Protein AF-0000000074080685 (afdb_homodimer)

Secondary structure (DSSP, 8-state):
--GGGGSEEEEE-TTS-EEEEETTT--EEE--TT---HHHHHHHHHH-HHHHHTS-----------------HHHH---PPPHHHHHHHHHHHHHHHHHTT--GGGGG-HHHHHHHHHH-TT-----HHHHHHHHHHHHHHHHHHHHHHHTSTT-EEEEEEEEE--SS-SSEEEEEEEEEE-TT--PPEEEEEEEEEE-S---HHHHHHHHHHHHHHHT--GGGEEEEEE-S-HHHHHHHHHTT-EEEE-HHHHHHHHHHHHHTSHHHHHHHHHHHHHHHHHHH-HHHHHHHHHHHHHTT----PPPPPPTT-HHHHHHHHHHHHHTHHHHHHHHHHTTPPPPPHHHHHHHHHHHHHHHHHHHHHHHHTSTT-BGGGHHHHHHHHHHHHHHHHTTTS-HHHHHHHHHHHHHHHS-SS----------------TT---------GGGGG------------SS--HHHHHHHHHHHHHHHSPPPTTS-HHHHHHHTTTTSHHHHHHHHHHHTSBS--HHHHHHHHHHHHHH-SGGGTT--HHHHHHHHHHHHHHHHHHT-------HHHHHHH------STTSS-S--------------------------------/--GGGGTEEEEE-TTS-EEEEETTT--EEE--TT---HHHHHHHHHH-HHHHHTS-----------------HHHH---PPPHHHHHHHHHHHHHHHHHTT--GGGGG-HHHHHHHHHH-TT-----HHHHHHHHHHHHHHHHHHHHHHHTSTT-EEEEEEEEEE-SS-SSEEEEEEEEEE-TT--PPEEEEEEEEEE-S---HHHHHHHHHHHHHHHT--GGGEEEEEE-S-HHHHHHHHHTT-EEEE-HHHHHHHHHHHHHTSHHHHHHHHHHHHHHHHHHH-HHHHHHHHHHHHHTT----PPPPPPTT-HHHHHHHHHHHHHTHHHHHHHHHHTTPPPPPHHHHHHHHHHHHHHHHHHHHHHHHTSTT-BGGGHHHHHHHHHHHHHHHHTTTS-HHHHHHHHHHHHHHHS-SS----------------TT---------GGGGG------------SS--HHHHHHHHHHHHHHHSPPPTTS-HHHHHHHTTTTSHHHHHHHHHHHTSBS--HHHHHHHHHHHHHH-SGGGTT--HHHHHHHHHHHHHHHHHHT-------HHHHHHH------SSSS--S-S------------------------------

Nearest PDB structures (foldseek):
  6dwz-assembly1_E  TM=6.378E-01  e=4.359E-15  Musca domestica
  8sjd-assembly1_A  TM=6.325E-01  e=1.817E-15  Musca domestica
  8edg-assembly1_C  TM=5.540E-01  e=3.976E-16  Musca domestica
  2bw3-assembly1_A  TM=5.460E-01  e=5.241E-16  Musca domestica
  4zxz-assembly1_B  TM=4.552E-01  e=2.181E-01  Lipomyces starkeyi

Structure (mmCIF, N/CA/C/O backbone):
data_AF-0000000074080685-model_v1
#
loop_
_entity.id
_entity.type
_entity.pdbx_description
1 polymer 'BED-type domain-containing protein'
#
loop_
_atom_site.group_PDB
_atom_site.id
_atom_site.type_symbol
_atom_site.label_atom_id
_atom_site.label_alt_id
_atom_site.label_comp_id
_atom_site.label_asym_id
_atom_site.label_entity_id
_atom_site.label_seq_id
_atom_site.pdbx_PDB_ins_code
_atom_site.Cartn_x
_atom_site.Cartn_y
_atom_site.Cartn_z
_atom_site.occupancy
_atom_site.B_iso_or_equiv
_atom_site.auth_seq_id
_atom_site.auth_comp_id
_atom_site.auth_asym_id
_atom_site.auth_atom_id
_atom_site.pdbx_PDB_model_num
ATOM 1 N N . MET A 1 1 ? -35.938 10.797 39.344 1 42.41 1 MET A N 1
ATOM 2 C CA . MET A 1 1 ? -35.469 9.609 40.062 1 42.41 1 MET A CA 1
ATOM 3 C C . MET A 1 1 ? -35.906 8.336 39.375 1 42.41 1 MET A C 1
ATOM 5 O O . MET A 1 1 ? -37.062 8.203 39 1 42.41 1 MET A O 1
ATOM 9 N N . SER A 1 2 ? -35 7.609 38.844 1 57.28 2 SER A N 1
ATOM 10 C CA . SER A 1 2 ? -35.312 6.48 37.969 1 57.28 2 SER A CA 1
ATOM 11 C C . SER A 1 2 ? -36.219 5.465 38.656 1 57.28 2 SER A C 1
ATOM 13 O O . SER A 1 2 ? -36.188 5.332 39.875 1 57.28 2 SER A O 1
ATOM 15 N N . LEU A 1 3 ? -37.375 5.129 38.094 1 62.25 3 LEU A N 1
ATOM 16 C CA . LEU A 1 3 ? -38.406 4.184 38.531 1 62.25 3 LEU A CA 1
ATOM 17 C C . LEU A 1 3 ? -37.75 2.975 39.188 1 62.25 3 LEU A C 1
ATOM 19 O O . LEU A 1 3 ? -38.25 2.484 40.219 1 62.25 3 LEU A O 1
ATOM 23 N N . VAL A 1 4 ? -36.562 2.615 38.875 1 70.06 4 VAL A N 1
ATOM 24 C CA . VAL A 1 4 ? -35.906 1.424 39.438 1 70.06 4 VAL A CA 1
ATOM 25 C C . VAL A 1 4 ? -35.438 1.702 40.844 1 70.06 4 VAL A C 1
ATOM 27 O O . VAL A 1 4 ? -35.625 0.88 41.75 1 70.06 4 VAL A O 1
ATOM 30 N N . TRP A 1 5 ? -34.906 2.873 41.125 1 73.88 5 TRP A N 1
ATOM 31 C CA . TRP A 1 5 ? -34.312 3.141 42.406 1 73.88 5 TRP A CA 1
ATOM 32 C C . TRP A 1 5 ? -35.375 3.453 43.469 1 73.88 5 TRP A C 1
ATOM 34 O O . TRP A 1 5 ? -35.094 3.477 44.656 1 73.88 5 TRP A O 1
ATOM 44 N N . SER A 1 6 ? -36.656 3.561 42.969 1 76.44 6 SER A N 1
ATOM 45 C CA . SER A 1 6 ? -37.75 3.666 43.938 1 76.44 6 SER A CA 1
ATOM 46 C C . SER A 1 6 ? -38.031 2.32 44.594 1 76.44 6 SER A C 1
ATOM 48 O O . SER A 1 6 ? -38.594 2.27 45.688 1 76.44 6 SER A O 1
ATOM 50 N N . LEU A 1 7 ? -37.562 1.179 44 1 77.75 7 LEU A N 1
ATOM 51 C CA . LEU A 1 7 ? -37.875 -0.161 44.469 1 77.75 7 LEU A CA 1
ATOM 52 C C . LEU A 1 7 ? -36.625 -0.843 45 1 77.75 7 LEU A C 1
ATOM 54 O O . LEU A 1 7 ? -36.688 -1.988 45.469 1 77.75 7 LEU A O 1
ATOM 58 N N . PHE A 1 8 ? -35.5 -0.121 44.938 1 78.19 8 PHE A N 1
ATOM 59 C CA . PHE A 1 8 ? -34.25 -0.658 45.469 1 78.19 8 PHE A CA 1
ATOM 60 C C . PHE A 1 8 ? -33.656 0.306 46.5 1 78.19 8 PHE A C 1
ATOM 62 O O . PHE A 1 8 ? -33.781 1.524 46.344 1 78.19 8 PHE A O 1
ATOM 69 N N . LYS A 1 9 ? -33.062 -0.118 47.5 1 80.88 9 LYS A N 1
ATOM 70 C CA . LYS A 1 9 ? -32.344 0.639 48.531 1 80.88 9 LYS A CA 1
ATOM 71 C C . LYS A 1 9 ? -30.844 0.374 48.438 1 80.88 9 LYS A C 1
ATOM 73 O O . LYS A 1 9 ? -30.422 -0.772 48.25 1 80.88 9 LYS A O 1
ATOM 78 N N . LYS A 1 10 ? -30.156 1.396 48.281 1 79.06 10 LYS A N 1
ATOM 79 C CA . LYS A 1 10 ? -28.703 1.27 48.219 1 79.06 10 LYS A CA 1
ATOM 80 C C . LYS A 1 10 ? -28.125 0.949 49.594 1 79.06 10 LYS A C 1
ATOM 82 O O . LYS A 1 10 ? -28.516 1.57 50.594 1 79.06 10 LYS A O 1
ATOM 87 N N . ARG A 1 11 ? -27.422 -0.196 49.656 1 79 11 ARG A N 1
ATOM 88 C CA . ARG A 1 11 ? -26.734 -0.587 50.875 1 79 11 ARG A CA 1
ATOM 89 C C . ARG A 1 11 ? -25.25 -0.837 50.656 1 79 11 ARG A C 1
ATOM 91 O O . ARG A 1 11 ? -24.875 -1.31 49.562 1 79 11 ARG A O 1
ATOM 98 N N . LYS A 1 12 ? -24.438 -0.425 51.438 1 77.19 12 LYS A N 1
ATOM 99 C CA . LYS A 1 12 ? -23 -0.728 51.406 1 77.19 12 LYS A CA 1
ATOM 100 C C . LYS A 1 12 ? -22.719 -2.107 52 1 77.19 12 LYS A C 1
ATOM 102 O O . LYS A 1 12 ? -23.234 -2.443 53.062 1 77.19 12 LYS A O 1
ATOM 107 N N . GLY A 1 13 ? -22.125 -2.959 51.156 1 67.62 13 GLY A N 1
ATOM 108 C CA . GLY A 1 13 ? -21.781 -4.285 51.656 1 67.62 13 GLY A CA 1
ATOM 109 C C . GLY A 1 13 ? -20.562 -4.293 52.562 1 67.62 13 GLY A C 1
ATOM 110 O O . GLY A 1 13 ? -19.906 -3.266 52.75 1 67.62 13 GLY A O 1
ATOM 111 N N . GLU A 1 14 ? -20.203 -5.348 53.281 1 73.5 14 GLU A N 1
ATOM 112 C CA . GLU A 1 14 ? -19.109 -5.527 54.25 1 73.5 14 GLU A CA 1
ATOM 113 C C . GLU A 1 14 ? -17.766 -5.246 53.594 1 73.5 14 GLU A C 1
ATOM 115 O O . GLU A 1 14 ? -16.844 -4.777 54.25 1 73.5 14 GLU A O 1
ATOM 120 N N . GLY A 1 15 ? -17.625 -5.32 52.312 1 70.88 15 GLY A N 1
ATOM 121 C CA . GLY A 1 15 ? -16.375 -5.133 51.594 1 70.88 15 GLY A CA 1
ATOM 122 C C . GLY A 1 15 ? -16.312 -3.828 50.812 1 70.88 15 GLY A C 1
ATOM 123 O O . GLY A 1 15 ? -15.406 -3.627 50 1 70.88 15 GLY A O 1
ATOM 124 N N . GLY A 1 16 ? -17.266 -2.82 50.969 1 72.62 16 GLY A N 1
ATOM 125 C CA . GLY A 1 16 ? -17.281 -1.496 50.375 1 72.62 16 GLY A CA 1
ATOM 126 C C . GLY A 1 16 ? -18.016 -1.454 49.062 1 72.62 16 GLY A C 1
ATOM 127 O O . GLY A 1 16 ? -18.047 -0.416 48.406 1 72.62 16 GLY A O 1
ATOM 128 N N . GLU A 1 17 ? -18.469 -2.414 48.625 1 73.31 17 GLU A N 1
ATOM 129 C CA . GLU A 1 17 ? -19.172 -2.436 47.344 1 73.31 17 GLU A CA 1
ATOM 130 C C . GLU A 1 17 ? -20.609 -1.926 47.469 1 73.31 17 GLU A C 1
ATOM 132 O O . GLU A 1 17 ? -21.203 -2.037 48.531 1 73.31 17 GLU A O 1
ATOM 137 N N . GLU A 1 18 ? -21.141 -1.188 46.531 1 79.06 18 GLU A N 1
ATOM 138 C CA . GLU A 1 18 ? -22.5 -0.688 46.531 1 79.06 18 GLU A CA 1
ATOM 139 C C . GLU A 1 18 ? -23.484 -1.776 46.094 1 79.06 18 GLU A C 1
ATOM 141 O O . GLU A 1 18 ? -23.344 -2.377 45.031 1 79.06 18 GLU A O 1
ATOM 146 N N . LEU A 1 19 ? -24.328 -2.113 47 1 80.31 19 LEU A N 1
ATOM 147 C CA . LEU A 1 19 ? -25.359 -3.117 46.781 1 80.31 19 LEU A CA 1
ATOM 148 C C . LEU A 1 19 ? -26.719 -2.461 46.594 1 80.31 19 LEU A C 1
ATOM 150 O O . LEU A 1 19 ? -27.016 -1.441 47.219 1 80.31 19 LEU A O 1
ATOM 154 N N . ALA A 1 20 ? -27.484 -2.908 45.688 1 82.19 20 ALA A N 1
ATOM 155 C CA . ALA A 1 20 ? -28.891 -2.562 45.531 1 82.19 20 ALA A CA 1
ATOM 156 C C . ALA A 1 20 ? -29.797 -3.656 46.094 1 82.19 20 ALA A C 1
ATOM 158 O O . ALA A 1 20 ? -29.703 -4.816 45.688 1 82.19 20 ALA A O 1
ATOM 159 N N . VAL A 1 21 ? -30.516 -3.365 47.125 1 83.62 21 VAL A N 1
ATOM 160 C CA . VAL A 1 21 ? -31.406 -4.312 47.781 1 83.62 21 VAL A CA 1
ATOM 161 C C . VAL A 1 21 ? -32.844 -4.059 47.344 1 83.62 21 VAL A C 1
ATOM 163 O O . VAL A 1 21 ? -33.344 -2.936 47.469 1 83.62 21 VAL A O 1
ATOM 166 N N . CYS A 1 22 ? -33.5 -5.105 46.812 1 78.69 22 CYS A N 1
ATOM 167 C CA . CYS A 1 22 ? -34.906 -5.016 46.375 1 78.69 22 CYS A CA 1
ATOM 168 C C . CYS A 1 22 ? -35.812 -4.797 47.594 1 78.69 22 CYS A C 1
ATOM 170 O O . CYS A 1 22 ? -35.781 -5.559 48.531 1 78.69 22 CYS A O 1
ATOM 172 N N . SER A 1 23 ? -36.5 -3.781 47.594 1 80.31 23 SER A N 1
ATOM 173 C CA . SER A 1 23 ? -37.375 -3.418 48.719 1 80.31 23 SER A CA 1
ATOM 174 C C . SER A 1 23 ? -38.531 -4.406 48.844 1 80.31 23 SER A C 1
ATOM 176 O O . SER A 1 23 ? -39.25 -4.406 49.844 1 80.31 23 SER A O 1
ATOM 178 N N . ILE A 1 24 ? -38.688 -5.395 47.844 1 78.75 24 ILE A N 1
ATOM 179 C CA . ILE A 1 24 ? -39.812 -6.332 47.844 1 78.75 24 ILE A CA 1
ATOM 180 C C . ILE A 1 24 ? -39.344 -7.684 48.375 1 78.75 24 ILE A C 1
ATOM 182 O O . ILE A 1 24 ? -40 -8.266 49.25 1 78.75 24 ILE A O 1
ATOM 186 N N . CYS A 1 25 ? -38.281 -8.289 47.906 1 78 25 CYS A N 1
ATOM 187 C CA . CYS A 1 25 ? -37.875 -9.633 48.281 1 78 25 CYS A CA 1
ATOM 188 C C . CYS A 1 25 ? -36.594 -9.617 49.094 1 78 25 CYS A C 1
ATOM 190 O O . CYS A 1 25 ? -36.062 -10.672 49.469 1 78 25 CYS A O 1
ATOM 192 N N . ASP A 1 26 ? -35.906 -8.398 49.344 1 79.81 26 ASP A N 1
ATOM 193 C CA . ASP A 1 26 ? -34.719 -8.18 50.188 1 79.81 26 ASP A CA 1
ATOM 194 C C . ASP A 1 26 ? -33.5 -8.883 49.562 1 79.81 26 ASP A C 1
ATOM 196 O O . ASP A 1 26 ? -32.5 -9.078 50.25 1 79.81 26 ASP A O 1
ATOM 200 N N . LYS A 1 27 ? -33.625 -9.297 48.344 1 79.94 27 LYS A N 1
ATOM 201 C CA . LYS A 1 27 ? -32.469 -9.867 47.688 1 79.94 27 LYS A CA 1
ATOM 202 C C . LYS A 1 27 ? -31.469 -8.781 47.312 1 79.94 27 LYS A C 1
ATOM 204 O O . LYS A 1 27 ? -31.859 -7.699 46.844 1 79.94 27 LYS A O 1
ATOM 209 N N . SER A 1 28 ? -30.25 -9.039 47.531 1 79.69 28 SER A N 1
ATOM 210 C CA . SER A 1 28 ? -29.172 -8.078 47.312 1 79.69 28 SER A CA 1
ATOM 211 C C . SER A 1 28 ? -28.484 -8.312 45.969 1 79.69 28 SER A C 1
ATOM 213 O O . SER A 1 28 ? -28.219 -9.453 45.594 1 79.69 28 SER A O 1
ATOM 215 N N . PHE A 1 29 ? -28.422 -7.305 45.188 1 79.06 29 PHE A N 1
ATOM 216 C CA . PHE A 1 29 ? -27.703 -7.344 43.906 1 79.06 29 PHE A CA 1
ATOM 217 C C . PHE A 1 29 ? -26.5 -6.418 43.969 1 79.06 29 PHE A C 1
ATOM 219 O O . PHE A 1 29 ? -26.547 -5.352 44.562 1 79.06 29 PHE A O 1
ATOM 226 N N . ARG A 1 30 ? -25.359 -6.82 43.469 1 75.56 30 ARG A N 1
ATOM 227 C CA . ARG A 1 30 ? -24.188 -5.965 43.344 1 75.56 30 ARG A CA 1
ATOM 228 C C . ARG A 1 30 ? -24.391 -4.898 42.25 1 75.56 30 ARG A C 1
ATOM 230 O O . ARG A 1 30 ? -24.828 -5.203 41.156 1 75.56 30 ARG A O 1
ATOM 237 N N . VAL A 1 31 ? -24.297 -3.66 42.5 1 73.31 31 VAL A N 1
ATOM 238 C CA . VAL A 1 31 ? -24.391 -2.547 41.562 1 73.31 31 VAL A CA 1
ATOM 239 C C . VAL A 1 31 ? -23.078 -2.428 40.812 1 73.31 31 VAL A C 1
ATOM 241 O O . VAL A 1 31 ? -22 -2.26 41.406 1 73.31 31 VAL A O 1
ATOM 244 N N . PRO A 1 32 ? -23.094 -2.789 39.5 1 64.06 32 PRO A N 1
ATOM 245 C CA . PRO A 1 32 ? -21.859 -2.639 38.75 1 64.06 32 PRO A CA 1
ATOM 246 C C . PRO A 1 32 ? -21.328 -1.204 38.75 1 64.06 32 PRO A C 1
ATOM 248 O O . PRO A 1 32 ? -22.094 -0.265 39 1 64.06 32 PRO A O 1
ATOM 251 N N . LYS A 1 33 ? -20.078 -0.962 38.625 1 62.5 33 LYS A N 1
ATOM 252 C CA . LYS A 1 33 ? -19.438 0.351 38.594 1 62.5 33 LYS A CA 1
ATOM 253 C C . LYS A 1 33 ? -20.047 1.224 37.5 1 62.5 33 LYS A C 1
ATOM 255 O O . LYS A 1 33 ? -20.078 2.451 37.625 1 62.5 33 LYS A O 1
ATOM 260 N N . SER A 1 34 ? -20.625 0.734 36.469 1 57.41 34 SER A N 1
ATOM 261 C CA . SER A 1 34 ? -21.25 1.442 35.344 1 57.41 34 SER A CA 1
ATOM 262 C C . SER A 1 34 ? -22.641 1.956 35.719 1 57.41 34 SER A C 1
ATOM 264 O O . SER A 1 34 ? -23.266 2.682 34.969 1 57.41 34 SER A O 1
ATOM 266 N N . ARG A 1 35 ? -23.25 1.78 36.906 1 58.91 35 ARG A N 1
ATOM 267 C CA . ARG A 1 35 ? -24.5 2.234 37.5 1 58.91 35 ARG A CA 1
ATOM 268 C C . ARG A 1 35 ? -25.688 1.855 36.625 1 58.91 35 ARG A C 1
ATOM 270 O O . ARG A 1 35 ? -26.719 2.535 36.625 1 58.91 35 ARG A O 1
ATOM 277 N N . THR A 1 36 ? -25.453 0.893 35.688 1 59.69 36 THR A N 1
ATOM 278 C CA . THR A 1 36 ? -26.547 0.416 34.812 1 59.69 36 THR A CA 1
ATOM 279 C C . THR A 1 36 ? -27.578 -0.363 35.656 1 59.69 36 THR A C 1
ATOM 281 O O . THR A 1 36 ? -27.203 -1.104 36.562 1 59.69 36 THR A O 1
ATOM 284 N N . THR A 1 37 ? -28.859 -0.103 35.469 1 69.19 37 THR A N 1
ATOM 285 C CA . THR A 1 37 ? -29.984 -0.66 36.219 1 69.19 37 THR A CA 1
ATOM 286 C C . THR A 1 37 ? -30.609 -1.834 35.5 1 69.19 37 THR A C 1
ATOM 288 O O . THR A 1 37 ? -31.703 -2.287 35.844 1 69.19 37 THR A O 1
ATOM 291 N N . THR A 1 38 ? -29.953 -2.305 34.5 1 71.5 38 THR A N 1
ATOM 292 C CA . THR A 1 38 ? -30.531 -3.346 33.656 1 71.5 38 THR A CA 1
ATOM 293 C C . THR A 1 38 ? -30.766 -4.621 34.469 1 71.5 38 THR A C 1
ATOM 295 O O . THR A 1 38 ? -31.812 -5.262 34.312 1 71.5 38 THR A O 1
ATOM 298 N N . ASN A 1 39 ? -29.844 -4.98 35.188 1 73.69 39 ASN A N 1
ATOM 299 C CA . 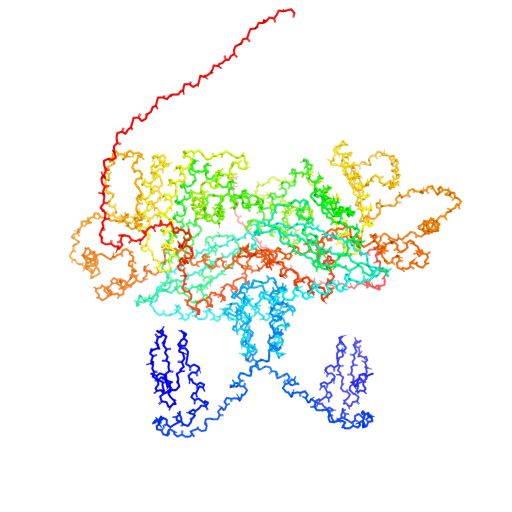ASN A 1 39 ? -29.969 -6.18 36 1 73.69 39 ASN A CA 1
ATOM 300 C C . ASN A 1 39 ? -31.047 -6.012 37.094 1 73.69 39 ASN A C 1
ATOM 302 O O . ASN A 1 39 ? -31.781 -6.953 37.375 1 73.69 39 ASN A O 1
ATOM 306 N N . LEU A 1 40 ? -31.188 -4.801 37.594 1 77.62 40 LEU A N 1
ATOM 307 C CA . LEU A 1 40 ? -32.188 -4.496 38.594 1 77.62 40 LEU A CA 1
ATOM 308 C C . LEU A 1 40 ? -33.594 -4.523 38 1 77.62 40 LEU A C 1
ATOM 310 O O . LEU A 1 40 ? -34.531 -5.074 38.594 1 77.62 40 LEU A O 1
ATOM 314 N N . LEU A 1 41 ? -33.625 -4.043 36.781 1 74.62 41 LEU A N 1
ATOM 315 C CA . LEU A 1 41 ? -34.875 -4.047 36.062 1 74.62 41 LEU A CA 1
ATOM 316 C C . LEU A 1 41 ? -35.25 -5.465 35.656 1 74.62 41 LEU A C 1
ATOM 318 O O . LEU A 1 41 ? -36.438 -5.832 35.719 1 74.62 41 LEU A O 1
ATOM 322 N N . ALA A 1 42 ? -34.375 -6.344 35.312 1 75.88 42 ALA A N 1
ATOM 323 C CA . ALA A 1 42 ? -34.625 -7.746 34.969 1 75.88 42 ALA A CA 1
ATOM 324 C C . ALA A 1 42 ? -35.125 -8.516 36.188 1 75.88 42 ALA A C 1
ATOM 326 O O . ALA A 1 42 ? -36.062 -9.312 36.062 1 75.88 42 ALA A O 1
ATOM 327 N N . HIS A 1 43 ? -34.625 -8.242 37.281 1 78.12 43 HIS A N 1
ATOM 328 C CA . HIS A 1 43 ? -35.125 -8.828 38.531 1 78.12 43 HIS A CA 1
ATOM 329 C C . HIS A 1 43 ? -36.562 -8.438 38.812 1 78.12 43 HIS A C 1
ATOM 331 O O . HIS A 1 43 ? -37.375 -9.297 39.125 1 78.12 43 HIS A O 1
ATOM 337 N N . LEU A 1 44 ? -36.812 -7.207 38.656 1 76.88 44 LEU A N 1
ATOM 338 C CA . LEU A 1 44 ? -38.156 -6.723 38.906 1 76.88 44 LEU A CA 1
ATOM 339 C C . LEU A 1 44 ? -39.156 -7.312 37.906 1 76.88 44 LEU A C 1
ATOM 341 O O . LEU A 1 44 ? -40.25 -7.719 38.281 1 76.88 44 LEU A O 1
ATOM 345 N N . ARG A 1 45 ? -38.75 -7.523 36.688 1 75.19 45 ARG A N 1
ATOM 346 C CA . ARG A 1 45 ? -39.625 -8.078 35.656 1 75.19 45 ARG A CA 1
ATOM 347 C C . ARG A 1 45 ? -39.844 -9.57 35.875 1 75.19 45 ARG A C 1
ATOM 349 O O . ARG A 1 45 ? -40.938 -10.07 35.625 1 75.19 45 ARG A O 1
ATOM 356 N N . MET A 1 46 ? -38.875 -10.188 36.438 1 76.38 46 MET A N 1
ATOM 357 C CA . MET A 1 46 ? -38.938 -11.641 36.562 1 76.38 46 MET A CA 1
ATOM 358 C C . MET A 1 46 ? -39.656 -12.023 37.844 1 76.38 46 MET A C 1
ATOM 360 O O . MET A 1 46 ? -40.469 -12.969 37.875 1 76.38 46 MET A O 1
ATOM 364 N N . PHE A 1 47 ? -39.531 -11.227 38.938 1 77.69 47 PHE A N 1
ATOM 365 C CA . PHE A 1 47 ? -40 -11.727 40.219 1 77.69 47 PHE A CA 1
ATOM 366 C C . PHE A 1 47 ? -41.062 -10.805 40.812 1 77.69 47 PHE A C 1
ATOM 368 O O . PHE A 1 47 ? -41.844 -11.227 41.656 1 77.69 47 PHE A O 1
ATOM 375 N N . HIS A 1 48 ? -41.062 -9.547 40.406 1 72.75 48 HIS A N 1
ATOM 376 C CA . HIS A 1 48 ? -41.969 -8.602 41.031 1 72.75 48 HIS A CA 1
ATOM 377 C C . HIS A 1 48 ? -42.75 -7.816 40 1 72.75 48 HIS A C 1
ATOM 379 O O . HIS A 1 48 ? -42.906 -6.598 40.125 1 72.75 48 HIS A O 1
ATOM 385 N N . LYS A 1 49 ? -43.125 -8.516 38.906 1 71 49 LYS A N 1
ATOM 386 C CA . LYS A 1 49 ? -43.844 -7.93 37.781 1 71 49 LYS A CA 1
ATOM 387 C C . LYS A 1 49 ? -45.094 -7.172 38.281 1 71 49 LYS A C 1
ATOM 389 O O . LYS A 1 49 ? -45.375 -6.082 37.781 1 71 49 LYS A O 1
ATOM 394 N N . GLU A 1 50 ? -45.781 -7.715 39.125 1 70.5 50 GLU A N 1
ATOM 395 C CA . GLU A 1 50 ? -47.062 -7.168 39.594 1 70.5 50 GLU A CA 1
ATOM 396 C C . GLU A 1 50 ? -46.844 -5.855 40.344 1 70.5 50 GLU A C 1
ATOM 398 O O . GLU A 1 50 ? -47.625 -4.91 40.188 1 70.5 50 GLU A O 1
ATOM 403 N N . GLN A 1 51 ? -45.812 -5.812 41.125 1 66.25 51 GLN A N 1
ATOM 404 C CA . GLN A 1 51 ? -45.594 -4.633 41.969 1 66.25 51 GLN A CA 1
ATOM 405 C C . GLN A 1 51 ? -45.031 -3.477 41.125 1 66.25 51 GLN A C 1
ATOM 407 O O . GLN A 1 51 ? -45.281 -2.311 41.438 1 66.25 51 GLN A O 1
ATOM 412 N N . LEU A 1 52 ? -44.312 -3.779 40.062 1 62.53 52 LEU A N 1
ATOM 413 C CA . LEU A 1 52 ? -43.844 -2.785 39.125 1 62.53 52 LEU A CA 1
ATOM 414 C C . LEU A 1 52 ? -45.031 -2.094 38.438 1 62.53 52 LEU A C 1
ATOM 416 O O . LEU A 1 52 ? -44.969 -0.888 38.188 1 62.53 52 LEU A O 1
ATOM 420 N N . GLU A 1 53 ? -46.062 -2.762 38.125 1 58.94 53 GLU A N 1
ATOM 421 C CA . GLU A 1 53 ? -47.25 -2.23 37.469 1 58.94 53 GLU A CA 1
ATOM 422 C C . GLU A 1 53 ? -48.062 -1.365 38.438 1 58.94 53 GLU A C 1
ATOM 424 O O . GLU A 1 53 ? -48.75 -0.447 38 1 58.94 53 GLU A O 1
ATOM 429 N N . LYS A 1 54 ? -48 -1.655 39.75 1 51.09 54 LYS A N 1
ATOM 430 C CA . LYS A 1 54 ? -48.906 -0.96 40.688 1 51.09 54 LYS A CA 1
ATOM 431 C C . LYS A 1 54 ? -48.344 0.414 41.031 1 51.09 54 LYS A C 1
ATOM 433 O O . LYS A 1 54 ? -48.938 1.155 41.812 1 51.09 54 LYS A O 1
ATOM 438 N N . THR A 1 55 ? -47.031 0.6 40.812 1 44.34 55 THR A N 1
ATOM 439 C CA . THR A 1 55 ? -46.625 1.946 41.188 1 44.34 55 THR A CA 1
ATOM 440 C C . THR A 1 55 ? -47.375 2.994 40.375 1 44.34 55 THR A C 1
ATOM 442 O O . THR A 1 55 ? -47.344 2.951 39.156 1 44.34 55 THR A O 1
ATOM 445 N N . PRO A 1 56 ? -48.344 3.652 40.906 1 37.62 56 PRO A N 1
ATOM 446 C CA . PRO A 1 56 ? -49.312 4.605 40.344 1 37.62 56 PRO A CA 1
ATOM 447 C C . PRO A 1 56 ? -48.656 5.719 39.531 1 37.62 56 PRO A C 1
ATOM 449 O O . PRO A 1 56 ? -47.812 6.465 40.094 1 37.62 56 PRO A O 1
ATOM 452 N N . THR A 1 57 ? -48.094 5.484 38.375 1 32.97 57 THR A N 1
ATOM 453 C CA . THR A 1 57 ? -47.844 6.688 37.594 1 32.97 57 THR A CA 1
ATOM 454 C C . THR A 1 57 ? -49.094 7.57 37.562 1 32.97 57 THR A C 1
ATOM 456 O O . THR A 1 57 ? -50.156 7.137 37.125 1 32.97 57 THR A O 1
ATOM 459 N N . SER A 1 58 ? -49.344 8.375 38.438 1 31.25 58 SER A N 1
ATOM 460 C CA . SER A 1 58 ? -50.438 9.336 38.531 1 31.25 58 SER A CA 1
ATOM 461 C C . SER A 1 58 ? -50.594 10.133 37.25 1 31.25 58 SER A C 1
ATOM 463 O O . SER A 1 58 ? -51.125 11.242 37.25 1 31.25 58 SER A O 1
ATOM 465 N N . SER A 1 59 ? -49.969 9.781 36.125 1 28.77 59 SER A N 1
ATOM 466 C CA . SER A 1 59 ? -50.25 10.781 35.094 1 28.77 59 SER A CA 1
ATOM 467 C C . SER A 1 59 ? -51.75 10.859 34.812 1 28.77 59 SER A C 1
ATOM 469 O O . SER A 1 59 ? -52.438 9.844 34.844 1 28.77 59 SER A O 1
ATOM 471 N N . LYS A 1 60 ? -52.375 12.055 34.938 1 30.06 60 LYS A N 1
ATOM 472 C CA . LYS A 1 60 ? -53.688 12.539 34.5 1 30.06 60 LYS A CA 1
ATOM 473 C C . LYS A 1 60 ? -54.062 11.961 33.156 1 30.06 60 LYS A C 1
ATOM 475 O O . LYS A 1 60 ? -53.219 11.75 32.281 1 30.06 60 LYS A O 1
ATOM 480 N N . PRO A 1 61 ? -55.281 11.383 32.938 1 27.22 61 PRO A N 1
ATOM 481 C CA . PRO A 1 61 ? -55.844 10.789 31.734 1 27.22 61 PRO A CA 1
ATOM 482 C C . PRO A 1 61 ? -55.812 11.742 30.547 1 27.22 61 PRO A C 1
ATOM 484 O O . PRO A 1 61 ? -56.469 12.773 30.547 1 27.22 61 PRO A O 1
ATOM 487 N N . VAL A 1 62 ? -54.719 12.375 30.125 1 27.11 62 VAL A N 1
ATOM 488 C CA . VAL A 1 62 ? -54.875 13.258 28.969 1 27.11 62 VAL A CA 1
ATOM 489 C C . VAL A 1 62 ? -55.719 12.578 27.906 1 27.11 62 VAL A C 1
ATOM 491 O O . VAL A 1 62 ? -55.719 11.352 27.766 1 27.11 62 VAL A O 1
ATOM 494 N N . LEU A 1 63 ? -56.75 13.234 27.375 1 27.2 63 LEU A N 1
ATOM 495 C CA . LEU A 1 63 ? -57.75 13.023 26.328 1 27.2 63 LEU A CA 1
ATOM 496 C C . LEU A 1 63 ? -57.156 12.242 25.156 1 27.2 63 LEU A C 1
ATOM 498 O O . LEU A 1 63 ? -55.938 12.336 24.891 1 27.2 63 LEU A O 1
ATOM 502 N N . GLU A 1 64 ? -57.844 11.203 24.562 1 27.06 64 GLU A N 1
ATOM 503 C CA . GLU A 1 64 ? -57.75 10.117 23.594 1 27.06 64 GLU A CA 1
ATOM 504 C C . GLU A 1 64 ? -57.312 10.633 22.234 1 27.06 64 GLU A C 1
ATOM 506 O O . GLU A 1 64 ? -58.156 10.961 21.391 1 27.06 64 GLU A O 1
ATOM 511 N N . GLU A 1 65 ? -56.719 11.812 22 1 28.7 65 GLU A N 1
ATOM 512 C CA . GLU A 1 65 ? -56.625 12.062 20.562 1 28.7 65 GLU A CA 1
ATOM 513 C C . GLU A 1 65 ? -56.031 10.867 19.828 1 28.7 65 GLU A C 1
ATOM 515 O O . GLU A 1 65 ? -55.125 10.219 20.344 1 28.7 65 GLU A O 1
ATOM 520 N N . PRO A 1 66 ? -56.812 10.156 18.828 1 28.98 66 PRO A N 1
ATOM 521 C CA . PRO A 1 66 ? -56.469 8.961 18.062 1 28.98 66 PRO A CA 1
ATOM 522 C C . PRO A 1 66 ? -55 8.945 17.609 1 28.98 66 PRO A C 1
ATOM 524 O O . PRO A 1 66 ? -54.594 9.836 16.859 1 28.98 66 PRO A O 1
ATOM 527 N N . MET A 1 67 ? -54.125 8.984 18.5 1 28.8 67 MET A N 1
ATOM 528 C CA . MET A 1 67 ? -52.75 9.039 18.047 1 28.8 67 MET A CA 1
ATOM 529 C C . MET A 1 67 ? -52.469 7.93 17.047 1 28.8 67 MET A C 1
ATOM 531 O O . MET A 1 67 ? -52.469 6.746 17.391 1 28.8 67 MET A O 1
ATOM 535 N N . ASP A 1 68 ? -52.938 7.961 15.75 1 29.66 68 ASP A N 1
ATOM 536 C CA . ASP A 1 68 ? -52.938 7.098 14.57 1 29.66 68 ASP A CA 1
ATOM 537 C C . ASP A 1 68 ? -51.594 6.422 14.375 1 29.66 68 ASP A C 1
ATOM 539 O O . ASP A 1 68 ? -51.5 5.328 13.812 1 29.66 68 ASP A O 1
ATOM 543 N N . ALA A 1 69 ? -50.5 7.23 14.164 1 31.97 69 ALA A N 1
ATOM 544 C CA . ALA A 1 69 ? -49.469 6.516 13.43 1 31.97 69 ALA A CA 1
ATOM 545 C C . ALA A 1 69 ? -48.844 5.418 14.297 1 31.97 69 ALA A C 1
ATOM 547 O O . ALA A 1 69 ? -48.094 5.707 15.25 1 31.97 69 ALA A O 1
ATOM 548 N N . GLN A 1 70 ? -49.469 4.336 14.633 1 31.36 70 GLN A N 1
ATOM 549 C CA . GLN A 1 70 ? -48.938 3.15 15.289 1 31.36 70 GLN A CA 1
ATOM 550 C C . GLN A 1 70 ? -47.562 2.805 14.758 1 31.36 70 GLN A C 1
ATOM 552 O O . GLN A 1 70 ? -47.375 2.646 13.555 1 31.36 70 GLN A O 1
ATOM 557 N N . PRO A 1 71 ? -46.469 3.133 15.469 1 35.06 71 PRO A N 1
ATOM 558 C CA . PRO A 1 71 ? -45.219 2.582 14.93 1 35.06 71 PRO A CA 1
ATOM 559 C C . PRO A 1 71 ? -45.375 1.143 14.445 1 35.06 71 PRO A C 1
ATOM 561 O O . PRO A 1 71 ? -46.156 0.369 15.023 1 35.06 71 PRO A O 1
ATOM 564 N N . LYS A 1 72 ? -45.438 0.862 13.211 1 33.91 72 LYS A N 1
ATOM 565 C CA . LYS A 1 72 ? -45.5 -0.496 12.68 1 33.91 72 LYS A CA 1
ATOM 566 C C . LYS A 1 72 ? -44.812 -1.487 13.602 1 33.91 72 LYS A C 1
ATOM 568 O O . LYS A 1 72 ? -43.719 -1.21 14.102 1 33.91 72 LYS A O 1
ATOM 573 N N . LEU A 1 73 ? -45.531 -2.357 14.352 1 35.09 73 LEU A N 1
ATOM 574 C CA . LEU A 1 73 ? -45.125 -3.488 15.172 1 35.09 73 LEU A CA 1
ATOM 575 C C . LEU A 1 73 ? -43.781 -4.059 14.695 1 35.09 73 LEU A C 1
ATOM 577 O O . LEU A 1 73 ? -43 -4.547 15.5 1 35.09 73 LEU A O 1
ATOM 581 N N . ASP A 1 74 ? -43.625 -4.055 13.383 1 36.34 74 ASP A N 1
ATOM 582 C CA . ASP A 1 74 ? -42.406 -4.648 12.805 1 36.34 74 ASP A CA 1
ATOM 583 C C . ASP A 1 74 ? -41.156 -3.932 13.289 1 36.34 74 ASP A C 1
ATOM 585 O O . ASP A 1 74 ? -40.094 -4.539 13.398 1 36.34 74 ASP A O 1
ATOM 589 N N . ASP A 1 75 ? -41.219 -2.635 13.547 1 40.31 75 ASP A N 1
ATOM 590 C CA . ASP A 1 75 ? -40.062 -1.856 14.008 1 40.31 75 ASP A CA 1
ATOM 591 C C . ASP A 1 75 ? -39.781 -2.113 15.484 1 40.31 75 ASP A C 1
ATOM 593 O O . ASP A 1 75 ? -38.688 -1.757 15.984 1 40.31 75 ASP A O 1
ATOM 597 N N . MET A 1 76 ? -40.688 -2.326 16.391 1 38.25 76 MET A N 1
ATOM 598 C CA . MET A 1 76 ? -40.562 -2.422 17.828 1 38.25 76 MET A CA 1
ATOM 599 C C . MET A 1 76 ? -39.875 -3.709 18.234 1 38.25 76 MET A C 1
ATOM 601 O O . MET A 1 76 ? -39.281 -3.793 19.328 1 38.25 76 MET A O 1
ATOM 605 N N . PHE A 1 77 ? -40.156 -4.91 17.703 1 39.28 77 PHE A N 1
ATOM 606 C CA . PHE A 1 77 ? -39.5 -6.121 18.141 1 39.28 77 PHE A CA 1
ATOM 607 C C . PHE A 1 77 ? -38.25 -6.375 17.312 1 39.28 77 PHE A C 1
ATOM 609 O O . PHE A 1 77 ? -38.312 -6.793 16.156 1 39.28 77 PHE A O 1
ATOM 616 N N . LYS A 1 78 ? -37.156 -5.738 17.578 1 50.09 78 LYS A N 1
ATOM 617 C CA . LYS A 1 78 ? -35.875 -6.266 17.109 1 50.09 78 LYS A CA 1
ATOM 618 C C . LYS A 1 78 ? -35.875 -7.793 17.172 1 50.09 78 LYS A C 1
ATOM 620 O O . LYS A 1 78 ? -35.844 -8.375 18.25 1 50.09 78 LYS A O 1
ATOM 625 N N . ARG A 1 79 ? -36.5 -8.492 16.438 1 55.12 79 ARG A N 1
ATOM 626 C CA . ARG A 1 79 ? -36.469 -9.953 16.438 1 55.12 79 ARG A CA 1
ATOM 627 C C . ARG A 1 79 ? -35.062 -10.477 16.531 1 55.12 79 ARG A C 1
ATOM 629 O O . ARG A 1 79 ? -34.188 -10.094 15.719 1 55.12 79 ARG A O 1
ATOM 636 N N . LYS A 1 80 ? -34.625 -10.938 17.703 1 69.25 80 LYS A N 1
ATOM 637 C CA . LYS A 1 80 ? -33.344 -11.555 17.938 1 69.25 80 LYS A CA 1
ATOM 638 C C . LYS A 1 80 ? -33 -12.602 16.875 1 69.25 80 LYS A C 1
ATOM 640 O O . LYS A 1 80 ? -33.875 -13.398 16.516 1 69.25 80 LYS A O 1
ATOM 645 N N . LEU A 1 81 ? -32.031 -12.445 16.125 1 81.94 81 LEU A N 1
ATOM 646 C CA . LEU A 1 81 ? -31.594 -13.391 15.109 1 81.94 81 LEU A CA 1
ATOM 647 C C . LEU A 1 81 ? -31.266 -14.742 15.734 1 81.94 81 LEU A C 1
ATOM 649 O O . LEU A 1 81 ? -30.719 -14.812 16.828 1 81.94 81 LEU A O 1
ATOM 653 N N . SER A 1 82 ? -31.781 -15.766 15.188 1 85.19 82 SER A N 1
ATOM 654 C CA . SER A 1 82 ? -31.391 -17.094 15.625 1 85.19 82 SER A CA 1
ATOM 655 C C . SER A 1 82 ? -29.875 -17.312 15.516 1 85.19 82 SER A C 1
ATOM 657 O O . SER A 1 82 ? -29.219 -16.625 14.734 1 85.19 82 SER A O 1
ATOM 659 N N . ALA A 1 83 ? -29.375 -18.094 16.344 1 86.25 83 ALA A N 1
ATOM 660 C CA . ALA A 1 83 ? -27.938 -18.344 16.422 1 86.25 83 ALA A CA 1
ATOM 661 C C . ALA A 1 83 ? -27.391 -18.844 15.078 1 86.25 83 ALA A C 1
ATOM 663 O O . ALA A 1 83 ? -26.375 -18.328 14.586 1 86.25 83 ALA A O 1
ATOM 664 N N . PRO A 1 84 ? -28.125 -19.734 14.469 1 88.31 84 PRO A N 1
ATOM 665 C CA . PRO A 1 84 ? -27.609 -20.203 13.18 1 88.31 84 PRO A CA 1
ATOM 666 C C . PRO A 1 84 ? -27.578 -19.094 12.117 1 88.31 84 PRO A C 1
ATOM 668 O O . PRO A 1 84 ? -26.672 -19.062 11.289 1 88.31 84 PRO A O 1
ATOM 671 N N . VAL A 1 85 ? -28.547 -18.297 12.133 1 89.88 85 VAL A N 1
ATOM 672 C CA . VAL A 1 85 ? -28.594 -17.203 11.172 1 89.88 85 VAL A CA 1
ATOM 673 C C . VAL A 1 85 ? -27.469 -16.203 11.445 1 89.88 85 VAL A C 1
ATOM 675 O O . VAL A 1 85 ? -26.812 -15.734 10.516 1 89.88 85 VAL A O 1
ATOM 678 N N . LYS A 1 86 ? -27.281 -15.938 12.68 1 91.75 86 LYS A N 1
ATOM 679 C CA . LYS A 1 86 ? -26.188 -15.055 13.078 1 91.75 86 LYS A CA 1
ATOM 680 C C . LYS A 1 86 ? -24.844 -15.609 12.648 1 91.75 86 LYS A C 1
ATOM 682 O O . LYS A 1 86 ? -24 -14.867 12.133 1 91.75 86 LYS A O 1
ATOM 687 N N . ASP A 1 87 ? -24.703 -16.844 12.852 1 91.56 87 ASP A N 1
ATOM 688 C CA . ASP A 1 87 ? -23.438 -17.5 12.484 1 91.56 87 ASP A CA 1
ATOM 689 C C . ASP A 1 87 ? -23.234 -17.469 10.969 1 91.56 87 ASP A C 1
ATOM 691 O O . ASP A 1 87 ? -22.094 -17.328 10.5 1 91.56 87 ASP A O 1
ATOM 695 N N . ASN A 1 88 ? -24.25 -17.656 10.305 1 93.06 88 ASN A N 1
ATOM 696 C CA . ASN A 1 88 ? -24.156 -17.578 8.852 1 93.06 88 ASN A CA 1
ATOM 697 C C . ASN A 1 88 ? -23.734 -16.188 8.383 1 93.06 88 ASN A C 1
ATOM 699 O O . ASN A 1 88 ? -22.922 -16.062 7.461 1 93.06 88 ASN A O 1
ATOM 703 N N . ILE A 1 89 ? -24.312 -15.188 9 1 94.56 89 ILE A N 1
ATOM 704 C CA . ILE A 1 89 ? -23.953 -13.82 8.648 1 94.56 89 ILE A CA 1
ATOM 705 C C . ILE A 1 89 ? -22.484 -13.578 9.008 1 94.56 89 ILE A C 1
ATOM 707 O O . ILE A 1 89 ? -21.75 -12.953 8.242 1 94.56 89 ILE A O 1
ATOM 711 N N . HIS A 1 90 ? -22.062 -14.102 10.188 1 94.94 90 HIS A N 1
ATOM 712 C CA . HIS A 1 90 ? -20.656 -13.977 10.586 1 94.94 90 HIS A CA 1
ATOM 713 C C . HIS A 1 90 ? -19.734 -14.609 9.555 1 94.94 90 HIS A C 1
ATOM 715 O O . HIS A 1 90 ? -18.672 -14.055 9.242 1 94.94 90 HIS A O 1
ATOM 721 N N . LYS A 1 91 ? -20.125 -15.695 9.016 1 93.69 91 LYS A N 1
ATOM 722 C CA . LYS A 1 91 ? -19.344 -16.375 7.988 1 93.69 91 LYS A CA 1
ATOM 723 C C . LYS A 1 91 ? -19.219 -15.516 6.734 1 93.69 91 LYS A C 1
ATOM 725 O O . LYS A 1 91 ? -18.156 -15.477 6.105 1 93.69 91 LYS A O 1
ATOM 730 N N . LYS A 1 92 ? -20.312 -14.898 6.445 1 94.56 92 LYS A N 1
ATOM 731 C CA . LYS A 1 92 ? -20.297 -14.016 5.281 1 94.56 92 LYS A CA 1
ATOM 732 C C . LYS A 1 92 ? -19.359 -12.828 5.508 1 94.56 92 LYS A C 1
ATOM 734 O O . LYS A 1 92 ? -18.703 -12.359 4.574 1 94.56 92 LYS A O 1
ATOM 739 N N . VAL A 1 93 ? -19.297 -12.32 6.711 1 95.56 93 VAL A N 1
ATOM 740 C CA . VAL A 1 93 ? -18.391 -11.242 7.059 1 95.56 93 VAL A CA 1
ATOM 741 C C . VAL A 1 93 ? -16.938 -11.719 6.906 1 95.56 93 VAL A C 1
ATOM 743 O O . VAL A 1 93 ? -16.094 -11 6.355 1 95.56 93 VAL A O 1
ATOM 746 N N . VAL A 1 94 ? -16.672 -12.891 7.328 1 94.69 94 VAL A N 1
ATOM 747 C CA . VAL A 1 94 ? -15.344 -13.477 7.223 1 94.69 94 VAL A CA 1
ATOM 748 C C . VAL A 1 94 ? -14.945 -13.594 5.754 1 94.69 94 VAL A C 1
ATOM 750 O O . VAL A 1 94 ? -13.828 -13.242 5.375 1 94.69 94 VAL A O 1
ATOM 753 N N . HIS A 1 95 ? -15.828 -14.023 4.957 1 92.62 95 HIS A N 1
ATOM 754 C CA . HIS A 1 95 ? -15.57 -14.188 3.529 1 92.62 95 HIS A CA 1
ATOM 755 C C . HIS A 1 95 ? -15.328 -12.844 2.854 1 92.62 95 HIS A C 1
ATOM 757 O O . HIS A 1 95 ? -14.5 -12.742 1.948 1 92.62 95 HIS A O 1
ATOM 763 N N . PHE A 1 96 ? -16.094 -11.875 3.301 1 94.12 96 PHE A N 1
ATOM 764 C CA . PHE A 1 96 ? -15.938 -10.531 2.764 1 94.12 96 PHE A CA 1
ATOM 765 C C . PHE A 1 96 ? -14.547 -9.992 3.057 1 94.12 96 PHE A C 1
ATOM 767 O O . PHE A 1 96 ? -13.867 -9.477 2.16 1 94.12 96 PHE A O 1
ATOM 774 N N . ILE A 1 97 ? -14.055 -10.18 4.258 1 92.56 97 ILE A N 1
ATOM 775 C CA . ILE A 1 97 ? -12.758 -9.68 4.691 1 92.56 97 ILE A CA 1
ATOM 776 C C . ILE A 1 97 ? -11.648 -10.43 3.961 1 92.56 97 ILE A C 1
ATOM 778 O O . ILE A 1 97 ? -10.703 -9.82 3.451 1 92.56 97 ILE A O 1
ATOM 782 N N . ALA A 1 98 ? -11.789 -11.688 3.816 1 90.62 98 ALA A N 1
ATOM 783 C CA . ALA A 1 98 ? -10.758 -12.508 3.182 1 90.62 98 ALA A CA 1
ATOM 784 C C . ALA A 1 98 ? -10.703 -12.258 1.678 1 90.62 98 ALA A C 1
ATOM 786 O O . ALA A 1 98 ? -9.625 -12.047 1.118 1 90.62 98 ALA A O 1
ATOM 787 N N . SER A 1 99 ? -11.867 -12.219 1.053 1 88.12 99 SER A N 1
ATOM 788 C CA . SER A 1 99 ? -11.938 -12.047 -0.396 1 88.12 99 SER A CA 1
ATOM 789 C C . SER A 1 99 ? -11.477 -10.656 -0.814 1 88.12 99 SER A C 1
ATOM 791 O O . SER A 1 99 ? -10.891 -10.484 -1.884 1 88.12 99 SER A O 1
ATOM 793 N N . GLY A 1 100 ? -11.805 -9.711 -0.022 1 86.25 100 GLY A N 1
ATOM 794 C CA . GLY A 1 100 ? -11.43 -8.344 -0.337 1 86.25 100 GLY A CA 1
ATOM 795 C C . GLY A 1 100 ? -10.062 -7.961 0.181 1 86.25 100 GLY A C 1
ATOM 796 O O . GLY A 1 100 ? -9.594 -6.84 -0.036 1 86.25 100 GLY A O 1
ATOM 797 N N . SER A 1 101 ? -9.391 -8.891 0.866 1 85.12 101 SER A N 1
ATOM 798 C CA . SER A 1 101 ? -8.102 -8.609 1.494 1 85.12 101 SER A CA 1
ATOM 799 C C . SER A 1 101 ? -8.18 -7.391 2.402 1 85.12 101 SER A C 1
ATOM 801 O O . SER A 1 101 ? -7.34 -6.492 2.32 1 85.12 101 SER A O 1
ATOM 803 N N . LEU A 1 102 ? -9.242 -7.305 3.154 1 88.31 102 LEU A N 1
ATOM 804 C CA . LEU A 1 102 ? -9.492 -6.152 4.016 1 88.31 102 LEU A CA 1
ATOM 805 C C . LEU A 1 102 ? -8.844 -6.352 5.387 1 88.31 102 LEU A C 1
ATOM 807 O O . LEU A 1 102 ? -8.641 -7.488 5.82 1 88.31 102 LEU A O 1
ATOM 811 N N . PRO A 1 103 ? -8.531 -5.234 6.043 1 85.88 103 PRO A N 1
ATOM 812 C CA . PRO A 1 103 ? -8.031 -5.359 7.41 1 85.88 103 PRO A CA 1
ATOM 813 C C . PRO A 1 103 ? -9.086 -5.891 8.383 1 85.88 103 PRO A C 1
ATOM 815 O O . PRO A 1 103 ? -10.273 -5.617 8.211 1 85.88 103 PRO A O 1
ATOM 818 N N . LEU A 1 104 ? -8.656 -6.582 9.445 1 88.38 104 LEU A N 1
ATOM 819 C CA . LEU A 1 104 ? -9.57 -7.148 10.43 1 88.38 104 LEU A CA 1
ATOM 820 C C . LEU A 1 104 ? -10.281 -6.047 11.211 1 88.38 104 LEU A C 1
ATOM 822 O O . LEU A 1 104 ? -11.344 -6.277 11.789 1 88.38 104 LEU A O 1
ATOM 826 N N . SER A 1 105 ? -9.703 -4.883 11.195 1 87.5 105 SER A N 1
ATOM 827 C CA . SER A 1 105 ? -10.242 -3.768 11.961 1 87.5 105 SER A CA 1
ATOM 828 C C . SER A 1 105 ? -11.5 -3.203 11.305 1 87.5 105 SER A C 1
ATOM 830 O O . SER A 1 105 ? -12.172 -2.342 11.875 1 87.5 105 SER A O 1
ATOM 832 N N . ILE A 1 106 ? -11.82 -3.684 10.141 1 89.62 106 ILE A N 1
ATOM 833 C CA . ILE A 1 106 ? -12.969 -3.178 9.398 1 89.62 106 ILE A CA 1
ATOM 834 C C . ILE A 1 106 ? -14.242 -3.379 10.227 1 89.62 106 ILE A C 1
ATOM 836 O O . ILE A 1 106 ? -15.172 -2.566 10.156 1 89.62 106 ILE A O 1
ATOM 840 N N . VAL A 1 107 ? -14.312 -4.422 11.031 1 91.94 107 VAL A N 1
ATOM 841 C CA . VAL A 1 107 ? -15.523 -4.758 11.781 1 91.94 107 VAL A CA 1
ATOM 842 C C . VAL A 1 107 ? -15.711 -3.76 12.922 1 91.94 107 VAL A C 1
ATOM 844 O O . VAL A 1 107 ? -16.812 -3.6 13.445 1 91.94 107 VAL A O 1
ATOM 847 N N . SER A 1 108 ? -14.625 -3.082 13.273 1 89.62 108 SER A N 1
ATOM 848 C CA . SER A 1 108 ? -14.703 -2.109 14.359 1 89.62 108 SER A CA 1
ATOM 849 C C . SER A 1 108 ? -14.953 -0.703 13.82 1 89.62 108 SER A C 1
ATOM 851 O O . SER A 1 108 ? -15.133 0.239 14.602 1 89.62 108 SER A O 1
ATOM 853 N N . LEU A 1 109 ? -14.922 -0.57 12.523 1 89.94 109 LEU A N 1
ATOM 854 C CA . LEU A 1 109 ? -15.18 0.732 11.922 1 89.94 109 LEU A CA 1
ATOM 855 C C . LEU A 1 109 ? -16.625 1.163 12.156 1 89.94 109 LEU A C 1
ATOM 857 O O . LEU A 1 109 ? -17.562 0.392 11.906 1 89.94 109 LEU A O 1
ATOM 861 N N . ASP A 1 110 ? -16.844 2.35 12.594 1 90 110 ASP A N 1
ATOM 862 C CA . ASP A 1 110 ? -18.172 2.863 12.898 1 90 110 ASP A CA 1
ATOM 863 C C . ASP A 1 110 ? -19.062 2.871 11.656 1 90 110 ASP A C 1
ATOM 865 O O . ASP A 1 110 ? -20.25 2.561 11.734 1 90 110 ASP A O 1
ATOM 869 N N . SER A 1 111 ? -18.469 3.193 10.516 1 91.44 111 SER A N 1
ATOM 870 C CA . SER A 1 111 ? -19.25 3.264 9.281 1 91.44 111 SER A CA 1
ATOM 871 C C . SER A 1 111 ? -19.734 1.884 8.852 1 91.44 111 SER A C 1
ATOM 873 O O . SER A 1 111 ? -20.812 1.748 8.289 1 91.44 111 SER A O 1
ATOM 875 N N . PHE A 1 112 ? -18.938 0.881 9.109 1 94.44 112 PHE A N 1
ATOM 876 C CA . PHE A 1 112 ? -19.344 -0.479 8.789 1 94.44 112 PHE A CA 1
ATOM 877 C C . PHE A 1 112 ? -20.484 -0.929 9.719 1 94.44 112 PHE A C 1
ATOM 879 O O . PHE A 1 112 ? -21.469 -1.506 9.258 1 94.44 112 PHE A O 1
ATOM 886 N N . ARG A 1 113 ? -20.297 -0.708 10.906 1 93.94 113 ARG A N 1
ATOM 887 C CA . ARG A 1 113 ? -21.312 -1.07 11.891 1 93.94 113 ARG A CA 1
ATOM 888 C C . ARG A 1 113 ? -22.625 -0.361 11.594 1 93.94 113 ARG A C 1
ATOM 890 O O . ARG A 1 113 ? -23.703 -0.966 11.688 1 93.94 113 ARG A O 1
ATOM 897 N N . ASP A 1 114 ? -22.484 0.909 11.258 1 93.75 114 ASP A N 1
ATOM 898 C CA . ASP A 1 114 ? -23.672 1.688 10.906 1 93.75 114 ASP A CA 1
ATOM 899 C C . ASP A 1 114 ? -24.375 1.104 9.68 1 93.75 114 ASP A C 1
ATOM 901 O O . ASP A 1 114 ? -25.594 1.017 9.641 1 93.75 114 ASP A O 1
ATOM 905 N N . LEU A 1 115 ? -23.625 0.689 8.68 1 95.19 115 LEU A N 1
ATOM 906 C CA . LEU A 1 115 ? -24.172 0.098 7.465 1 95.19 115 LEU A CA 1
ATOM 907 C C . LEU A 1 115 ? -24.891 -1.217 7.77 1 95.19 115 LEU A C 1
ATOM 909 O O . LEU A 1 115 ? -26.031 -1.421 7.348 1 95.19 115 LEU A O 1
ATOM 913 N N . VAL A 1 116 ? -24.266 -2.053 8.547 1 94.75 116 VAL A N 1
ATOM 914 C CA . VAL A 1 116 ? -24.797 -3.373 8.867 1 94.75 116 VAL A CA 1
ATOM 915 C C . VAL A 1 116 ? -26.062 -3.229 9.711 1 94.75 116 VAL A C 1
ATOM 917 O O . VAL A 1 116 ? -27.047 -3.932 9.484 1 94.75 116 VAL A O 1
ATOM 920 N N . GLN 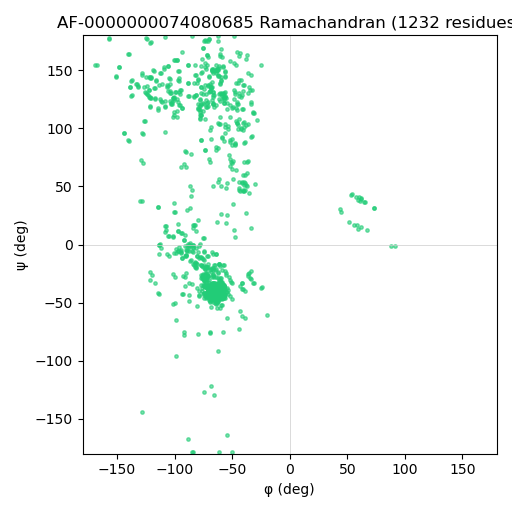A 1 117 ? -26.031 -2.277 10.594 1 92.44 117 GLN A N 1
ATOM 921 C CA . GLN A 1 117 ? -27.188 -2.047 11.461 1 92.44 117 GLN A CA 1
ATOM 922 C C . GLN A 1 117 ? -28.359 -1.475 10.672 1 92.44 117 GLN A C 1
ATOM 924 O O . GLN A 1 117 ? -29.516 -1.75 10.984 1 92.44 117 GLN A O 1
ATOM 929 N N . THR A 1 118 ? -28.047 -0.684 9.719 1 93.38 118 THR A N 1
ATOM 930 C CA . THR A 1 118 ? -29.094 -0.129 8.867 1 93.38 118 THR A CA 1
ATOM 931 C C . THR A 1 118 ? -29.719 -1.217 7.996 1 93.38 118 THR A C 1
ATOM 933 O O . THR A 1 118 ? -30.938 -1.206 7.75 1 93.38 118 THR A O 1
ATOM 936 N N . LEU A 1 119 ? -28.938 -2.146 7.551 1 93.12 119 LEU A N 1
ATOM 937 C CA . LEU A 1 119 ? -29.422 -3.248 6.73 1 93.12 119 LEU A CA 1
ATOM 938 C C . LEU A 1 119 ? -30.219 -4.246 7.57 1 93.12 119 LEU A C 1
ATOM 940 O O . LEU A 1 119 ? -31.266 -4.723 7.145 1 93.12 119 LEU A O 1
ATOM 944 N N . ASN A 1 120 ? -29.672 -4.551 8.742 1 91.94 120 ASN A N 1
ATOM 945 C CA . ASN A 1 120 ? -30.312 -5.469 9.688 1 91.94 120 ASN A CA 1
ATOM 946 C C . ASN A 1 120 ? -30.078 -5.035 11.133 1 91.94 120 ASN A C 1
ATOM 948 O O . ASN A 1 120 ? -29.078 -5.418 11.742 1 91.94 120 ASN A O 1
ATOM 952 N N . PRO A 1 121 ? -30.969 -4.355 11.664 1 89.62 121 PRO A N 1
ATOM 953 C CA . PRO A 1 121 ? -30.812 -3.779 13 1 89.62 121 PRO A CA 1
ATOM 954 C C . PRO A 1 121 ? -30.594 -4.84 14.078 1 89.62 121 PRO A C 1
ATOM 956 O O . PRO A 1 121 ? -30.094 -4.535 15.156 1 89.62 121 PRO A O 1
ATOM 959 N N . SER A 1 122 ? -30.938 -6.062 13.766 1 90 122 SER A N 1
ATOM 960 C CA . SER A 1 122 ? -30.828 -7.121 14.766 1 90 122 SER A CA 1
ATOM 961 C C . SER A 1 122 ? -29.438 -7.75 14.758 1 90 122 SER A C 1
ATOM 963 O O . SER A 1 122 ? -29.125 -8.57 15.617 1 90 122 SER A O 1
ATOM 965 N N . TYR A 1 123 ? -28.719 -7.324 13.836 1 92.38 123 TYR A N 1
ATOM 966 C CA . TYR A 1 123 ? -27.406 -7.957 13.695 1 92.38 123 TYR A CA 1
ATOM 967 C C . TYR A 1 123 ? -26.297 -7.039 14.188 1 92.38 123 TYR A C 1
ATOM 969 O O . TYR A 1 123 ? -26.312 -5.836 13.906 1 92.38 123 TYR A O 1
ATOM 977 N N . THR A 1 124 ? -25.344 -7.594 14.945 1 91 124 THR A N 1
ATOM 978 C CA . THR A 1 124 ? -24.125 -6.914 15.367 1 91 124 THR A CA 1
ATOM 979 C C . THR A 1 124 ? -22.891 -7.676 14.891 1 91 124 THR A C 1
ATOM 981 O O . THR A 1 124 ? -22.766 -8.875 15.125 1 91 124 THR A O 1
ATOM 984 N N . PRO A 1 125 ? -22.016 -7 14.227 1 92.31 125 PRO A N 1
ATOM 985 C CA . PRO A 1 125 ? -20.812 -7.668 13.742 1 92.31 125 PRO A CA 1
ATOM 986 C C . PRO A 1 125 ? -19.953 -8.227 14.875 1 92.31 125 PRO A C 1
ATOM 988 O O . PRO A 1 125 ? -20 -7.73 16 1 92.31 125 PRO A O 1
ATOM 991 N N . PRO A 1 126 ? -19.219 -9.227 14.578 1 92.12 126 PRO A N 1
ATOM 992 C CA . PRO A 1 126 ? -18.375 -9.836 15.609 1 92.12 126 PRO A CA 1
ATOM 993 C C . PRO A 1 126 ? -17.156 -8.977 15.953 1 92.12 126 PRO A C 1
ATOM 995 O O . PRO A 1 126 ? -16.719 -8.156 15.141 1 92.12 126 PRO A O 1
ATOM 998 N N . GLY A 1 127 ? -16.641 -9.164 17.141 1 91 127 GLY A N 1
ATOM 999 C CA . GLY A 1 127 ? -15.375 -8.555 17.5 1 91 127 GLY A CA 1
ATOM 1000 C C . GLY A 1 127 ? -14.18 -9.227 16.859 1 91 127 GLY A C 1
ATOM 1001 O O . GLY A 1 127 ? -14.336 -10.227 16.156 1 91 127 GLY A O 1
ATOM 1002 N N . ARG A 1 128 ? -13.117 -8.719 17.047 1 89.88 128 ARG A N 1
ATOM 1003 C CA . ARG A 1 128 ? -11.891 -9.203 16.406 1 89.88 128 ARG A CA 1
ATOM 1004 C C . ARG A 1 128 ? -11.562 -10.617 16.875 1 89.88 128 ARG A C 1
ATOM 1006 O O . ARG A 1 128 ? -11.18 -11.469 16.062 1 89.88 128 ARG A O 1
ATOM 1013 N N . LYS A 1 129 ? -11.719 -10.875 18.094 1 90.88 129 LYS A N 1
ATOM 1014 C CA . LYS A 1 129 ? -11.398 -12.195 18.641 1 90.88 129 LYS A CA 1
ATOM 1015 C C . LYS A 1 129 ? -12.32 -13.266 18.062 1 90.88 129 LYS A C 1
ATOM 1017 O O . LYS A 1 129 ? -11.852 -14.328 17.656 1 90.88 129 LYS A O 1
ATOM 1022 N N . LYS A 1 130 ? -13.547 -12.938 18.094 1 92.75 130 LYS A N 1
ATOM 1023 C CA . LYS A 1 130 ? -14.516 -13.875 17.531 1 92.75 130 LYS A CA 1
ATOM 1024 C C . LYS A 1 130 ? -14.281 -14.07 16.031 1 92.75 130 LYS A C 1
ATOM 1026 O O . LYS A 1 130 ? -14.414 -15.18 15.523 1 92.75 130 LYS A O 1
ATOM 1031 N N . LEU A 1 131 ? -13.992 -13.008 15.375 1 94.25 131 LEU A N 1
ATOM 1032 C CA . LEU A 1 131 ? -13.695 -13.07 13.945 1 94.25 131 LEU A CA 1
ATOM 1033 C C . LEU A 1 131 ? -12.531 -14.008 13.672 1 94.25 131 LEU A C 1
ATOM 1035 O O . LEU A 1 131 ? -12.602 -14.852 12.766 1 94.25 131 LEU A O 1
ATOM 1039 N N . LEU A 1 132 ? -11.492 -13.922 14.453 1 93.94 132 LEU A N 1
ATOM 1040 C CA . LEU A 1 132 ? -10.312 -14.766 14.289 1 93.94 132 LEU A CA 1
ATOM 1041 C C . LEU A 1 132 ? -10.648 -16.234 14.562 1 93.94 132 LEU A C 1
ATOM 1043 O O . LEU A 1 132 ? -10.172 -17.125 13.852 1 93.94 132 LEU A O 1
ATOM 1047 N N . SER A 1 133 ? -11.438 -16.406 15.539 1 94.88 133 SER A N 1
ATOM 1048 C CA . SER A 1 133 ? -11.859 -17.766 15.852 1 94.88 133 SER A CA 1
ATOM 1049 C C . SER A 1 133 ? -12.664 -18.359 14.703 1 94.88 133 SER A C 1
ATOM 1051 O O . SER A 1 133 ? -12.477 -19.531 14.367 1 94.88 133 SER A O 1
ATOM 1053 N N . MET A 1 134 ? -13.469 -17.625 14.141 1 94.88 134 MET A N 1
ATOM 1054 C CA . MET A 1 134 ? -14.273 -18.078 13.016 1 94.88 134 MET A CA 1
ATOM 1055 C C . MET A 1 134 ? -13.398 -18.359 11.797 1 94.88 134 MET A C 1
ATOM 1057 O O . MET A 1 134 ? -13.641 -19.328 11.062 1 94.88 134 MET A O 1
ATOM 1061 N N . MET A 1 135 ? -12.438 -17.531 11.562 1 95.06 135 MET A N 1
ATOM 1062 C CA . MET A 1 135 ? -11.5 -17.75 10.461 1 95.06 135 MET A CA 1
ATOM 1063 C C . MET A 1 135 ? -10.758 -19.062 10.641 1 95.06 135 MET A C 1
ATOM 1065 O O . MET A 1 135 ? -10.594 -19.828 9.688 1 95.06 135 MET A O 1
ATOM 1069 N N . ARG A 1 136 ? -10.328 -19.328 11.836 1 95.44 136 ARG A N 1
ATOM 1070 C CA . ARG A 1 136 ? -9.633 -20.578 12.125 1 95.44 136 ARG A CA 1
ATOM 1071 C C . ARG A 1 136 ? -10.539 -21.781 11.867 1 95.44 136 ARG A C 1
ATOM 1073 O O . ARG A 1 136 ? -10.102 -22.766 11.281 1 95.44 136 ARG A O 1
ATOM 1080 N N . SER A 1 137 ? -11.727 -21.609 12.297 1 94.56 137 SER A N 1
ATOM 1081 C CA . SER A 1 137 ? -12.688 -22.688 12.094 1 94.56 137 SER A CA 1
ATOM 1082 C C . SER A 1 137 ? -12.914 -22.953 10.609 1 94.56 137 SER A C 1
ATOM 1084 O O . SER A 1 137 ? -12.977 -24.109 10.18 1 94.56 137 SER A O 1
ATOM 1086 N N . GLU A 1 138 ? -13.031 -21.906 9.867 1 93.75 138 GLU A N 1
ATOM 1087 C CA . GLU A 1 138 ? -13.234 -22.047 8.43 1 93.75 138 GLU A CA 1
ATOM 1088 C C . GLU A 1 138 ? -12.023 -22.672 7.75 1 93.75 138 GLU A C 1
ATOM 1090 O O . GLU A 1 138 ? -12.164 -23.469 6.82 1 93.75 138 GLU A O 1
ATOM 1095 N N . VAL A 1 139 ? -10.867 -22.312 8.164 1 94.38 139 VAL A N 1
ATOM 1096 C CA . VAL A 1 139 ? -9.656 -22.891 7.602 1 94.38 139 VAL A CA 1
ATOM 1097 C C . VAL A 1 139 ? -9.578 -24.375 7.961 1 94.38 139 VAL A C 1
ATOM 1099 O O . VAL A 1 139 ? -9.148 -25.203 7.145 1 94.38 139 VAL A O 1
ATOM 1102 N N . ASN A 1 140 ? -9.992 -24.703 9.18 1 94.19 140 ASN A N 1
ATOM 1103 C CA . ASN A 1 140 ? -10.047 -26.109 9.57 1 94.19 140 ASN A CA 1
ATOM 1104 C C . ASN A 1 140 ? -11.023 -26.906 8.703 1 94.19 140 ASN A C 1
ATOM 1106 O O . ASN A 1 140 ? -10.773 -28.062 8.367 1 94.19 140 ASN A O 1
ATOM 1110 N N . ASP A 1 141 ? -12.086 -26.234 8.414 1 92.06 141 ASP A N 1
ATOM 1111 C CA . ASP A 1 141 ? -13.039 -26.859 7.504 1 92.06 141 ASP A CA 1
ATOM 1112 C C . ASP A 1 141 ? -12.406 -27.109 6.133 1 92.06 141 ASP A C 1
ATOM 1114 O O . ASP A 1 141 ? -12.664 -28.141 5.504 1 92.06 141 ASP A O 1
ATOM 1118 N N . TYR A 1 142 ? -11.711 -26.156 5.684 1 91.56 142 TYR A N 1
ATOM 1119 C CA . TYR A 1 142 ? -11.008 -26.312 4.414 1 91.56 142 TYR A CA 1
ATOM 1120 C C . TYR A 1 142 ? -10.016 -27.469 4.48 1 91.56 142 TYR A C 1
ATOM 1122 O O . TYR A 1 142 ? -9.914 -28.266 3.541 1 91.56 142 TYR A O 1
ATOM 1130 N N . ASP A 1 143 ? -9.305 -27.578 5.586 1 93.44 143 ASP A N 1
ATOM 1131 C CA . ASP A 1 143 ? -8.375 -28.688 5.797 1 93.44 143 ASP A CA 1
ATOM 1132 C C . ASP A 1 143 ? -9.086 -30.031 5.695 1 93.44 143 ASP A C 1
ATOM 1134 O O . ASP A 1 143 ? -8.57 -30.969 5.086 1 93.44 143 ASP A O 1
ATOM 1138 N N . ASP A 1 144 ? -10.203 -30.062 6.262 1 93.25 144 ASP A N 1
ATOM 1139 C CA . ASP A 1 144 ? -10.969 -31.312 6.23 1 93.25 144 ASP A CA 1
ATOM 1140 C C . ASP A 1 144 ? -11.398 -31.656 4.809 1 93.25 144 ASP A C 1
ATOM 1142 O O . ASP A 1 144 ? -11.367 -32.812 4.414 1 93.25 144 ASP A O 1
ATOM 1146 N N . SER A 1 145 ? -11.789 -30.641 4.113 1 90.81 145 SER A N 1
ATOM 1147 C CA . SER A 1 145 ? -12.148 -30.859 2.715 1 90.81 145 SER A CA 1
ATOM 1148 C C . SER A 1 145 ? -10.945 -31.344 1.91 1 90.81 145 SER A C 1
ATOM 1150 O O . SER A 1 145 ? -11.094 -32.188 1.029 1 90.81 145 SER A O 1
ATOM 1152 N N . LEU A 1 146 ? -9.805 -30.812 2.17 1 92 146 LEU A N 1
ATOM 1153 C CA . LEU A 1 146 ? -8.578 -31.25 1.497 1 92 146 LEU A CA 1
ATOM 1154 C C . LEU A 1 146 ? -8.242 -32.688 1.848 1 92 146 LEU A C 1
ATOM 1156 O O . LEU A 1 146 ? -7.848 -33.469 0.976 1 92 146 LEU A O 1
ATOM 1160 N N . LYS A 1 147 ? -8.438 -33.031 3.105 1 93.06 147 LYS A N 1
ATOM 1161 C CA . LYS A 1 147 ? -8.18 -34.406 3.537 1 93.06 147 LYS A CA 1
ATOM 1162 C C . LYS A 1 147 ? -9.039 -35.406 2.754 1 93.06 147 LYS A C 1
ATOM 1164 O O . LYS A 1 147 ? -8.562 -36.469 2.367 1 93.06 147 LYS A O 1
ATOM 1169 N N . ASP A 1 148 ? -10.188 -34.969 2.525 1 89.75 148 ASP A N 1
ATOM 1170 C CA . ASP A 1 148 ? -11.109 -35.844 1.79 1 89.75 148 ASP A CA 1
ATOM 1171 C C . ASP A 1 148 ? -10.625 -36.062 0.356 1 89.75 148 ASP A C 1
ATOM 1173 O O . ASP A 1 148 ? -10.68 -37.188 -0.157 1 89.75 148 ASP A O 1
ATOM 1177 N N . ILE A 1 149 ? -10.164 -35.062 -0.219 1 86.75 149 ILE A N 1
ATOM 1178 C CA . ILE A 1 149 ? -9.703 -35.125 -1.602 1 86.75 149 ILE A CA 1
ATOM 1179 C C . ILE A 1 149 ? -8.398 -35.906 -1.671 1 86.75 149 ILE A C 1
ATOM 1181 O O . ILE A 1 149 ? -8.211 -36.75 -2.562 1 86.75 149 ILE A O 1
ATOM 1185 N N . LEU A 1 150 ? -7.559 -35.75 -0.704 1 90.12 150 LEU A N 1
ATOM 1186 C CA . LEU A 1 150 ? -6.203 -36.281 -0.741 1 90.12 150 LEU A CA 1
ATOM 1187 C C . LEU A 1 150 ? -6.184 -37.719 -0.24 1 90.12 150 LEU A C 1
ATOM 1189 O O . LEU A 1 150 ? -5.203 -38.438 -0.445 1 90.12 150 LEU A O 1
ATOM 1193 N N . SER A 1 151 ? -7.273 -38.094 0.378 1 87 151 SER A N 1
ATOM 1194 C CA . SER A 1 151 ? -7.359 -39.469 0.885 1 87 151 SER A CA 1
ATOM 1195 C C . SER A 1 151 ? -7.945 -40.406 -0.16 1 87 151 SER A C 1
ATOM 1197 O O . SER A 1 151 ? -7.988 -41.625 0.046 1 87 151 SER A O 1
ATOM 1199 N N . ARG A 1 152 ? -8.32 -39.844 -1.2 1 82.75 152 ARG A N 1
ATOM 1200 C CA . ARG A 1 152 ? -8.867 -40.719 -2.25 1 82.75 152 ARG A CA 1
ATOM 1201 C C . ARG A 1 152 ? -7.82 -41.688 -2.762 1 82.75 152 ARG A C 1
ATOM 1203 O O . ARG A 1 152 ? -6.621 -41.406 -2.707 1 82.75 152 ARG A O 1
ATOM 1210 N N . SER A 1 153 ? -8.266 -42.812 -3.189 1 76.75 153 SER A N 1
ATOM 1211 C CA . SER A 1 153 ? -7.348 -43.875 -3.633 1 76.75 153 SER A CA 1
ATOM 1212 C C . SER A 1 153 ? -6.797 -43.562 -5.023 1 76.75 153 SER A C 1
ATOM 1214 O O . SER A 1 153 ? -7.473 -42.938 -5.844 1 76.75 153 SER A O 1
ATOM 1216 N N . GLU A 1 154 ? -5.582 -43.969 -5.293 1 80 154 GLU A N 1
ATOM 1217 C CA . GLU A 1 154 ? -4.895 -43.969 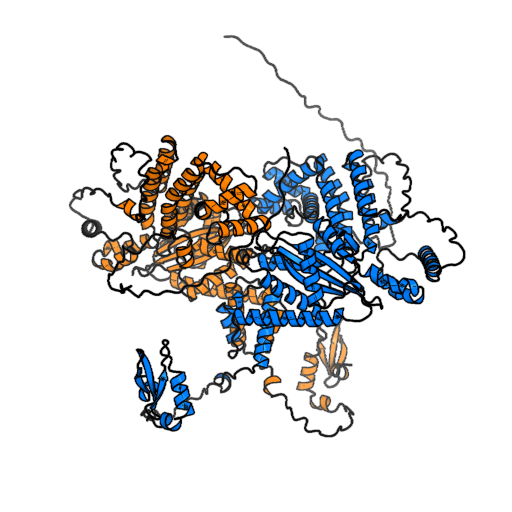-6.582 1 80 154 GLU A CA 1
ATOM 1218 C C . GLU A 1 154 ? -4.676 -42.562 -7.094 1 80 154 GLU A C 1
ATOM 1220 O O . GLU A 1 154 ? -4.945 -42.25 -8.258 1 80 154 GLU A O 1
ATOM 1225 N N . ILE A 1 155 ? -4.402 -41.656 -6.176 1 86.81 155 ILE A N 1
ATOM 1226 C CA . ILE A 1 155 ? -4.09 -40.312 -6.621 1 86.81 155 ILE A CA 1
ATOM 1227 C C . ILE A 1 155 ? -2.578 -40.125 -6.695 1 86.81 155 ILE A C 1
ATOM 1229 O O . ILE A 1 155 ? -1.829 -40.781 -5.969 1 86.81 155 ILE A O 1
ATOM 1233 N N . SER A 1 156 ? -2.168 -39.438 -7.66 1 87.25 156 SER A N 1
ATOM 1234 C CA . SER A 1 156 ? -0.786 -39 -7.785 1 87.25 156 SER A CA 1
ATOM 1235 C C . SER A 1 156 ? -0.655 -37.5 -7.438 1 87.25 156 SER A C 1
ATOM 1237 O O . SER A 1 156 ? -1.474 -36.688 -7.867 1 87.25 156 SER A O 1
ATOM 1239 N N . ILE A 1 157 ? 0.38 -37.219 -6.57 1 92.62 157 ILE A N 1
ATOM 1240 C CA . ILE A 1 157 ? 0.497 -35.844 -6.09 1 92.62 157 ILE A CA 1
ATOM 1241 C C . ILE A 1 157 ? 1.883 -35.312 -6.422 1 92.62 157 ILE A C 1
ATOM 1243 O O . ILE A 1 157 ? 2.887 -36 -6.277 1 92.62 157 ILE A O 1
ATOM 1247 N N . ALA A 1 158 ? 1.919 -34.188 -7.016 1 93.06 158 ALA A N 1
ATOM 1248 C CA . ALA A 1 158 ? 3.123 -33.375 -7.105 1 93.06 158 ALA A CA 1
ATOM 1249 C C . ALA A 1 158 ? 2.969 -32.094 -6.297 1 93.06 158 ALA A C 1
ATOM 1251 O O . ALA A 1 158 ? 1.864 -31.547 -6.168 1 93.06 158 ALA A O 1
ATOM 1252 N N . ILE A 1 159 ? 4.09 -31.594 -5.73 1 95.56 159 ILE A N 1
ATOM 1253 C CA . ILE A 1 159 ? 3.963 -30.391 -4.914 1 95.56 159 ILE A CA 1
ATOM 1254 C C . ILE A 1 159 ? 4.832 -29.281 -5.488 1 95.56 159 ILE A C 1
ATOM 1256 O O . ILE A 1 159 ? 5.891 -29.547 -6.066 1 95.56 159 ILE A O 1
ATOM 1260 N N . THR A 1 160 ? 4.336 -28.156 -5.379 1 95.06 160 THR A N 1
ATOM 1261 C CA . THR A 1 160 ? 5.113 -26.969 -5.68 1 95.06 160 THR A CA 1
ATOM 1262 C C . THR A 1 160 ? 5.293 -26.109 -4.426 1 95.06 160 THR A C 1
ATOM 1264 O O . THR A 1 160 ? 4.383 -26.016 -3.6 1 95.06 160 THR A O 1
ATOM 1267 N N . CYS A 1 161 ? 6.434 -25.547 -4.285 1 94.56 161 CYS A N 1
ATOM 1268 C CA . CYS A 1 161 ? 6.738 -24.719 -3.115 1 94.56 161 CYS A CA 1
ATOM 1269 C C . CYS A 1 161 ? 7.496 -23.469 -3.512 1 94.56 161 CYS A C 1
ATOM 1271 O O . CYS A 1 161 ? 8.297 -23.484 -4.449 1 94.56 161 CYS A O 1
ATOM 1273 N N . ASP A 1 162 ? 7.145 -22.469 -2.881 1 92 162 ASP A N 1
ATOM 1274 C CA . ASP A 1 162 ? 7.844 -21.203 -3.057 1 92 162 ASP A CA 1
ATOM 1275 C C . ASP A 1 162 ? 7.785 -20.359 -1.784 1 92 162 ASP A C 1
ATOM 1277 O O . ASP A 1 162 ? 6.812 -20.438 -1.029 1 92 162 ASP A O 1
ATOM 1281 N N . ALA A 1 163 ? 8.859 -19.672 -1.594 1 88.81 163 ALA A N 1
ATOM 1282 C CA . ALA A 1 163 ? 8.914 -18.797 -0.432 1 88.81 163 ALA A CA 1
ATOM 1283 C C . ALA A 1 163 ? 8.75 -17.328 -0.843 1 88.81 163 ALA A C 1
ATOM 1285 O O . ALA A 1 163 ? 9.219 -16.922 -1.908 1 88.81 163 ALA A O 1
ATOM 1286 N N . TRP A 1 164 ? 8.086 -16.594 -0.023 1 85.31 164 TRP A N 1
ATOM 1287 C CA . TRP A 1 164 ? 7.812 -15.188 -0.275 1 85.31 164 TRP A CA 1
ATOM 1288 C C . TRP A 1 164 ? 8.281 -14.32 0.895 1 85.31 164 TRP A C 1
ATOM 1290 O O . TRP A 1 164 ? 8.055 -14.672 2.057 1 85.31 164 TRP A O 1
ATOM 1300 N N . SER A 1 165 ? 8.992 -13.305 0.569 1 77.25 165 SER A N 1
ATOM 1301 C CA . SER A 1 165 ? 9.398 -12.312 1.558 1 77.25 165 SER A CA 1
ATOM 1302 C C . SER A 1 165 ? 9.133 -10.898 1.056 1 77.25 165 SER A C 1
ATOM 1304 O O . SER A 1 165 ? 9.18 -10.641 -0.15 1 77.25 165 SER A O 1
ATOM 1306 N N . SER A 1 166 ? 8.617 -10.086 1.851 1 71.25 166 SER A N 1
ATOM 1307 C CA . SER A 1 166 ? 8.398 -8.688 1.508 1 71.25 166 SER A CA 1
ATOM 1308 C C . SER A 1 166 ? 8.984 -7.754 2.562 1 71.25 166 SER A C 1
ATOM 1310 O O . SER A 1 166 ? 9.016 -8.094 3.748 1 71.25 166 SER A O 1
ATOM 1312 N N . TYR A 1 167 ? 9.422 -6.641 2.059 1 64.62 167 TYR A N 1
ATOM 1313 C CA . TYR A 1 167 ? 10.031 -5.645 2.932 1 64.62 167 TYR A CA 1
ATOM 1314 C C . TYR A 1 167 ? 9.031 -5.129 3.955 1 64.62 167 TYR A C 1
ATOM 1316 O O . TYR A 1 167 ? 9.383 -4.855 5.102 1 64.62 167 TYR A O 1
ATOM 1324 N N . ASN A 1 168 ? 7.797 -5.043 3.465 1 62.47 168 ASN A N 1
ATOM 1325 C CA . ASN A 1 168 ? 6.758 -4.473 4.316 1 62.47 168 ASN A CA 1
ATOM 1326 C C . ASN A 1 168 ? 6.203 -5.508 5.293 1 62.47 168 ASN A C 1
ATOM 1328 O O . ASN A 1 168 ? 5.57 -5.148 6.285 1 62.47 168 ASN A O 1
ATOM 1332 N N . ALA A 1 169 ? 6.535 -6.75 4.918 1 64.31 169 ALA A N 1
ATOM 1333 C CA . ALA A 1 169 ? 5.98 -7.805 5.758 1 64.31 169 ALA A CA 1
ATOM 1334 C C . ALA A 1 169 ? 6.973 -8.234 6.832 1 64.31 169 ALA A C 1
ATOM 1336 O O . ALA A 1 169 ? 8.164 -8.383 6.562 1 64.31 169 ALA A O 1
ATOM 1337 N N . ASN A 1 170 ? 6.57 -8.281 8 1 66.12 170 ASN A N 1
ATOM 1338 C CA . ASN A 1 170 ? 7.418 -8.688 9.117 1 66.12 170 ASN A CA 1
ATOM 1339 C C . ASN A 1 170 ? 7.645 -10.195 9.125 1 66.12 170 ASN A C 1
ATOM 1341 O O . ASN A 1 170 ? 8.211 -10.742 10.078 1 66.12 170 ASN A O 1
ATOM 1345 N N . CYS A 1 171 ? 7.145 -10.828 8.078 1 73.75 171 CYS A N 1
ATOM 1346 C CA . CYS A 1 171 ? 7.305 -12.281 8.062 1 73.75 171 CYS A CA 1
ATOM 1347 C C . CYS A 1 171 ? 7.445 -12.797 6.637 1 73.75 171 CYS A C 1
ATOM 1349 O O . CYS A 1 171 ? 7.086 -12.102 5.684 1 73.75 171 CYS A O 1
ATOM 1351 N N . SER A 1 172 ? 8.148 -13.938 6.562 1 83.38 172 SER A N 1
ATOM 1352 C CA . SER A 1 172 ? 8.195 -14.664 5.297 1 83.38 172 SER A CA 1
ATOM 1353 C C . SER A 1 172 ? 7.16 -15.781 5.262 1 83.38 172 SER A C 1
ATOM 1355 O O . SER A 1 172 ? 6.711 -16.25 6.305 1 83.38 172 SER A O 1
ATOM 1357 N N . LEU A 1 173 ? 6.684 -16.062 4.102 1 90 173 LEU A N 1
ATOM 1358 C CA . LEU A 1 173 ? 5.672 -17.109 3.934 1 90 173 LEU A CA 1
ATOM 1359 C C . LEU A 1 173 ? 6.164 -18.203 2.986 1 90 173 LEU A C 1
ATOM 1361 O O . LEU A 1 173 ? 6.918 -17.922 2.051 1 90 173 LEU A O 1
ATOM 1365 N N . LEU A 1 174 ? 5.793 -19.406 3.279 1 93.88 174 LEU A N 1
ATOM 1366 C CA . LEU A 1 174 ? 6.02 -20.547 2.4 1 93.88 174 LEU A CA 1
ATOM 1367 C C . LEU A 1 174 ? 4.699 -21.109 1.891 1 93.88 174 LEU A C 1
ATOM 1369 O O . LEU A 1 174 ? 3.859 -21.547 2.682 1 93.88 174 LEU A O 1
ATOM 1373 N N . ALA A 1 175 ? 4.539 -21.047 0.61 1 94.69 175 ALA A N 1
ATOM 1374 C CA . ALA A 1 175 ? 3.334 -21.609 0.004 1 94.69 175 ALA A CA 1
ATOM 1375 C C . ALA A 1 175 ? 3.572 -23.031 -0.492 1 94.69 175 ALA A C 1
ATOM 1377 O O . ALA A 1 175 ? 4.633 -23.328 -1.047 1 94.69 175 ALA A O 1
ATOM 1378 N N . ILE A 1 176 ? 2.684 -23.906 -0.183 1 95.81 176 ILE A N 1
ATOM 1379 C CA . ILE A 1 176 ? 2.717 -25.297 -0.625 1 95.81 176 ILE A CA 1
ATOM 1380 C C . ILE A 1 176 ? 1.45 -25.609 -1.415 1 95.81 176 ILE A C 1
ATOM 1382 O O . ILE A 1 176 ? 0.339 -25.484 -0.897 1 95.81 176 ILE A O 1
ATOM 1386 N N . THR A 1 177 ? 1.585 -25.984 -2.65 1 94 177 THR A N 1
ATOM 1387 C CA . THR A 1 177 ? 0.459 -26.359 -3.504 1 94 177 THR A CA 1
ATOM 1388 C C . THR A 1 177 ? 0.57 -27.812 -3.955 1 94 177 THR A C 1
ATOM 1390 O O . THR A 1 177 ? 1.651 -28.266 -4.332 1 94 177 THR A O 1
ATOM 1393 N N . ALA A 1 178 ? -0.479 -28.5 -3.871 1 93.25 178 ALA A N 1
ATOM 1394 C CA . ALA A 1 178 ? -0.529 -29.875 -4.359 1 93.25 178 ALA A CA 1
ATOM 1395 C C . ALA A 1 178 ? -1.267 -29.953 -5.695 1 93.25 178 ALA A C 1
ATOM 1397 O O . ALA A 1 178 ? -2.326 -29.344 -5.863 1 93.25 178 ALA A O 1
ATOM 1398 N N . HIS A 1 179 ? -0.644 -30.578 -6.555 1 90.88 179 HIS A N 1
ATOM 1399 C CA . HIS A 1 179 ? -1.261 -30.922 -7.828 1 90.88 179 HIS A CA 1
ATOM 1400 C C . HIS A 1 179 ? -1.681 -32.375 -7.855 1 90.88 179 HIS A C 1
ATOM 1402 O O . HIS A 1 179 ? -0.847 -33.281 -7.684 1 90.88 179 HIS A O 1
ATOM 1408 N N . VAL A 1 180 ? -2.959 -32.594 -8.055 1 90.12 180 VAL A N 1
ATOM 1409 C CA . VAL A 1 180 ? -3.496 -33.938 -7.867 1 90.12 180 VAL A CA 1
ATOM 1410 C C . VAL A 1 180 ? -4.152 -34.406 -9.164 1 90.12 180 VAL A C 1
ATOM 1412 O O . VAL A 1 180 ? -4.836 -33.625 -9.836 1 90.12 180 VAL A O 1
ATOM 1415 N N . SER A 1 181 ? -3.834 -35.531 -9.5 1 84.12 181 SER A N 1
ATOM 1416 C CA . SER A 1 181 ? -4.496 -36.219 -10.609 1 84.12 181 SER A CA 1
ATOM 1417 C C . SER A 1 181 ? -4.875 -37.656 -10.242 1 84.12 181 SER A C 1
ATOM 1419 O O . SER A 1 181 ? -4.145 -38.312 -9.516 1 84.12 181 SER A O 1
ATOM 1421 N N . GLY A 1 182 ? -6.039 -38.062 -10.625 1 78.38 182 GLY A N 1
ATOM 1422 C CA . GLY A 1 182 ? -6.457 -39.438 -10.414 1 78.38 182 GLY A CA 1
ATOM 1423 C C . GLY A 1 182 ? -5.977 -40.375 -11.5 1 78.38 182 GLY A C 1
ATOM 1424 O O . GLY A 1 182 ? -5.285 -39.938 -12.43 1 78.38 182 GLY A O 1
ATOM 1425 N N . ARG A 1 183 ? -6.359 -41.656 -11.383 1 70.94 183 ARG A N 1
ATOM 1426 C CA . ARG A 1 183 ? -5.996 -42.688 -12.344 1 70.94 183 ARG A CA 1
ATOM 1427 C C . ARG A 1 183 ? -6.664 -42.438 -13.688 1 70.94 183 ARG A C 1
ATOM 1429 O O . ARG A 1 183 ? -6.137 -42.844 -14.734 1 70.94 183 ARG A O 1
ATOM 1436 N N . THR A 1 184 ? -7.77 -41.75 -13.547 1 70.94 184 THR A N 1
ATOM 1437 C CA . THR A 1 184 ? -8.531 -41.531 -14.773 1 70.94 184 THR A CA 1
ATOM 1438 C C . THR A 1 184 ? -7.992 -40.312 -15.531 1 70.94 184 THR A C 1
ATOM 1440 O O . THR A 1 184 ? -8.531 -39.938 -16.578 1 70.94 184 THR A O 1
ATOM 1443 N N . LEU A 1 185 ? -6.867 -39.938 -15.188 1 70.69 185 LEU A N 1
ATOM 1444 C CA . LEU A 1 185 ? -6.16 -38.844 -15.844 1 70.69 185 LEU A CA 1
ATOM 1445 C C . LEU A 1 185 ? -7.098 -37.688 -16.094 1 70.69 185 LEU A C 1
ATOM 1447 O O . LEU A 1 185 ? -7.023 -37.031 -17.141 1 70.69 185 LEU A O 1
ATOM 1451 N N . GLN A 1 186 ? -8.086 -37.562 -15.203 1 70.94 186 GLN A N 1
ATOM 1452 C CA . GLN A 1 186 ? -8.93 -36.375 -15.305 1 70.94 186 GLN A CA 1
ATOM 1453 C C . GLN A 1 186 ? -8.117 -35.094 -15.086 1 70.94 186 GLN A C 1
ATOM 1455 O O . GLN A 1 186 ? -6.895 -35.156 -14.906 1 70.94 186 GLN A O 1
ATOM 1460 N N . GLU A 1 187 ? -8.742 -34.031 -15.164 1 71.94 187 GLU A N 1
ATOM 1461 C CA . GLU A 1 187 ? -8.078 -32.75 -15.055 1 71.94 187 GLU A CA 1
ATOM 1462 C C . GLU A 1 187 ? -7.32 -32.625 -13.742 1 71.94 187 GLU A C 1
ATOM 1464 O O . GLU A 1 187 ? -7.754 -33.156 -12.711 1 71.94 187 GLU A O 1
ATOM 1469 N N . ARG A 1 188 ? -6.066 -32.219 -13.883 1 80.81 188 ARG A N 1
ATOM 1470 C CA . ARG A 1 188 ? -5.234 -31.906 -12.727 1 80.81 188 ARG A CA 1
ATOM 1471 C C . ARG A 1 188 ? -5.875 -30.828 -11.859 1 80.81 188 ARG A C 1
ATOM 1473 O O . ARG A 1 188 ? -6.305 -29.781 -12.367 1 80.81 188 ARG A O 1
ATOM 1480 N N . THR A 1 189 ? -6.023 -31.109 -10.625 1 82.75 189 THR A N 1
ATOM 1481 C CA . THR A 1 189 ? -6.555 -30.125 -9.688 1 82.75 189 THR A CA 1
ATOM 1482 C C . THR A 1 189 ? -5.434 -29.547 -8.836 1 82.75 189 THR A C 1
ATOM 1484 O O . THR A 1 189 ? -4.633 -30.281 -8.258 1 82.75 189 THR A O 1
ATOM 1487 N N . ASN A 1 190 ? -5.352 -28.297 -8.914 1 87.75 190 ASN A N 1
ATOM 1488 C CA . ASN A 1 190 ? -4.363 -27.594 -8.094 1 87.75 190 ASN A CA 1
ATOM 1489 C C . ASN A 1 190 ? -4.953 -27.125 -6.77 1 87.75 190 ASN A C 1
ATOM 1491 O O . ASN A 1 190 ? -5.898 -26.344 -6.75 1 87.75 190 ASN A O 1
ATOM 1495 N N . LEU A 1 191 ? -4.41 -27.656 -5.672 1 89.62 191 LEU A N 1
ATOM 1496 C CA . LEU A 1 191 ? -4.922 -27.344 -4.34 1 89.62 191 LEU A CA 1
ATOM 1497 C C . LEU A 1 191 ? -3.867 -26.641 -3.498 1 89.62 191 LEU A C 1
ATOM 1499 O O . LEU A 1 191 ? -2.758 -27.141 -3.324 1 89.62 191 LEU A O 1
ATOM 1503 N N . ILE A 1 192 ? -4.242 -25.531 -2.994 1 91.31 192 ILE A N 1
ATOM 1504 C CA . ILE A 1 192 ? -3.348 -24.875 -2.053 1 91.31 192 ILE A CA 1
ATOM 1505 C C . ILE A 1 192 ? -3.426 -25.562 -0.693 1 91.31 192 ILE A C 1
ATOM 1507 O O . ILE A 1 192 ? -4.445 -25.469 -0.003 1 91.31 192 ILE A O 1
ATOM 1511 N N . LEU A 1 193 ? -2.357 -26.203 -0.338 1 93.38 193 LEU A N 1
ATOM 1512 C CA . LEU A 1 193 ? -2.34 -26.984 0.898 1 93.38 193 LEU A CA 1
ATOM 1513 C C . LEU A 1 193 ? -2.152 -26.062 2.107 1 93.38 193 LEU A C 1
ATOM 1515 O O . LEU A 1 193 ? -2.754 -26.297 3.16 1 93.38 193 LEU A O 1
ATOM 1519 N N . ASP A 1 194 ? -1.197 -25.141 1.881 1 93.44 194 ASP A N 1
ATOM 1520 C CA . ASP A 1 194 ? -0.872 -24.312 3.047 1 93.44 194 ASP A CA 1
ATOM 1521 C C . ASP A 1 194 ? -0.017 -23.109 2.656 1 93.44 194 ASP A C 1
ATOM 1523 O O . ASP A 1 194 ? 0.575 -23.094 1.575 1 93.44 194 ASP A O 1
ATOM 1527 N N . CYS A 1 195 ? -0.103 -22.156 3.398 1 93.31 195 CYS A N 1
ATOM 1528 C CA . CYS A 1 195 ? 0.78 -21 3.379 1 93.31 195 CYS A CA 1
ATOM 1529 C C . CYS A 1 195 ? 1.347 -20.719 4.766 1 93.31 195 CYS A C 1
ATOM 1531 O O . CYS A 1 195 ? 0.771 -19.953 5.531 1 93.31 195 CYS A O 1
ATOM 1533 N N . VAL A 1 196 ? 2.477 -21.188 5.012 1 92.69 196 VAL A N 1
ATOM 1534 C CA . VAL A 1 196 ? 3.008 -21.25 6.371 1 92.69 196 VAL A CA 1
ATOM 1535 C C . VAL A 1 196 ? 3.977 -20.078 6.594 1 92.69 196 VAL A C 1
ATOM 1537 O O . VAL A 1 196 ? 4.832 -19.812 5.75 1 92.69 196 VAL A O 1
ATOM 1540 N N . PRO A 1 197 ? 3.777 -19.375 7.711 1 89.88 197 PRO A N 1
ATOM 1541 C CA . PRO A 1 197 ? 4.762 -18.344 8.047 1 89.88 197 PRO A CA 1
ATOM 1542 C C . PRO A 1 197 ? 6.121 -18.922 8.422 1 89.88 197 PRO A C 1
ATOM 1544 O O . PRO A 1 197 ? 6.188 -19.953 9.086 1 89.88 197 PRO A O 1
ATOM 1547 N N . LEU A 1 198 ? 7.145 -18.359 7.918 1 86.38 198 LEU A N 1
ATOM 1548 C CA . LEU A 1 198 ? 8.516 -18.734 8.242 1 86.38 198 LEU A CA 1
ATOM 1549 C C . LEU A 1 198 ? 9.133 -17.766 9.234 1 86.38 198 LEU A C 1
ATOM 1551 O O . LEU A 1 198 ? 9.391 -16.609 8.898 1 86.38 198 LEU A O 1
ATOM 1555 N N . ASN A 1 199 ? 9.359 -18.141 10.406 1 74.88 199 ASN A N 1
ATOM 1556 C CA . ASN A 1 199 ? 9.844 -17.281 11.477 1 74.88 199 ASN A CA 1
ATOM 1557 C C . ASN A 1 199 ? 11.352 -17.422 11.68 1 74.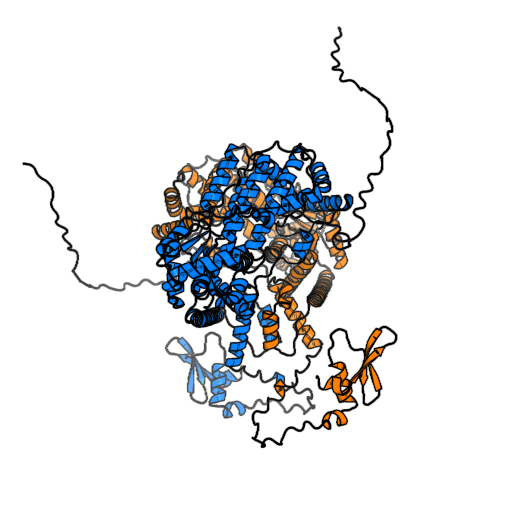88 199 ASN A C 1
ATOM 1559 O O . ASN A 1 199 ? 11.938 -16.719 12.5 1 74.88 199 ASN A O 1
ATOM 1563 N N . GLU A 1 200 ? 11.938 -18.375 10.992 1 71.62 200 GLU A N 1
ATOM 1564 C CA . GLU A 1 200 ? 13.367 -18.641 11.125 1 71.62 200 GLU A CA 1
ATOM 1565 C C . GLU A 1 200 ? 14.078 -18.562 9.773 1 71.62 200 GLU A C 1
ATOM 1567 O O . GLU A 1 200 ? 13.453 -18.266 8.758 1 71.62 200 GLU A O 1
ATOM 1572 N N . SER A 1 201 ? 15.422 -18.75 9.906 1 73.62 201 SER A N 1
ATOM 1573 C CA . SER A 1 201 ? 16.203 -18.781 8.68 1 73.62 201 SER A CA 1
ATOM 1574 C C . SER A 1 201 ? 15.742 -19.922 7.77 1 73.62 201 SER A C 1
ATOM 1576 O O . SER A 1 201 ? 15.438 -21.016 8.242 1 73.62 201 SER A O 1
ATOM 1578 N N . HIS A 1 202 ? 15.711 -19.531 6.535 1 78.75 202 HIS A N 1
ATOM 1579 C CA . HIS A 1 202 ? 15.227 -20.484 5.551 1 78.75 202 HIS A CA 1
ATOM 1580 C C . HIS A 1 202 ? 16.25 -21.578 5.281 1 78.75 202 HIS A C 1
ATOM 1582 O O . HIS A 1 202 ? 17.016 -21.5 4.309 1 78.75 202 HIS A O 1
ATOM 1588 N N . THR A 1 203 ? 16.297 -22.547 6.121 1 85.25 203 THR A N 1
ATOM 1589 C CA . THR A 1 203 ? 17.156 -23.719 5.883 1 85.25 203 THR A CA 1
ATOM 1590 C C . THR A 1 203 ? 16.344 -24.859 5.285 1 85.25 203 THR A C 1
ATOM 1592 O O . THR A 1 203 ? 15.117 -24.875 5.355 1 85.25 203 THR A O 1
ATOM 1595 N N . ALA A 1 204 ? 17.125 -25.766 4.637 1 92.38 204 ALA A N 1
ATOM 1596 C CA . ALA A 1 204 ? 16.453 -26.922 4.031 1 92.38 204 ALA A CA 1
ATOM 1597 C C . ALA A 1 204 ? 15.695 -27.734 5.078 1 92.38 204 ALA A C 1
ATOM 1599 O O . ALA A 1 204 ? 14.57 -28.172 4.832 1 92.38 204 ALA A O 1
ATOM 1600 N N . ALA A 1 205 ? 16.328 -27.875 6.203 1 92.44 205 ALA A N 1
ATOM 1601 C CA . ALA A 1 205 ? 15.711 -28.641 7.285 1 92.44 205 ALA A CA 1
ATOM 1602 C C . ALA A 1 205 ? 14.438 -27.969 7.777 1 92.44 205 ALA A C 1
ATOM 1604 O O . ALA A 1 205 ? 13.453 -28.625 8.086 1 92.44 205 ALA A O 1
ATOM 1605 N N . TYR A 1 206 ? 14.523 -26.688 7.879 1 91 206 TYR A N 1
ATOM 1606 C CA . TYR A 1 206 ? 13.375 -25.938 8.352 1 91 206 TYR A CA 1
ATOM 1607 C C . TYR A 1 206 ? 12.227 -26.016 7.355 1 91 206 TYR A C 1
ATOM 1609 O O . TYR A 1 206 ? 11.07 -26.203 7.746 1 91 206 TYR A O 1
ATOM 1617 N N . VAL A 1 207 ? 12.508 -25.844 6.105 1 93.25 207 VAL A N 1
ATOM 1618 C CA . VAL A 1 207 ? 11.508 -25.938 5.051 1 93.25 207 VAL A CA 1
ATOM 1619 C C . VAL A 1 207 ? 10.883 -27.328 5.051 1 93.25 207 VAL A C 1
ATOM 1621 O O . VAL A 1 207 ? 9.664 -27.469 4.938 1 93.25 207 VAL A O 1
ATOM 1624 N N . GLU A 1 208 ? 11.758 -28.328 5.199 1 95.19 208 GLU A N 1
ATOM 1625 C CA . GLU A 1 208 ? 11.289 -29.719 5.281 1 95.19 208 GLU A CA 1
ATOM 1626 C C . GLU A 1 208 ? 10.32 -29.906 6.441 1 95.19 208 GLU A C 1
ATOM 1628 O O . GLU A 1 208 ? 9.273 -30.547 6.289 1 95.19 208 GLU A O 1
ATOM 1633 N N . GLU A 1 209 ? 10.695 -29.344 7.527 1 94.94 209 GLU A N 1
ATOM 1634 C CA . GLU A 1 209 ? 9.859 -29.453 8.719 1 94.94 209 GLU A CA 1
ATOM 1635 C C . GLU A 1 209 ? 8.469 -28.859 8.477 1 94.94 209 GLU A C 1
ATOM 1637 O O . GLU A 1 209 ? 7.465 -29.438 8.891 1 94.94 209 GLU A O 1
ATOM 1642 N N . LYS A 1 210 ? 8.453 -27.734 7.883 1 94.62 210 LYS A N 1
ATOM 1643 C CA . LYS A 1 210 ? 7.191 -27.062 7.621 1 94.62 210 LYS A CA 1
ATOM 1644 C C . LYS A 1 210 ? 6.34 -27.844 6.633 1 94.62 210 LYS A C 1
ATOM 1646 O O . LYS A 1 210 ? 5.121 -27.953 6.797 1 94.62 210 LYS A O 1
ATOM 1651 N N . ILE A 1 211 ? 6.938 -28.422 5.609 1 96 211 ILE A N 1
ATOM 1652 C CA . ILE A 1 211 ? 6.223 -29.219 4.621 1 96 211 ILE A CA 1
ATOM 1653 C C . ILE A 1 211 ? 5.668 -30.484 5.285 1 96 211 ILE A C 1
ATOM 1655 O O . ILE A 1 211 ? 4.496 -30.812 5.117 1 96 211 ILE A O 1
ATOM 1659 N N . ARG A 1 212 ? 6.477 -31.156 6.094 1 95.88 212 ARG A N 1
ATOM 1660 C CA . ARG A 1 212 ? 6.043 -32.375 6.793 1 95.88 212 ARG A CA 1
ATOM 1661 C C . ARG A 1 212 ? 4.898 -32.062 7.754 1 95.88 212 ARG A C 1
ATOM 1663 O O . ARG A 1 212 ? 3.975 -32.875 7.902 1 95.88 212 ARG A O 1
ATOM 1670 N N . GLY A 1 213 ? 5.086 -30.922 8.414 1 95.31 213 GLY A N 1
ATOM 1671 C CA . GLY A 1 213 ? 4.008 -30.5 9.305 1 95.31 213 GLY A CA 1
ATOM 1672 C C . GLY A 1 213 ? 2.676 -30.359 8.602 1 95.31 213 GLY A C 1
ATOM 1673 O O . GLY A 1 213 ? 1.642 -30.781 9.117 1 95.31 213 GLY A O 1
ATOM 1674 N N . SER A 1 214 ? 2.689 -29.75 7.453 1 95.19 214 SER A N 1
ATOM 1675 C CA . SER A 1 214 ? 1.475 -29.562 6.664 1 95.19 214 SER A CA 1
ATOM 1676 C C . SER A 1 214 ? 0.934 -30.906 6.164 1 95.19 214 SER A C 1
ATOM 1678 O O . SER A 1 214 ? -0.279 -31.125 6.156 1 95.19 214 SER A O 1
ATOM 1680 N N . PHE A 1 215 ? 1.812 -31.844 5.711 1 95.38 215 PHE A N 1
ATOM 1681 C CA . PHE A 1 215 ? 1.42 -33.188 5.246 1 95.38 215 PHE A CA 1
ATOM 1682 C C . PHE A 1 215 ? 0.748 -33.969 6.363 1 95.38 215 PHE A C 1
ATOM 1684 O O . PHE A 1 215 ? -0.299 -34.594 6.152 1 95.38 215 PHE A O 1
ATOM 1691 N N . ASP A 1 216 ? 1.359 -33.875 7.523 1 95 216 ASP A N 1
ATOM 1692 C CA . ASP A 1 216 ? 0.815 -34.594 8.672 1 95 216 ASP A CA 1
ATOM 1693 C C . ASP A 1 216 ? -0.57 -34.062 9.047 1 95 216 ASP A C 1
ATOM 1695 O O . ASP A 1 216 ? -1.482 -34.844 9.32 1 95 216 ASP A O 1
ATOM 1699 N N . ARG A 1 217 ? -0.656 -32.812 9.062 1 94.12 217 ARG A N 1
ATOM 1700 C CA . ARG A 1 217 ? -1.929 -32.188 9.398 1 94.12 217 ARG A CA 1
ATOM 1701 C C . ARG A 1 217 ? -3.023 -32.594 8.43 1 94.12 217 ARG A C 1
ATOM 1703 O O . ARG A 1 217 ? -4.172 -32.812 8.828 1 94.12 217 ARG A O 1
ATOM 1710 N N . LEU A 1 218 ? -2.684 -32.781 7.148 1 95 218 LEU A N 1
ATOM 1711 C CA . LEU A 1 218 ? -3.66 -33.062 6.105 1 95 218 LEU A CA 1
ATOM 1712 C C . LEU A 1 218 ? -3.746 -34.562 5.84 1 95 218 LEU A C 1
ATOM 1714 O O . LEU A 1 218 ? -4.543 -35 5.012 1 95 218 LEU A O 1
ATOM 1718 N N . GLY A 1 219 ? -2.889 -35.375 6.465 1 91.62 219 GLY A N 1
ATOM 1719 C CA . GLY A 1 219 ? -2.902 -36.812 6.312 1 91.62 219 GLY A CA 1
ATOM 1720 C C . GLY A 1 219 ? -2.379 -37.281 4.969 1 91.62 219 GLY A C 1
ATOM 1721 O O . GLY A 1 219 ? -2.881 -38.25 4.398 1 91.62 219 GLY A O 1
ATOM 1722 N N . ILE A 1 220 ? -1.46 -36.562 4.41 1 93.56 220 ILE A N 1
ATOM 1723 C CA . ILE A 1 220 ? -0.888 -36.938 3.117 1 93.56 220 ILE A CA 1
ATOM 1724 C C . ILE A 1 220 ? 0.206 -37.969 3.307 1 93.56 220 ILE A C 1
ATOM 1726 O O . ILE A 1 220 ? 1.135 -37.781 4.094 1 93.56 220 ILE A O 1
ATOM 1730 N N . ASP A 1 221 ? 0.07 -39 2.594 1 90.25 221 ASP A N 1
ATOM 1731 C CA . ASP A 1 221 ? 1.09 -40.062 2.594 1 90.25 221 ASP A CA 1
ATOM 1732 C C . ASP A 1 221 ? 2.244 -39.688 1.66 1 90.25 221 ASP A C 1
ATOM 1734 O O . ASP A 1 221 ? 2.031 -39.438 0.473 1 90.25 221 ASP A O 1
ATOM 1738 N N . MET A 1 222 ? 3.395 -39.75 2.139 1 90.19 222 MET A N 1
ATOM 1739 C CA . MET A 1 222 ? 4.59 -39.375 1.388 1 90.19 222 MET A CA 1
ATOM 1740 C C . MET A 1 222 ? 4.77 -40.281 0.167 1 90.19 222 MET A C 1
ATOM 1742 O O . MET A 1 222 ? 5.355 -39.875 -0.833 1 90.19 222 MET A O 1
ATOM 1746 N N . SER A 1 223 ? 4.242 -41.406 0.198 1 87.62 223 SER A N 1
ATOM 1747 C CA . SER A 1 223 ? 4.395 -42.375 -0.903 1 87.62 223 SER A CA 1
ATOM 1748 C C . SER A 1 223 ? 3.59 -41.938 -2.123 1 87.62 223 SER A C 1
ATOM 1750 O O . SER A 1 223 ? 3.881 -42.344 -3.246 1 87.62 223 SER A O 1
ATOM 1752 N N . THR A 1 224 ? 2.615 -41.062 -1.868 1 89.44 224 THR A N 1
ATOM 1753 C CA . THR A 1 224 ? 1.766 -40.625 -2.963 1 89.44 224 THR A CA 1
ATOM 1754 C C . THR A 1 224 ? 2.354 -39.375 -3.629 1 89.44 224 THR A C 1
ATOM 1756 O O . THR A 1 224 ? 1.886 -38.938 -4.688 1 89.44 224 THR A O 1
ATOM 1759 N N . VAL A 1 225 ? 3.363 -38.812 -3.041 1 93.19 225 VAL A N 1
ATOM 1760 C CA . VAL A 1 225 ? 3.998 -37.594 -3.559 1 93.19 225 VAL A CA 1
ATOM 1761 C C . VAL A 1 225 ? 5.277 -37.969 -4.305 1 93.19 225 VAL A C 1
ATOM 1763 O O . VAL A 1 225 ? 6.148 -38.656 -3.76 1 93.19 225 VAL A O 1
ATOM 1766 N N . THR A 1 226 ? 5.375 -37.5 -5.547 1 88.19 226 THR A N 1
ATOM 1767 C CA . THR A 1 226 ? 6.508 -37.938 -6.359 1 88.19 226 THR A CA 1
ATOM 1768 C C . THR A 1 226 ? 7.43 -36.781 -6.664 1 88.19 226 THR A C 1
ATOM 1770 O O . THR A 1 226 ? 8.656 -36.906 -6.609 1 88.19 226 THR A O 1
ATOM 1773 N N . TYR A 1 227 ? 6.836 -35.656 -6.98 1 91.81 227 TYR A N 1
ATOM 1774 C CA . TYR A 1 227 ? 7.656 -34.562 -7.492 1 91.81 227 TYR A CA 1
ATOM 1775 C C . TYR A 1 227 ? 7.578 -33.344 -6.578 1 91.81 227 TYR A C 1
ATOM 1777 O O . TYR A 1 227 ? 6.566 -33.125 -5.91 1 91.81 227 TYR A O 1
ATOM 1785 N N . PHE A 1 228 ? 8.672 -32.562 -6.555 1 94.38 228 PHE A N 1
ATOM 1786 C CA . PHE A 1 228 ? 8.836 -31.297 -5.863 1 94.38 228 PHE A CA 1
ATOM 1787 C C . PHE A 1 228 ? 9.32 -30.219 -6.82 1 94.38 228 PHE A C 1
ATOM 1789 O O . PHE A 1 228 ? 10.469 -30.25 -7.273 1 94.38 228 PHE A O 1
ATOM 1796 N N . VAL A 1 229 ? 8.414 -29.359 -7.148 1 92.88 229 VAL A N 1
ATOM 1797 C CA . VAL A 1 229 ? 8.758 -28.297 -8.094 1 92.88 229 VAL A CA 1
ATOM 1798 C C . VAL A 1 229 ? 9 -27 -7.34 1 92.88 229 VAL A C 1
ATOM 1800 O O . VAL A 1 229 ? 8.148 -26.547 -6.566 1 92.88 229 VAL A O 1
ATOM 1803 N N . ALA A 1 230 ? 10.086 -26.328 -7.469 1 93.69 230 ALA A N 1
ATOM 1804 C CA . ALA A 1 230 ? 10.438 -25.078 -6.82 1 93.69 230 ALA A CA 1
ATOM 1805 C C . ALA A 1 230 ? 11.508 -24.328 -7.613 1 93.69 230 ALA A C 1
ATOM 1807 O O . ALA A 1 230 ? 11.867 -24.734 -8.719 1 93.69 230 ALA A O 1
ATOM 1808 N N . ASP A 1 231 ? 11.805 -23.219 -7.125 1 87.88 231 ASP A N 1
ATOM 1809 C CA . ASP A 1 231 ? 12.844 -22.453 -7.809 1 87.88 231 ASP A CA 1
ATOM 1810 C C . ASP A 1 231 ? 14.211 -23.109 -7.637 1 87.88 231 ASP A C 1
ATOM 1812 O O . ASP A 1 231 ? 14.32 -24.156 -7.008 1 87.88 231 ASP A O 1
ATOM 1816 N N . GLY A 1 232 ? 15.258 -22.594 -8.234 1 82.5 232 GLY A N 1
ATOM 1817 C CA . GLY A 1 232 ? 16.562 -23.219 -8.273 1 82.5 232 GLY A CA 1
ATOM 1818 C C . GLY A 1 232 ? 17.391 -22.953 -7.027 1 82.5 232 GLY A C 1
ATOM 1819 O O . GLY A 1 232 ? 18.609 -23.188 -7.016 1 82.5 232 GLY A O 1
ATOM 1820 N N . ALA A 1 233 ? 16.812 -22.516 -5.938 1 85.5 233 ALA A N 1
ATOM 1821 C CA . ALA A 1 233 ? 17.547 -22.266 -4.695 1 85.5 233 ALA A CA 1
ATOM 1822 C C . ALA A 1 233 ? 18.062 -23.562 -4.086 1 85.5 233 ALA A C 1
ATOM 1824 O O . ALA A 1 233 ? 17.391 -24.594 -4.117 1 85.5 233 ALA A O 1
ATOM 1825 N N . SER A 1 234 ? 19.266 -23.531 -3.574 1 87.5 234 SER A N 1
ATOM 1826 C CA . SER A 1 234 ? 19.906 -24.703 -2.984 1 87.5 234 SER A CA 1
ATOM 1827 C C . SER A 1 234 ? 19.094 -25.25 -1.82 1 87.5 234 SER A C 1
ATOM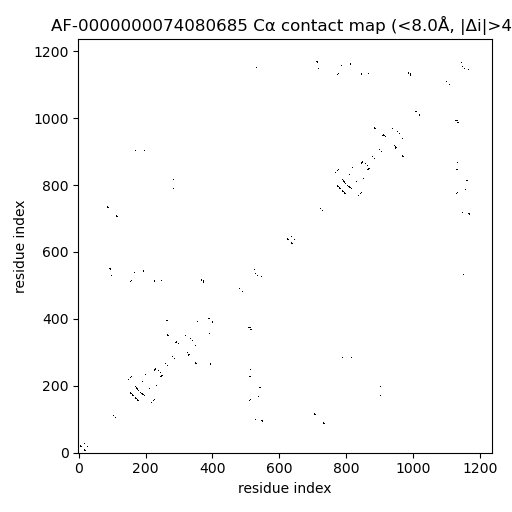 1829 O O . SER A 1 234 ? 19 -26.469 -1.626 1 87.5 234 SER A O 1
ATOM 1831 N N . VAL A 1 235 ? 18.453 -24.391 -1.144 1 89.88 235 VAL A N 1
ATOM 1832 C CA . VAL A 1 235 ? 17.641 -24.781 0.013 1 89.88 235 VAL A CA 1
ATOM 1833 C C . VAL A 1 235 ? 16.469 -25.656 -0.436 1 89.88 235 VAL A C 1
ATOM 1835 O O . VAL A 1 235 ? 16.172 -26.672 0.198 1 89.88 235 VAL A O 1
ATOM 1838 N N . MET A 1 236 ? 15.852 -25.312 -1.515 1 92.44 236 MET A N 1
ATOM 1839 C CA . MET A 1 236 ? 14.695 -26.047 -2.016 1 92.44 236 MET A CA 1
ATOM 1840 C C . MET A 1 236 ? 15.109 -27.406 -2.555 1 92.44 236 MET A C 1
ATOM 1842 O O . MET A 1 236 ? 14.414 -28.406 -2.332 1 92.44 236 MET A O 1
ATOM 1846 N N . ARG A 1 237 ? 16.219 -27.438 -3.24 1 89.25 237 ARG A N 1
ATOM 1847 C CA . ARG A 1 237 ? 16.75 -28.703 -3.746 1 89.25 237 ARG A CA 1
ATOM 1848 C C . ARG A 1 237 ? 17.078 -29.656 -2.602 1 89.25 237 ARG A C 1
ATOM 1850 O O . ARG A 1 237 ? 16.75 -30.844 -2.664 1 89.25 237 ARG A O 1
ATOM 1857 N N . ALA A 1 238 ? 17.75 -29.062 -1.607 1 93.75 238 ALA A N 1
ATOM 1858 C CA . ALA A 1 238 ? 18.109 -29.859 -0.44 1 93.75 238 ALA A CA 1
ATOM 1859 C C . ALA A 1 238 ? 16.859 -30.328 0.308 1 93.75 238 ALA A C 1
ATOM 1861 O O . ALA A 1 238 ? 16.812 -31.453 0.82 1 93.75 238 ALA A O 1
ATOM 1862 N N . ALA A 1 239 ? 15.883 -29.5 0.393 1 94.75 239 ALA A N 1
ATOM 1863 C CA . ALA A 1 239 ? 14.633 -29.875 1.047 1 94.75 239 ALA A CA 1
ATOM 1864 C C . ALA A 1 239 ? 13.945 -31.016 0.312 1 94.75 239 ALA A C 1
ATOM 1866 O O . ALA A 1 239 ? 13.422 -31.938 0.94 1 94.75 239 ALA A O 1
ATOM 1867 N N . ALA A 1 240 ? 13.883 -30.984 -0.996 1 93.56 240 ALA A N 1
ATOM 1868 C CA . ALA A 1 240 ? 13.32 -32.062 -1.803 1 93.56 240 ALA A CA 1
ATOM 1869 C C . ALA A 1 240 ? 14.055 -33.375 -1.563 1 93.56 240 ALA A C 1
ATOM 1871 O O . ALA A 1 240 ? 13.43 -34.438 -1.442 1 93.56 240 ALA A O 1
ATOM 1872 N N . ALA A 1 241 ? 15.352 -33.281 -1.497 1 92.25 241 ALA A N 1
ATOM 1873 C CA . ALA A 1 241 ? 16.172 -34.438 -1.244 1 92.25 241 ALA A CA 1
ATOM 1874 C C . ALA A 1 241 ? 15.883 -35.031 0.13 1 92.25 241 ALA A C 1
ATOM 1876 O O . ALA A 1 241 ? 15.781 -36.25 0.279 1 92.25 241 ALA A O 1
ATOM 1877 N N . ASN A 1 242 ? 15.773 -34.156 1.087 1 94.38 242 ASN A N 1
ATOM 1878 C CA . ASN A 1 242 ? 15.453 -34.625 2.438 1 94.38 242 ASN A CA 1
ATOM 1879 C C . ASN A 1 242 ? 14.109 -35.344 2.477 1 94.38 242 ASN A C 1
ATOM 1881 O O . ASN A 1 242 ? 13.93 -36.281 3.268 1 94.38 242 ASN A O 1
ATOM 1885 N N . LEU A 1 243 ? 13.203 -34.906 1.687 1 94.69 243 LEU A N 1
ATOM 1886 C CA . LEU A 1 243 ? 11.867 -35.5 1.637 1 94.69 243 LEU A CA 1
ATOM 1887 C C . LEU A 1 243 ? 11.844 -36.719 0.722 1 94.69 243 LEU A C 1
ATOM 1889 O O . LEU A 1 243 ? 10.805 -37.375 0.59 1 94.69 243 LEU A O 1
ATOM 1893 N N . ASN A 1 244 ? 12.984 -36.969 0.104 1 91.75 244 ASN A N 1
ATOM 1894 C CA . ASN A 1 244 ? 13.109 -38.094 -0.849 1 91.75 244 ASN A CA 1
ATOM 1895 C C . ASN A 1 244 ? 12.141 -37.938 -2.016 1 91.75 244 ASN A C 1
ATOM 1897 O O . ASN A 1 244 ? 11.445 -38.875 -2.375 1 91.75 244 ASN A O 1
ATOM 1901 N N . LEU A 1 245 ? 12.016 -36.719 -2.486 1 91.69 245 LEU A N 1
ATOM 1902 C CA . LEU A 1 245 ? 11.188 -36.406 -3.646 1 91.69 245 LEU A CA 1
ATOM 1903 C C . LEU A 1 245 ? 12.047 -36.031 -4.848 1 91.69 245 LEU A C 1
ATOM 1905 O O . LEU A 1 245 ? 13.172 -35.562 -4.68 1 91.69 245 LEU A O 1
ATOM 1909 N N . LYS A 1 246 ? 11.5 -36.281 -6.012 1 88.62 246 LYS A N 1
ATOM 1910 C CA . LYS A 1 246 ? 12.195 -35.875 -7.227 1 88.62 246 LYS A CA 1
ATOM 1911 C C . LYS A 1 246 ? 12.07 -34.375 -7.441 1 88.62 246 LYS A C 1
ATOM 1913 O O . LYS A 1 246 ? 10.961 -33.844 -7.551 1 88.62 246 LYS A O 1
ATOM 1918 N N . TYR A 1 247 ? 13.156 -33.688 -7.516 1 90.5 247 TYR A N 1
ATOM 1919 C CA . TYR A 1 247 ? 13.188 -32.25 -7.625 1 90.5 247 TYR A CA 1
ATOM 1920 C C . TYR A 1 247 ? 13.125 -31.797 -9.078 1 90.5 247 TYR A C 1
ATOM 1922 O O . TYR A 1 247 ? 13.844 -32.344 -9.93 1 90.5 247 TYR A O 1
ATOM 1930 N N . VAL A 1 248 ? 12.234 -30.938 -9.398 1 87.56 248 VAL A N 1
ATOM 1931 C CA . VAL A 1 248 ? 12.133 -30.312 -10.711 1 87.56 248 VAL A CA 1
ATOM 1932 C C . VAL A 1 248 ? 12.258 -28.797 -10.562 1 87.56 248 VAL A C 1
ATOM 1934 O O . VAL A 1 248 ? 11.531 -28.172 -9.781 1 87.56 248 VAL A O 1
ATOM 1937 N N . GLN A 1 249 ? 13.109 -28.219 -11.242 1 87.12 249 GLN A N 1
ATOM 1938 C CA . GLN A 1 249 ? 13.266 -26.766 -11.188 1 87.12 249 GLN A CA 1
ATOM 1939 C C . GLN A 1 249 ? 12.172 -26.062 -11.992 1 87.12 249 GLN A C 1
ATOM 1941 O O . GLN A 1 249 ? 11.828 -26.5 -13.094 1 87.12 249 GLN A O 1
ATOM 1946 N N . CYS A 1 250 ? 11.648 -25.062 -11.422 1 89.19 250 CYS A N 1
ATOM 1947 C CA . CYS A 1 250 ? 10.617 -24.281 -12.094 1 89.19 250 CYS A CA 1
ATOM 1948 C C . CYS A 1 250 ? 11.117 -23.75 -13.43 1 89.19 250 CYS A C 1
ATOM 1950 O O . CYS A 1 250 ? 12.102 -23.016 -13.477 1 89.19 250 CYS A O 1
ATOM 1952 N N . SER A 1 251 ? 10.43 -24.094 -14.484 1 85.31 251 SER A N 1
ATOM 1953 C CA . SER A 1 251 ? 10.852 -23.734 -15.836 1 85.31 251 SER A CA 1
ATOM 1954 C C . SER A 1 251 ? 10.828 -22.219 -16.031 1 85.31 251 SER A C 1
ATOM 1956 O O . SER A 1 251 ? 11.664 -21.656 -16.75 1 85.31 251 SER A O 1
ATOM 1958 N N . ALA A 1 252 ? 9.852 -21.578 -15.469 1 86.69 252 ALA A N 1
ATOM 1959 C CA . ALA A 1 252 ? 9.766 -20.125 -15.586 1 86.69 252 ALA A CA 1
ATOM 1960 C C . ALA A 1 252 ? 11 -19.453 -14.984 1 86.69 252 ALA A C 1
ATOM 1962 O O . ALA A 1 252 ? 11.5 -18.453 -15.523 1 86.69 252 ALA A O 1
ATOM 1963 N N . HIS A 1 253 ? 11.484 -19.953 -13.914 1 84.88 253 HIS A N 1
ATOM 1964 C CA . HIS A 1 253 ? 12.68 -19.406 -13.281 1 84.88 253 HIS A CA 1
ATOM 1965 C C . HIS A 1 253 ? 13.914 -19.641 -14.148 1 84.88 253 HIS A C 1
ATOM 1967 O O . HIS A 1 253 ? 14.836 -18.812 -14.164 1 84.88 253 HIS A O 1
ATOM 1973 N N . VAL A 1 254 ? 13.945 -20.734 -14.758 1 81.81 254 VAL A N 1
ATOM 1974 C CA . VAL A 1 254 ? 15.062 -21.031 -15.648 1 81.81 254 VAL A CA 1
ATOM 1975 C C . VAL A 1 254 ? 15.086 -20.031 -16.797 1 81.81 254 VAL A C 1
ATOM 1977 O O . VAL A 1 254 ? 16.141 -19.516 -17.156 1 81.81 254 VAL A O 1
ATOM 1980 N N . ILE A 1 255 ? 13.922 -19.859 -17.375 1 83.31 255 ILE A N 1
ATOM 1981 C CA . ILE A 1 255 ? 13.812 -18.875 -18.453 1 83.31 255 ILE A CA 1
ATOM 1982 C C . ILE A 1 255 ? 14.266 -17.5 -17.953 1 83.31 255 ILE A C 1
ATOM 1984 O O . ILE A 1 255 ? 14.969 -16.781 -18.656 1 83.31 255 ILE A O 1
ATOM 1988 N N . ASN A 1 256 ? 13.867 -17.141 -16.766 1 85.19 256 ASN A N 1
ATOM 1989 C CA . ASN A 1 256 ? 14.25 -15.859 -16.172 1 85.19 256 ASN A CA 1
ATOM 1990 C C . ASN A 1 256 ? 15.758 -15.734 -16.031 1 85.19 256 ASN A C 1
ATOM 1992 O O . ASN A 1 256 ? 16.328 -14.672 -16.297 1 85.19 256 ASN A O 1
ATOM 1996 N N . LEU A 1 257 ? 16.359 -16.781 -15.555 1 77.5 257 LEU A N 1
ATOM 1997 C CA . LEU A 1 257 ? 17.812 -16.766 -15.398 1 77.5 257 LEU A CA 1
ATOM 1998 C C . LEU A 1 257 ? 18.5 -16.547 -16.75 1 77.5 257 LEU A C 1
ATOM 2000 O O . LEU A 1 257 ? 19.469 -15.781 -16.828 1 77.5 257 LEU A O 1
ATOM 2004 N N . ALA A 1 258 ? 18 -17.219 -17.75 1 76.94 258 ALA A N 1
ATOM 2005 C CA . ALA A 1 258 ? 18.562 -17.062 -19.094 1 76.94 258 ALA A CA 1
ATOM 2006 C C . ALA A 1 258 ? 18.375 -15.648 -19.609 1 76.94 258 ALA A C 1
ATOM 2008 O O . ALA A 1 258 ? 19.312 -15.047 -20.141 1 76.94 258 ALA A O 1
ATOM 2009 N N . ALA A 1 259 ? 17.156 -15.156 -19.453 1 84.38 259 ALA A N 1
ATOM 2010 C CA . ALA A 1 259 ? 16.859 -13.797 -19.922 1 84.38 259 ALA A CA 1
ATOM 2011 C C . ALA A 1 259 ? 17.719 -12.766 -19.188 1 84.38 259 ALA A C 1
ATOM 2013 O O . ALA A 1 259 ? 18.266 -11.859 -19.812 1 84.38 259 ALA A O 1
ATOM 2014 N N . ARG A 1 260 ? 17.875 -12.93 -17.938 1 83.56 260 ARG A N 1
ATOM 2015 C CA . ARG A 1 260 ? 18.641 -11.984 -17.125 1 83.56 260 ARG A CA 1
ATOM 2016 C C . ARG A 1 260 ? 20.125 -12.016 -17.5 1 83.56 260 ARG A C 1
ATOM 2018 O O . ARG A 1 260 ? 20.781 -10.977 -17.5 1 83.56 260 ARG A O 1
ATOM 2025 N N . ALA A 1 261 ? 20.625 -13.188 -17.719 1 76.44 261 ALA A N 1
ATOM 2026 C CA . ALA A 1 261 ? 22.016 -13.312 -18.141 1 76.44 261 ALA A CA 1
ATOM 2027 C C . ALA A 1 261 ? 22.281 -12.531 -19.422 1 76.44 261 ALA A C 1
ATOM 2029 O O . ALA A 1 261 ? 23.328 -11.906 -19.594 1 76.44 261 ALA A O 1
ATOM 2030 N N . ALA A 1 262 ? 21.297 -12.609 -20.281 1 76.81 262 ALA A N 1
ATOM 2031 C CA . ALA A 1 262 ? 21.406 -11.883 -21.547 1 76.81 262 ALA A CA 1
ATOM 2032 C C . ALA A 1 262 ? 21.344 -10.375 -21.328 1 76.81 262 ALA A C 1
ATOM 2034 O O . ALA A 1 262 ? 22.047 -9.609 -21.984 1 76.81 262 ALA A O 1
ATOM 2035 N N . LEU A 1 263 ? 20.531 -9.992 -20.406 1 86.06 263 LEU A N 1
ATOM 2036 C CA . LEU A 1 263 ? 20.312 -8.578 -20.156 1 86.06 263 LEU A CA 1
ATOM 2037 C C . LEU A 1 263 ? 21.5 -7.977 -19.391 1 86.06 263 LEU A C 1
ATOM 2039 O O . LEU A 1 263 ? 21.672 -6.758 -19.375 1 86.06 263 LEU A O 1
ATOM 2043 N N . GLU A 1 264 ? 22.297 -8.844 -18.766 1 83.81 264 GLU A N 1
ATOM 2044 C CA . GLU A 1 264 ? 23.422 -8.383 -17.969 1 83.81 264 GLU A CA 1
ATOM 2045 C C . GLU A 1 264 ? 24.688 -8.211 -18.812 1 83.81 264 GLU A C 1
ATOM 2047 O O . GLU A 1 264 ? 25.703 -7.734 -18.312 1 83.81 264 GLU A O 1
ATOM 2052 N N . LEU A 1 265 ? 24.562 -8.508 -20.047 1 79.62 265 LEU A N 1
ATOM 2053 C CA . LEU A 1 265 ? 25.688 -8.258 -20.953 1 79.62 265 LEU A CA 1
ATOM 2054 C C . LEU A 1 265 ? 26.047 -6.77 -20.969 1 79.62 265 LEU A C 1
ATOM 2056 O O . LEU A 1 265 ? 25.156 -5.918 -20.938 1 79.62 265 LEU A O 1
ATOM 2060 N N . ASP A 1 266 ? 27.234 -6.457 -21.078 1 82.81 266 ASP A N 1
ATOM 2061 C CA . ASP A 1 266 ? 27.75 -5.109 -20.859 1 82.81 266 ASP A CA 1
ATOM 2062 C C . ASP A 1 266 ? 27.078 -4.102 -21.797 1 82.81 266 ASP A C 1
ATOM 2064 O O . ASP A 1 266 ? 26.578 -3.068 -21.344 1 82.81 266 ASP A O 1
ATOM 2068 N N . ASP A 1 267 ? 27.078 -4.398 -23.078 1 81.81 267 ASP A N 1
ATOM 2069 C CA . ASP A 1 267 ? 26.516 -3.465 -24.047 1 81.81 267 ASP A CA 1
ATOM 2070 C C . ASP A 1 267 ? 25.016 -3.285 -23.812 1 81.81 267 ASP A C 1
ATOM 2072 O O . ASP A 1 267 ? 24.484 -2.174 -23.922 1 81.81 267 ASP A O 1
ATOM 2076 N N . VAL A 1 268 ? 24.422 -4.383 -23.531 1 87.81 268 VAL A N 1
ATOM 2077 C CA . VAL A 1 268 ? 22.984 -4.344 -23.312 1 87.81 268 VAL A CA 1
ATOM 2078 C C . VAL A 1 268 ? 22.688 -3.615 -22 1 87.81 268 VAL A C 1
ATOM 2080 O O . VAL A 1 268 ? 21.75 -2.803 -21.938 1 87.81 268 VAL A O 1
ATOM 2083 N N . LYS A 1 269 ? 23.453 -3.891 -21.047 1 89.56 269 LYS A N 1
ATOM 2084 C CA . LYS A 1 269 ? 23.281 -3.293 -19.719 1 89.56 269 LYS A CA 1
ATOM 2085 C C . LYS A 1 269 ? 23.391 -1.771 -19.797 1 89.56 269 LYS A C 1
ATOM 2087 O O . LYS A 1 269 ? 22.641 -1.059 -19.125 1 89.56 269 LYS A O 1
ATOM 2092 N N . LEU A 1 270 ? 24.281 -1.297 -20.562 1 90.75 270 LEU A N 1
ATOM 2093 C CA . LEU A 1 270 ? 24.5 0.141 -20.672 1 90.75 270 LEU A CA 1
ATOM 2094 C C . LEU A 1 270 ? 23.297 0.823 -21.328 1 90.75 270 LEU A C 1
ATOM 2096 O O . LEU A 1 270 ? 22.844 1.876 -20.859 1 90.75 270 LEU A O 1
ATOM 2100 N N . VAL A 1 271 ? 22.891 0.244 -22.391 1 91.44 271 VAL A N 1
ATOM 2101 C CA . VAL A 1 271 ? 21.75 0.831 -23.094 1 91.44 271 VAL A CA 1
ATOM 2102 C C . VAL A 1 271 ? 20.516 0.762 -22.203 1 91.44 271 VAL A C 1
ATOM 2104 O O . VAL A 1 271 ? 19.703 1.698 -22.172 1 91.44 271 VAL A O 1
ATOM 2107 N N . LEU A 1 272 ? 20.344 -0.358 -21.484 1 93.12 272 LEU A N 1
ATOM 2108 C CA . LEU A 1 272 ? 19.188 -0.525 -20.609 1 93.12 272 LEU A CA 1
ATOM 2109 C C . LEU A 1 272 ? 19.219 0.48 -19.469 1 93.12 272 LEU A C 1
ATOM 2111 O O . LEU A 1 272 ? 18.172 0.958 -19.016 1 93.12 272 LEU A O 1
ATOM 2115 N N . GLN A 1 273 ? 20.344 0.765 -19.016 1 92.69 273 GLN A N 1
ATOM 2116 C CA . GLN A 1 273 ? 20.484 1.77 -17.969 1 92.69 273 GLN A CA 1
ATOM 2117 C C . GLN A 1 273 ? 20.016 3.139 -18.453 1 92.69 273 GLN A C 1
ATOM 2119 O O . GLN A 1 273 ? 19.391 3.889 -17.703 1 92.69 273 GLN A O 1
ATOM 2124 N N . LYS A 1 274 ? 20.438 3.412 -19.672 1 91.81 274 LYS A N 1
ATOM 2125 C CA . LYS A 1 274 ? 19.984 4.66 -20.266 1 91.81 274 LYS A CA 1
ATOM 2126 C C . LYS A 1 274 ? 18.453 4.707 -20.359 1 91.81 274 LYS A C 1
ATOM 2128 O O . LYS A 1 274 ? 17.844 5.719 -20.016 1 91.81 274 LYS A O 1
ATOM 2133 N N . VAL A 1 275 ? 17.875 3.613 -20.781 1 93.81 275 VAL A N 1
ATOM 2134 C CA . VAL A 1 275 ? 16.422 3.518 -20.906 1 93.81 275 VAL A CA 1
ATOM 2135 C C . VAL A 1 275 ? 15.766 3.639 -19.531 1 93.81 275 VAL A C 1
ATOM 2137 O O . VAL A 1 275 ? 14.773 4.355 -19.375 1 93.81 275 VAL A O 1
ATOM 2140 N N . LYS A 1 276 ? 16.297 2.92 -18.609 1 92.69 276 LYS A N 1
ATOM 2141 C CA . LYS A 1 276 ? 15.758 2.938 -17.25 1 92.69 276 LYS A CA 1
ATOM 2142 C C . LYS A 1 276 ? 15.789 4.348 -16.672 1 92.69 276 LYS A C 1
ATOM 2144 O O . LYS A 1 276 ? 14.852 4.762 -15.984 1 92.69 276 LYS A O 1
ATOM 2149 N N . LYS A 1 277 ? 16.828 5.043 -16.922 1 91.38 277 LYS A N 1
ATOM 2150 C CA . LYS A 1 277 ? 16.969 6.41 -16.422 1 91.38 277 LYS A CA 1
ATOM 2151 C C . LYS A 1 277 ? 15.883 7.312 -16.984 1 91.38 277 LYS A C 1
ATOM 2153 O O . LYS A 1 277 ? 15.297 8.117 -16.266 1 91.38 277 LYS A O 1
ATOM 2158 N N . ILE A 1 278 ? 15.648 7.16 -18.203 1 91.19 278 ILE A N 1
ATOM 2159 C CA . ILE A 1 278 ? 14.648 7.977 -18.891 1 91.19 278 ILE A CA 1
ATOM 2160 C C . ILE A 1 278 ? 13.266 7.656 -18.344 1 91.19 278 ILE A C 1
ATOM 2162 O O . ILE A 1 278 ? 12.492 8.562 -18.016 1 91.19 278 ILE A O 1
ATOM 2166 N N . VAL A 1 279 ? 12.992 6.355 -18.203 1 90.5 279 VAL A N 1
ATOM 2167 C CA . VAL A 1 279 ? 11.664 5.914 -17.797 1 90.5 279 VAL A CA 1
ATOM 2168 C C . VAL A 1 279 ? 11.43 6.277 -16.328 1 90.5 279 VAL A C 1
ATOM 2170 O O . VAL A 1 279 ? 10.328 6.668 -15.953 1 90.5 279 VAL A O 1
ATOM 2173 N N . THR A 1 280 ? 12.438 6.145 -15.562 1 87.25 280 THR A N 1
ATOM 2174 C CA . THR A 1 280 ? 12.328 6.516 -14.156 1 87.25 280 THR A CA 1
ATOM 2175 C C . THR A 1 280 ? 12.047 8.008 -14.008 1 87.25 280 THR A C 1
ATOM 2177 O O . THR A 1 280 ? 11.195 8.414 -13.211 1 87.25 280 THR A O 1
ATOM 2180 N N . ARG A 1 281 ? 12.766 8.875 -14.75 1 85.88 281 ARG A N 1
ATOM 2181 C CA . ARG A 1 281 ? 12.555 10.32 -14.727 1 85.88 281 ARG A CA 1
ATOM 2182 C C . ARG A 1 281 ? 11.141 10.664 -15.18 1 85.88 281 ARG A C 1
ATOM 2184 O O . ARG A 1 281 ? 10.5 11.555 -14.609 1 85.88 281 ARG A O 1
ATOM 2191 N N . LEU A 1 282 ? 10.711 10.016 -16.172 1 86.81 282 LEU A N 1
ATOM 2192 C CA . LEU A 1 282 ? 9.375 10.219 -16.734 1 86.81 282 LEU A CA 1
ATOM 2193 C C . LEU A 1 282 ? 8.305 9.867 -15.703 1 86.81 282 LEU A C 1
ATOM 2195 O O . LEU A 1 282 ? 7.332 10.602 -15.539 1 86.81 282 LEU A O 1
ATOM 2199 N N . ASN A 1 283 ? 8.508 8.766 -14.984 1 78.69 283 ASN A N 1
ATOM 2200 C CA . ASN A 1 283 ? 7.461 8.258 -14.102 1 78.69 283 ASN A CA 1
ATOM 2201 C C . ASN A 1 283 ? 7.48 8.969 -12.75 1 78.69 283 ASN A C 1
ATOM 2203 O O . ASN A 1 283 ? 6.48 8.969 -12.031 1 78.69 283 ASN A O 1
ATOM 2207 N N . ARG A 1 284 ? 8.539 9.625 -12.438 1 73.5 284 ARG A N 1
ATOM 2208 C CA . ARG A 1 284 ? 8.68 10.273 -11.133 1 73.5 284 ARG A CA 1
ATOM 2209 C C . ARG A 1 284 ? 8.211 11.727 -11.188 1 73.5 284 ARG A C 1
ATOM 2211 O O . ARG A 1 284 ? 7.82 12.297 -10.164 1 73.5 284 ARG A O 1
ATOM 2218 N N . SER A 1 285 ? 8.273 12.375 -12.359 1 73.19 285 SER A N 1
ATOM 2219 C CA . SER A 1 285 ? 7.965 13.797 -12.492 1 73.19 285 SER A CA 1
ATOM 2220 C C . SER A 1 285 ? 6.645 14.016 -13.219 1 73.19 285 SER A C 1
ATOM 2222 O O . SER A 1 285 ? 6.492 13.617 -14.375 1 73.19 285 SER A O 1
ATOM 2224 N N . GLY A 1 286 ? 5.719 14.641 -12.516 1 71.31 286 GLY A N 1
ATOM 2225 C CA . GLY A 1 286 ? 4.457 14.984 -13.156 1 71.31 286 GLY A CA 1
ATOM 2226 C C . GLY A 1 286 ? 4.625 15.883 -14.367 1 71.31 286 GLY A C 1
ATOM 2227 O O . GLY A 1 286 ? 3.963 15.688 -15.391 1 71.31 286 GLY A O 1
ATOM 2228 N N . LYS A 1 287 ? 5.516 16.828 -14.258 1 72.69 287 LYS A N 1
ATOM 2229 C CA . LYS A 1 287 ? 5.801 17.75 -15.359 1 72.69 287 LYS A CA 1
ATOM 2230 C C . LYS A 1 287 ? 6.285 16.984 -16.594 1 72.69 287 LYS A C 1
ATOM 2232 O O . LYS A 1 287 ? 5.875 17.297 -17.719 1 72.69 287 LYS A O 1
ATOM 2237 N N . VAL A 1 288 ? 7.188 16.078 -16.391 1 84.5 288 VAL A N 1
ATOM 2238 C CA . VAL A 1 288 ? 7.754 15.297 -17.5 1 84.5 288 VAL A CA 1
ATOM 2239 C C . VAL A 1 288 ? 6.672 14.414 -18.109 1 84.5 288 VAL A C 1
ATOM 2241 O O . VAL A 1 288 ? 6.641 14.227 -19.328 1 84.5 288 VAL A O 1
ATOM 2244 N N . LYS A 1 289 ? 5.754 13.898 -17.297 1 82.5 289 LYS A N 1
ATOM 2245 C CA . LYS A 1 289 ? 4.656 13.07 -17.797 1 82.5 289 LYS A CA 1
ATOM 2246 C C . LYS A 1 289 ? 3.746 13.867 -18.734 1 82.5 289 LYS A C 1
ATOM 2248 O O . LYS A 1 289 ? 3.324 13.367 -19.766 1 82.5 289 LYS A O 1
ATOM 2253 N N . ILE A 1 290 ? 3.453 15.055 -18.312 1 75.44 290 ILE A N 1
ATOM 2254 C CA . ILE A 1 290 ? 2.59 15.914 -19.109 1 75.44 290 ILE A CA 1
ATOM 2255 C C . ILE A 1 290 ? 3.26 16.219 -20.453 1 75.44 290 ILE A C 1
ATOM 2257 O O . ILE A 1 290 ? 2.617 16.141 -21.5 1 75.44 290 ILE A O 1
ATOM 2261 N N . ALA A 1 291 ? 4.512 16.594 -20.375 1 86.25 291 ALA A N 1
ATOM 2262 C CA . ALA A 1 291 ? 5.262 16.859 -21.594 1 86.25 291 ALA A CA 1
ATOM 2263 C C . ALA A 1 291 ? 5.293 15.633 -22.5 1 86.25 291 ALA A C 1
ATOM 2265 O O . ALA A 1 291 ? 5.129 15.75 -23.719 1 86.25 291 ALA A O 1
ATOM 2266 N N . TYR A 1 292 ? 5.508 14.508 -21.938 1 91 292 TYR A N 1
ATOM 2267 C CA . TYR A 1 292 ? 5.582 13.266 -22.719 1 91 292 TYR A CA 1
ATOM 2268 C C . TYR A 1 292 ? 4.254 12.977 -23.391 1 91 292 TYR A C 1
ATOM 2270 O O . TYR A 1 292 ? 4.227 12.555 -24.562 1 91 292 TYR A O 1
ATOM 2278 N N . LYS A 1 293 ? 3.197 13.18 -22.688 1 85.38 293 LYS A N 1
ATOM 2279 C CA . LYS A 1 293 ? 1.878 12.977 -23.281 1 85.38 293 LYS A CA 1
ATOM 2280 C C . LYS A 1 293 ? 1.669 13.898 -24.484 1 85.38 293 LYS A C 1
ATOM 2282 O O . LYS A 1 293 ? 1.071 13.5 -25.484 1 85.38 293 LYS A O 1
ATOM 2287 N N . ARG A 1 294 ? 2.09 15.078 -24.312 1 86.75 294 ARG A N 1
ATOM 2288 C CA . ARG A 1 294 ? 2.025 16.031 -25.422 1 86.75 294 ARG A CA 1
ATOM 2289 C C . ARG A 1 294 ? 2.83 15.523 -26.609 1 86.75 294 ARG A C 1
ATOM 2291 O O . ARG A 1 294 ? 2.367 15.594 -27.75 1 86.75 294 ARG A O 1
ATOM 2298 N N . PHE A 1 295 ? 4.031 15 -26.391 1 92.56 295 PHE A N 1
ATOM 2299 C CA . PHE A 1 295 ? 4.879 14.492 -27.453 1 92.56 295 PHE A CA 1
ATOM 2300 C C . PHE A 1 295 ? 4.234 13.289 -28.141 1 92.56 295 PHE A C 1
ATOM 2302 O O . PHE A 1 295 ? 4.363 13.102 -29.344 1 92.56 295 PHE A O 1
ATOM 2309 N N . LEU A 1 296 ? 3.592 12.453 -27.312 1 90.25 296 LEU A N 1
ATOM 2310 C CA . LEU A 1 296 ? 2.881 11.305 -27.875 1 90.25 296 LEU A CA 1
ATOM 2311 C C . LEU A 1 296 ? 1.763 11.758 -28.812 1 90.25 296 LEU A C 1
ATOM 2313 O O . LEU A 1 296 ? 1.59 11.203 -29.891 1 90.25 296 LEU A O 1
ATOM 2317 N N . GLN A 1 297 ? 1.097 12.766 -28.375 1 87.88 297 GLN A N 1
ATOM 2318 C CA . GLN A 1 297 ? 0.015 13.305 -29.188 1 87.88 297 GLN A CA 1
ATOM 2319 C C . GLN A 1 297 ? 0.552 13.914 -30.484 1 87.88 297 GLN A C 1
ATOM 2321 O O . GLN A 1 297 ? -0.034 13.727 -31.547 1 87.88 297 GLN A O 1
ATOM 2326 N N . GLU A 1 298 ? 1.577 14.656 -30.328 1 90.25 298 GLU A N 1
ATOM 2327 C CA . GLU A 1 298 ? 2.199 15.281 -31.5 1 90.25 298 GLU A CA 1
ATOM 2328 C C . GLU A 1 298 ? 2.678 14.234 -32.5 1 90.25 298 GLU A C 1
ATOM 2330 O O . GLU A 1 298 ? 2.633 14.461 -33.719 1 90.25 298 GLU A O 1
ATOM 2335 N N . ALA A 1 299 ? 3.18 13.125 -32.031 1 90.44 299 ALA A N 1
ATOM 2336 C CA . ALA A 1 299 ? 3.682 12.055 -32.906 1 90.44 299 ALA A CA 1
ATOM 2337 C C . ALA A 1 299 ? 2.557 11.109 -33.312 1 90.44 299 ALA A C 1
ATOM 2339 O O . ALA A 1 299 ? 2.795 10.109 -34 1 90.44 299 ALA A O 1
ATOM 2340 N N . ASN A 1 300 ? 1.296 11.352 -32.875 1 87.94 300 ASN A N 1
ATOM 2341 C CA . ASN A 1 300 ? 0.119 10.547 -33.188 1 87.94 300 ASN A CA 1
ATOM 2342 C C . ASN A 1 300 ? 0.258 9.117 -32.656 1 87.94 300 ASN A C 1
ATOM 2344 O O . ASN A 1 300 ? 0.002 8.156 -33.406 1 87.94 300 ASN A O 1
ATOM 2348 N N . LEU A 1 301 ? 0.798 9.055 -31.531 1 85.88 301 LEU A N 1
ATOM 2349 C CA . LEU A 1 301 ? 0.954 7.773 -30.859 1 85.88 301 LEU A CA 1
ATOM 2350 C C . LEU A 1 301 ? -0.048 7.633 -29.719 1 85.88 301 LEU A C 1
ATOM 2352 O O . LEU A 1 301 ? -0.556 8.633 -29.203 1 85.88 301 LEU A O 1
ATOM 2356 N N . PRO A 1 302 ? -0.401 6.363 -29.391 1 81.62 302 PRO A N 1
ATOM 2357 C CA . PRO A 1 302 ? -1.301 6.168 -28.266 1 81.62 302 PRO A CA 1
ATOM 2358 C C . PRO A 1 302 ? -0.73 6.715 -26.953 1 81.62 302 PRO A C 1
ATOM 2360 O O . PRO A 1 302 ? 0.477 6.621 -26.719 1 81.62 302 PRO A O 1
ATOM 2363 N N . ILE A 1 303 ? -1.635 7.293 -26.203 1 79.88 303 ILE A N 1
ATOM 2364 C CA . ILE A 1 303 ? -1.223 7.898 -24.938 1 79.88 303 ILE A CA 1
ATOM 2365 C C . ILE A 1 303 ? -1.012 6.812 -23.891 1 79.88 303 ILE A C 1
ATOM 2367 O O . ILE A 1 303 ? -1.97 6.348 -23.266 1 79.88 303 ILE A O 1
ATOM 2371 N N . SER A 1 304 ? 0.138 6.289 -23.781 1 80.31 304 SER A N 1
ATOM 2372 C CA . SER A 1 304 ? 0.52 5.281 -22.797 1 80.31 304 SER A CA 1
ATOM 2373 C C . SER A 1 304 ? 1.905 5.566 -22.234 1 80.31 304 SER A C 1
ATOM 2375 O O . SER A 1 304 ? 2.811 5.977 -22.953 1 80.31 304 SER A O 1
ATOM 2377 N N . LEU A 1 305 ? 1.979 5.438 -21 1 83.56 305 LEU A N 1
ATOM 2378 C CA . LEU A 1 305 ? 3.271 5.633 -20.344 1 83.56 305 LEU A CA 1
ATOM 2379 C C . LEU A 1 305 ? 4.055 4.328 -20.297 1 83.56 305 LEU A C 1
ATOM 2381 O O . LEU A 1 305 ? 3.477 3.256 -20.094 1 83.56 305 LEU A O 1
ATOM 2385 N N . PRO A 1 306 ? 5.316 4.422 -20.547 1 86.62 306 PRO A N 1
ATOM 2386 C CA . PRO A 1 306 ? 6.125 3.203 -20.484 1 86.62 306 PRO A CA 1
ATOM 2387 C C . PRO A 1 306 ? 6.141 2.57 -19.094 1 86.62 306 PRO A C 1
ATOM 2389 O O . PRO A 1 306 ? 6.137 3.283 -18.094 1 86.62 306 PRO A O 1
ATOM 2392 N N . SER A 1 307 ? 6.188 1.278 -19.078 1 82.81 307 SER A N 1
ATOM 2393 C CA . SER A 1 307 ? 6.219 0.522 -17.828 1 82.81 307 SER A CA 1
ATOM 2394 C C . SER A 1 307 ? 7.555 0.689 -17.109 1 82.81 307 SER A C 1
ATOM 2396 O O . SER A 1 307 ? 8.602 0.788 -17.766 1 82.81 307 SER A O 1
ATOM 2398 N N . THR A 1 308 ? 7.484 0.721 -15.82 1 81.75 308 THR A N 1
ATOM 2399 C CA . THR A 1 308 ? 8.703 0.8 -15.031 1 81.75 308 THR A CA 1
ATOM 2400 C C . THR A 1 308 ? 9.336 -0.579 -14.875 1 81.75 308 THR A C 1
ATOM 2402 O O . THR A 1 308 ? 8.633 -1.587 -14.789 1 81.75 308 THR A O 1
ATOM 2405 N N . ASP A 1 309 ? 10.617 -0.571 -14.836 1 84.25 309 ASP A N 1
ATOM 2406 C CA . ASP A 1 309 ? 11.375 -1.812 -14.734 1 84.25 309 ASP A CA 1
ATOM 2407 C C . ASP A 1 309 ? 11.359 -2.346 -13.305 1 84.25 309 ASP A C 1
ATOM 2409 O O . ASP A 1 309 ? 11.578 -1.591 -12.352 1 84.25 309 ASP A O 1
ATOM 2413 N N . CYS A 1 310 ? 10.945 -3.568 -13.141 1 76.75 310 CYS A N 1
ATOM 2414 C CA . CYS A 1 310 ? 11.109 -4.293 -11.883 1 76.75 310 CYS A CA 1
ATOM 2415 C C . CYS A 1 310 ? 12.352 -5.172 -11.922 1 76.75 310 CYS A C 1
ATOM 2417 O O . CYS A 1 310 ? 12.469 -6.055 -12.773 1 76.75 310 CYS A O 1
ATOM 2419 N N . PRO A 1 311 ? 13.25 -4.949 -11.062 1 73.31 311 PRO A N 1
ATOM 2420 C CA . PRO A 1 311 ? 14.539 -5.645 -11.133 1 73.31 311 PRO A CA 1
ATOM 2421 C C . PRO A 1 311 ? 14.406 -7.152 -10.938 1 73.31 311 PRO A C 1
ATOM 2423 O O . PRO A 1 311 ? 15.266 -7.914 -11.398 1 73.31 311 PRO A O 1
ATOM 2426 N N . THR A 1 312 ? 13.359 -7.629 -10.352 1 69.19 312 THR A N 1
ATOM 2427 C CA . THR A 1 312 ? 13.273 -9.047 -10.016 1 69.19 312 THR A CA 1
ATOM 2428 C C . THR A 1 312 ? 12.633 -9.828 -11.156 1 69.19 312 THR A C 1
ATOM 2430 O O . THR A 1 312 ? 12.68 -11.062 -11.172 1 69.19 312 THR A O 1
ATOM 2433 N N . ARG A 1 313 ? 12.102 -9.086 -12.125 1 74.56 313 ARG A N 1
ATOM 2434 C CA . ARG A 1 313 ? 11.43 -9.781 -13.211 1 74.56 313 ARG A CA 1
ATOM 2435 C C . ARG A 1 313 ? 11.781 -9.156 -14.562 1 74.56 313 ARG A C 1
ATOM 2437 O O . ARG A 1 313 ? 11.609 -7.953 -14.75 1 74.56 313 ARG A O 1
ATOM 2444 N N . TRP A 1 314 ? 12.203 -9.969 -15.453 1 88.38 314 TRP A N 1
ATOM 2445 C CA . TRP A 1 314 ? 12.648 -9.5 -16.766 1 88.38 314 TRP A CA 1
ATOM 2446 C C . TRP A 1 314 ? 11.461 -9.086 -17.625 1 88.38 314 TRP A C 1
ATOM 2448 O O . TRP A 1 314 ? 11.625 -8.359 -18.609 1 88.38 314 TRP A O 1
ATOM 2458 N N . GLY A 1 315 ? 10.258 -9.594 -17.297 1 87.25 315 GLY A N 1
ATOM 2459 C CA . GLY A 1 315 ? 9.07 -9.266 -18.062 1 87.25 315 GLY A CA 1
ATOM 2460 C C . GLY A 1 315 ? 8.812 -7.773 -18.141 1 87.25 315 GLY A C 1
ATOM 2461 O O . GLY A 1 315 ? 8.422 -7.258 -19.203 1 87.25 315 GLY A O 1
ATOM 2462 N N . SER A 1 316 ? 9.086 -7.105 -17.078 1 87.31 316 SER A N 1
ATOM 2463 C CA . SER A 1 316 ? 8.898 -5.66 -17.047 1 87.31 316 SER A CA 1
ATOM 2464 C C . SER A 1 316 ? 9.93 -4.957 -17.922 1 87.31 316 SER A C 1
ATOM 2466 O O . SER A 1 316 ? 9.641 -3.934 -18.547 1 87.31 316 SER A O 1
ATOM 2468 N N . THR A 1 317 ? 11.133 -5.512 -17.906 1 92.06 317 THR A N 1
ATOM 2469 C CA . THR A 1 317 ? 12.164 -4.961 -18.766 1 92.06 317 THR A CA 1
ATOM 2470 C C . THR A 1 317 ? 11.773 -5.098 -20.234 1 92.06 317 THR A C 1
ATOM 2472 O O . THR A 1 317 ? 11.953 -4.168 -21.016 1 92.06 317 THR A O 1
ATOM 2475 N N . PHE A 1 318 ? 11.242 -6.246 -20.562 1 91.62 318 PHE A N 1
ATOM 2476 C CA . PHE A 1 318 ? 10.766 -6.488 -21.922 1 91.62 318 PHE A CA 1
ATOM 2477 C C . PHE A 1 318 ? 9.664 -5.508 -22.297 1 91.62 318 PHE A C 1
ATOM 2479 O O . PHE A 1 318 ? 9.703 -4.898 -23.375 1 91.62 318 PHE A O 1
ATOM 2486 N N . ALA A 1 319 ? 8.719 -5.336 -21.391 1 89.12 319 ALA A N 1
ATOM 2487 C CA . ALA A 1 319 ? 7.625 -4.402 -21.641 1 89.12 319 ALA A CA 1
ATOM 2488 C C . ALA A 1 319 ? 8.141 -2.975 -21.797 1 89.12 319 ALA A C 1
ATOM 2490 O O . ALA A 1 319 ? 7.68 -2.23 -22.656 1 89.12 319 ALA A O 1
ATOM 2491 N N . MET A 1 320 ? 9.023 -2.625 -20.953 1 92.44 320 MET A N 1
ATOM 2492 C CA . MET A 1 320 ? 9.617 -1.294 -21.016 1 92.44 320 MET A CA 1
ATOM 2493 C C . MET A 1 320 ? 10.297 -1.056 -22.359 1 92.44 320 MET A C 1
ATOM 2495 O O . MET A 1 320 ? 10.109 -0.003 -22.969 1 92.44 320 MET A O 1
ATOM 2499 N N . ILE A 1 321 ? 11.055 -2.016 -22.844 1 92.38 321 ILE A N 1
ATOM 2500 C CA . ILE A 1 321 ? 11.75 -1.912 -24.125 1 92.38 321 ILE A CA 1
ATOM 2501 C C . ILE A 1 321 ? 10.734 -1.766 -25.25 1 92.38 321 ILE A C 1
ATOM 2503 O O . ILE A 1 321 ? 10.898 -0.912 -26.125 1 92.38 321 ILE A O 1
ATOM 2507 N N . CYS A 1 322 ? 9.727 -2.58 -25.188 1 89.44 322 CYS A N 1
ATOM 2508 C CA . CYS A 1 322 ? 8.68 -2.518 -26.203 1 89.44 322 CYS A CA 1
ATOM 2509 C C . CYS A 1 322 ? 8.016 -1.147 -26.203 1 89.44 322 CYS A C 1
ATOM 2511 O O . CYS A 1 322 ? 7.816 -0.557 -27.266 1 89.44 322 CYS A O 1
ATOM 2513 N N . ASP A 1 323 ? 7.75 -0.642 -25.031 1 89.38 323 ASP A N 1
ATOM 2514 C CA . ASP A 1 323 ? 7.086 0.654 -24.906 1 89.38 323 ASP A CA 1
ATOM 2515 C C . ASP A 1 323 ? 7.965 1.771 -25.469 1 89.38 323 ASP A C 1
ATOM 2517 O O . ASP A 1 323 ? 7.477 2.656 -26.172 1 89.38 323 ASP A O 1
ATOM 2521 N N . VAL A 1 324 ? 9.195 1.704 -25.172 1 92.12 324 VAL A N 1
ATOM 2522 C CA . VAL A 1 324 ? 10.133 2.738 -25.594 1 92.12 324 VAL A CA 1
ATOM 2523 C C . VAL A 1 324 ? 10.312 2.68 -27.109 1 92.12 324 VAL A C 1
ATOM 2525 O O . VAL A 1 324 ? 10.305 3.715 -27.781 1 92.12 324 VAL A O 1
ATOM 2528 N N . LEU A 1 325 ? 10.461 1.521 -27.672 1 91 325 LEU A N 1
ATOM 2529 C CA . LEU A 1 325 ? 10.656 1.357 -29.109 1 91 325 LEU A CA 1
ATOM 2530 C C . LEU A 1 325 ? 9.406 1.77 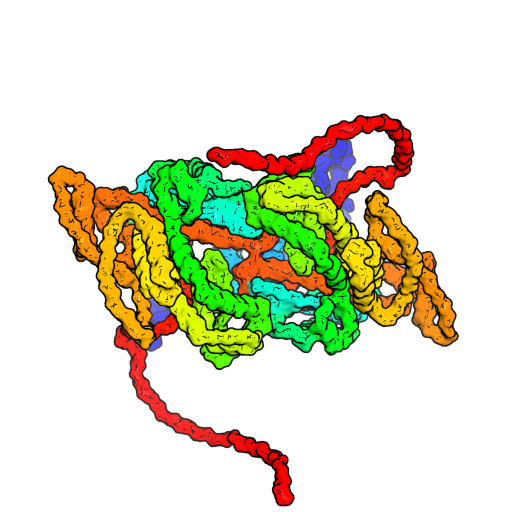-29.891 1 91 325 LEU A C 1
ATOM 2532 O O . LEU A 1 325 ? 9.508 2.389 -30.938 1 91 325 LEU A O 1
ATOM 2536 N N . ASN A 1 326 ? 8.266 1.451 -29.297 1 89.12 326 ASN A N 1
ATOM 2537 C CA . ASN A 1 326 ? 7.012 1.798 -29.953 1 89.12 326 ASN A CA 1
ATOM 2538 C C . ASN A 1 326 ? 6.762 3.303 -29.922 1 89.12 326 ASN A C 1
ATOM 2540 O O . ASN A 1 326 ? 6.066 3.838 -30.781 1 89.12 326 ASN A O 1
ATOM 2544 N N . SER A 1 327 ? 7.316 3.943 -28.938 1 91.06 327 SER A N 1
ATOM 2545 C CA . SER A 1 327 ? 7.121 5.383 -28.797 1 91.06 327 SER A CA 1
ATOM 2546 C C . SER A 1 327 ? 8.43 6.141 -29 1 91.06 327 SER A C 1
ATOM 2548 O O . SER A 1 327 ? 8.648 7.184 -28.391 1 91.06 327 SER A O 1
ATOM 2550 N N . LEU A 1 328 ? 9.266 5.598 -29.844 1 91 328 LEU A N 1
ATOM 2551 C CA . LEU A 1 328 ? 10.633 6.098 -29.984 1 91 328 LEU A CA 1
ATOM 2552 C C . LEU A 1 328 ? 10.633 7.57 -30.375 1 91 328 LEU A C 1
ATOM 2554 O O . LEU A 1 328 ? 11.383 8.367 -29.812 1 91 328 LEU A O 1
ATOM 2558 N N . PRO A 1 329 ? 9.742 8.055 -31.281 1 91.12 329 PRO A N 1
ATOM 2559 C CA . PRO A 1 329 ? 9.742 9.469 -31.641 1 91.12 329 PRO A CA 1
ATOM 2560 C C . PRO A 1 329 ? 9.422 10.383 -30.453 1 91.12 329 PRO A C 1
ATOM 2562 O O . PRO A 1 329 ? 10.031 11.445 -30.312 1 91.12 329 PRO A O 1
ATOM 2565 N N . ALA A 1 330 ? 8.469 9.938 -29.703 1 92.56 330 ALA A N 1
ATOM 2566 C CA . ALA A 1 330 ? 8.102 10.719 -28.531 1 92.56 330 ALA A CA 1
ATOM 2567 C C . ALA A 1 330 ? 9.211 10.695 -27.484 1 92.56 330 ALA A C 1
ATOM 2569 O O . ALA A 1 330 ? 9.461 11.703 -26.812 1 92.56 330 ALA A O 1
ATOM 2570 N N . VAL A 1 331 ? 9.875 9.555 -27.375 1 93.81 331 VAL A N 1
ATOM 2571 C CA . VAL A 1 331 ? 10.977 9.422 -26.422 1 93.81 331 VAL A CA 1
ATOM 2572 C C . VAL A 1 331 ? 12.133 10.32 -26.844 1 93.81 331 VAL A C 1
ATOM 2574 O O . VAL A 1 331 ? 12.789 10.938 -25.984 1 93.81 331 VAL A O 1
ATOM 2577 N N . GLU A 1 332 ? 12.398 10.383 -28.078 1 92.5 332 GLU A N 1
ATOM 2578 C CA . GLU A 1 332 ? 13.469 11.242 -28.594 1 92.5 332 GLU A CA 1
ATOM 2579 C C . GLU A 1 332 ? 13.172 12.711 -28.312 1 92.5 332 GLU A C 1
ATOM 2581 O O . GLU A 1 332 ? 14.062 13.477 -27.938 1 92.5 332 GLU A O 1
ATOM 2586 N N . SER A 1 333 ? 11.922 13.086 -28.547 1 93.25 333 SER A N 1
ATOM 2587 C CA . SER A 1 333 ? 11.516 14.453 -28.219 1 93.25 333 SER A CA 1
ATOM 2588 C C . SER A 1 333 ? 11.672 14.727 -26.719 1 93.25 333 SER A C 1
ATOM 2590 O O . SER A 1 333 ? 12.062 15.836 -26.328 1 93.25 333 SER A O 1
ATOM 2592 N N . LEU A 1 334 ? 11.328 13.742 -25.938 1 93.38 334 LEU A N 1
ATOM 2593 C CA . LEU A 1 334 ? 11.484 13.875 -24.484 1 93.38 334 LEU A CA 1
ATOM 2594 C C . LEU A 1 334 ? 12.945 14.062 -24.109 1 93.38 334 LEU A C 1
ATOM 2596 O O . LEU A 1 334 ? 13.266 14.867 -23.234 1 93.38 334 LEU A O 1
ATOM 2600 N N . LEU A 1 335 ? 13.789 13.297 -24.781 1 93.31 335 LEU A N 1
ATOM 2601 C CA . LEU A 1 335 ? 15.219 13.406 -24.5 1 93.31 335 LEU A CA 1
ATOM 2602 C C . LEU A 1 335 ? 15.727 14.805 -24.812 1 93.31 335 LEU A C 1
ATOM 2604 O O . LEU A 1 335 ? 16.547 15.359 -24.078 1 93.31 335 LEU A O 1
ATOM 2608 N N . CYS A 1 336 ? 15.227 15.32 -25.828 1 90.94 336 CYS A N 1
ATOM 2609 C CA . CYS A 1 336 ? 15.578 16.688 -26.203 1 90.94 336 CYS A CA 1
ATOM 2610 C C . CYS A 1 336 ? 15.055 17.672 -25.156 1 90.94 336 CYS A C 1
ATOM 2612 O O . CYS A 1 336 ? 15.766 18.609 -24.781 1 90.94 336 CYS A O 1
ATOM 2614 N N . PHE A 1 337 ? 13.859 17.406 -24.797 1 90.62 337 PHE A N 1
ATOM 2615 C CA . PHE A 1 337 ? 13.211 18.25 -23.797 1 90.62 337 PHE A CA 1
ATOM 2616 C C . PHE A 1 337 ? 13.984 18.219 -22.484 1 90.62 337 PHE A C 1
ATOM 2618 O O . PHE A 1 337 ? 14.133 19.25 -21.812 1 90.62 337 PHE A O 1
ATOM 2625 N N . LEU A 1 338 ? 14.539 17.109 -22.109 1 90.69 338 LEU A N 1
ATOM 2626 C CA . LEU A 1 338 ? 15.258 16.922 -20.859 1 90.69 338 LEU A CA 1
ATOM 2627 C C . LEU A 1 338 ? 16.75 17.219 -21.031 1 90.69 338 LEU A C 1
ATOM 2629 O O . LEU A 1 338 ? 17.531 17.062 -20.094 1 90.69 338 LEU A O 1
ATOM 2633 N N . LYS A 1 339 ? 17.156 17.547 -22.156 1 90.12 339 LYS A N 1
ATOM 2634 C CA . LYS A 1 339 ? 18.547 17.844 -22.469 1 90.12 339 LYS A CA 1
ATOM 2635 C C . LYS A 1 339 ? 19.438 16.625 -22.203 1 90.12 339 LYS A C 1
ATOM 2637 O O . LYS A 1 339 ? 20.516 16.75 -21.609 1 90.12 339 LYS A O 1
ATOM 2642 N N . MET A 1 340 ? 18.906 15.523 -22.5 1 90.38 340 MET A N 1
ATOM 2643 C CA . MET A 1 340 ? 19.656 14.281 -22.391 1 90.38 340 MET A CA 1
ATOM 2644 C C . MET A 1 340 ? 20.172 13.82 -23.75 1 90.38 340 MET A C 1
ATOM 2646 O O . MET A 1 340 ? 19.641 14.227 -24.781 1 90.38 340 MET A O 1
ATOM 2650 N N . THR A 1 341 ? 21.172 12.992 -23.781 1 90.12 341 THR A N 1
ATOM 2651 C CA . THR A 1 341 ? 21.766 12.484 -25.016 1 90.12 341 THR A CA 1
ATOM 2652 C C . THR A 1 341 ? 20.781 11.586 -25.766 1 90.12 341 THR A C 1
ATOM 2654 O O . THR A 1 341 ? 20.234 10.648 -25.172 1 90.12 341 THR A O 1
ATOM 2657 N N . PRO A 1 342 ? 20.469 11.961 -26.984 1 90.31 342 PRO A N 1
ATOM 2658 C CA . PRO A 1 342 ? 19.578 11.102 -27.766 1 90.31 342 PRO A CA 1
ATOM 2659 C C . PRO A 1 342 ? 20.156 9.703 -27.984 1 90.31 342 PRO A C 1
ATOM 2661 O O . PRO A 1 342 ? 21.344 9.477 -27.75 1 90.31 342 PRO A O 1
ATOM 2664 N N . PHE A 1 343 ? 19.297 8.82 -28.375 1 92 343 PHE A N 1
ATOM 2665 C CA . PHE A 1 343 ? 19.734 7.461 -28.672 1 92 343 PHE A CA 1
ATOM 2666 C C . PHE A 1 343 ? 20.578 7.434 -29.938 1 92 343 PHE A C 1
ATOM 2668 O O . PHE A 1 343 ? 20.203 8.047 -30.938 1 92 343 PHE A O 1
ATOM 2675 N N . GLU A 1 344 ? 21.688 6.773 -29.781 1 92.12 344 GLU A N 1
ATOM 2676 C CA . GLU A 1 344 ? 22.469 6.492 -30.984 1 92.12 344 GLU A CA 1
ATOM 2677 C C . GLU A 1 344 ? 21.797 5.406 -31.828 1 92.12 344 GLU A C 1
ATOM 2679 O O . GLU A 1 344 ? 21.047 4.582 -31.312 1 92.12 344 GLU A O 1
ATOM 2684 N N . ARG A 1 345 ? 22.016 5.469 -33.125 1 90 345 ARG A N 1
ATOM 2685 C CA . ARG A 1 345 ? 21.438 4.48 -34.031 1 90 345 ARG A CA 1
ATOM 2686 C C . ARG A 1 345 ? 21.812 3.066 -33.594 1 90 345 ARG A C 1
ATOM 2688 O O . ARG A 1 345 ? 20.984 2.15 -33.688 1 90 345 ARG A O 1
ATOM 2695 N N . GLU A 1 346 ? 23.016 2.939 -33.125 1 88.88 346 GLU A N 1
ATOM 2696 C CA . GLU A 1 346 ? 23.484 1.632 -32.656 1 88.88 346 GLU A CA 1
ATOM 2697 C C . GLU A 1 346 ? 22.75 1.173 -31.422 1 88.88 346 GLU A C 1
ATOM 2699 O O . GLU A 1 346 ? 22.484 -0.021 -31.25 1 88.88 346 GLU A O 1
ATOM 2704 N N . GLU A 1 347 ? 22.406 2.111 -30.656 1 90.19 347 GLU A N 1
ATOM 2705 C CA . GLU A 1 347 ? 21.672 1.779 -29.438 1 90.19 347 GLU A CA 1
ATOM 2706 C C . GLU A 1 347 ? 20.25 1.32 -29.75 1 90.19 347 GLU A C 1
ATOM 2708 O O . GLU A 1 347 ? 19.75 0.379 -29.125 1 90.19 347 GLU A O 1
ATOM 2713 N N . VAL A 1 348 ? 19.672 1.981 -30.672 1 90.88 348 VAL A N 1
ATOM 2714 C CA . VAL A 1 348 ? 18.312 1.627 -31.078 1 90.88 348 VAL A CA 1
ATOM 2715 C C . VAL A 1 348 ? 18.312 0.244 -31.719 1 90.88 348 VAL A C 1
ATOM 2717 O O . VAL A 1 348 ? 17.422 -0.567 -31.453 1 90.88 348 VAL A O 1
ATOM 2720 N N . LYS A 1 349 ? 19.266 -0.035 -32.469 1 86.62 349 LYS A N 1
ATOM 2721 C CA . LYS A 1 349 ? 19.391 -1.347 -33.094 1 86.62 349 LYS A CA 1
ATOM 2722 C C . LYS A 1 349 ? 19.594 -2.441 -32.062 1 86.62 349 LYS A C 1
ATOM 2724 O O . LYS A 1 349 ? 19.047 -3.539 -32.188 1 86.62 349 LYS A O 1
ATOM 2729 N N . LEU A 1 350 ? 20.344 -2.057 -31.156 1 86.94 350 LEU A N 1
ATOM 2730 C CA . LEU A 1 350 ? 20.578 -3.018 -30.078 1 86.94 350 LEU A CA 1
ATOM 2731 C C . LEU A 1 350 ? 19.297 -3.301 -29.297 1 86.94 350 LEU A C 1
ATOM 2733 O O . LEU A 1 350 ? 19.016 -4.449 -28.953 1 86.94 350 LEU A O 1
ATOM 2737 N N . LEU A 1 351 ? 18.562 -2.293 -29.047 1 89.94 351 LEU A N 1
ATOM 2738 C CA . LEU A 1 351 ? 17.297 -2.465 -28.344 1 89.94 351 LEU A CA 1
ATOM 2739 C C . LEU A 1 351 ? 16.328 -3.322 -29.156 1 89.94 351 LEU A C 1
ATOM 2741 O O . LEU A 1 351 ? 15.602 -4.152 -28.594 1 89.94 351 LEU A O 1
ATOM 2745 N N . GLU A 1 352 ? 16.344 -3.133 -30.359 1 85.5 352 GLU A N 1
ATOM 2746 C CA . GLU A 1 352 ? 15.508 -3.939 -31.234 1 85.5 352 GLU A CA 1
ATOM 2747 C C . GLU A 1 352 ? 15.945 -5.402 -31.234 1 85.5 352 GLU A C 1
ATOM 2749 O O . GLU A 1 352 ? 15.102 -6.305 -31.219 1 85.5 352 GLU A O 1
ATOM 2754 N N . ALA A 1 353 ? 17.203 -5.566 -31.234 1 81.62 353 ALA A N 1
ATOM 2755 C CA . ALA A 1 353 ? 17.75 -6.926 -31.188 1 81.62 353 ALA A CA 1
ATOM 2756 C C . ALA A 1 353 ? 17.359 -7.625 -29.891 1 81.62 353 ALA A C 1
ATOM 2758 O O . ALA A 1 353 ? 17.016 -8.812 -29.891 1 81.62 353 ALA A O 1
ATOM 2759 N N . VAL A 1 354 ? 17.453 -6.891 -28.859 1 86.25 354 VAL A N 1
ATOM 2760 C CA . VAL A 1 354 ? 17.109 -7.449 -27.562 1 86.25 354 VAL A CA 1
ATOM 2761 C C . VAL A 1 354 ? 15.625 -7.789 -27.531 1 86.25 354 VAL A C 1
ATOM 2763 O O . VAL A 1 354 ? 15.227 -8.82 -26.969 1 86.25 354 VAL A O 1
ATOM 2766 N N . ARG A 1 355 ? 14.859 -6.949 -28.062 1 86.38 355 ARG A N 1
ATOM 2767 C CA . ARG A 1 355 ? 13.422 -7.195 -28.125 1 86.38 355 ARG A CA 1
ATOM 2768 C C . ARG A 1 355 ? 13.117 -8.484 -28.875 1 86.38 355 ARG A C 1
ATOM 2770 O O . ARG A 1 355 ? 12.312 -9.305 -28.422 1 86.38 355 ARG A O 1
ATOM 2777 N N . ILE A 1 356 ? 13.734 -8.656 -29.938 1 77 356 ILE A N 1
ATOM 2778 C CA . ILE A 1 356 ? 13.523 -9.828 -30.781 1 77 356 ILE A CA 1
ATOM 2779 C C . ILE A 1 356 ? 13.977 -11.086 -30.031 1 77 356 ILE A C 1
ATOM 2781 O O . ILE A 1 356 ? 13.336 -12.133 -30.125 1 77 356 ILE A O 1
ATOM 2785 N N . PHE A 1 357 ? 15.008 -10.906 -29.375 1 79.12 357 PHE A N 1
ATOM 2786 C CA . PHE A 1 357 ? 15.555 -12.023 -28.609 1 79.12 357 PHE A CA 1
ATOM 2787 C C . PHE A 1 357 ? 14.617 -12.406 -27.469 1 79.12 357 PHE A C 1
ATOM 2789 O O . PHE A 1 357 ? 14.422 -13.594 -27.203 1 79.12 357 PHE A O 1
ATOM 2796 N N . LEU A 1 358 ? 14.07 -11.445 -26.781 1 86 358 LEU A N 1
ATOM 2797 C CA . LEU A 1 358 ? 13.281 -11.688 -25.578 1 86 358 LEU A CA 1
ATOM 2798 C C . LEU A 1 358 ? 11.859 -12.102 -25.938 1 86 358 LEU A C 1
ATOM 2800 O O . LEU A 1 358 ? 11.164 -12.703 -25.109 1 86 358 LEU A O 1
ATOM 2804 N N . GLU A 1 359 ? 11.414 -11.898 -27.078 1 82.69 359 GLU A N 1
ATOM 2805 C CA . GLU A 1 359 ? 10.031 -12.125 -27.469 1 82.69 359 GLU A CA 1
ATOM 2806 C C . GLU A 1 359 ? 9.656 -13.602 -27.359 1 82.69 359 GLU A C 1
ATOM 2808 O O . GLU A 1 359 ? 8.633 -13.945 -26.75 1 82.69 359 GLU A O 1
ATOM 2813 N N . PRO A 1 360 ? 10.469 -14.5 -27.938 1 76.88 360 PRO A N 1
ATOM 2814 C CA . PRO A 1 360 ? 10.141 -15.914 -27.781 1 76.88 360 PRO A CA 1
ATOM 2815 C C . PRO A 1 360 ? 10.164 -16.375 -26.312 1 76.88 360 PRO A C 1
ATOM 2817 O O . PRO A 1 360 ? 9.375 -17.234 -25.922 1 76.88 360 PRO A O 1
ATOM 2820 N N . LEU A 1 361 ? 11.078 -15.773 -25.594 1 83.38 361 LEU A N 1
ATOM 2821 C CA . LEU A 1 361 ? 11.148 -16.125 -24.188 1 83.38 361 LEU A CA 1
ATOM 2822 C C . LEU A 1 361 ? 9.891 -15.672 -23.453 1 83.38 361 LEU A C 1
ATOM 2824 O O . LEU A 1 361 ? 9.414 -16.359 -22.547 1 83.38 361 LEU A O 1
ATOM 2828 N N . ASN A 1 362 ? 9.445 -14.531 -23.828 1 85.38 362 ASN A N 1
ATOM 2829 C CA . ASN A 1 362 ? 8.219 -14.016 -23.234 1 85.38 362 ASN A CA 1
ATOM 2830 C C . ASN A 1 362 ? 7.023 -14.906 -23.547 1 85.38 362 ASN A C 1
ATOM 2832 O O . ASN A 1 362 ? 6.207 -15.195 -22.672 1 85.38 362 ASN A O 1
ATOM 2836 N N . THR A 1 363 ? 6.93 -15.336 -24.703 1 78.5 363 THR A N 1
ATOM 2837 C CA . THR A 1 363 ? 5.859 -16.234 -25.125 1 78.5 363 THR A CA 1
ATOM 2838 C C . THR A 1 363 ? 5.961 -17.578 -24.406 1 78.5 363 THR A C 1
ATOM 2840 O O . THR A 1 363 ? 4.949 -18.125 -23.953 1 78.5 363 THR A O 1
ATOM 2843 N N . MET A 1 364 ? 7.145 -18.062 -24.344 1 80.31 364 MET A N 1
ATOM 2844 C CA . MET A 1 364 ? 7.367 -19.344 -23.672 1 80.31 364 MET A CA 1
ATOM 2845 C C . MET A 1 364 ? 6.992 -19.25 -22.203 1 80.31 364 MET A C 1
ATOM 2847 O O . MET A 1 364 ? 6.449 -20.203 -21.641 1 80.31 364 MET A O 1
ATOM 2851 N N . THR A 1 365 ? 7.371 -18.188 -21.609 1 85.81 365 THR A N 1
ATOM 2852 C CA . THR A 1 365 ? 7.035 -18 -20.203 1 85.81 365 THR A CA 1
ATOM 2853 C C . THR A 1 365 ? 5.523 -18.031 -20 1 85.81 365 THR A C 1
ATOM 2855 O O . THR A 1 365 ? 5.039 -18.656 -19.047 1 85.81 365 THR A O 1
ATOM 2858 N N . LYS A 1 366 ? 4.805 -17.438 -20.859 1 82.56 366 LYS A N 1
ATOM 2859 C CA . LYS A 1 366 ? 3.35 -17.453 -20.781 1 82.56 366 LYS A CA 1
ATOM 2860 C C . LYS A 1 366 ? 2.799 -18.875 -20.938 1 82.56 366 LYS A C 1
ATOM 2862 O O . LYS A 1 366 ? 1.862 -19.266 -20.234 1 82.56 366 LYS A O 1
ATOM 2867 N N . GLN A 1 367 ? 3.396 -19.641 -21.766 1 76.81 367 GLN A N 1
ATOM 2868 C CA . GLN A 1 367 ? 2.934 -21 -22.047 1 76.81 367 GLN A CA 1
ATOM 2869 C C . GLN A 1 367 ? 3.207 -21.922 -20.859 1 76.81 367 GLN A C 1
ATOM 2871 O O . GLN A 1 367 ? 2.35 -22.719 -20.484 1 76.81 367 GLN A O 1
ATOM 2876 N N . VAL A 1 368 ? 4.367 -21.797 -20.359 1 83.75 368 VAL A N 1
ATOM 2877 C CA . VAL A 1 368 ? 4.73 -22.719 -19.281 1 83.75 368 VAL A CA 1
ATOM 2878 C C . VAL A 1 368 ? 3.961 -22.344 -18.016 1 83.75 368 VAL A C 1
ATOM 2880 O O . VAL A 1 368 ? 3.75 -23.203 -17.156 1 83.75 368 VAL A O 1
ATOM 2883 N N . CYS A 1 369 ? 3.553 -21.141 -17.875 1 85.19 369 CYS A N 1
ATOM 2884 C CA . CYS A 1 369 ? 2.855 -20.688 -16.688 1 85.19 369 CYS A CA 1
ATOM 2885 C C . CYS A 1 369 ? 1.367 -21 -16.766 1 85.19 369 CYS A C 1
ATOM 2887 O O . CYS A 1 369 ? 0.625 -20.781 -15.805 1 85.19 369 CYS A O 1
ATOM 2889 N N . PHE A 1 370 ? 1.002 -21.578 -17.828 1 77.69 370 PHE A N 1
ATOM 2890 C CA . PHE A 1 370 ? -0.398 -21.969 -17.938 1 77.69 370 PHE A CA 1
ATOM 2891 C C . PHE A 1 370 ? -0.734 -23.062 -16.922 1 77.69 370 PHE A C 1
ATOM 2893 O O . PHE A 1 370 ? 0.114 -23.891 -16.594 1 77.69 370 PHE A O 1
ATOM 2900 N N . GLN A 1 371 ? -1.906 -23.109 -16.453 1 73.94 371 GLN A N 1
ATOM 2901 C CA . GLN A 1 371 ? -2.33 -23.984 -15.375 1 73.94 371 GLN A CA 1
ATOM 2902 C C . GLN A 1 371 ? -2.172 -25.453 -15.758 1 73.94 371 GLN A C 1
ATOM 2904 O O . GLN A 1 371 ? -1.865 -26.297 -14.914 1 73.94 371 GLN A O 1
ATOM 2909 N N . SER A 1 372 ? -2.375 -25.75 -17.031 1 73.56 372 SER A N 1
ATOM 2910 C CA . SER A 1 372 ? -2.352 -27.156 -17.453 1 73.56 372 SER A CA 1
ATOM 2911 C C . SER A 1 372 ? -0.952 -27.562 -17.906 1 73.56 372 SER A C 1
ATOM 2913 O O . SER A 1 372 ? -0.73 -28.719 -18.281 1 73.56 372 SER A O 1
ATOM 2915 N N . SER A 1 373 ? -0.058 -26.625 -17.75 1 79.38 373 SER A N 1
ATOM 2916 C CA . SER A 1 373 ? 1.293 -26.953 -18.188 1 79.38 373 SER A CA 1
ATOM 2917 C C . SER A 1 373 ? 1.912 -28.031 -17.281 1 79.38 373 SER A C 1
ATOM 2919 O O . SER A 1 373 ? 1.729 -28 -16.062 1 79.38 373 SER A O 1
ATOM 2921 N N . CYS A 1 374 ? 2.541 -28.984 -17.938 1 81.06 374 CYS A N 1
ATOM 2922 C CA . CYS A 1 374 ? 3.143 -30.094 -17.203 1 81.06 374 CYS A CA 1
ATOM 2923 C C . CYS A 1 374 ? 4.641 -30.172 -17.469 1 81.06 374 CYS A C 1
ATOM 2925 O O . CYS A 1 374 ? 5.168 -29.438 -18.297 1 81.06 374 CYS A O 1
ATOM 2927 N N . VAL A 1 375 ? 5.281 -30.984 -16.844 1 80.31 375 VAL A N 1
ATOM 2928 C CA . VAL A 1 375 ? 6.734 -31.141 -16.859 1 80.31 375 VAL A CA 1
ATOM 2929 C C . VAL A 1 375 ? 7.207 -31.5 -18.266 1 80.31 375 VAL A C 1
ATOM 2931 O O . VAL A 1 375 ? 8.359 -31.266 -18.625 1 80.31 375 VAL A O 1
ATOM 2934 N N . SER A 1 376 ? 6.309 -31.938 -19.094 1 71.75 376 SER A N 1
ATOM 2935 C CA . SER A 1 376 ? 6.664 -32.312 -20.453 1 71.75 376 SER A CA 1
ATOM 2936 C C . SER A 1 376 ? 7.152 -31.109 -21.25 1 71.75 376 SER A C 1
ATOM 2938 O O . SER A 1 376 ? 7.859 -31.266 -22.25 1 71.75 376 SER A O 1
ATOM 2940 N N . MET A 1 377 ? 6.824 -29.953 -20.734 1 73.38 377 MET A N 1
ATOM 2941 C CA . MET A 1 377 ? 7.188 -28.719 -21.453 1 73.38 377 MET A CA 1
ATOM 2942 C C . MET A 1 377 ? 8.641 -28.359 -21.188 1 73.38 377 MET A C 1
ATOM 2944 O O . MET A 1 377 ? 9.219 -27.531 -21.906 1 73.38 377 MET A O 1
ATOM 2948 N N . TYR A 1 378 ? 9.18 -29.016 -20.312 1 72.5 378 TYR A N 1
ATOM 2949 C CA . TYR A 1 378 ? 10.523 -28.656 -19.875 1 72.5 378 TYR A CA 1
ATOM 2950 C C . TYR A 1 378 ? 11.523 -28.797 -21.031 1 72.5 378 TYR A C 1
ATOM 2952 O O . TYR A 1 378 ? 12.359 -27.922 -21.234 1 72.5 378 TYR A O 1
ATOM 2960 N N . ILE A 1 379 ? 11.375 -29.875 -21.766 1 66.38 379 ILE A N 1
ATOM 2961 C CA . ILE A 1 379 ? 12.32 -30.156 -22.844 1 66.38 379 ILE A CA 1
ATOM 2962 C C . ILE A 1 379 ? 12.141 -29.156 -23.969 1 66.38 379 ILE A C 1
ATOM 2964 O O . ILE A 1 379 ? 13.102 -28.516 -24.422 1 66.38 379 ILE A O 1
ATOM 2968 N N . PRO A 1 380 ? 10.867 -28.953 -24.406 1 66.88 380 PRO A N 1
ATOM 2969 C CA . PRO A 1 380 ? 10.664 -27.922 -25.422 1 66.88 380 PRO A CA 1
ATOM 2970 C C . PRO A 1 380 ? 11.219 -26.562 -24.984 1 66.88 380 PRO A C 1
ATOM 2972 O O . PRO A 1 380 ? 11.797 -25.828 -25.812 1 66.88 380 PRO A O 1
ATOM 2975 N N . VAL A 1 381 ? 11.047 -26.219 -23.797 1 72.75 381 VAL A N 1
ATOM 2976 C CA . VAL A 1 381 ? 11.539 -24.953 -23.281 1 72.75 381 VAL A CA 1
ATOM 2977 C C . VAL A 1 381 ? 13.062 -24.906 -23.391 1 72.75 381 VAL A C 1
ATOM 2979 O O . VAL A 1 381 ? 13.625 -23.906 -23.844 1 72.75 381 VAL A O 1
ATOM 2982 N N . GLY A 1 382 ? 13.695 -25.953 -23.031 1 69.06 382 GLY A N 1
ATOM 2983 C CA . GLY A 1 382 ? 15.141 -26.031 -23.141 1 69.06 382 GLY A CA 1
ATOM 2984 C C . GLY A 1 382 ? 15.641 -25.906 -24.578 1 69.06 382 GLY A C 1
ATOM 2985 O O . GLY A 1 382 ? 16.594 -25.172 -24.844 1 69.06 382 GLY A O 1
ATOM 2986 N N . LYS A 1 383 ? 14.969 -26.531 -25.422 1 65.56 383 LYS A N 1
ATOM 2987 C CA . LYS A 1 383 ? 15.359 -26.5 -26.828 1 65.56 383 LYS A CA 1
ATOM 2988 C C . LYS A 1 383 ? 15.195 -25.094 -27.406 1 65.56 383 LYS A C 1
ATOM 2990 O O . LYS A 1 383 ? 16.062 -24.609 -28.125 1 65.56 383 LYS A O 1
ATOM 2995 N N . ILE A 1 384 ? 14.133 -24.547 -27.031 1 67.25 384 ILE A N 1
ATOM 2996 C CA . ILE A 1 384 ? 13.852 -23.203 -27.531 1 67.25 384 ILE A CA 1
ATOM 2997 C C . ILE A 1 384 ? 14.859 -22.203 -26.953 1 67.25 384 ILE A C 1
ATOM 2999 O O . ILE A 1 384 ? 15.352 -21.328 -27.656 1 67.25 384 ILE A O 1
ATOM 3003 N N . LEU A 1 385 ? 15.133 -22.391 -25.719 1 71.44 385 LEU A N 1
ATOM 3004 C CA . LEU A 1 385 ? 16.094 -21.5 -25.062 1 71.44 385 LEU A CA 1
ATOM 3005 C C . LEU A 1 385 ? 17.469 -21.625 -25.719 1 71.44 385 LEU A C 1
ATOM 3007 O O . LEU A 1 385 ? 18.109 -20.625 -26.016 1 71.44 385 LEU A O 1
ATOM 3011 N N . ILE A 1 386 ? 17.828 -22.859 -25.984 1 64.12 386 ILE A N 1
ATOM 3012 C CA . ILE A 1 386 ? 19.125 -23.125 -26.594 1 64.12 386 ILE A CA 1
ATOM 3013 C C . ILE A 1 386 ? 19.125 -22.562 -28.016 1 64.12 386 ILE A C 1
ATOM 3015 O O . ILE A 1 386 ? 20.078 -21.891 -28.422 1 64.12 386 ILE A O 1
ATOM 3019 N N . ALA A 1 387 ? 18.062 -22.781 -28.688 1 64.31 387 ALA A N 1
ATOM 3020 C CA . ALA A 1 387 ? 17.953 -22.297 -30.062 1 64.31 387 ALA A CA 1
ATOM 3021 C C . ALA A 1 387 ? 17.969 -20.781 -30.109 1 64.31 387 ALA A C 1
ATOM 3023 O O . ALA A 1 387 ? 18.609 -20.188 -30.984 1 64.31 387 ALA A O 1
ATOM 3024 N N . SER A 1 388 ? 17.25 -20.234 -29.25 1 63.06 388 SER A N 1
ATOM 3025 C CA . SER A 1 388 ? 17.156 -18.766 -29.219 1 63.06 388 SER A CA 1
ATOM 3026 C C . SER A 1 388 ? 18.516 -18.156 -28.875 1 63.06 388 SER A C 1
ATOM 3028 O O . SER A 1 388 ? 18.906 -17.156 -29.484 1 63.06 388 SER A O 1
ATOM 3030 N N . VAL A 1 389 ? 19.156 -18.688 -27.953 1 62.88 389 VAL A N 1
ATOM 3031 C CA . VAL A 1 389 ? 20.469 -18.172 -27.531 1 62.88 389 VAL A CA 1
ATOM 3032 C C . VAL A 1 389 ? 21.484 -18.359 -28.656 1 62.88 389 VAL A C 1
ATOM 3034 O O . VAL A 1 389 ? 22.297 -17.484 -28.922 1 62.88 389 VAL A O 1
ATOM 3037 N N . ARG A 1 390 ? 21.328 -19.453 -29.234 1 60.75 390 ARG A N 1
ATOM 3038 C CA . ARG A 1 390 ? 22.234 -19.734 -30.344 1 60.75 390 ARG A CA 1
ATOM 3039 C C . ARG A 1 390 ? 21.984 -18.766 -31.5 1 60.75 390 ARG A C 1
ATOM 3041 O O . ARG A 1 390 ? 22.938 -18.297 -32.125 1 60.75 390 ARG A O 1
ATOM 3048 N N . GLN A 1 391 ? 20.75 -18.625 -31.781 1 57 391 GLN A N 1
ATOM 3049 C CA . GLN A 1 391 ? 20.375 -17.812 -32.938 1 57 391 GLN A CA 1
ATOM 3050 C C . GLN A 1 391 ? 20.672 -16.344 -32.688 1 57 391 GLN A C 1
ATOM 3052 O O . GLN A 1 391 ? 21.156 -15.648 -33.594 1 57 391 GLN A O 1
ATOM 3057 N N . TYR A 1 392 ? 20.297 -15.914 -31.578 1 53.56 392 TYR A N 1
ATOM 3058 C CA . TYR A 1 392 ? 20.266 -14.469 -31.438 1 53.56 392 TYR A CA 1
ATOM 3059 C C . TYR A 1 392 ? 21.484 -13.969 -30.656 1 53.56 392 TYR A C 1
ATOM 3061 O O . TYR A 1 392 ? 21.844 -12.797 -30.766 1 53.56 392 TYR A O 1
ATOM 3069 N N . VAL A 1 393 ? 22.031 -14.859 -29.828 1 52.53 393 VAL A N 1
ATOM 3070 C CA . VAL A 1 393 ? 23.109 -14.383 -28.969 1 52.53 393 VAL A CA 1
ATOM 3071 C C . VAL A 1 393 ? 24.344 -14.086 -29.797 1 52.53 393 VAL A C 1
ATOM 3073 O O . VAL A 1 393 ? 25.203 -13.305 -29.375 1 52.53 393 VAL A O 1
ATOM 3076 N N . HIS A 1 394 ? 24.359 -14.695 -30.922 1 49.75 394 HIS A N 1
ATOM 3077 C CA . HIS A 1 394 ? 25.484 -14.336 -31.781 1 49.75 394 HIS A CA 1
ATOM 3078 C C . HIS A 1 394 ? 25.562 -12.82 -31.953 1 49.75 394 HIS A C 1
ATOM 3080 O O . HIS A 1 394 ? 26.656 -12.281 -32.219 1 49.75 394 HIS A O 1
ATOM 3086 N N . PHE A 1 395 ? 24.453 -12.328 -31.844 1 44.34 395 PHE A N 1
ATOM 3087 C CA . PHE A 1 395 ? 24.438 -10.891 -32.062 1 44.34 395 PHE A CA 1
ATOM 3088 C C . PHE A 1 395 ? 25 -10.141 -30.875 1 44.34 395 PHE A C 1
ATOM 3090 O O . PHE A 1 395 ? 25.438 -8.992 -31 1 44.34 395 PHE A O 1
ATOM 3097 N N . PHE A 1 396 ? 24.922 -10.711 -29.734 1 44.5 396 PHE A N 1
ATOM 3098 C CA . PHE A 1 396 ? 25.156 -9.883 -28.547 1 44.5 396 PHE A CA 1
ATOM 3099 C C . PHE A 1 396 ? 26.328 -10.438 -27.734 1 44.5 396 PHE A C 1
ATOM 3101 O O . PHE A 1 396 ? 26.906 -9.719 -26.922 1 44.5 396 PHE A O 1
ATOM 3108 N N . ILE A 1 397 ? 26.531 -11.758 -27.781 1 47.03 397 ILE A N 1
ATOM 3109 C CA . ILE A 1 397 ? 27.453 -12.375 -26.828 1 47.03 397 ILE A CA 1
ATOM 3110 C C . ILE A 1 397 ? 28.672 -12.914 -27.547 1 47.03 397 ILE A C 1
ATOM 3112 O O . ILE A 1 397 ? 28.562 -13.477 -28.641 1 47.03 397 ILE A O 1
ATOM 3116 N N . SER A 1 398 ? 29.766 -12.477 -27.094 1 49.09 398 SER A N 1
ATOM 3117 C CA . SER A 1 398 ? 31 -13.062 -27.609 1 49.09 398 SER A CA 1
ATOM 3118 C C . SER A 1 398 ? 30.891 -14.578 -27.688 1 49.09 398 SER A C 1
ATOM 3120 O O . SER A 1 398 ? 30.078 -15.195 -26.984 1 49.09 398 SER A O 1
ATOM 3122 N N . ARG A 1 399 ? 31.438 -15.25 -28.719 1 48.09 399 ARG A N 1
ATOM 3123 C CA . ARG A 1 399 ? 31.422 -16.688 -28.984 1 48.09 399 ARG A CA 1
ATOM 3124 C C . ARG A 1 399 ? 31.641 -17.484 -27.703 1 48.09 399 ARG A C 1
ATOM 3126 O O . ARG A 1 399 ? 30.984 -18.516 -27.484 1 48.09 399 ARG A O 1
ATOM 3133 N N . LYS A 1 400 ? 32.469 -16.969 -26.922 1 49.16 400 LYS A N 1
ATOM 3134 C CA . LYS A 1 400 ? 32.812 -17.656 -25.688 1 49.16 400 LYS A CA 1
ATOM 3135 C C . LYS A 1 400 ? 31.656 -17.656 -24.703 1 49.16 400 LYS A C 1
ATOM 3137 O O . LYS A 1 400 ? 31.344 -18.688 -24.094 1 49.16 400 LYS A O 1
ATOM 3142 N N . ASP A 1 401 ? 31.062 -16.656 -24.609 1 51.03 401 ASP A N 1
ATOM 3143 C CA . ASP A 1 401 ? 30 -16.516 -23.641 1 51.03 401 ASP A CA 1
ATOM 3144 C C . ASP A 1 401 ? 28.75 -17.266 -24.078 1 51.03 401 ASP A C 1
ATOM 3146 O O . ASP A 1 401 ? 28.031 -17.844 -23.25 1 51.03 401 ASP A O 1
ATOM 3150 N N . ARG A 1 402 ? 28.625 -17.359 -25.297 1 50.62 402 ARG A N 1
ATOM 3151 C CA . ARG A 1 402 ? 27.516 -18.125 -25.875 1 50.62 402 ARG A CA 1
ATOM 3152 C C . ARG A 1 402 ? 27.594 -19.594 -25.484 1 50.62 402 ARG A C 1
ATOM 3154 O O . ARG A 1 402 ? 26.594 -20.203 -25.094 1 50.62 402 ARG A O 1
ATOM 3161 N N . ARG A 1 403 ? 28.734 -20.078 -25.656 1 49.22 403 ARG A N 1
ATOM 3162 C CA . ARG A 1 403 ? 28.938 -21.5 -25.328 1 49.22 403 ARG A CA 1
ATOM 3163 C C . ARG A 1 403 ? 28.641 -21.766 -23.859 1 49.22 403 ARG A C 1
ATOM 3165 O O . ARG A 1 403 ? 28.031 -22.781 -23.531 1 49.22 403 ARG A O 1
ATOM 3172 N N . ASN A 1 404 ? 28.969 -20.859 -23.125 1 48.12 404 ASN A N 1
ATOM 3173 C CA . ASN A 1 404 ? 28.766 -21.047 -21.688 1 48.12 404 ASN A CA 1
ATOM 3174 C C . ASN A 1 404 ? 27.281 -21.016 -21.328 1 48.12 404 ASN A C 1
ATOM 3176 O O . ASN A 1 404 ? 26.828 -21.828 -20.531 1 48.12 404 ASN A O 1
ATOM 3180 N N . ILE A 1 405 ? 26.656 -20.203 -21.984 1 49.09 405 ILE A N 1
ATOM 3181 C CA . ILE A 1 405 ? 25.234 -20.094 -21.656 1 49.09 405 ILE A CA 1
ATOM 3182 C C . ILE A 1 405 ? 24.484 -21.312 -22.172 1 49.09 405 ILE A C 1
ATOM 3184 O O . ILE A 1 405 ? 23.641 -21.875 -21.484 1 49.09 405 ILE A O 1
ATOM 3188 N N . VAL A 1 406 ? 24.844 -21.703 -23.359 1 49.31 406 VAL A N 1
ATOM 3189 C CA . VAL A 1 406 ? 24.219 -22.859 -23.953 1 49.31 406 VAL A CA 1
ATOM 3190 C C . VAL A 1 406 ? 24.516 -24.109 -23.125 1 49.31 406 VAL A C 1
ATOM 3192 O O . VAL A 1 406 ? 23.641 -24.906 -22.844 1 49.31 406 VAL A O 1
ATOM 3195 N N . MET A 1 407 ? 25.672 -24.156 -22.688 1 47.28 407 MET A N 1
ATOM 3196 C CA . MET A 1 407 ? 26.078 -25.297 -21.859 1 47.28 407 MET A CA 1
ATOM 3197 C C . MET A 1 407 ? 25.312 -25.297 -20.531 1 47.28 407 MET A C 1
ATOM 3199 O O . MET A 1 407 ? 24.859 -26.344 -20.078 1 47.28 407 MET A O 1
ATOM 3203 N N . HIS A 1 408 ? 25.203 -24.188 -20.031 1 45.59 408 HIS A N 1
ATOM 3204 C CA . HIS A 1 408 ? 24.484 -24.062 -18.766 1 45.59 408 HIS A CA 1
ATOM 3205 C C . HIS A 1 408 ? 23.016 -24.422 -18.922 1 45.59 408 HIS A C 1
ATOM 3207 O O . HIS A 1 408 ? 22.453 -25.156 -18.094 1 45.59 408 HIS A O 1
ATOM 3213 N N . LEU A 1 409 ? 22.547 -23.938 -19.938 1 48.28 409 LEU A N 1
ATOM 3214 C CA . LEU A 1 409 ? 21.141 -24.25 -20.203 1 48.28 409 LEU A CA 1
ATOM 3215 C C . LEU A 1 409 ? 20.969 -25.75 -20.469 1 48.28 409 LEU A C 1
ATOM 3217 O O . LEU A 1 409 ? 20 -26.344 -19.984 1 48.28 409 LEU A O 1
ATOM 3221 N N . GLU A 1 410 ? 21.844 -26.297 -21.172 1 47.31 410 GLU A N 1
ATOM 3222 C CA . GLU A 1 410 ? 21.812 -27.734 -21.484 1 47.31 410 GLU A CA 1
ATOM 3223 C C . GLU A 1 410 ? 21.953 -28.562 -20.219 1 47.31 410 GLU A C 1
ATOM 3225 O O . GLU A 1 410 ? 21.281 -29.594 -20.062 1 47.31 410 GLU A O 1
ATOM 3230 N N . THR A 1 411 ? 22.766 -28.141 -19.391 1 45.41 411 THR A N 1
ATOM 3231 C CA . THR A 1 411 ? 22.984 -28.875 -18.141 1 45.41 411 THR A CA 1
ATOM 3232 C C . THR A 1 411 ? 21.734 -28.812 -17.266 1 45.41 411 THR A C 1
ATOM 3234 O O . THR A 1 411 ? 21.406 -29.797 -16.578 1 45.41 411 THR A O 1
ATOM 3237 N N . VAL A 1 412 ? 21.297 -27.688 -17.203 1 45.66 412 VAL A N 1
ATOM 3238 C CA . VAL A 1 412 ? 20.156 -27.5 -16.312 1 45.66 412 VAL A CA 1
ATOM 3239 C C . VAL A 1 412 ? 18.938 -28.25 -16.859 1 45.66 412 VAL A C 1
ATOM 3241 O O . VAL A 1 412 ? 18.188 -28.859 -16.094 1 45.66 412 VAL A O 1
ATOM 3244 N N . TRP A 1 413 ? 18.766 -28.125 -18.062 1 46.22 413 TRP A N 1
ATOM 3245 C CA . TRP A 1 413 ? 17.531 -28.688 -18.609 1 46.22 413 TRP A CA 1
ATOM 3246 C C . TRP A 1 413 ? 17.719 -30.156 -18.984 1 46.22 413 TRP A C 1
ATOM 3248 O O . TRP A 1 413 ? 16.781 -30.938 -18.938 1 46.22 413 TRP A O 1
ATOM 3258 N N . LEU A 1 414 ? 18.859 -30.562 -19.641 1 39.47 414 LEU A N 1
ATOM 3259 C CA . LEU A 1 414 ? 19.031 -31.953 -20.094 1 39.47 414 LEU A CA 1
ATOM 3260 C C . LEU A 1 414 ? 19.797 -32.75 -19.047 1 39.47 414 LEU A C 1
ATOM 3262 O O . LEU A 1 414 ? 21.031 -32.75 -19.031 1 39.47 414 LEU A O 1
ATOM 3266 N N . PRO A 1 415 ? 19.25 -32.969 -17.938 1 38.66 415 PRO A N 1
ATOM 3267 C CA . PRO A 1 415 ? 20.016 -33.906 -17.109 1 38.66 415 PRO A CA 1
ATOM 3268 C C . PRO A 1 415 ? 20.656 -35.031 -17.938 1 38.66 415 PRO A C 1
ATOM 3270 O O . PRO A 1 415 ? 20.25 -35.281 -19.078 1 38.66 415 PRO A O 1
ATOM 3273 N N . LYS A 1 416 ? 21.703 -35.75 -17.5 1 34.38 416 LYS A N 1
ATOM 3274 C CA . LYS A 1 416 ? 22.438 -36.844 -18.141 1 34.38 416 LYS A CA 1
ATOM 3275 C C . LYS A 1 416 ? 21.469 -37.812 -18.812 1 34.38 416 LYS A C 1
ATOM 3277 O O . LYS A 1 416 ? 21.891 -38.719 -19.547 1 34.38 416 LYS A O 1
ATOM 3282 N N . GLU A 1 417 ? 20.312 -38.094 -18.312 1 34.12 417 GLU A N 1
ATOM 3283 C CA . GLU A 1 417 ? 19.562 -39.062 -19.094 1 34.12 417 GLU A CA 1
ATOM 3284 C C . GLU A 1 417 ? 19.297 -38.531 -20.5 1 34.12 417 GLU A C 1
ATOM 3286 O O . GLU A 1 417 ? 18.844 -37.406 -20.672 1 34.12 417 GLU A O 1
ATOM 3291 N N . ARG A 1 418 ? 19.906 -39.031 -21.609 1 32.06 418 ARG A N 1
ATOM 3292 C CA . ARG A 1 418 ? 20.203 -38.844 -23.016 1 32.06 418 ARG A CA 1
ATOM 3293 C C . ARG A 1 418 ? 18.969 -38.375 -23.781 1 32.06 418 ARG A C 1
ATOM 3295 O O . ARG A 1 418 ? 18.094 -39.188 -24.109 1 32.06 418 ARG A O 1
ATOM 3302 N N . LEU A 1 419 ? 18.25 -37.531 -23.469 1 31.48 419 LEU A N 1
ATOM 3303 C CA . LEU A 1 419 ? 17.516 -37.094 -24.656 1 31.48 419 LEU A CA 1
ATOM 3304 C C . LEU A 1 419 ? 18.469 -36.875 -25.828 1 31.48 419 LEU A C 1
ATOM 3306 O O . LEU A 1 419 ? 19.391 -36.062 -25.75 1 31.48 419 LEU A O 1
ATOM 3310 N N . VAL A 1 420 ? 18.766 -37.906 -26.594 1 28.91 420 VAL A N 1
ATOM 3311 C CA . VAL A 1 420 ? 19.5 -37.906 -27.859 1 28.91 420 VAL A CA 1
ATOM 3312 C C . VAL A 1 420 ? 19.078 -36.719 -28.703 1 28.91 420 VAL A C 1
ATOM 3314 O O . VAL A 1 420 ? 18 -36.75 -29.328 1 28.91 420 VAL A O 1
ATOM 3317 N N . VAL A 1 421 ? 18.984 -35.594 -28.219 1 29.39 421 VAL A N 1
ATOM 3318 C CA . VAL A 1 421 ? 18.859 -34.531 -29.219 1 29.39 421 VAL A CA 1
ATOM 3319 C C . VAL A 1 421 ? 20.125 -34.5 -30.078 1 29.39 421 VAL A C 1
ATOM 3321 O O . VAL A 1 421 ? 21.219 -34.25 -29.578 1 29.39 421 VAL A O 1
ATOM 3324 N N . SER A 1 422 ? 20.25 -35.312 -31.094 1 28.27 422 SER A N 1
ATOM 3325 C CA . SER A 1 422 ? 21.266 -35.125 -32.125 1 28.27 422 SER A CA 1
ATOM 3326 C C . SER A 1 422 ? 21.344 -33.656 -32.562 1 28.27 422 SER A C 1
ATOM 3328 O O . SER A 1 422 ? 20.312 -33.062 -32.906 1 28.27 422 SER A O 1
ATOM 3330 N N . SER A 1 423 ? 22.219 -32.906 -32.125 1 30.06 423 SER A N 1
ATOM 3331 C CA . SER A 1 423 ? 22.547 -31.609 -32.656 1 30.06 423 SER A CA 1
ATOM 3332 C C . SER A 1 423 ? 22.75 -31.656 -34.156 1 30.06 423 SER A C 1
ATOM 3334 O O . SER A 1 423 ? 23.594 -32.406 -34.656 1 30.06 423 SER A O 1
ATOM 3336 N N . PRO A 1 424 ? 21.828 -31.469 -35.125 1 27.83 424 PRO A N 1
ATOM 3337 C CA . PRO A 1 424 ? 22.359 -31.281 -36.469 1 27.83 424 PRO A CA 1
ATOM 3338 C C . PRO A 1 424 ? 23.609 -30.391 -36.5 1 27.83 424 PRO A C 1
ATOM 3340 O O . PRO A 1 424 ? 23.75 -29.5 -35.656 1 27.83 424 PRO A O 1
ATOM 3343 N N . GLU A 1 425 ? 24.672 -30.859 -36.875 1 29.5 425 GLU A N 1
ATOM 3344 C CA . GLU A 1 425 ? 25.766 -30.031 -37.375 1 29.5 425 GLU A CA 1
ATOM 3345 C C . GLU A 1 425 ? 25.25 -28.906 -38.25 1 29.5 425 GLU A C 1
ATOM 3347 O O . GLU A 1 425 ? 24.906 -29.109 -39.406 1 29.5 425 GLU A O 1
ATOM 3352 N N . LEU A 1 426 ? 24.328 -28.062 -37.844 1 30.28 426 LEU A N 1
ATOM 3353 C CA . LEU A 1 426 ? 24.078 -26.906 -38.688 1 30.28 426 LEU A CA 1
ATOM 3354 C C . LEU A 1 426 ? 25.391 -26.344 -39.25 1 30.28 426 LEU A C 1
ATOM 3356 O O . LEU A 1 426 ? 26.297 -26 -38.5 1 30.28 426 LEU A O 1
ATOM 3360 N N . ASP A 1 427 ? 25.859 -26.797 -40.312 1 28.64 427 ASP A N 1
ATOM 3361 C CA . ASP A 1 427 ? 26.828 -26.094 -41.156 1 28.64 427 ASP A CA 1
ATOM 3362 C C . ASP A 1 427 ? 26.594 -24.594 -41.094 1 28.64 427 ASP A C 1
ATOM 3364 O O . ASP A 1 427 ? 25.516 -24.109 -41.469 1 28.64 427 ASP A O 1
ATOM 3368 N N . PHE A 1 428 ? 27.25 -23.922 -40.25 1 30.42 428 PHE A N 1
ATOM 3369 C CA . PHE A 1 428 ? 27.422 -22.484 -40.062 1 30.42 428 PHE A CA 1
ATOM 3370 C C . PHE A 1 428 ? 27.656 -21.781 -41.406 1 30.42 428 PHE A C 1
ATOM 3372 O O . PHE A 1 428 ? 28.797 -21.688 -41.844 1 30.42 428 PHE A O 1
ATOM 3379 N N . GLU A 1 429 ? 26.875 -22.062 -42.469 1 31.02 429 GLU A N 1
ATOM 3380 C CA . GLU A 1 429 ? 27.094 -21.156 -43.594 1 31.02 429 GLU A CA 1
ATOM 3381 C C . GLU A 1 429 ? 27.078 -19.703 -43.156 1 31.02 429 GLU A C 1
ATOM 3383 O O . GLU A 1 429 ? 26.531 -19.359 -42.094 1 31.02 429 GLU A O 1
ATOM 3388 N N . ARG A 1 430 ? 27.766 -18.766 -43.969 1 32.03 430 ARG A N 1
ATOM 3389 C CA . ARG A 1 430 ? 28.047 -17.328 -43.875 1 32.03 430 ARG A CA 1
ATOM 3390 C C . ARG A 1 430 ? 26.797 -16.562 -43.469 1 32.03 430 ARG A C 1
ATOM 3392 O O . ARG A 1 430 ? 25.703 -16.828 -44 1 32.03 430 ARG A O 1
ATOM 3399 N N . PRO A 1 431 ? 26.875 -15.852 -42.344 1 33.44 431 PRO A N 1
ATOM 3400 C CA . PRO A 1 431 ? 25.766 -15.031 -41.844 1 33.44 431 PRO A CA 1
ATOM 3401 C C . PRO A 1 431 ? 25.109 -14.188 -42.906 1 33.44 431 PRO A C 1
ATOM 3403 O O . PRO A 1 431 ? 25.812 -13.633 -43.781 1 33.44 431 PRO A O 1
ATOM 3406 N N . PRO A 1 432 ? 23.906 -14.484 -43.438 1 31.36 432 PRO A N 1
ATOM 3407 C CA . PRO A 1 432 ? 23.484 -13.523 -44.469 1 31.36 432 PRO A CA 1
ATOM 3408 C C . PRO A 1 432 ? 23.719 -12.07 -44.031 1 31.36 432 PRO A C 1
ATOM 3410 O O . PRO A 1 432 ? 23.812 -11.773 -42.844 1 31.36 432 PRO A O 1
ATOM 3413 N N . SER A 1 433 ? 24.219 -11.141 -44.938 1 31.81 433 SER A N 1
ATOM 3414 C CA . SER A 1 433 ? 24.469 -9.711 -44.812 1 31.81 433 SER A CA 1
ATOM 3415 C C . SER A 1 433 ? 23.344 -9.016 -44.031 1 31.81 433 SER A C 1
ATOM 3417 O O . SER A 1 433 ? 22.203 -9.477 -44.062 1 31.81 433 SER A O 1
ATOM 3419 N N . PRO A 1 434 ? 23.688 -8.039 -43.062 1 34.16 434 PRO A N 1
ATOM 3420 C CA . PRO A 1 434 ? 22.844 -7.176 -42.219 1 34.16 434 PRO A CA 1
ATOM 3421 C C . PRO A 1 434 ? 21.547 -6.762 -42.938 1 34.16 434 PRO A C 1
ATOM 3423 O O . PRO A 1 434 ? 20.641 -6.246 -42.281 1 34.16 434 PRO A O 1
ATOM 3426 N N . ASP A 1 435 ? 21.5 -6.633 -44.25 1 32.47 435 ASP A N 1
ATOM 3427 C CA . ASP A 1 435 ? 20.422 -5.977 -44.969 1 32.47 435 ASP A CA 1
ATOM 3428 C C . ASP A 1 435 ? 19.109 -6.734 -44.812 1 32.47 435 ASP A C 1
ATOM 3430 O O . ASP A 1 435 ? 18.031 -6.199 -45.094 1 32.47 435 ASP A O 1
ATOM 3434 N N . THR A 1 436 ? 19.172 -8.094 -44.812 1 31.72 436 THR A N 1
ATOM 3435 C CA . THR A 1 436 ? 17.875 -8.773 -44.938 1 31.72 436 THR A CA 1
ATOM 3436 C C . THR A 1 436 ? 17.266 -9.016 -43.562 1 31.72 436 THR A C 1
ATOM 3438 O O . THR A 1 436 ? 17.453 -10.078 -42.969 1 31.72 436 THR A O 1
ATOM 3441 N N . PHE A 1 437 ? 17.5 -8.211 -42.531 1 32.31 437 PHE A N 1
ATOM 3442 C CA . PHE A 1 437 ? 16.656 -8.312 -41.344 1 32.31 437 PHE A CA 1
ATOM 3443 C C . PHE A 1 437 ? 15.195 -8.539 -41.75 1 32.31 437 PHE A C 1
ATOM 3445 O O . PHE A 1 437 ? 14.469 -7.586 -42.031 1 32.31 437 PHE A O 1
ATOM 3452 N N . THR A 1 438 ? 14.906 -9.445 -42.688 1 30.33 438 THR A N 1
ATOM 3453 C CA . THR A 1 438 ? 13.523 -9.758 -43.031 1 30.33 438 THR A CA 1
ATOM 3454 C C . THR A 1 438 ? 12.703 -10 -41.781 1 30.33 438 THR A C 1
ATOM 3456 O O . THR A 1 438 ? 13.227 -10.461 -40.75 1 30.33 438 THR A O 1
ATOM 3459 N N . SER A 1 439 ? 11.547 -9.328 -41.656 1 31.92 439 SER A N 1
ATOM 3460 C CA . SER A 1 439 ? 10.43 -9.391 -40.719 1 31.92 439 SER A CA 1
ATOM 3461 C C . SER A 1 439 ? 10.109 -10.836 -40.344 1 31.92 439 SER A C 1
ATOM 3463 O O . SER A 1 439 ? 9.578 -11.594 -41.156 1 31.92 439 SER A O 1
ATOM 3465 N N . ARG A 1 440 ? 11.023 -11.594 -39.906 1 31.52 440 ARG A N 1
ATOM 3466 C CA . ARG A 1 440 ? 10.664 -12.961 -39.531 1 31.52 440 ARG A CA 1
ATOM 3467 C C . ARG A 1 440 ? 9.312 -12.992 -38.812 1 31.52 440 ARG A C 1
ATOM 3469 O O . ARG A 1 440 ? 9.086 -12.25 -37.875 1 31.52 440 ARG A O 1
ATOM 3476 N N . LYS A 1 441 ? 8.234 -13.422 -39.375 1 31.3 441 LYS A N 1
ATOM 3477 C CA . LYS A 1 441 ? 6.895 -13.844 -39 1 31.3 441 LYS A CA 1
ATOM 3478 C C . LYS A 1 441 ? 6.906 -14.547 -37.625 1 31.3 441 LYS A C 1
ATOM 3480 O O . LYS A 1 441 ? 7.934 -15.094 -37.219 1 31.3 441 LYS A O 1
ATOM 3485 N N . ASP A 1 442 ? 5.824 -14.375 -36.844 1 34.81 442 ASP A N 1
ATOM 3486 C CA . ASP A 1 442 ? 5.43 -15.031 -35.625 1 34.81 442 ASP A CA 1
ATOM 3487 C C . ASP A 1 442 ? 5.793 -16.516 -35.656 1 34.81 442 ASP A C 1
ATOM 3489 O O . ASP A 1 442 ? 5.059 -17.328 -36.219 1 34.81 442 ASP A O 1
ATOM 3493 N N . THR A 1 443 ? 6.883 -16.922 -35.938 1 35.41 443 THR A N 1
ATOM 3494 C CA . THR A 1 443 ? 7.16 -18.344 -35.875 1 35.41 443 THR A CA 1
ATOM 3495 C C . THR A 1 443 ? 6.812 -18.922 -34.531 1 35.41 443 THR A C 1
ATOM 3497 O O . THR A 1 443 ? 7.293 -18.422 -33.5 1 35.41 443 THR A O 1
ATOM 3500 N N . PRO A 1 444 ? 5.562 -19.609 -34.438 1 44.16 444 PRO A N 1
ATOM 3501 C CA . PRO A 1 444 ? 5.32 -20.297 -33.188 1 44.16 444 PRO A CA 1
ATOM 3502 C C . PRO A 1 444 ? 6.598 -20.875 -32.562 1 44.16 444 PRO A C 1
ATOM 3504 O O . PRO A 1 444 ? 7.496 -21.297 -33.281 1 44.16 444 PRO A O 1
ATOM 3507 N N . VAL A 1 445 ? 6.84 -20.406 -31.375 1 49.88 445 VAL A N 1
ATOM 3508 C CA . VAL A 1 445 ? 7.996 -20.844 -30.594 1 49.88 445 VAL A CA 1
ATOM 3509 C C . VAL A 1 445 ? 8.297 -22.312 -30.891 1 49.88 445 VAL A C 1
ATOM 3511 O O . VAL A 1 445 ? 9.461 -22.734 -30.891 1 49.88 445 VAL A O 1
ATOM 3514 N N . TRP A 1 446 ? 7.168 -22.984 -31.375 1 50.31 446 TRP A N 1
ATOM 3515 C CA . TRP A 1 446 ? 7.277 -24.438 -31.578 1 50.31 446 TRP A CA 1
ATOM 3516 C C . TRP A 1 446 ? 8.086 -24.734 -32.844 1 50.31 446 TRP A C 1
ATOM 3518 O O . TRP A 1 446 ? 8.625 -25.844 -32.969 1 50.31 446 TRP A O 1
ATOM 3528 N N . ASN A 1 447 ? 8.07 -23.812 -33.719 1 46.91 447 ASN A N 1
ATOM 3529 C CA . ASN A 1 447 ? 8.812 -24.031 -34.969 1 46.91 447 ASN A CA 1
ATOM 3530 C C . ASN A 1 447 ? 10.289 -24.312 -34.688 1 46.91 447 ASN A C 1
ATOM 3532 O O . ASN A 1 447 ? 10.977 -24.906 -35.531 1 46.91 447 ASN A O 1
ATOM 3536 N N . PHE A 1 448 ? 10.625 -23.969 -33.562 1 43.84 448 PHE A N 1
ATOM 3537 C CA . PHE A 1 448 ? 12.016 -24.188 -33.219 1 43.84 448 PHE A CA 1
ATOM 3538 C C . PHE A 1 448 ? 12.266 -25.672 -32.938 1 43.84 448 PHE A C 1
ATOM 3540 O O . PHE A 1 448 ? 13.414 -26.109 -32.875 1 43.84 448 PHE A O 1
ATOM 3547 N N . LEU A 1 449 ? 11.164 -26.484 -32.781 1 45.31 449 LEU A N 1
ATOM 3548 C CA . LEU A 1 449 ? 11.289 -27.875 -32.344 1 45.31 449 LEU A CA 1
ATOM 3549 C C . LEU A 1 449 ? 11.367 -28.812 -33.531 1 45.31 449 LEU A C 1
ATOM 3551 O O . LEU A 1 449 ? 11.617 -30.016 -33.375 1 45.31 449 LEU A O 1
ATOM 3555 N N . THR A 1 450 ? 11.133 -28.547 -34.781 1 40.59 450 THR A N 1
ATOM 3556 C CA . THR A 1 450 ? 10.898 -29.484 -35.875 1 40.59 450 THR A CA 1
ATOM 3557 C C . THR A 1 450 ? 12.07 -30.438 -36.031 1 40.59 450 THR A C 1
ATOM 3559 O O . THR A 1 450 ? 11.914 -31.531 -36.594 1 40.59 450 THR A O 1
ATOM 3562 N N . GLU A 1 451 ? 13.258 -30.109 -35.969 1 38.06 451 GLU A N 1
ATOM 3563 C CA . GLU A 1 451 ? 14.141 -30.984 -36.719 1 38.06 451 GLU A CA 1
ATOM 3564 C C . GLU A 1 451 ? 14.547 -32.188 -35.906 1 38.06 451 GLU A C 1
ATOM 3566 O O . GLU A 1 451 ? 15.547 -32.156 -35.156 1 38.06 451 GLU A O 1
ATOM 3571 N N . THR A 1 452 ? 13.734 -32.875 -35.25 1 36.06 452 THR A N 1
ATOM 3572 C CA . THR A 1 452 ? 14.305 -34 -34.562 1 36.06 452 THR A CA 1
ATOM 3573 C C . THR A 1 452 ? 14.617 -35.125 -35.531 1 36.06 452 THR A C 1
ATOM 3575 O O . THR A 1 452 ? 13.773 -35.5 -36.344 1 36.06 452 THR A O 1
ATOM 3578 N N . LYS A 1 453 ? 15.938 -35.5 -35.75 1 37.84 453 LYS A N 1
ATOM 3579 C CA . LYS A 1 453 ? 16.391 -36.656 -36.5 1 37.84 453 LYS A CA 1
ATOM 3580 C C . LYS A 1 453 ? 15.773 -37.938 -35.906 1 37.84 453 LYS A C 1
ATOM 3582 O O . LYS A 1 453 ? 15.477 -38 -34.719 1 37.84 453 LYS A O 1
ATOM 3587 N N . ASP A 1 454 ? 15.438 -38.938 -36.781 1 35.5 454 ASP A N 1
ATOM 3588 C CA . ASP A 1 454 ? 14.93 -40.312 -36.656 1 35.5 454 ASP A CA 1
ATOM 3589 C C . ASP A 1 454 ? 15.773 -41.125 -35.656 1 35.5 454 ASP A C 1
ATOM 3591 O O . ASP A 1 454 ? 16.984 -41.281 -35.844 1 35.5 454 ASP A O 1
ATOM 3595 N N . ALA A 1 455 ? 15.539 -41.094 -34.406 1 35.81 455 ALA A N 1
ATOM 3596 C CA . ALA A 1 455 ? 16.219 -42.031 -33.531 1 35.81 455 ALA A CA 1
ATOM 3597 C C . ALA A 1 455 ? 16.188 -43.438 -34.094 1 35.81 455 ALA A C 1
ATOM 3599 O O . ALA A 1 455 ? 15.18 -43.875 -34.688 1 35.81 455 ALA A O 1
ATOM 3600 N N . ASP A 1 456 ? 17.297 -44.062 -34.312 1 32.44 456 ASP A N 1
ATOM 3601 C CA . ASP A 1 456 ? 17.516 -45.438 -34.719 1 32.44 456 ASP A CA 1
ATOM 3602 C C . ASP A 1 456 ? 16.797 -46.438 -33.781 1 32.44 456 ASP A C 1
ATOM 3604 O O . ASP A 1 456 ? 16.875 -46.312 -32.562 1 32.44 456 ASP A O 1
ATOM 3608 N N . THR A 1 457 ? 15.664 -47 -34.156 1 35.75 457 THR A N 1
ATOM 3609 C CA . THR A 1 457 ? 14.938 -48.125 -33.562 1 35.75 457 THR A CA 1
ATOM 3610 C C . THR A 1 457 ? 15.883 -49.281 -33.25 1 35.75 457 THR A C 1
ATOM 3612 O O . THR A 1 457 ? 16.281 -50.031 -34.125 1 35.75 457 THR A O 1
ATOM 3615 N N . THR A 1 458 ? 16.859 -49.219 -32.375 1 32.59 458 THR A N 1
ATOM 3616 C CA . THR A 1 458 ? 17.625 -50.406 -32.031 1 32.59 458 THR A CA 1
ATOM 3617 C C . THR A 1 458 ? 16.703 -51.5 -31.531 1 32.59 458 THR A C 1
ATOM 3619 O O . THR A 1 458 ? 15.773 -51.25 -30.766 1 32.59 458 THR A O 1
ATOM 3622 N N . GLU A 1 459 ? 16.734 -52.75 -32.062 1 33.16 459 GLU A N 1
ATOM 3623 C CA . GLU A 1 459 ? 16.172 -54.094 -31.859 1 33.16 459 GLU A CA 1
ATOM 3624 C C . GLU A 1 459 ? 16.359 -54.562 -30.422 1 33.16 459 GLU A C 1
ATOM 3626 O O . GLU A 1 459 ? 17.484 -54.75 -29.969 1 33.16 459 GLU A O 1
ATOM 3631 N N . LEU A 1 460 ? 15.703 -54.062 -29.453 1 35.81 460 LEU A N 1
ATOM 3632 C CA . LEU A 1 460 ? 15.828 -54.656 -28.125 1 35.81 460 LEU A CA 1
ATOM 3633 C C . LEU A 1 460 ? 15.477 -56.156 -28.172 1 35.81 460 LEU A C 1
ATOM 3635 O O . LEU A 1 460 ? 14.57 -56.562 -28.906 1 35.81 460 LEU A O 1
ATOM 3639 N N . GLY A 1 461 ? 16.234 -57.125 -27.641 1 34.25 461 GLY A N 1
ATOM 3640 C CA . GLY A 1 461 ? 16.203 -58.562 -27.5 1 34.25 461 GLY A CA 1
ATOM 3641 C C . GLY A 1 461 ? 14.883 -59.062 -26.953 1 34.25 461 GLY A C 1
ATOM 3642 O O . GLY A 1 461 ? 14.039 -58.281 -26.516 1 34.25 461 GLY A O 1
ATOM 3643 N N . THR A 1 462 ? 14.633 -60.469 -26.688 1 37.75 462 THR A N 1
ATOM 3644 C CA . THR A 1 462 ? 13.625 -61.531 -26.641 1 37.75 462 THR A CA 1
ATOM 3645 C C . THR A 1 462 ? 12.656 -61.312 -25.484 1 37.75 462 THR A C 1
ATOM 3647 O O . THR A 1 462 ? 11.5 -61.719 -25.547 1 37.75 462 THR A O 1
ATOM 3650 N N . LYS A 1 463 ? 13.148 -61.625 -24.219 1 43.81 463 LYS A N 1
ATOM 3651 C CA . LYS A 1 463 ? 12.125 -61.75 -23.188 1 43.81 463 LYS A CA 1
ATOM 3652 C C . LYS A 1 463 ? 11.375 -60.469 -22.953 1 43.81 463 LYS A C 1
ATOM 3654 O O . LYS A 1 463 ? 11.797 -59.625 -22.156 1 43.81 463 LYS A O 1
ATOM 3659 N N . GLU A 1 464 ? 10.781 -59.781 -23.828 1 46.69 464 GLU A N 1
ATOM 3660 C CA . GLU A 1 464 ? 10.328 -58.375 -23.922 1 46.69 464 GLU A CA 1
ATOM 3661 C C . GLU A 1 464 ? 9.188 -58.094 -22.953 1 46.69 464 GLU A C 1
ATOM 3663 O O . GLU A 1 464 ? 8.141 -58.781 -23.016 1 46.69 464 GLU A O 1
ATOM 3668 N N . ASP A 1 465 ? 9.531 -57.625 -21.641 1 61.81 465 ASP A N 1
ATOM 3669 C CA . ASP A 1 465 ? 8.633 -57.062 -20.625 1 61.81 465 ASP A CA 1
ATOM 3670 C C . ASP A 1 465 ? 7.477 -56.312 -21.281 1 61.81 465 ASP A C 1
ATOM 3672 O O . ASP A 1 465 ? 7.648 -55.688 -22.328 1 61.81 465 ASP A O 1
ATOM 3676 N N . GLU A 1 466 ? 6.211 -56.938 -21.078 1 72.75 466 GLU A N 1
ATOM 3677 C CA . GLU A 1 466 ? 4.961 -56.406 -21.609 1 72.75 466 GLU A CA 1
ATOM 3678 C C . GLU A 1 466 ? 5 -54.875 -21.672 1 72.75 466 GLU A C 1
ATOM 3680 O O . GLU A 1 466 ? 4.5 -54.281 -22.625 1 72.75 466 GLU A O 1
ATOM 3685 N N . ILE A 1 467 ? 5.668 -54.312 -20.766 1 77.25 467 ILE A N 1
ATOM 3686 C CA . ILE A 1 467 ? 5.766 -52.844 -20.75 1 77.25 467 ILE A CA 1
ATOM 3687 C C . ILE A 1 467 ? 6.703 -52.375 -21.859 1 77.25 467 ILE A C 1
ATOM 3689 O O . ILE A 1 467 ? 6.461 -51.344 -22.484 1 77.25 467 ILE A O 1
ATOM 3693 N N . GLU A 1 468 ? 7.703 -53.125 -22.094 1 73.5 468 GLU A N 1
ATOM 3694 C CA . GLU A 1 468 ? 8.648 -52.75 -23.141 1 73.5 468 GLU A CA 1
ATOM 3695 C C . GLU A 1 468 ? 8 -52.812 -24.516 1 73.5 468 GLU A C 1
ATOM 3697 O O . GLU A 1 468 ? 8.273 -51.969 -25.375 1 73.5 468 GLU A O 1
ATOM 3702 N N . VAL A 1 469 ? 7.219 -53.906 -24.609 1 77.75 469 VAL A N 1
ATOM 3703 C CA . VAL A 1 469 ? 6.496 -54.031 -25.859 1 77.75 469 VAL A CA 1
ATOM 3704 C C . VAL A 1 469 ? 5.566 -52.844 -26.047 1 77.75 469 VAL A C 1
ATOM 3706 O O . VAL A 1 469 ? 5.492 -52.25 -27.141 1 77.75 469 VAL A O 1
ATOM 3709 N N . GLU A 1 470 ? 4.875 -52.531 -25.016 1 83.69 470 GLU A N 1
ATOM 3710 C CA . GLU A 1 470 ? 3.957 -51.406 -25.094 1 83.69 470 GLU A CA 1
ATOM 3711 C C . GLU A 1 470 ? 4.707 -50.094 -25.391 1 83.69 470 GLU A C 1
ATOM 3713 O O . GLU A 1 470 ? 4.219 -49.25 -26.141 1 83.69 470 GLU A O 1
ATOM 3718 N N . ILE A 1 471 ? 5.84 -49.906 -24.859 1 80.25 471 ILE A N 1
ATOM 3719 C CA . ILE A 1 471 ? 6.66 -48.75 -25.094 1 80.25 471 ILE A CA 1
ATOM 3720 C C . ILE A 1 471 ? 7.074 -48.688 -26.562 1 80.25 471 ILE A C 1
ATOM 3722 O O . ILE A 1 471 ? 7.047 -47.594 -27.188 1 80.25 471 ILE A O 1
ATOM 3726 N N . LYS A 1 472 ? 7.422 -49.781 -27.078 1 72.62 472 LYS A N 1
ATOM 3727 C CA . LYS A 1 472 ? 7.785 -49.812 -28.5 1 72.62 472 LYS A CA 1
ATOM 3728 C C . LYS A 1 472 ? 6.598 -49.469 -29.391 1 72.62 472 LYS A C 1
ATOM 3730 O O . LYS A 1 472 ? 6.746 -48.719 -30.359 1 72.62 472 LYS A O 1
ATOM 3735 N N . GLN A 1 473 ? 5.5 -50.031 -29 1 79.31 473 GLN A N 1
ATOM 3736 C CA . GLN A 1 473 ? 4.281 -49.719 -29.719 1 79.31 473 GLN A CA 1
ATOM 3737 C C . GLN A 1 473 ? 3.963 -48.219 -29.641 1 79.31 473 GLN A C 1
ATOM 3739 O O . GLN A 1 473 ? 3.541 -47.625 -30.625 1 79.31 473 GLN A O 1
ATOM 3744 N N . TYR A 1 474 ? 4.113 -47.719 -28.469 1 82.94 474 TYR A N 1
ATOM 3745 C CA . TYR A 1 474 ? 3.906 -46.312 -28.234 1 82.94 474 TYR A CA 1
ATOM 3746 C C . TYR A 1 474 ? 4.828 -45.469 -29.109 1 82.94 474 TYR A C 1
ATOM 3748 O O . TYR A 1 474 ? 4.387 -44.5 -29.75 1 82.94 474 TYR A O 1
ATOM 3756 N N . MET A 1 475 ? 5.992 -45.812 -29.203 1 76.25 475 MET A N 1
ATOM 3757 C CA . MET A 1 475 ? 6.973 -45.094 -30.016 1 76.25 475 MET A CA 1
ATOM 3758 C C . MET A 1 475 ? 6.605 -45.156 -31.484 1 76.25 475 MET A C 1
ATOM 3760 O O . MET A 1 475 ? 6.754 -44.156 -32.188 1 76.25 475 MET A O 1
ATOM 3764 N N . ILE A 1 476 ? 6.191 -46.219 -31.844 1 72.69 476 ILE A N 1
ATOM 3765 C CA . ILE A 1 476 ? 5.77 -46.406 -33.219 1 72.69 476 ILE A CA 1
ATOM 3766 C C . ILE A 1 476 ? 4.551 -45.531 -33.5 1 72.69 476 ILE A C 1
ATOM 3768 O O . ILE A 1 476 ? 4.473 -44.875 -34.562 1 72.69 476 ILE A O 1
ATOM 3772 N N . ALA A 1 477 ? 3.66 -45.5 -32.594 1 76.62 477 ALA A N 1
ATOM 3773 C CA . ALA A 1 477 ? 2.457 -44.688 -32.75 1 76.62 477 ALA A CA 1
ATOM 3774 C C . ALA A 1 477 ? 2.809 -43.219 -32.812 1 76.62 477 ALA A C 1
ATOM 3776 O O . ALA A 1 477 ? 2.201 -42.469 -33.594 1 76.62 477 ALA A O 1
ATOM 3777 N N . LEU A 1 478 ? 3.777 -42.75 -32.031 1 75.62 478 LEU A N 1
ATOM 3778 C CA . LEU A 1 478 ? 4.199 -41.375 -32.031 1 75.62 478 LEU A CA 1
ATOM 3779 C C . LEU A 1 478 ? 4.879 -41 -33.344 1 75.62 478 LEU A C 1
ATOM 3781 O O . LEU A 1 478 ? 4.746 -39.875 -33.844 1 75.62 478 LEU A O 1
ATOM 3785 N N . LYS A 1 479 ? 5.551 -41.938 -33.844 1 68.69 479 LYS A N 1
ATOM 3786 C CA . LYS A 1 479 ? 6.219 -41.688 -35.125 1 68.69 479 LYS A CA 1
ATOM 3787 C C . LYS A 1 479 ? 5.203 -41.562 -36.25 1 68.69 479 LYS A C 1
ATOM 3789 O O . LYS A 1 479 ? 5.402 -40.812 -37.188 1 68.69 479 LYS A O 1
ATOM 3794 N N . ARG A 1 480 ? 4.207 -42.312 -36.125 1 71.12 480 ARG A N 1
ATOM 3795 C CA . ARG A 1 480 ? 3.174 -42.312 -37.156 1 71.12 480 ARG A CA 1
ATOM 3796 C C . ARG A 1 480 ? 2.346 -41.031 -37.094 1 71.12 480 ARG A C 1
ATOM 3798 O O . ARG A 1 480 ? 2.023 -40.438 -38.125 1 71.12 480 ARG A O 1
ATOM 3805 N N . ALA A 1 481 ? 1.946 -40.688 -35.844 1 77.44 481 ALA A N 1
ATOM 3806 C CA . ALA A 1 481 ? 1.117 -39.5 -35.656 1 77.44 481 ALA A CA 1
ATOM 3807 C C . ALA A 1 481 ? 1.533 -38.719 -34.406 1 77.44 481 ALA A C 1
ATOM 3809 O O . ALA A 1 481 ? 1.01 -38.969 -33.312 1 77.44 481 ALA A O 1
ATOM 3810 N N . ARG A 1 482 ? 2.406 -37.875 -34.594 1 72.44 482 ARG A N 1
ATOM 3811 C CA . ARG A 1 482 ? 2.832 -37.062 -33.469 1 72.44 482 ARG A CA 1
ATOM 3812 C C . ARG A 1 482 ? 1.791 -35.969 -33.125 1 72.44 482 ARG A C 1
ATOM 3814 O O . ARG A 1 482 ? 1.287 -35.312 -34.031 1 72.44 482 ARG A O 1
ATOM 3821 N N . PRO A 1 483 ? 1.452 -35.938 -31.844 1 73.69 483 PRO A N 1
ATOM 3822 C CA . PRO A 1 483 ? 0.511 -34.875 -31.453 1 73.69 483 PRO A CA 1
ATOM 3823 C C . PRO A 1 483 ? 1.074 -33.469 -31.672 1 73.69 483 PRO A C 1
ATOM 3825 O O . PRO A 1 483 ? 2.293 -33.281 -31.641 1 73.69 483 PRO A O 1
ATOM 3828 N N . GLN A 1 484 ? 0.147 -32.562 -31.938 1 66.12 484 GLN A N 1
ATOM 3829 C CA . GLN A 1 484 ? 0.534 -31.172 -32.094 1 66.12 484 GLN A CA 1
ATOM 3830 C C . GLN A 1 484 ? 1.114 -30.625 -30.781 1 66.12 484 GLN A C 1
ATOM 3832 O O . GLN A 1 484 ? 0.794 -31.109 -29.703 1 66.12 484 GLN A O 1
ATOM 3837 N N . PHE A 1 485 ? 1.931 -29.75 -30.938 1 61.69 485 PHE A N 1
ATOM 3838 C CA . PHE A 1 485 ? 2.635 -29.172 -29.797 1 61.69 485 PHE A CA 1
ATOM 3839 C C . PHE A 1 485 ? 1.653 -28.547 -28.812 1 61.69 485 PHE A C 1
ATOM 3841 O O . PHE A 1 485 ? 1.909 -28.5 -27.609 1 61.69 485 PHE A O 1
ATOM 3848 N N . GLU A 1 486 ? 0.618 -28.125 -29.297 1 63.09 486 GLU A N 1
ATOM 3849 C CA . GLU A 1 486 ? -0.369 -27.438 -28.484 1 63.09 486 GLU A CA 1
ATOM 3850 C C . GLU A 1 486 ? -1.308 -28.422 -27.797 1 63.09 486 GLU A C 1
ATOM 3852 O O . GLU A 1 486 ? -2.092 -28.031 -26.922 1 63.09 486 GLU A O 1
ATOM 3857 N N . THR A 1 487 ? -1.096 -29.672 -28.172 1 68.19 487 THR A N 1
ATOM 3858 C CA . THR A 1 487 ? -2.008 -30.672 -27.609 1 68.19 487 THR A CA 1
ATOM 3859 C C . THR A 1 487 ? -1.732 -30.875 -26.125 1 68.19 487 THR A C 1
ATOM 3861 O O . THR A 1 487 ? -0.575 -30.969 -25.703 1 68.19 487 THR A O 1
ATOM 3864 N N . ASP A 1 488 ? -2.756 -30.953 -25.391 1 72.19 488 ASP A N 1
ATOM 3865 C CA . ASP A 1 488 ? -2.641 -31.25 -23.969 1 72.19 488 ASP A CA 1
ATOM 3866 C C . ASP A 1 488 ? -2.275 -32.719 -23.734 1 72.19 488 ASP A C 1
ATOM 3868 O O . ASP A 1 488 ? -3.006 -33.594 -24.156 1 72.19 488 ASP A O 1
ATOM 3872 N N . PRO A 1 489 ? -1.125 -32.906 -23.125 1 76.81 489 PRO A N 1
ATOM 3873 C CA . PRO A 1 489 ? -0.688 -34.281 -22.922 1 76.81 489 PRO A CA 1
ATOM 3874 C C . PRO A 1 489 ? -1.695 -35.094 -22.125 1 76.81 489 PRO A C 1
ATOM 3876 O O . PRO A 1 489 ? -1.863 -36.312 -22.375 1 76.81 489 PRO A O 1
ATOM 3879 N N . LEU A 1 490 ? -2.375 -34.531 -21.203 1 74.94 490 LEU A N 1
ATOM 3880 C CA . LEU A 1 490 ? -3.359 -35.25 -20.406 1 74.94 490 LEU A CA 1
ATOM 3881 C C . LEU A 1 490 ? -4.531 -35.688 -21.266 1 74.94 490 LEU A C 1
ATOM 3883 O O . LEU A 1 490 ? -5.031 -36.812 -21.125 1 74.94 490 LEU A O 1
ATOM 3887 N N . GLU A 1 491 ? -4.887 -34.812 -22.094 1 76.25 491 GLU A N 1
ATOM 3888 C CA . GLU A 1 491 ? -5.977 -35.156 -23 1 76.25 491 GLU A CA 1
ATOM 3889 C C . GLU A 1 491 ? -5.57 -36.281 -23.953 1 76.25 491 GLU A C 1
ATOM 3891 O O . GLU A 1 491 ? -6.379 -37.156 -24.266 1 76.25 491 GLU A O 1
ATOM 3896 N N . TRP A 1 492 ? -4.445 -36.188 -24.438 1 79.75 492 TRP A N 1
ATOM 3897 C CA . TRP A 1 492 ? -3.949 -37.188 -25.359 1 79.75 492 TRP A CA 1
ATOM 3898 C C . TRP A 1 492 ? -3.922 -38.562 -24.688 1 79.75 492 TRP A C 1
ATOM 3900 O O . TRP A 1 492 ? -4.355 -39.562 -25.281 1 79.75 492 TRP A O 1
ATOM 3910 N N . TRP A 1 493 ? -3.455 -38.656 -23.516 1 82.06 493 TRP A N 1
ATOM 3911 C CA . TRP A 1 493 ? -3.318 -39.938 -22.812 1 82.06 493 TRP A CA 1
ATOM 3912 C C . TRP A 1 493 ? -4.684 -40.469 -22.406 1 82.06 493 TRP A C 1
ATOM 3914 O O . TRP A 1 493 ? -4.887 -41.688 -22.359 1 82.06 493 TRP A O 1
ATOM 3924 N N . ARG A 1 494 ? -5.59 -39.562 -22.156 1 81.06 494 ARG A N 1
ATOM 3925 C CA . ARG A 1 494 ? -6.949 -40 -21.859 1 81.06 494 ARG A CA 1
ATOM 3926 C C . ARG A 1 494 ? -7.555 -40.75 -23.031 1 81.06 494 ARG A C 1
ATOM 3928 O O . ARG A 1 494 ? -8.234 -41.75 -22.844 1 81.06 494 ARG A O 1
ATOM 3935 N N . VAL A 1 495 ? -7.27 -40.25 -24.141 1 81.38 495 VAL A N 1
ATOM 3936 C CA . VAL A 1 495 ? -7.82 -40.812 -25.375 1 81.38 495 VAL A CA 1
ATOM 3937 C C . VAL A 1 495 ? -7.113 -42.125 -25.703 1 81.38 495 VAL A C 1
ATOM 3939 O O . VAL A 1 495 ? -7.734 -43.094 -26.188 1 81.38 495 VAL A O 1
ATOM 3942 N N . HIS A 1 496 ? -5.859 -42.25 -25.344 1 83.19 496 HIS A N 1
ATOM 3943 C CA . HIS A 1 496 ? -5.055 -43.406 -25.766 1 83.19 496 HIS A CA 1
ATOM 3944 C C . HIS A 1 496 ? -4.801 -44.344 -24.609 1 83.19 496 HIS A C 1
ATOM 3946 O O . HIS A 1 496 ? -3.934 -45.219 -24.703 1 83.19 496 HIS A O 1
ATOM 3952 N N . GLN A 1 497 ? -5.547 -44.188 -23.562 1 82.88 497 GLN A N 1
ATOM 3953 C CA . GLN A 1 497 ? -5.371 -45.031 -22.375 1 82.88 497 GLN A CA 1
ATOM 3954 C C . GLN A 1 497 ? -5.605 -46.5 -22.688 1 82.88 497 GLN A C 1
ATOM 3956 O O . GLN A 1 497 ? -4.926 -47.375 -22.141 1 82.88 497 GLN A O 1
ATOM 3961 N N . THR A 1 498 ? -6.531 -46.75 -23.547 1 84.94 498 THR A N 1
ATOM 3962 C CA . THR A 1 498 ? -6.887 -48.125 -23.891 1 84.94 498 THR A CA 1
ATOM 3963 C C . THR A 1 498 ? -5.832 -48.719 -24.812 1 84.94 498 THR A C 1
ATOM 3965 O O . THR A 1 498 ? -5.613 -49.938 -24.797 1 84.94 498 THR A O 1
ATOM 3968 N N . GLN A 1 499 ? -5.23 -47.906 -25.547 1 86 499 GLN A N 1
ATOM 3969 C CA . GLN A 1 499 ? -4.207 -48.344 -26.484 1 86 499 GLN A CA 1
ATOM 3970 C C . GLN A 1 499 ? -2.922 -48.719 -25.75 1 86 499 GLN A C 1
ATOM 3972 O O . GLN A 1 499 ? -2.232 -49.656 -26.125 1 86 499 GLN A O 1
ATOM 3977 N N . PHE A 1 500 ? -2.668 -47.938 -24.719 1 85.06 500 PHE A N 1
ATOM 3978 C CA . PHE A 1 500 ? -1.452 -48.156 -23.953 1 85.06 500 PHE A CA 1
ATOM 3979 C C . PHE A 1 500 ? -1.767 -48.25 -22.453 1 85.06 500 PHE A C 1
ATOM 3981 O O . PHE A 1 500 ? -1.351 -47.406 -21.672 1 85.06 500 PHE A O 1
ATOM 3988 N N . PRO A 1 501 ? -2.334 -49.281 -22.031 1 82 501 PRO A N 1
ATOM 3989 C CA . PRO A 1 501 ? -2.852 -49.375 -20.672 1 82 501 PRO A CA 1
ATOM 3990 C C . PRO A 1 501 ? -1.742 -49.438 -19.625 1 82 501 PRO A C 1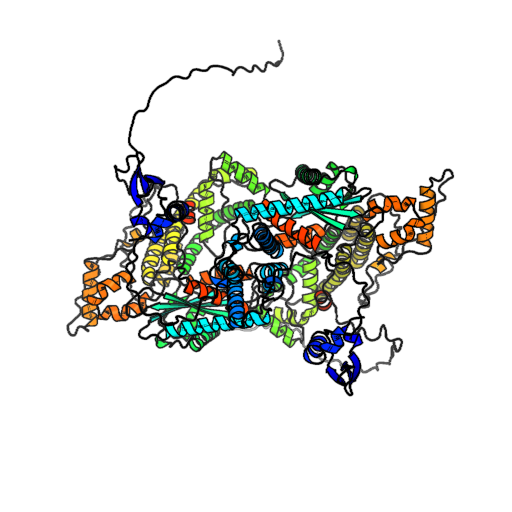
ATOM 3992 O O . PRO A 1 501 ? -1.894 -48.906 -18.531 1 82 501 PRO A O 1
ATOM 3995 N N . ARG A 1 502 ? -0.656 -50.094 -19.922 1 78 502 ARG A N 1
ATOM 3996 C CA . ARG A 1 502 ? 0.405 -50.25 -18.922 1 78 502 ARG A CA 1
ATOM 3997 C C . ARG A 1 502 ? 1.172 -48.969 -18.719 1 78 502 ARG A C 1
ATOM 3999 O O . ARG A 1 502 ? 1.475 -48.594 -17.594 1 78 502 ARG A O 1
ATOM 4006 N N . ILE A 1 503 ? 1.451 -48.312 -19.828 1 76.81 503 ILE A N 1
ATOM 4007 C CA . ILE A 1 503 ? 2.141 -47.031 -19.734 1 76.81 503 ILE A CA 1
ATOM 4008 C C . ILE A 1 503 ? 1.229 -46 -19.078 1 76.81 503 ILE A C 1
ATOM 4010 O O . ILE A 1 503 ? 1.679 -45.188 -18.266 1 76.81 503 ILE A O 1
ATOM 4014 N N . SER A 1 504 ? -0.03 -46.062 -19.422 1 76.94 504 SER A N 1
ATOM 4015 C CA . SER A 1 504 ? -1.005 -45.094 -18.953 1 76.94 504 SER A CA 1
ATOM 4016 C C . SER A 1 504 ? -1.142 -45.125 -17.438 1 76.94 504 SER A C 1
ATOM 4018 O O . SER A 1 504 ? -1.423 -44.125 -16.797 1 76.94 504 SER A O 1
ATOM 4020 N N . ASN A 1 505 ? -0.892 -46.281 -16.859 1 73.94 505 ASN A N 1
ATOM 4021 C CA . ASN A 1 505 ? -1.016 -46.406 -15.422 1 73.94 505 ASN A CA 1
ATOM 4022 C C . ASN A 1 505 ? 0.059 -45.625 -14.68 1 73.94 505 ASN A C 1
ATOM 4024 O O . ASN A 1 505 ? -0.142 -45.219 -13.531 1 73.94 505 ASN A O 1
ATOM 4028 N N . SER A 1 506 ? 1.141 -45.344 -15.375 1 74.75 506 SER A N 1
ATOM 4029 C CA . SER A 1 506 ? 2.252 -44.688 -14.711 1 74.75 506 SER A CA 1
ATOM 4030 C C . SER A 1 506 ? 2.35 -43.219 -15.156 1 74.75 506 SER A C 1
ATOM 4032 O O . SER A 1 506 ? 3.076 -42.438 -14.547 1 74.75 506 SER A O 1
ATOM 4034 N N . VAL A 1 507 ? 1.547 -42.875 -16.156 1 76.31 507 VAL A N 1
ATOM 4035 C CA . VAL A 1 507 ? 1.691 -41.562 -16.781 1 76.31 507 VAL A CA 1
ATOM 4036 C C . VAL A 1 507 ? 1.18 -40.5 -15.844 1 76.31 507 VAL A C 1
ATOM 4038 O O . VAL A 1 507 ? 1.721 -39.375 -15.805 1 76.31 507 VAL A O 1
ATOM 4041 N N . SER A 1 508 ? 0.19 -40.812 -15.055 1 77.38 508 SER A N 1
ATOM 4042 C CA . SER A 1 508 ? -0.412 -39.844 -14.156 1 77.38 508 SER A CA 1
ATOM 4043 C C . SER A 1 508 ? 0.605 -39.312 -13.148 1 77.38 508 SER A C 1
ATOM 4045 O O . SER A 1 508 ? 0.568 -38.125 -12.773 1 77.38 508 SER A O 1
ATOM 4047 N N . GLN A 1 509 ? 1.539 -40.125 -12.805 1 76.62 509 GLN A N 1
ATOM 4048 C CA . GLN A 1 509 ? 2.543 -39.75 -11.812 1 76.62 509 GLN A CA 1
ATOM 4049 C C . GLN A 1 509 ? 3.506 -38.719 -12.383 1 76.62 509 GLN A C 1
ATOM 4051 O O . GLN A 1 509 ? 4.062 -37.906 -11.633 1 76.62 509 GLN A O 1
ATOM 4056 N N . TYR A 1 510 ? 3.605 -38.781 -13.656 1 79 510 TYR A N 1
ATOM 4057 C CA . TYR A 1 510 ? 4.535 -37.844 -14.305 1 79 510 TYR A CA 1
ATOM 4058 C C . TYR A 1 510 ? 3.818 -36.594 -14.75 1 79 510 TYR A C 1
ATOM 4060 O O . TYR A 1 510 ? 4.305 -35.469 -14.523 1 79 510 TYR A O 1
ATOM 4068 N N . LEU A 1 511 ? 2.662 -36.75 -15.305 1 80.31 511 LEU A N 1
ATOM 4069 C CA . LEU A 1 511 ? 1.972 -35.625 -15.93 1 80.31 511 LEU A CA 1
ATOM 4070 C C . LEU A 1 511 ? 1.311 -34.75 -14.875 1 80.31 511 LEU A C 1
ATOM 4072 O O . LEU A 1 511 ? 0.923 -33.594 -15.156 1 80.31 511 LEU A O 1
ATOM 4076 N N . VAL A 1 512 ? 1.246 -35.219 -13.648 1 85.44 512 VAL A N 1
ATOM 4077 C CA . VAL A 1 512 ? 0.658 -34.438 -12.562 1 85.44 512 VAL A CA 1
ATOM 4078 C C . VAL A 1 512 ? 1.6 -33.312 -12.18 1 85.44 512 VAL A C 1
ATOM 4080 O O . VAL A 1 512 ? 1.16 -32.281 -11.656 1 85.44 512 VAL A O 1
ATOM 4083 N N . CYS A 1 513 ? 2.865 -33.406 -12.531 1 88.31 513 CYS A N 1
ATOM 4084 C CA . CYS A 1 513 ? 3.885 -32.438 -12.172 1 88.31 513 CYS A CA 1
ATOM 4085 C C . CYS A 1 513 ? 3.799 -31.203 -13.062 1 88.31 513 CYS A C 1
ATOM 4087 O O . CYS A 1 513 ? 3.91 -31.312 -14.289 1 88.31 513 CYS A O 1
ATOM 4089 N N . PRO A 1 514 ? 3.57 -30.062 -12.477 1 89.19 514 PRO A N 1
ATOM 4090 C CA . PRO A 1 514 ? 3.561 -28.844 -13.289 1 89.19 514 PRO A CA 1
ATOM 4091 C C . PRO A 1 514 ? 4.957 -28.438 -13.758 1 89.19 514 PRO A C 1
ATOM 4093 O O . PRO A 1 514 ? 5.957 -28.906 -13.211 1 89.19 514 PRO A O 1
ATOM 4096 N N . ALA A 1 515 ? 4.926 -27.594 -14.734 1 86 515 ALA A N 1
ATOM 4097 C CA . ALA A 1 515 ? 6.199 -27.125 -15.273 1 86 515 ALA A CA 1
ATOM 4098 C C . ALA A 1 515 ? 6.766 -26 -14.422 1 86 515 ALA A C 1
ATOM 4100 O O . ALA A 1 515 ? 7.957 -25.672 -14.516 1 86 515 ALA A O 1
ATOM 4101 N N . THR A 1 516 ? 5.879 -25.422 -13.672 1 89.81 516 THR A N 1
ATOM 4102 C CA . THR A 1 516 ? 6.297 -24.234 -12.93 1 89.81 516 THR A CA 1
ATOM 4103 C C . THR A 1 516 ? 5.703 -24.234 -11.523 1 89.81 516 THR A C 1
ATOM 4105 O O . THR A 1 516 ? 4.82 -25.031 -11.219 1 89.81 516 THR A O 1
ATOM 4108 N N . SER A 1 517 ? 6.254 -23.406 -10.68 1 89.06 517 SER A N 1
ATOM 4109 C CA . SER A 1 517 ? 5.711 -23.203 -9.344 1 89.06 517 SER A CA 1
ATOM 4110 C C . SER A 1 517 ? 4.879 -21.922 -9.273 1 89.06 517 SER A C 1
ATOM 4112 O O . SER A 1 517 ? 4.773 -21.297 -8.219 1 89.06 517 SER A O 1
ATOM 4114 N N . VAL A 1 518 ? 4.27 -21.453 -10.328 1 86.75 518 VAL A N 1
ATOM 4115 C CA . VAL A 1 518 ? 3.592 -20.172 -10.484 1 86.75 518 VAL A CA 1
ATOM 4116 C C . VAL A 1 518 ? 2.361 -20.125 -9.578 1 86.75 518 VAL A C 1
ATOM 4118 O O . VAL A 1 518 ? 1.928 -19.047 -9.164 1 86.75 518 VAL A O 1
ATOM 4121 N N . ASP A 1 519 ? 1.767 -21.281 -9.273 1 84.12 519 ASP A N 1
ATOM 4122 C CA . ASP A 1 519 ? 0.588 -21.312 -8.406 1 84.12 519 ASP A CA 1
ATOM 4123 C C . ASP A 1 519 ? 0.882 -20.672 -7.051 1 84.12 519 ASP A C 1
ATOM 4125 O O . ASP A 1 519 ? 0.02 -20.016 -6.469 1 84.12 519 ASP A O 1
ATOM 4129 N N . CYS A 1 520 ? 2.016 -20.859 -6.602 1 87.25 520 CYS A N 1
ATOM 4130 C CA . CYS A 1 520 ? 2.42 -20.234 -5.348 1 87.25 520 CYS A CA 1
ATOM 4131 C C . CYS A 1 520 ? 2.527 -18.719 -5.5 1 87.25 520 CYS A C 1
ATOM 4133 O O . CYS A 1 520 ? 2.168 -17.969 -4.59 1 87.25 520 CYS A O 1
ATOM 4135 N N . GLU A 1 521 ? 3.004 -18.281 -6.629 1 81 521 GLU A N 1
ATOM 4136 C CA . GLU A 1 521 ? 3.166 -16.844 -6.895 1 81 521 GLU A CA 1
ATOM 4137 C C . GLU A 1 521 ? 1.818 -16.125 -6.91 1 81 521 GLU A C 1
ATOM 4139 O O . GLU A 1 521 ? 1.72 -14.969 -6.504 1 81 521 GLU A O 1
ATOM 4144 N N . ARG A 1 522 ? 0.849 -16.844 -7.406 1 77 522 ARG A N 1
ATOM 4145 C CA . ARG A 1 522 ? -0.49 -16.266 -7.422 1 77 522 ARG A CA 1
ATOM 4146 C C . ARG A 1 522 ? -0.983 -15.992 -6.004 1 77 522 ARG A C 1
ATOM 4148 O O . ARG A 1 522 ? -1.635 -14.977 -5.758 1 77 522 ARG A O 1
ATOM 4155 N N . LEU A 1 523 ? -0.679 -16.891 -5.172 1 84.25 523 LEU A N 1
ATOM 4156 C CA . LEU A 1 523 ? -1.02 -16.703 -3.766 1 84.25 523 LEU A CA 1
ATOM 4157 C C . LEU A 1 523 ? -0.268 -15.516 -3.18 1 84.25 523 LEU A C 1
ATOM 4159 O O . LEU A 1 523 ? -0.817 -14.766 -2.365 1 84.25 523 LEU A O 1
ATOM 4163 N N . PHE A 1 524 ? 0.909 -15.352 -3.613 1 83.81 524 PHE A N 1
ATOM 4164 C CA . PHE A 1 524 ? 1.73 -14.289 -3.051 1 83.81 524 PHE A CA 1
ATOM 4165 C C . PHE A 1 524 ? 1.291 -12.922 -3.582 1 83.81 524 PHE A C 1
ATOM 4167 O O . PHE A 1 524 ? 1.525 -11.898 -2.941 1 83.81 524 PHE A O 1
ATOM 4174 N N . SER A 1 525 ? 0.73 -12.922 -4.777 1 77.38 525 SER A N 1
ATOM 4175 C CA . SER A 1 525 ? 0.114 -11.68 -5.23 1 77.38 525 SER A CA 1
ATOM 4176 C C . SER A 1 525 ? -0.962 -11.211 -4.254 1 77.38 525 SER A C 1
ATOM 4178 O O . SER A 1 525 ? -1.093 -10.008 -3.996 1 77.38 525 SER A O 1
ATOM 4180 N N . LEU A 1 526 ? -1.595 -12.164 -3.727 1 79.5 526 LEU A N 1
ATOM 4181 C CA . LEU A 1 526 ? -2.605 -11.859 -2.721 1 79.5 526 LEU A CA 1
ATOM 4182 C C . LEU A 1 526 ? -1.956 -11.398 -1.419 1 79.5 526 LEU A C 1
ATOM 4184 O O . LEU A 1 526 ? -2.465 -10.492 -0.752 1 79.5 526 LEU A O 1
ATOM 4188 N N . ALA A 1 527 ? -0.908 -12.062 -1.106 1 82 527 ALA A N 1
ATOM 4189 C CA . ALA A 1 527 ? -0.162 -11.656 0.081 1 82 527 ALA A CA 1
ATOM 4190 C C . ALA A 1 527 ? 0.329 -10.219 -0.048 1 82 527 ALA A C 1
ATOM 4192 O O . ALA A 1 527 ? 0.305 -9.453 0.922 1 82 527 ALA A O 1
ATOM 4193 N N . GLY A 1 528 ? 0.729 -9.93 -1.245 1 79.38 528 GLY A N 1
ATOM 4194 C CA . GLY A 1 528 ? 1.142 -8.555 -1.517 1 79.38 528 GLY A CA 1
ATOM 4195 C C . GLY A 1 528 ? 0.035 -7.547 -1.29 1 79.38 528 GLY A C 1
ATOM 4196 O O . GLY A 1 528 ? 0.286 -6.441 -0.8 1 79.38 528 GLY A O 1
ATOM 4197 N N . ALA A 1 529 ? -1.123 -7.934 -1.63 1 76 529 ALA A N 1
ATOM 4198 C CA . ALA A 1 529 ? -2.275 -7.059 -1.428 1 76 529 ALA A CA 1
ATOM 4199 C C . ALA A 1 529 ? -2.586 -6.895 0.057 1 76 529 ALA A C 1
ATOM 4201 O O . ALA A 1 529 ? -2.98 -5.812 0.5 1 76 529 ALA A O 1
ATOM 4202 N N . ILE A 1 530 ? -2.436 -7.922 0.767 1 79.44 530 ILE A N 1
ATOM 4203 C CA . ILE A 1 530 ? -2.721 -7.922 2.197 1 79.44 530 ILE A CA 1
ATOM 4204 C C . ILE A 1 530 ? -1.71 -7.035 2.924 1 79.44 530 ILE A C 1
ATOM 4206 O O . ILE A 1 530 ? -2.084 -6.219 3.768 1 79.44 530 ILE A O 1
ATOM 4210 N N . TYR A 1 531 ? -0.436 -7.152 2.488 1 74.56 531 TYR A N 1
ATOM 4211 C CA . TYR A 1 531 ? 0.627 -6.441 3.189 1 74.56 531 TYR A CA 1
ATOM 4212 C C . TYR A 1 531 ? 0.918 -5.102 2.521 1 74.56 531 TYR A C 1
ATOM 4214 O O . TYR A 1 531 ? 1.808 -4.367 2.955 1 74.56 531 TYR A O 1
ATOM 4222 N N . GLY A 1 532 ? 0.317 -4.801 1.416 1 67.94 532 GLY A N 1
ATOM 4223 C CA . GLY A 1 532 ? 0.61 -3.619 0.623 1 67.94 532 GLY A CA 1
ATOM 4224 C C . GLY A 1 532 ? 0.339 -2.322 1.363 1 67.94 532 GLY A C 1
ATOM 4225 O O . GLY A 1 532 ? 0.954 -1.294 1.071 1 67.94 532 GLY A O 1
ATOM 4226 N N . ASN A 1 533 ? -0.597 -2.289 2.166 1 62.41 533 ASN A N 1
ATOM 4227 C CA . ASN A 1 533 ? -0.851 -1.064 2.918 1 62.41 533 ASN A CA 1
ATOM 4228 C C . ASN A 1 533 ? 0.112 -0.918 4.094 1 62.41 533 ASN A C 1
ATOM 4230 O O . ASN A 1 533 ? 0.305 -1.86 4.863 1 62.41 533 ASN A O 1
ATOM 4234 N N . LYS A 1 534 ? 0.881 0.121 3.973 1 58.56 534 LYS A N 1
ATOM 4235 C CA . LYS A 1 534 ? 1.899 0.395 4.98 1 58.56 534 LYS A CA 1
ATOM 4236 C C . LYS A 1 534 ? 1.364 0.136 6.387 1 58.56 534 LYS A C 1
ATOM 4238 O O . LYS A 1 534 ? 2.1 -0.323 7.262 1 58.56 534 LYS A O 1
ATOM 4243 N N . ARG A 1 535 ? 0.128 0.387 6.543 1 55.22 535 ARG A N 1
ATOM 4244 C CA . ARG A 1 535 ? -0.424 0.211 7.883 1 55.22 535 ARG A CA 1
ATOM 4245 C C . ARG A 1 535 ? -0.634 -1.266 8.195 1 55.22 535 ARG A C 1
ATOM 4247 O O . ARG A 1 535 ? -0.823 -1.637 9.359 1 55.22 535 ARG A O 1
ATOM 4254 N N . ARG A 1 536 ? -0.521 -2.039 7.199 1 55.09 536 ARG A N 1
ATOM 4255 C CA . ARG A 1 536 ? -0.805 -3.451 7.43 1 55.09 536 ARG A CA 1
ATOM 4256 C C . ARG A 1 536 ? 0.482 -4.27 7.48 1 55.09 536 ARG A C 1
ATOM 4258 O O . ARG A 1 536 ? 0.445 -5.5 7.438 1 55.09 536 ARG A O 1
ATOM 4265 N N . GLY A 1 537 ? 1.492 -3.596 7.465 1 57.88 537 GLY A N 1
ATOM 4266 C CA . GLY A 1 537 ? 2.777 -4.273 7.543 1 57.88 537 GLY A CA 1
ATOM 4267 C C . GLY A 1 537 ? 2.982 -5.008 8.852 1 57.88 537 GLY A C 1
ATOM 4268 O O . GLY A 1 537 ? 3.814 -5.914 8.938 1 57.88 537 GLY A O 1
ATOM 4269 N N . SER A 1 538 ? 2.062 -4.789 9.773 1 65.69 538 SER A N 1
ATOM 4270 C CA . SER A 1 538 ? 2.273 -5.383 11.086 1 65.69 538 SER A CA 1
ATOM 4271 C C . SER A 1 538 ? 1.434 -6.645 11.266 1 65.69 538 SER A C 1
ATOM 4273 O O . SER A 1 538 ? 1.426 -7.242 12.344 1 65.69 538 SER A O 1
ATOM 4275 N N . LEU A 1 539 ? 0.812 -7.051 10.25 1 77.81 539 LEU A N 1
ATOM 4276 C CA . LEU A 1 539 ? -0.015 -8.25 10.312 1 77.81 539 LEU A CA 1
ATOM 4277 C C . LEU A 1 539 ? 0.841 -9.492 10.562 1 77.81 539 LEU A C 1
ATOM 4279 O O . LEU A 1 539 ? 1.837 -9.711 9.867 1 77.81 539 LEU A O 1
ATOM 4283 N N . LYS A 1 540 ? 0.448 -10.227 11.539 1 82.62 540 LYS A N 1
ATOM 4284 C CA . LYS A 1 540 ? 1.186 -11.445 11.875 1 82.62 540 LYS A CA 1
ATOM 4285 C C . LYS A 1 540 ? 1.053 -12.492 10.773 1 82.62 540 LYS A C 1
ATOM 4287 O O . LYS A 1 540 ? 0.012 -12.586 10.117 1 82.62 540 LYS A O 1
ATOM 4292 N N . GLY A 1 541 ? 2.104 -13.305 10.672 1 86.5 541 GLY A N 1
ATOM 4293 C CA . GLY A 1 541 ? 2.121 -14.352 9.664 1 86.5 541 GLY A CA 1
ATOM 4294 C C . GLY A 1 541 ? 0.974 -15.336 9.797 1 86.5 541 GLY A C 1
ATOM 4295 O O . GLY A 1 541 ? 0.393 -15.758 8.797 1 86.5 541 GLY A O 1
ATOM 4296 N N . GLU A 1 542 ? 0.583 -15.594 11.008 1 88.81 542 GLU A N 1
ATOM 4297 C CA . GLU A 1 542 ? -0.493 -16.547 11.258 1 88.81 542 GLU A CA 1
ATOM 4298 C C . GLU A 1 542 ? -1.83 -16.016 10.75 1 88.81 542 GLU A C 1
ATOM 4300 O O . GLU A 1 542 ? -2.645 -16.781 10.219 1 88.81 542 GLU A O 1
ATOM 4305 N N . THR A 1 543 ? -2.041 -14.781 10.969 1 89.19 543 THR A N 1
ATOM 4306 C CA . THR A 1 543 ? -3.275 -14.172 10.492 1 89.19 543 THR A CA 1
ATOM 4307 C C . THR A 1 543 ? -3.283 -14.078 8.969 1 89.19 543 THR A C 1
ATOM 4309 O O . THR A 1 543 ? -4.328 -14.258 8.336 1 89.19 543 THR A O 1
ATOM 4312 N N . ALA A 1 544 ? -2.119 -13.773 8.453 1 89.25 544 ALA A N 1
ATOM 4313 C CA . ALA A 1 544 ? -2.002 -13.75 6.996 1 89.25 544 ALA A CA 1
ATOM 4314 C C . ALA A 1 544 ? -2.33 -15.117 6.398 1 89.25 544 ALA A C 1
ATOM 4316 O O . ALA A 1 544 ? -3.002 -15.203 5.367 1 89.25 544 ALA A O 1
ATOM 4317 N N . ARG A 1 545 ? -1.837 -16.156 7.047 1 92.38 545 ARG A N 1
ATOM 4318 C CA . ARG A 1 545 ? -2.148 -17.516 6.605 1 92.38 545 ARG A CA 1
ATOM 4319 C C . ARG A 1 545 ? -3.654 -17.734 6.559 1 92.38 545 ARG A C 1
ATOM 4321 O O . ARG A 1 545 ? -4.176 -18.297 5.59 1 92.38 545 ARG A O 1
ATOM 4328 N N . LEU A 1 546 ? -4.324 -17.312 7.617 1 93.44 546 LEU A N 1
ATOM 4329 C CA . LEU A 1 546 ? -5.77 -17.5 7.68 1 93.44 546 LEU A CA 1
ATOM 4330 C C . LEU A 1 546 ? -6.457 -16.812 6.508 1 93.44 546 LEU A C 1
ATOM 4332 O O . LEU A 1 546 ? -7.316 -17.406 5.848 1 93.44 546 LEU A O 1
ATOM 4336 N N . LEU A 1 547 ? -6.086 -15.609 6.246 1 91.5 547 LEU A N 1
ATOM 4337 C CA . LEU A 1 547 ? -6.688 -14.836 5.164 1 91.5 547 LEU A CA 1
ATOM 4338 C C . LEU A 1 547 ? -6.414 -15.484 3.812 1 91.5 547 LEU A C 1
ATOM 4340 O O . LEU A 1 547 ? -7.32 -15.609 2.982 1 91.5 547 LEU A O 1
ATOM 4344 N N . LEU A 1 548 ? -5.215 -15.922 3.602 1 91.44 548 LEU A N 1
ATOM 4345 C CA . LEU A 1 548 ? -4.809 -16.5 2.326 1 91.44 548 LEU A CA 1
ATOM 4346 C C . LEU A 1 548 ? -5.484 -17.844 2.1 1 91.44 548 LEU A C 1
ATOM 4348 O O . LEU A 1 548 ? -5.957 -18.141 0.997 1 91.44 548 LEU A O 1
ATOM 4352 N N . MET A 1 549 ? -5.539 -18.641 3.127 1 92.62 549 MET A N 1
ATOM 4353 C CA . MET A 1 549 ? -6.16 -19.953 3.006 1 92.62 549 MET A CA 1
ATOM 4354 C C . MET A 1 549 ? -7.66 -19.828 2.768 1 92.62 549 MET A C 1
ATOM 4356 O O . MET A 1 549 ? -8.25 -20.656 2.057 1 92.62 549 MET A O 1
ATOM 4360 N N . LEU A 1 550 ? -8.242 -18.875 3.391 1 92.38 550 LEU A N 1
ATOM 4361 C CA . LEU A 1 550 ? -9.664 -18.641 3.162 1 92.38 550 LEU A CA 1
ATOM 4362 C C . LEU A 1 550 ? -9.922 -18.219 1.718 1 92.38 550 LEU A C 1
ATOM 4364 O O . LEU A 1 550 ? -10.922 -18.625 1.12 1 92.38 550 LEU A O 1
ATOM 4368 N N . LYS A 1 551 ? -9.078 -17.422 1.248 1 87.06 551 LYS A N 1
ATOM 4369 C CA . LYS A 1 551 ? -9.195 -17.016 -0.153 1 87.06 551 LYS A CA 1
ATOM 4370 C C . LYS A 1 551 ? -9 -18.219 -1.079 1 87.06 551 LYS A C 1
ATOM 4372 O O . LYS A 1 551 ? -9.711 -18.359 -2.08 1 87.06 551 LYS A O 1
ATOM 4377 N N . ALA A 1 552 ? -8.031 -18.984 -0.764 1 83.44 552 ALA A N 1
ATOM 4378 C CA . ALA A 1 552 ? -7.793 -20.188 -1.536 1 83.44 552 ALA A CA 1
ATOM 4379 C C . ALA A 1 552 ? -9.023 -21.094 -1.526 1 83.44 552 ALA A C 1
ATOM 4381 O O . ALA A 1 552 ? -9.398 -21.656 -2.559 1 83.44 552 ALA A O 1
ATOM 4382 N N . LYS A 1 553 ? -9.602 -21.203 -0.374 1 82.81 553 LYS A N 1
ATOM 4383 C CA . LYS A 1 553 ? -10.812 -22.016 -0.24 1 82.81 553 LYS A CA 1
ATOM 4384 C C . LYS A 1 553 ? -11.922 -21.484 -1.148 1 82.81 553 LYS A C 1
ATOM 4386 O O . LYS A 1 553 ? -12.586 -22.266 -1.836 1 82.81 553 LYS A O 1
ATOM 4391 N N . ARG A 1 554 ? -12.086 -20.25 -1.131 1 78.81 554 ARG A N 1
ATOM 4392 C CA . ARG A 1 554 ? -13.141 -19.641 -1.937 1 78.81 554 ARG A CA 1
ATOM 4393 C C . ARG A 1 554 ? -12.883 -19.859 -3.424 1 78.81 554 ARG A C 1
ATOM 4395 O O . ARG A 1 554 ? -13.812 -20.125 -4.184 1 78.81 554 ARG A O 1
ATOM 4402 N N . ASN A 1 555 ? -11.711 -19.656 -3.801 1 70.38 555 ASN A N 1
ATOM 4403 C CA . ASN A 1 555 ? -11.359 -19.891 -5.199 1 70.38 555 ASN A CA 1
ATOM 4404 C C . ASN A 1 555 ? -11.602 -21.344 -5.609 1 70.38 555 ASN A C 1
ATOM 4406 O O . ASN A 1 555 ? -12.055 -21.609 -6.719 1 70.38 555 ASN A O 1
ATOM 4410 N N . ALA A 1 556 ? -11.242 -22.156 -4.707 1 64.38 556 ALA A N 1
ATOM 4411 C CA . ALA A 1 556 ? -11.5 -23.578 -4.953 1 64.38 556 ALA A CA 1
ATOM 4412 C C . ALA A 1 556 ? -12.992 -23.844 -5.102 1 64.38 556 ALA A C 1
ATOM 4414 O O . ALA A 1 556 ? -13.406 -24.625 -5.965 1 64.38 556 ALA A O 1
ATOM 4415 N N . ASP A 1 557 ? -13.617 -23.047 -4.297 1 56.34 557 ASP A N 1
ATOM 4416 C CA . ASP A 1 557 ? -15.062 -23.234 -4.32 1 56.34 557 ASP A CA 1
ATOM 4417 C C . ASP A 1 557 ? -15.664 -22.719 -5.621 1 56.34 557 ASP A C 1
ATOM 4419 O O . ASP A 1 557 ? -16.609 -23.297 -6.148 1 56.34 557 ASP A O 1
ATOM 4423 N N . VAL A 1 558 ? -14.922 -21.562 -6.047 1 48.22 558 VAL A N 1
ATOM 4424 C CA . VAL A 1 558 ? -15.516 -20.922 -7.219 1 48.22 558 VAL A CA 1
ATOM 4425 C C . VAL A 1 558 ? -14.844 -21.453 -8.484 1 48.22 558 VAL A C 1
ATOM 4427 O O . VAL A 1 558 ? -15.273 -21.141 -9.602 1 48.22 558 VAL A O 1
ATOM 4430 N N . GLY A 1 559 ? -14.062 -22.422 -8.469 1 46.5 559 GLY A N 1
ATOM 4431 C CA . GLY A 1 559 ? -13.43 -23.047 -9.625 1 46.5 559 GLY A CA 1
ATOM 4432 C C . GLY A 1 559 ? -12.586 -22.078 -10.43 1 46.5 559 GLY A C 1
ATOM 4433 O O . GLY A 1 559 ? -12.492 -22.203 -11.656 1 46.5 559 GLY A O 1
ATOM 4434 N N . ARG A 1 560 ? -12.18 -20.922 -9.969 1 46.78 560 ARG A N 1
ATOM 4435 C CA . ARG A 1 560 ? -11.469 -19.906 -10.742 1 46.78 560 ARG A CA 1
ATOM 4436 C C . ARG A 1 560 ? -10.164 -20.469 -11.297 1 46.78 560 ARG A C 1
ATOM 4438 O O . ARG A 1 560 ? -9.297 -20.906 -10.531 1 46.78 560 ARG A O 1
ATOM 4445 N N . VAL A 1 561 ? -10.305 -20.953 -12.445 1 42.47 561 VAL A N 1
ATOM 4446 C CA . VAL A 1 561 ? -9.188 -21.391 -13.273 1 42.47 561 VAL A CA 1
ATOM 4447 C C . VAL A 1 561 ? -8.234 -20.219 -13.523 1 42.47 561 VAL A C 1
ATOM 4449 O O . VAL A 1 561 ? -8.648 -19.062 -13.516 1 42.47 561 VAL A O 1
ATOM 4452 N N . SER A 1 562 ? -7.105 -20.344 -13.305 1 36.97 562 SER A N 1
ATOM 4453 C CA . SER A 1 562 ? -6.043 -19.375 -13.555 1 36.97 562 SER A CA 1
ATOM 4454 C C . SER A 1 562 ? -6.238 -18.672 -14.891 1 36.97 562 SER A C 1
ATOM 4456 O O . SER A 1 562 ? -6.438 -19.328 -15.922 1 36.97 562 SER A O 1
ATOM 4458 N N . LYS A 1 563 ? -6.75 -17.562 -14.938 1 39.47 563 LYS A N 1
ATOM 4459 C CA . LYS A 1 563 ? -7.094 -16.797 -16.141 1 39.47 563 LYS A CA 1
ATOM 4460 C C . LYS A 1 563 ? -5.883 -16.641 -17.047 1 39.47 563 LYS A C 1
ATOM 4462 O O . LYS A 1 563 ? -4.766 -16.422 -16.578 1 39.47 563 LYS A O 1
ATOM 4467 N N . GLY A 1 564 ? -5.902 -17.172 -18.25 1 38.94 564 GLY A N 1
ATOM 4468 C CA . GLY A 1 564 ? -5.078 -16.797 -19.391 1 38.94 564 GLY A CA 1
ATOM 4469 C C . GLY A 1 564 ? -4.949 -15.289 -19.547 1 38.94 564 GLY A C 1
ATOM 4470 O O . GLY A 1 564 ? -5.613 -14.523 -18.859 1 38.94 564 GLY A O 1
ATOM 4471 N N . TRP A 1 565 ? -4.059 -14.734 -20.297 1 37.16 565 TRP A N 1
ATOM 4472 C CA . TRP A 1 565 ? -3.848 -13.32 -20.594 1 37.16 565 TRP A CA 1
ATOM 4473 C C . TRP A 1 565 ? -5.172 -12.625 -20.891 1 37.16 565 TRP A C 1
ATOM 4475 O O . TRP A 1 565 ? -6.023 -13.172 -21.594 1 37.16 565 TRP A O 1
ATOM 4485 N N . SER A 1 566 ? -5.422 -11.625 -20.281 1 41.84 566 SER A N 1
ATOM 4486 C CA . SER A 1 566 ? -6.617 -10.836 -20.562 1 41.84 566 SER A CA 1
ATOM 4487 C C . SER A 1 566 ? -6.574 -10.25 -21.969 1 41.84 566 SER A C 1
ATOM 4489 O O . SER A 1 566 ? -5.5 -10.094 -22.547 1 41.84 566 SER A O 1
ATOM 4491 N N . PRO A 1 567 ? -7.691 -10.094 -22.594 1 39.09 567 PRO A N 1
ATOM 4492 C CA . PRO A 1 567 ? -7.723 -9.445 -23.906 1 39.09 567 PRO A CA 1
ATOM 4493 C C . PRO A 1 567 ? -6.973 -8.117 -23.938 1 39.09 567 PRO A C 1
ATOM 4495 O O . PRO A 1 567 ? -6.324 -7.781 -24.922 1 39.09 567 PRO A O 1
ATOM 4498 N N . ALA A 1 568 ? -6.98 -7.449 -22.906 1 44.88 568 ALA A N 1
ATOM 4499 C CA . ALA A 1 568 ? -6.312 -6.148 -22.875 1 44.88 568 ALA A CA 1
ATOM 4500 C C . ALA A 1 568 ? -4.797 -6.312 -22.953 1 44.88 568 ALA A C 1
ATOM 4502 O O . ALA A 1 568 ? -4.121 -5.531 -23.625 1 44.88 568 ALA A O 1
ATOM 4503 N N . GLU A 1 569 ? -4.367 -7.277 -22.328 1 45.03 569 GLU A N 1
ATOM 4504 C CA . GLU A 1 569 ? -2.939 -7.57 -22.438 1 45.03 569 GLU A CA 1
ATOM 4505 C C . GLU A 1 569 ? -2.578 -8.008 -23.844 1 45.03 569 GLU A C 1
ATOM 4507 O O . GLU A 1 569 ? -1.527 -7.633 -24.375 1 45.03 569 GLU A O 1
ATOM 4512 N N . VAL A 1 570 ? -3.527 -8.703 -24.484 1 36.59 570 VAL A N 1
ATOM 4513 C CA . VAL A 1 570 ? -3.336 -9.109 -25.875 1 36.59 570 VAL A CA 1
ATOM 4514 C C . VAL A 1 570 ? -3.258 -7.871 -26.766 1 36.59 570 VAL A C 1
ATOM 4516 O O . VAL A 1 570 ? -2.381 -7.773 -27.625 1 36.59 570 VAL A O 1
ATOM 4519 N N . LYS A 1 571 ? -4.223 -6.996 -26.609 1 42.34 571 LYS A N 1
ATOM 4520 C CA . LYS A 1 571 ? -4.273 -5.801 -27.438 1 42.34 571 LYS A CA 1
ATOM 4521 C C . LYS A 1 571 ? -3.033 -4.934 -27.25 1 42.34 571 LYS A C 1
ATOM 4523 O O . LYS A 1 571 ? -2.502 -4.371 -28.203 1 42.34 571 LYS A O 1
ATOM 4528 N N . ARG A 1 572 ? -2.812 -4.613 -26.047 1 38.62 572 ARG A N 1
ATOM 4529 C CA . ARG A 1 572 ? -1.709 -3.715 -25.719 1 38.62 572 ARG A CA 1
ATOM 4530 C C . ARG A 1 572 ? -0.396 -4.227 -26.297 1 38.62 572 ARG A C 1
ATOM 4532 O O . ARG A 1 572 ? 0.442 -3.436 -26.734 1 38.62 572 ARG A O 1
ATOM 4539 N N . TYR A 1 573 ? -0.215 -5.461 -26.25 1 36.94 573 TYR A N 1
ATOM 4540 C CA . TYR A 1 573 ? 1.061 -6.027 -26.672 1 36.94 573 TYR A CA 1
ATOM 4541 C C . TYR A 1 573 ? 0.977 -6.555 -28.109 1 36.94 573 TYR A C 1
ATOM 4543 O O . TYR A 1 573 ? 1.975 -7.016 -28.672 1 36.94 573 TYR A O 1
ATOM 4551 N N . ALA A 1 574 ? -0.377 -6.473 -28.75 1 31.5 574 ALA A N 1
ATOM 4552 C CA . ALA A 1 574 ? -0.467 -6.906 -30.141 1 31.5 574 ALA A CA 1
ATOM 4553 C C . ALA A 1 574 ? 0.071 -5.832 -31.078 1 31.5 574 ALA A C 1
ATOM 4555 O O . ALA A 1 574 ? -0.305 -4.664 -30.984 1 31.5 574 ALA A O 1
ATOM 4556 N N . LEU A 1 575 ? 0.954 -5.863 -31.719 1 30.45 575 LEU A N 1
ATOM 4557 C CA . LEU A 1 575 ? 1.373 -5.066 -32.875 1 30.45 575 LEU A CA 1
ATOM 4558 C C . LEU A 1 575 ? 0.235 -4.918 -33.875 1 30.45 575 LEU A C 1
ATOM 4560 O O . LEU A 1 575 ? -0.59 -5.824 -34 1 30.45 575 LEU A O 1
ATOM 4564 N N . PRO A 1 576 ? -0.236 -3.842 -34.469 1 28.36 576 PRO A N 1
ATOM 4565 C CA . PRO A 1 576 ? -1.157 -3.729 -35.625 1 28.36 576 PRO A CA 1
ATOM 4566 C C . PRO A 1 576 ? -0.865 -4.742 -36.719 1 28.36 576 PRO A C 1
ATOM 4568 O O . PRO A 1 576 ? 0.133 -4.617 -37.438 1 28.36 576 PRO A O 1
ATOM 4571 N N . MET A 1 577 ? -0.833 -5.941 -36.812 1 28.52 577 MET A N 1
ATOM 4572 C CA . MET A 1 577 ? -0.807 -6.68 -38.062 1 28.52 577 MET A CA 1
ATOM 4573 C C . MET A 1 577 ? -2.121 -6.512 -38.812 1 28.52 577 MET A C 1
ATOM 4575 O O . MET A 1 577 ? -3.184 -6.398 -38.219 1 28.52 577 MET A O 1
ATOM 4579 N N . GLU A 1 578 ? -2.188 -5.996 -40.219 1 27.22 578 GLU A N 1
ATOM 4580 C CA . GLU A 1 578 ? -3.201 -6.211 -41.25 1 27.22 578 GLU A CA 1
ATOM 4581 C C . GLU A 1 578 ? -3.754 -7.633 -41.188 1 27.22 578 GLU A C 1
ATOM 4583 O O . GLU A 1 578 ? -3.092 -8.578 -41.625 1 27.22 578 GLU A O 1
ATOM 4588 N N . MET A 1 579 ? -4.277 -8.219 -40.469 1 25.73 579 MET A N 1
ATOM 4589 C CA . MET A 1 579 ? -4.891 -9.539 -40.531 1 25.73 579 MET A CA 1
ATOM 4590 C C . MET A 1 579 ? -6.047 -9.57 -41.531 1 25.73 579 MET A C 1
ATOM 4592 O O . MET A 1 579 ? -7.09 -10.172 -41.25 1 25.73 579 MET A O 1
ATOM 4596 N N . GLU A 1 580 ? -6.289 -8.695 -42.562 1 26.06 580 GLU A N 1
ATOM 4597 C CA . GLU A 1 580 ? -7.137 -9.086 -43.688 1 26.06 580 GLU A CA 1
ATOM 4598 C C . GLU A 1 580 ? -6.527 -10.258 -44.438 1 26.06 580 GLU A C 1
ATOM 4600 O O . GLU A 1 580 ? -7.227 -11.219 -44.781 1 26.06 580 GLU A O 1
ATOM 4605 N N . ASP A 1 581 ? -5.605 -10.211 -45.594 1 24.98 581 ASP A N 1
ATOM 4606 C CA . ASP A 1 581 ? -5.301 -11.203 -46.594 1 24.98 581 ASP A CA 1
ATOM 4607 C C . ASP A 1 581 ? -4.73 -12.477 -45.969 1 24.98 581 ASP A C 1
ATOM 4609 O O . ASP A 1 581 ? -4.434 -13.445 -46.688 1 24.98 581 ASP A O 1
ATOM 4613 N N . VAL A 1 582 ? -4.031 -12.742 -45.031 1 23.41 582 VAL A N 1
ATOM 4614 C CA . VAL A 1 582 ? -3.814 -14.18 -44.938 1 23.41 582 VAL A CA 1
ATOM 4615 C C . VAL A 1 582 ? -5.156 -14.898 -44.812 1 23.41 582 VAL A C 1
ATOM 4617 O O . VAL A 1 582 ? -5.281 -16.062 -45.156 1 23.41 582 VAL A O 1
ATOM 4620 N N . TYR A 1 583 ? -6.363 -14.781 -44.25 1 24.89 583 TYR A N 1
ATOM 4621 C CA . TYR A 1 583 ? -7.395 -15.688 -44.75 1 24.89 583 TYR A CA 1
ATOM 4622 C C . TYR A 1 583 ? -8.156 -15.062 -45.906 1 24.89 583 TYR A C 1
ATOM 4624 O O . TYR A 1 583 ? -9.258 -15.5 -46.25 1 24.89 583 TYR A O 1
ATOM 4632 N N . SER A 1 584 ? -7.867 -13.945 -46.531 1 21.38 584 SER A N 1
ATOM 4633 C CA . SER A 1 584 ? -8.359 -14.047 -47.906 1 21.38 584 SER A CA 1
ATOM 4634 C C . SER A 1 584 ? -7.375 -14.789 -48.781 1 21.38 584 SER A C 1
ATOM 4636 O O . SER A 1 584 ? -6.172 -14.805 -48.531 1 21.38 584 SER A O 1
ATOM 4638 N N . ASP A 1 585 ? -7.566 -15.828 -49.875 1 21.67 585 ASP A N 1
ATOM 4639 C CA . ASP A 1 585 ? -6.945 -16.516 -51 1 21.67 585 ASP A CA 1
ATOM 4640 C C . ASP A 1 585 ? -6.082 -15.562 -51.812 1 21.67 585 ASP A C 1
ATOM 4642 O O . ASP A 1 585 ? -5.043 -15.961 -52.344 1 21.67 585 ASP A O 1
ATOM 4646 N N . ASP A 1 586 ? -6.715 -14.516 -52.438 1 20.16 586 ASP A N 1
ATOM 4647 C CA . ASP A 1 586 ? -6.16 -14.102 -53.719 1 20.16 586 ASP A CA 1
ATOM 4648 C C . ASP A 1 586 ? -4.781 -13.469 -53.531 1 20.16 586 ASP A C 1
ATOM 4650 O O . ASP A 1 586 ? -4.367 -13.18 -52.406 1 20.16 586 ASP A O 1
ATOM 4654 N N . GLU A 1 587 ? -4.543 -12.086 -54 1 19.66 587 GLU A N 1
ATOM 4655 C CA . GLU A 1 587 ? -3.527 -11.586 -54.906 1 19.66 587 GLU A CA 1
ATOM 4656 C C . GLU A 1 587 ? -2.281 -11.117 -54.156 1 19.66 587 GLU A C 1
ATOM 4658 O O . GLU A 1 587 ? -2.348 -10.188 -53.375 1 19.66 587 GLU A O 1
ATOM 4663 N N . LEU A 1 588 ? -1.358 -12.039 -53.469 1 19.48 588 LEU A N 1
ATOM 4664 C CA . LEU A 1 588 ? 0.066 -11.719 -53.469 1 19.48 588 LEU A CA 1
ATOM 4665 C C . LEU A 1 588 ? 0.502 -11.125 -54.781 1 19.48 588 LEU A C 1
ATOM 4667 O O . LEU A 1 588 ? 1.221 -11.766 -55.562 1 19.48 588 LEU A O 1
ATOM 4671 N N . GLU A 1 589 ? -0.401 -10.414 -55.594 1 17.88 589 GLU A N 1
ATOM 4672 C CA . GLU A 1 589 ? 0.348 -9.969 -56.781 1 17.88 589 GLU A CA 1
ATOM 4673 C C . GLU A 1 589 ? 1.454 -8.992 -56.406 1 17.88 589 GLU A C 1
ATOM 4675 O O . GLU A 1 589 ? 1.182 -7.93 -55.844 1 17.88 589 GLU A O 1
ATOM 4680 N N . CYS A 1 590 ? 2.611 -9.57 -55.938 1 19.28 590 CYS A N 1
ATOM 4681 C CA . CYS A 1 590 ? 3.965 -9.055 -56.125 1 19.28 590 CYS A CA 1
ATOM 4682 C C . CYS A 1 590 ? 4.09 -8.289 -57.438 1 19.28 590 CYS A C 1
ATOM 4684 O O . CYS A 1 590 ? 4.152 -8.891 -58.5 1 19.28 590 CYS A O 1
ATOM 4686 N N . GLY A 1 591 ? 3.121 -7.254 -57.688 1 16.89 591 GLY A N 1
ATOM 4687 C CA . GLY A 1 591 ? 3.541 -6.441 -58.844 1 16.89 591 GLY A CA 1
ATOM 4688 C C . GLY A 1 591 ? 4.922 -5.844 -58.656 1 16.89 591 GLY A C 1
ATOM 4689 O O . GLY A 1 591 ? 5.223 -5.25 -57.625 1 16.89 591 GLY A O 1
ATOM 4690 N N . PHE A 1 592 ? 6.098 -6.465 -59.188 1 19.25 592 PHE A N 1
ATOM 4691 C CA . PHE A 1 592 ? 7.445 -6.188 -59.656 1 19.25 592 PHE A CA 1
ATOM 4692 C C . PHE A 1 592 ? 7.508 -4.824 -60.344 1 19.25 592 PHE A C 1
ATOM 4694 O O . PHE A 1 592 ? 8.484 -4.504 -61.031 1 19.25 592 PHE A O 1
ATOM 4701 N N . SER A 1 593 ? 6.496 -3.92 -60.219 1 17.75 593 SER A N 1
ATOM 4702 C CA . SER A 1 593 ? 6.789 -3.004 -61.344 1 17.75 593 SER A CA 1
ATOM 4703 C C . SER A 1 593 ? 8.125 -2.295 -61.125 1 17.75 593 SER A C 1
ATOM 4705 O O . SER A 1 593 ? 8.602 -2.184 -59.969 1 17.75 593 SER A O 1
ATOM 4707 N N . SER A 1 594 ? 8.898 -1.803 -62.281 1 17.12 594 SER A N 1
ATOM 4708 C CA . SER A 1 594 ? 10.078 -1.215 -62.906 1 17.12 594 SER A CA 1
ATOM 4709 C C . SER A 1 594 ? 10.383 0.167 -62.344 1 17.12 594 SER A C 1
ATOM 4711 O O . SER A 1 594 ? 9.664 1.131 -62.625 1 17.12 594 SER A O 1
ATOM 4713 N N . ALA A 1 595 ? 10.422 0.252 -61.031 1 17.08 595 ALA A N 1
ATOM 4714 C CA . ALA A 1 595 ? 10.727 1.658 -60.781 1 17.08 595 ALA A CA 1
ATOM 4715 C C . ALA A 1 595 ? 11.875 2.133 -61.656 1 17.08 595 ALA A C 1
ATOM 4717 O O . ALA A 1 595 ? 12.875 1.427 -61.812 1 17.08 595 ALA A O 1
ATOM 4718 N N . GLY A 1 596 ? 11.695 3.084 -62.531 1 17.17 596 GLY A N 1
ATOM 4719 C CA . GLY A 1 596 ? 12.391 3.967 -63.469 1 17.17 596 GLY A CA 1
ATOM 4720 C C . GLY A 1 596 ? 13.539 4.719 -62.812 1 17.17 596 GLY A C 1
ATOM 4721 O O . GLY A 1 596 ? 13.594 4.84 -61.594 1 17.17 596 GLY A O 1
ATOM 4722 N N . ASP A 1 597 ? 14.672 5.285 -63.5 1 16.77 597 ASP A N 1
ATOM 4723 C CA . ASP A 1 597 ? 16.047 5.766 -63.656 1 16.77 597 ASP A CA 1
ATOM 4724 C C . ASP A 1 597 ? 16.266 7.074 -62.906 1 16.77 597 ASP A C 1
ATOM 4726 O O . ASP A 1 597 ? 17.406 7.484 -62.688 1 16.77 597 ASP A O 1
ATOM 4730 N N . GLU A 1 598 ? 15.312 7.965 -62.406 1 17.39 598 GLU A N 1
ATOM 4731 C CA . GLU A 1 598 ? 15.875 9.281 -62.688 1 17.39 598 GLU A CA 1
ATOM 4732 C C . GLU A 1 598 ? 17 9.625 -61.719 1 17.39 598 GLU A C 1
ATOM 4734 O O . GLU A 1 598 ? 17.016 9.141 -60.594 1 17.39 598 GLU A O 1
ATOM 4739 N N . THR A 1 599 ? 18.031 10.641 -62 1 17.11 599 THR A N 1
ATOM 4740 C CA . THR A 1 599 ? 19.391 11.172 -62 1 17.11 599 THR A CA 1
ATOM 4741 C C . THR A 1 599 ? 19.609 12.086 -60.812 1 17.11 599 THR A C 1
ATOM 4743 O O . THR A 1 599 ? 20.719 12.531 -60.562 1 17.11 599 THR A O 1
ATOM 4746 N N . PRO A 1 600 ? 18.828 12.164 -59.656 1 17.53 600 PRO A N 1
ATOM 4747 C CA . PRO A 1 600 ? 19.125 13.555 -59.281 1 17.53 600 PRO A CA 1
ATOM 4748 C C . PRO A 1 600 ? 20.609 13.766 -58.969 1 17.53 600 PRO A C 1
ATOM 4750 O O . PRO A 1 600 ? 21.312 12.812 -58.656 1 17.53 600 PRO A O 1
ATOM 4753 N N . SER A 1 601 ? 20.984 15.211 -58.688 1 16.8 601 SER A N 1
ATOM 4754 C CA . SER A 1 601 ? 22.047 16.203 -58.875 1 16.8 601 SER A CA 1
ATOM 4755 C C . SER A 1 601 ? 22.969 16.219 -57.656 1 16.8 601 SER A C 1
ATOM 4757 O O . SER A 1 601 ? 22.578 15.836 -56.562 1 16.8 601 SER A O 1
ATOM 4759 N N . SER A 1 602 ? 24.281 16.875 -57.688 1 15.96 602 SER A N 1
ATOM 4760 C CA . SER A 1 602 ? 25.688 16.906 -57.281 1 15.96 602 SER A CA 1
ATOM 4761 C C . SER A 1 602 ? 25.859 17.688 -55.969 1 15.96 602 SER A C 1
ATOM 4763 O O . SER A 1 602 ? 26.844 17.516 -55.25 1 15.96 602 SER A O 1
ATOM 4765 N N . ASP A 1 603 ? 25 18.734 -55.406 1 15.98 603 ASP A N 1
ATOM 4766 C CA . ASP A 1 603 ? 25.828 19.906 -55.188 1 15.98 603 ASP A CA 1
ATOM 4767 C C . ASP A 1 603 ? 26.734 19.703 -53.969 1 15.98 603 ASP A C 1
ATOM 4769 O O . ASP A 1 603 ? 26.844 18.594 -53.469 1 15.98 603 ASP A O 1
ATOM 4773 N N . ASP A 1 604 ? 26.688 20.875 -52.812 1 16.58 604 ASP A N 1
ATOM 4774 C CA . ASP A 1 604 ? 27.703 21.828 -52.375 1 16.58 604 ASP A CA 1
ATOM 4775 C C . ASP A 1 604 ? 28.453 21.328 -51.156 1 16.58 604 ASP A C 1
ATOM 4777 O O . ASP A 1 604 ? 27.859 20.719 -50.25 1 16.58 604 ASP A O 1
ATOM 4781 N N . GLU A 1 605 ? 29.828 21.531 -51.031 1 15.86 605 GLU A N 1
ATOM 4782 C CA . GLU A 1 605 ? 31.109 21.266 -50.406 1 15.86 605 GLU A CA 1
ATOM 4783 C C . GLU A 1 605 ? 31.266 22.062 -49.094 1 15.86 605 GLU A C 1
ATOM 4785 O O . GLU A 1 605 ? 32.344 22.062 -48.469 1 15.86 605 GLU A O 1
ATOM 4790 N N . LYS A 1 606 ? 30.281 22.797 -48.344 1 18.23 606 LYS A N 1
ATOM 4791 C CA . LYS A 1 606 ? 30.906 23.891 -47.625 1 18.23 606 LYS A CA 1
ATOM 4792 C C . LYS A 1 606 ? 31.938 23.375 -46.625 1 18.23 606 LYS A C 1
ATOM 4794 O O . LYS A 1 606 ? 31.672 22.422 -45.875 1 18.23 606 LYS A O 1
ATOM 4799 N N . GLU A 1 607 ? 33.188 24.016 -46.719 1 15.32 607 GLU A N 1
ATOM 4800 C CA . GLU A 1 607 ? 34.562 23.922 -46.281 1 15.32 607 GLU A CA 1
ATOM 4801 C C . GLU A 1 607 ? 34.719 24.141 -44.781 1 15.32 607 GLU A C 1
ATOM 4803 O O . GLU A 1 607 ? 33.906 24.844 -44.188 1 15.32 607 GLU A O 1
ATOM 4808 N N . MET A 1 608 ? 35.688 23.547 -44.062 1 17.41 608 MET A N 1
ATOM 4809 C CA . MET A 1 608 ? 36.406 23.172 -42.844 1 17.41 608 MET A CA 1
ATOM 4810 C C . MET A 1 608 ? 37.125 24.359 -42.25 1 17.41 608 MET A C 1
ATOM 4812 O O . MET A 1 608 ? 37.656 24.281 -41.156 1 17.41 608 MET A O 1
ATOM 4816 N N . GLU A 1 609 ? 37.375 25.734 -42.781 1 15.98 609 GLU A N 1
ATOM 4817 C CA . GLU A 1 609 ? 38.75 26.172 -42.562 1 15.98 609 GLU A CA 1
ATOM 4818 C C . GLU A 1 609 ? 38.938 26.672 -41.125 1 15.98 609 GLU A C 1
ATOM 4820 O O . GLU A 1 609 ? 38.031 27.281 -40.562 1 15.98 609 GLU A O 1
ATOM 4825 N N . PRO A 1 610 ? 40.125 26.344 -40.406 1 18.27 610 PRO A N 1
ATOM 4826 C CA . PRO A 1 610 ? 40.938 26.594 -39.219 1 18.27 610 PRO A CA 1
ATOM 4827 C C . PRO A 1 610 ? 41.438 28.031 -39.125 1 18.27 610 PRO A C 1
ATOM 4829 O O . PRO A 1 610 ? 42.25 28.438 -39.969 1 18.27 610 PRO A O 1
ATOM 4832 N N . SER A 1 611 ? 40.719 29.234 -39.125 1 16.66 611 SER A N 1
ATOM 4833 C CA . SER A 1 611 ? 41.438 30.484 -39.344 1 16.66 611 SER A CA 1
ATOM 4834 C C . SER A 1 611 ? 42.406 30.797 -38.219 1 16.66 611 SER A C 1
ATOM 4836 O O . SER A 1 611 ? 42 30.781 -37.031 1 16.66 611 SER A O 1
ATOM 4838 N N . THR A 1 612 ? 43.875 30.938 -38.344 1 16.95 612 THR A N 1
ATOM 4839 C CA . THR A 1 612 ? 45.219 31.219 -37.875 1 16.95 612 THR A CA 1
ATOM 4840 C C . THR A 1 612 ? 45.375 32.688 -37.531 1 16.95 612 THR A C 1
ATOM 4842 O O . THR A 1 612 ? 46.375 33.094 -36.906 1 16.95 612 THR A O 1
ATOM 4845 N N . SER A 1 613 ? 44.75 33.812 -38 1 16.62 613 SER A N 1
ATOM 4846 C CA . SER A 1 613 ? 45.688 34.875 -38.312 1 16.62 613 SER A CA 1
ATOM 4847 C C . SER A 1 613 ? 46.281 35.469 -37.031 1 16.62 613 SER A C 1
ATOM 4849 O O . SER A 1 613 ? 45.688 35.375 -35.938 1 16.62 613 SER A O 1
ATOM 4851 N N . ALA A 1 614 ? 47.625 36.312 -37.125 1 17.14 614 ALA A N 1
ATOM 4852 C CA . ALA A 1 614 ? 48.938 36.938 -36.938 1 17.14 614 ALA A CA 1
ATOM 4853 C C . ALA A 1 614 ? 48.812 38.25 -36.156 1 17.14 614 ALA A C 1
ATOM 4855 O O . ALA A 1 614 ? 49.625 38.562 -35.281 1 17.14 614 ALA A O 1
ATOM 4856 N N . ASP A 1 615 ? 48.375 39.375 -36.781 1 17.11 615 ASP A N 1
ATOM 4857 C CA . ASP A 1 615 ? 49.406 40.375 -36.812 1 17.11 615 ASP A CA 1
ATOM 4858 C C . ASP A 1 615 ? 49.75 40.875 -35.406 1 17.11 615 ASP A C 1
ATOM 4860 O O . ASP A 1 615 ? 50.938 40.875 -35.031 1 17.11 615 ASP A O 1
ATOM 4864 N N . GLN A 1 616 ? 49.75 42.125 -35.312 1 16.8 616 GLN A N 1
ATOM 4865 C CA . GLN A 1 616 ? 50.406 43.438 -35.312 1 16.8 616 GLN A CA 1
ATOM 4866 C C . GLN A 1 616 ? 50.469 44.031 -33.906 1 16.8 616 GLN A C 1
ATOM 4868 O O . GLN A 1 616 ? 49.656 43.719 -33.062 1 16.8 616 GLN A O 1
ATOM 4873 N N . THR A 1 617 ? 51.125 45.281 -33.875 1 18.62 617 THR A N 1
ATOM 4874 C CA . THR A 1 617 ? 52.375 45.969 -33.688 1 18.62 617 THR A CA 1
ATOM 4875 C C . THR A 1 617 ? 52.5 46.531 -32.25 1 18.62 617 THR A C 1
ATOM 4877 O O . THR A 1 617 ? 53.5 46.344 -31.594 1 18.62 617 THR A O 1
ATOM 4880 N N . HIS A 1 618 ? 52.125 47.844 -32.156 1 19.89 618 HIS A N 1
ATOM 4881 C CA . HIS A 1 618 ? 52.125 49.156 -31.531 1 19.89 618 HIS A CA 1
ATOM 4882 C C . HIS A 1 618 ? 51.25 49.188 -30.281 1 19.89 618 HIS A C 1
ATOM 4884 O O . HIS A 1 618 ? 50.156 48.594 -30.266 1 19.89 618 HIS A O 1
ATOM 4890 N N . MET B 1 1 ? -39.344 -26.656 -22.859 1 42.62 1 MET B N 1
ATOM 4891 C CA . MET B 1 1 ? -39.906 -25.469 -23.516 1 42.62 1 MET B CA 1
ATOM 4892 C C . MET B 1 1 ? -40.625 -24.578 -22.531 1 42.62 1 MET B C 1
ATOM 4894 O O . MET B 1 1 ? -41.438 -25.062 -21.734 1 42.62 1 MET B O 1
ATOM 4898 N N . SER B 1 2 ? -40.094 -23.406 -22.266 1 57.62 2 SER B N 1
ATOM 4899 C CA . SER B 1 2 ? -40.594 -22.531 -21.203 1 57.62 2 SER B CA 1
ATOM 4900 C C . SER B 1 2 ? -42.062 -22.25 -21.359 1 57.62 2 SER B C 1
ATOM 4902 O O . SER B 1 2 ? -42.594 -22.219 -22.484 1 57.62 2 SER B O 1
ATOM 4904 N N . LEU B 1 3 ? -42.938 -22.562 -20.359 1 61.88 3 LEU B N 1
ATOM 4905 C CA . LEU B 1 3 ? -44.375 -22.359 -20.281 1 61.88 3 LEU B CA 1
ATOM 4906 C C . LEU B 1 3 ? -44.812 -21.062 -20.953 1 61.88 3 LEU B C 1
ATOM 4908 O O . LEU B 1 3 ? -45.812 -21.016 -21.641 1 61.88 3 LEU B O 1
ATOM 4912 N N . VAL B 1 4 ? -43.938 -20.094 -21.062 1 70.31 4 VAL B N 1
ATOM 4913 C CA . VAL B 1 4 ? -44.281 -18.797 -21.625 1 70.31 4 VAL B CA 1
ATOM 4914 C C . VAL B 1 4 ? -44.312 -18.891 -23.156 1 70.31 4 VAL B C 1
ATOM 4916 O O . VAL B 1 4 ? -45.219 -18.391 -23.797 1 70.31 4 VAL B O 1
ATOM 4919 N N . TRP B 1 5 ? -43.375 -19.625 -23.766 1 73.56 5 TRP B N 1
ATOM 4920 C CA . TRP B 1 5 ? -43.281 -19.625 -25.234 1 73.56 5 TRP B CA 1
ATOM 4921 C C . TRP B 1 5 ? -44.281 -20.562 -25.859 1 73.56 5 TRP B C 1
ATOM 4923 O O . TRP B 1 5 ? -44.5 -20.531 -27.062 1 73.56 5 TRP B O 1
ATOM 4933 N N . SER B 1 6 ? -45.062 -21.297 -24.953 1 76.12 6 SER B N 1
ATOM 4934 C CA . SER B 1 6 ? -46.188 -22.062 -25.453 1 76.12 6 SER B CA 1
ATOM 4935 C C . SER B 1 6 ? -47.375 -21.156 -25.766 1 76.12 6 SER B C 1
ATOM 4937 O O . SER B 1 6 ? -48.25 -21.5 -26.578 1 76.12 6 SER B O 1
ATOM 4939 N N . LEU B 1 7 ? -47.406 -19.875 -25.219 1 77.69 7 LEU B N 1
ATOM 4940 C CA . LEU B 1 7 ? -48.531 -18.969 -25.375 1 77.69 7 LEU B CA 1
ATOM 4941 C C . LEU B 1 7 ? -48.156 -17.75 -26.203 1 77.69 7 LEU B C 1
ATOM 4943 O O . LEU B 1 7 ? -48.969 -16.875 -26.453 1 77.69 7 LEU B O 1
ATOM 4947 N N . PHE B 1 8 ? -46.844 -17.734 -26.625 1 78.31 8 PHE B N 1
ATOM 4948 C CA . PHE B 1 8 ? -46.406 -16.656 -27.5 1 78.31 8 PHE B CA 1
ATOM 4949 C C . PHE B 1 8 ? -45.844 -17.219 -28.781 1 78.31 8 PHE B C 1
ATOM 4951 O O . PHE B 1 8 ? -45.219 -18.297 -28.781 1 78.31 8 PHE B O 1
ATOM 4958 N N . LYS B 1 9 ? -46 -16.656 -29.891 1 80.88 9 LYS B N 1
ATOM 4959 C CA . LYS B 1 9 ? -45.406 -16.953 -31.203 1 80.88 9 LYS B CA 1
ATOM 4960 C C . LYS B 1 9 ? -44.375 -15.906 -31.609 1 80.88 9 LYS B C 1
ATOM 4962 O O . LYS B 1 9 ? -44.625 -14.703 -31.453 1 80.88 9 LYS B O 1
ATOM 4967 N N . LYS B 1 10 ? -43.25 -16.359 -31.859 1 79.38 10 LYS B N 1
ATOM 4968 C CA . LYS B 1 10 ? -42.219 -15.453 -32.312 1 79.38 10 LYS B CA 1
ATOM 4969 C C . LYS B 1 10 ? -42.469 -14.992 -33.75 1 79.38 10 LYS B C 1
ATOM 4971 O O . LYS B 1 10 ? -42.812 -15.797 -34.625 1 79.38 10 LYS B O 1
ATOM 4976 N N . ARG B 1 11 ? -42.531 -13.648 -33.906 1 79.31 11 ARG B N 1
ATOM 4977 C CA . ARG B 1 11 ? -42.688 -13.055 -35.219 1 79.31 11 ARG B CA 1
ATOM 4978 C C . ARG B 1 11 ? -41.594 -12.008 -35.5 1 79.31 11 ARG B C 1
ATOM 4980 O O . ARG B 1 11 ? -41.156 -11.32 -34.562 1 79.31 11 ARG B O 1
ATOM 4987 N N . LYS B 1 12 ? -41.031 -11.992 -36.562 1 77.19 12 LYS B N 1
ATOM 4988 C CA . LYS B 1 12 ? -40.094 -10.961 -37 1 77.19 12 LYS B CA 1
ATOM 4989 C C . LYS B 1 12 ? -40.844 -9.703 -37.438 1 77.19 12 LYS B C 1
ATOM 4991 O O . LYS B 1 12 ? -41.812 -9.789 -38.188 1 77.19 12 LYS B O 1
ATOM 4996 N N . GLY B 1 13 ? -40.531 -8.594 -36.75 1 69.31 13 GLY B N 1
ATOM 4997 C CA . GLY B 1 13 ? -41.156 -7.34 -37.156 1 69.31 13 GLY B CA 1
ATOM 4998 C C . GLY B 1 13 ? -40.594 -6.75 -38.406 1 69.31 13 GLY B C 1
ATOM 4999 O O . GLY B 1 13 ? -39.625 -7.27 -38.969 1 69.31 13 GLY B O 1
ATOM 5000 N N . GLU B 1 14 ? -41.156 -5.711 -39.094 1 74.06 14 GLU B N 1
ATOM 5001 C CA . GLU B 1 14 ? -40.781 -5.039 -40.312 1 74.06 14 GLU B CA 1
ATOM 5002 C C . GLU B 1 14 ? -39.375 -4.484 -40.25 1 74.06 14 GLU B C 1
ATOM 5004 O O . GLU B 1 14 ? -38.656 -4.418 -41.25 1 74.06 14 GLU B O 1
ATOM 5009 N N . GLY B 1 15 ? -38.812 -4.234 -39.062 1 71.94 15 GLY B N 1
ATOM 5010 C CA . GLY B 1 15 ? -37.5 -3.658 -38.875 1 71.94 15 GLY B CA 1
ATOM 5011 C C . GLY B 1 15 ? -36.469 -4.66 -38.375 1 71.94 15 GLY B C 1
ATOM 5012 O O . GLY B 1 15 ? -35.375 -4.277 -37.969 1 71.94 15 GLY B O 1
ATOM 5013 N N . GLY B 1 16 ? -36.719 -6.047 -38.375 1 72.81 16 GLY B N 1
ATOM 5014 C CA . GLY B 1 16 ? -35.812 -7.117 -38 1 72.81 16 GLY B CA 1
ATOM 5015 C C . GLY B 1 16 ? -35.844 -7.453 -36.531 1 72.81 16 GLY B C 1
ATOM 5016 O O . GLY B 1 16 ? -35.062 -8.281 -36.062 1 72.81 16 GLY B O 1
ATOM 5017 N N . GLU B 1 17 ? -36.531 -6.863 -35.781 1 73.5 17 GLU B N 1
ATOM 5018 C CA . GLU B 1 17 ? -36.594 -7.129 -34.344 1 73.5 17 GLU B CA 1
ATOM 5019 C C . GLU B 1 17 ? -37.469 -8.344 -34.062 1 73.5 17 GLU B C 1
ATOM 5021 O O . GLU B 1 17 ? -38.406 -8.664 -34.812 1 73.5 17 GLU B O 1
ATOM 5026 N N . GLU B 1 18 ? -37.125 -9.195 -33.094 1 78.62 18 GLU B N 1
ATOM 5027 C CA . GLU B 1 18 ? -37.906 -10.352 -32.656 1 78.62 18 GLU B CA 1
ATOM 5028 C C . GLU B 1 18 ? -39.062 -9.945 -31.766 1 78.62 18 GLU B C 1
ATOM 5030 O O . GLU B 1 18 ? -38.844 -9.289 -30.734 1 78.62 18 GLU B O 1
ATOM 5035 N N . LEU B 1 19 ? -40.219 -10.195 -32.25 1 80.44 19 LEU B N 1
ATOM 5036 C CA . LEU B 1 19 ? -41.438 -9.891 -31.516 1 80.44 19 LEU B CA 1
ATOM 5037 C C . LEU B 1 19 ? -42.094 -11.164 -30.969 1 80.44 19 LEU B C 1
ATOM 5039 O O . LEU B 1 19 ? -42 -12.227 -31.594 1 80.44 19 LEU B O 1
ATOM 5043 N N . ALA B 1 20 ? -42.531 -11.125 -29.797 1 82.25 20 ALA B N 1
ATOM 5044 C CA . ALA B 1 20 ? -43.375 -12.164 -29.188 1 82.25 20 ALA B CA 1
ATOM 5045 C C . ALA B 1 20 ? -44.844 -11.789 -29.25 1 82.25 20 ALA B C 1
ATOM 5047 O O . ALA B 1 20 ? -45.25 -10.734 -28.734 1 82.25 20 ALA B O 1
ATOM 5048 N N . VAL B 1 21 ? -45.656 -12.523 -29.969 1 84 21 VAL B N 1
ATOM 5049 C CA . VAL B 1 21 ? -47.094 -12.266 -30.141 1 84 21 VAL B CA 1
ATOM 5050 C C . VAL B 1 21 ? -47.875 -13.227 -29.266 1 84 21 VAL B C 1
ATOM 5052 O O . VAL B 1 21 ? -47.719 -14.445 -29.359 1 84 21 VAL B O 1
ATOM 5055 N N . CYS B 1 22 ? -48.688 -12.656 -28.375 1 78.94 22 CYS B N 1
ATOM 5056 C CA . CYS B 1 22 ? -49.562 -13.461 -27.5 1 78.94 22 CYS B CA 1
ATOM 5057 C C . CYS B 1 22 ? -50.594 -14.234 -28.312 1 78.94 22 CYS B C 1
ATOM 5059 O O . CYS B 1 22 ? -51.312 -13.648 -29.109 1 78.94 22 CYS B O 1
ATOM 5061 N N . SER B 1 23 ? -50.594 -15.484 -28.234 1 80.19 23 SER B N 1
ATOM 5062 C CA . SER B 1 23 ? -51.469 -16.359 -29 1 80.19 23 SER B CA 1
ATOM 5063 C C . SER B 1 23 ? -52.938 -16.172 -28.562 1 80.19 23 SER B C 1
ATOM 5065 O O . SER B 1 23 ? -53.844 -16.641 -29.234 1 80.19 23 SER B O 1
ATOM 5067 N N . ILE B 1 24 ? -53.188 -15.344 -27.406 1 78.75 24 ILE B N 1
ATOM 5068 C CA . ILE B 1 24 ? -54.531 -15.172 -26.875 1 78.75 24 ILE B CA 1
ATOM 5069 C C . ILE B 1 24 ? -55.125 -13.844 -27.344 1 78.75 24 ILE B C 1
ATOM 5071 O O . ILE B 1 24 ? -56.25 -13.781 -27.828 1 78.75 24 ILE B O 1
ATOM 5075 N N . CYS B 1 25 ? -54.438 -12.688 -27.203 1 78.12 25 CYS B N 1
ATOM 5076 C CA . CYS B 1 25 ? -55 -11.383 -27.516 1 78.12 25 CYS B CA 1
ATOM 5077 C C . CYS B 1 25 ? -54.312 -10.758 -28.719 1 78.12 25 CYS B C 1
ATOM 5079 O O . CYS B 1 25 ? -54.625 -9.625 -29.094 1 78.12 25 CYS B O 1
ATOM 5081 N N . ASP B 1 26 ? -53.25 -11.43 -29.422 1 79.94 26 ASP B N 1
ATOM 5082 C CA . ASP B 1 26 ? -52.531 -11.031 -30.625 1 79.94 26 ASP B CA 1
ATOM 5083 C C . ASP B 1 26 ? -51.781 -9.734 -30.406 1 79.94 26 ASP B C 1
ATOM 5085 O O . ASP B 1 26 ? -51.375 -9.07 -31.359 1 79.94 26 ASP B O 1
ATOM 5089 N N . LYS B 1 27 ? -51.625 -9.344 -29.125 1 80.06 27 LYS B N 1
ATOM 5090 C CA . LYS B 1 27 ? -50.812 -8.18 -28.828 1 80.06 27 LYS B CA 1
ATOM 5091 C C . LYS B 1 27 ? -49.312 -8.516 -28.984 1 80.06 27 LYS B C 1
ATOM 5093 O O . LYS B 1 27 ? -48.875 -9.594 -28.578 1 80.06 27 LYS B O 1
ATOM 5098 N N . SER B 1 28 ? -48.594 -7.672 -29.625 1 79.81 28 SER B N 1
ATOM 5099 C CA . SER B 1 28 ? -47.188 -7.871 -29.953 1 79.81 28 SER B CA 1
ATOM 5100 C C . SER B 1 28 ? -46.281 -7.188 -28.938 1 79.81 28 SER B C 1
ATOM 5102 O O . SER B 1 28 ? -46.562 -6.059 -28.516 1 79.81 28 SER B O 1
ATOM 5104 N N . PHE B 1 29 ? -45.438 -7.945 -28.344 1 79.06 29 PHE B N 1
ATOM 5105 C CA . PHE B 1 29 ? -44.438 -7.418 -27.422 1 79.06 29 PHE B CA 1
ATOM 5106 C C . PHE B 1 29 ? -43.031 -7.527 -28 1 79.06 29 PHE B C 1
ATOM 5108 O O . PHE B 1 29 ? -42.719 -8.484 -28.719 1 79.06 29 PHE B O 1
ATOM 5115 N N . ARG B 1 30 ? -42.156 -6.531 -27.875 1 75.06 30 ARG B N 1
ATOM 5116 C CA . ARG B 1 30 ? -40.75 -6.59 -28.297 1 75.06 30 ARG B CA 1
ATOM 5117 C C . ARG B 1 30 ? -39.938 -7.512 -27.391 1 75.06 30 ARG B C 1
ATOM 5119 O O . ARG B 1 30 ? -40.031 -7.418 -26.172 1 75.06 30 ARG B O 1
ATOM 5126 N N . VAL B 1 31 ? -39.344 -8.539 -27.844 1 73.06 31 VAL B N 1
ATOM 5127 C CA . VAL B 1 31 ? -38.469 -9.43 -27.109 1 73.06 31 VAL B CA 1
ATOM 5128 C C . VAL B 1 31 ? -37.125 -8.742 -26.859 1 73.06 31 VAL B C 1
ATOM 5130 O O . VAL B 1 31 ? -36.438 -8.359 -27.812 1 73.06 31 VAL B O 1
ATOM 5133 N N . PRO B 1 32 ? -36.844 -8.336 -25.609 1 64.56 32 PRO B N 1
ATOM 5134 C CA . PRO B 1 32 ? -35.562 -7.711 -25.359 1 64.56 32 PRO B CA 1
ATOM 5135 C C . PRO B 1 32 ? -34.375 -8.617 -25.75 1 64.56 32 PRO B C 1
ATOM 5137 O O . PRO B 1 32 ? -34.562 -9.836 -25.828 1 64.56 32 PRO B O 1
ATOM 5140 N N . LYS B 1 33 ? -33.219 -8.102 -26.094 1 61.72 33 LYS B N 1
ATOM 5141 C CA . LYS B 1 33 ? -32 -8.844 -26.453 1 61.72 33 LYS B CA 1
ATOM 5142 C C . LYS B 1 33 ? -31.625 -9.812 -25.344 1 61.72 33 LYS B C 1
ATOM 5144 O O . LYS B 1 33 ? -31.016 -10.852 -25.594 1 61.72 33 LYS B O 1
ATOM 5149 N N . SER B 1 34 ? -31.953 -9.625 -24.094 1 57.06 34 SER B N 1
ATOM 5150 C CA . SER B 1 34 ? -31.641 -10.445 -22.938 1 57.06 34 SER B CA 1
ATOM 5151 C C . SER B 1 34 ? -32.531 -11.672 -22.859 1 57.06 34 SER B C 1
ATOM 5153 O O . SER B 1 34 ? -32.344 -12.555 -22.031 1 57.06 34 SER B O 1
ATOM 5155 N N . ARG B 1 35 ? -33.5 -12 -23.75 1 59.34 35 ARG B N 1
ATOM 5156 C CA . ARG B 1 35 ? -34.438 -13.109 -23.922 1 59.34 35 ARG B CA 1
ATOM 5157 C C . ARG B 1 35 ? -35.219 -13.375 -22.641 1 59.34 35 ARG B C 1
ATOM 5159 O O . ARG B 1 35 ? -35.625 -14.5 -22.391 1 59.34 35 ARG B O 1
ATOM 5166 N N . THR B 1 36 ? -35.25 -12.352 -21.719 1 59.5 36 THR B N 1
ATOM 5167 C CA . THR B 1 36 ? -36.031 -12.477 -20.484 1 59.5 36 THR B CA 1
ATOM 5168 C C . THR B 1 36 ? -37.5 -12.453 -20.766 1 59.5 36 THR B C 1
ATOM 5170 O O . THR B 1 36 ? -37.969 -11.711 -21.641 1 59.5 36 THR B O 1
ATOM 5173 N N . THR B 1 37 ? -38.281 -13.359 -20.219 1 69 37 THR B N 1
ATOM 5174 C CA . THR B 1 37 ? -39.719 -13.57 -20.453 1 69 37 THR B CA 1
ATOM 5175 C C . THR B 1 37 ? -40.562 -12.875 -19.375 1 69 37 THR B C 1
ATOM 5177 O O . THR B 1 37 ? -41.75 -13.117 -19.266 1 69 37 THR B O 1
ATOM 5180 N N . THR B 1 38 ? -39.938 -12.031 -18.578 1 71.56 38 THR B N 1
ATOM 5181 C CA . THR B 1 38 ? -40.625 -11.406 -17.438 1 71.56 38 THR B CA 1
ATOM 5182 C C . THR B 1 38 ? -41.781 -10.539 -17.922 1 71.56 38 THR B C 1
ATOM 5184 O O . THR B 1 38 ? -42.875 -10.57 -17.328 1 71.56 38 THR B O 1
ATOM 5187 N N . ASN B 1 39 ? -41.531 -9.797 -18.922 1 73.62 39 ASN B N 1
ATOM 5188 C CA . ASN B 1 39 ? -42.562 -8.93 -19.469 1 73.62 39 ASN B CA 1
ATOM 5189 C C . ASN B 1 39 ? -43.719 -9.734 -20.094 1 73.62 39 ASN B C 1
ATOM 5191 O O . ASN B 1 39 ? -44.875 -9.367 -19.984 1 73.62 39 ASN B O 1
ATOM 5195 N N . LEU B 1 40 ? -43.406 -10.898 -20.688 1 77.44 40 LEU B N 1
ATOM 5196 C CA . LEU B 1 40 ? -44.375 -11.781 -21.312 1 77.44 40 LEU B CA 1
ATOM 5197 C C . LEU B 1 40 ? -45.25 -12.461 -20.25 1 77.44 40 LEU B C 1
ATOM 5199 O O . LEU B 1 40 ? -46.469 -12.547 -20.391 1 77.44 40 LEU B O 1
ATOM 5203 N N . LEU B 1 41 ? -44.594 -12.766 -19.156 1 74.44 41 LEU B N 1
ATOM 5204 C CA . LEU B 1 41 ? -45.281 -13.383 -18.031 1 74.44 41 LEU B CA 1
ATOM 5205 C C . LEU B 1 41 ? -46.156 -12.383 -17.312 1 74.44 41 LEU B C 1
ATOM 5207 O O . LEU B 1 41 ? -47.281 -12.719 -16.922 1 74.44 41 LEU B O 1
ATOM 5211 N N . ALA B 1 42 ? -45.812 -11.148 -17.203 1 76.06 42 ALA B N 1
ATOM 5212 C CA . ALA B 1 42 ? -46.625 -10.086 -16.609 1 76.06 42 ALA B CA 1
ATOM 5213 C C . ALA B 1 42 ? -47.875 -9.828 -17.422 1 76.06 42 ALA B C 1
ATOM 5215 O O . ALA B 1 42 ? -48.969 -9.672 -16.875 1 76.06 42 ALA B O 1
ATOM 5216 N N . HIS B 1 43 ? -47.75 -9.898 -18.672 1 78.19 43 HIS B N 1
ATOM 5217 C CA . HIS B 1 43 ? -48.875 -9.758 -19.578 1 78.19 43 HIS B CA 1
ATOM 5218 C C . HIS B 1 43 ? -49.875 -10.891 -19.375 1 78.19 43 HIS B C 1
ATOM 5220 O O . HIS B 1 43 ? -51.094 -10.648 -19.266 1 78.19 43 HIS B O 1
ATOM 5226 N N . LEU B 1 44 ? -49.375 -12.062 -19.281 1 76.5 44 LEU B N 1
ATOM 5227 C CA . LEU B 1 44 ? -50.25 -13.219 -19.125 1 76.5 44 LEU B CA 1
ATOM 5228 C C . LEU B 1 44 ? -50.938 -13.188 -17.766 1 76.5 44 LEU B C 1
ATOM 5230 O O . LEU B 1 44 ? -52.156 -13.469 -17.672 1 76.5 44 LEU B O 1
ATOM 5234 N N . ARG B 1 45 ? -50.312 -12.688 -16.734 1 75.56 45 ARG B N 1
ATOM 5235 C CA . ARG B 1 45 ? -50.875 -12.602 -15.391 1 75.56 45 ARG B CA 1
ATOM 5236 C C . ARG B 1 45 ? -51.938 -11.508 -15.305 1 75.56 45 ARG B C 1
ATOM 5238 O O . ARG B 1 45 ? -52.969 -11.672 -14.641 1 75.56 45 ARG B O 1
ATOM 5245 N N . MET B 1 46 ? -51.688 -10.5 -16.094 1 76.81 46 MET B N 1
ATOM 5246 C CA . MET B 1 46 ? -52.562 -9.344 -16 1 76.81 46 MET B CA 1
ATOM 5247 C C . MET B 1 46 ? -53.812 -9.523 -16.875 1 76.81 46 MET B C 1
ATOM 5249 O O . MET B 1 46 ? -54.938 -9.18 -16.469 1 76.81 46 MET B O 1
ATOM 5253 N N . PHE B 1 47 ? -53.656 -10.219 -18.047 1 77.81 47 PHE B N 1
ATOM 5254 C CA . PHE B 1 47 ? -54.75 -10.156 -19.016 1 77.81 47 PHE B CA 1
ATOM 5255 C C . PHE B 1 47 ? -55.312 -11.555 -19.297 1 77.81 47 PHE B C 1
ATOM 5257 O O . PHE B 1 47 ? -56.438 -11.703 -19.75 1 77.81 47 PHE B O 1
ATOM 5264 N N . HIS B 1 48 ? -54.5 -12.602 -19.125 1 72.69 48 HIS B N 1
ATOM 5265 C CA . HIS B 1 48 ? -54.938 -13.938 -19.516 1 72.69 48 HIS B CA 1
ATOM 5266 C C . HIS B 1 48 ? -54.75 -14.938 -18.375 1 72.69 48 HIS B C 1
ATOM 5268 O O . HIS B 1 48 ? -54.25 -16.047 -18.594 1 72.69 48 HIS B O 1
ATOM 5274 N N . LYS B 1 49 ? -55 -14.461 -17.109 1 71.38 49 LYS B N 1
ATOM 5275 C CA . LYS B 1 49 ? -54.844 -15.266 -15.898 1 71.38 49 LYS B CA 1
ATOM 5276 C C . LYS B 1 49 ? -55.562 -16.594 -16.031 1 71.38 49 LYS B C 1
ATOM 5278 O O . LYS B 1 49 ? -55.031 -17.641 -15.617 1 71.38 49 LYS B O 1
ATOM 5283 N N . GLU B 1 50 ? -56.719 -16.594 -16.469 1 70.81 50 GLU B N 1
ATOM 5284 C CA . GLU B 1 50 ? -57.562 -17.781 -16.547 1 70.81 50 GLU B CA 1
ATOM 5285 C C . GLU B 1 50 ? -57 -18.812 -17.5 1 70.81 50 GLU B C 1
ATOM 5287 O O . GLU B 1 50 ? -57.062 -20.016 -17.219 1 70.81 50 GLU B O 1
ATOM 5292 N N . GLN B 1 51 ? -56.5 -18.391 -18.625 1 65.88 51 GLN B N 1
ATOM 5293 C CA . GLN B 1 51 ? -56 -19.312 -19.641 1 65.88 51 GLN B CA 1
ATOM 5294 C C . GLN B 1 51 ? -54.688 -19.938 -19.219 1 65.88 51 GLN B C 1
ATOM 5296 O O . GLN B 1 51 ? -54.375 -21.078 -19.594 1 65.88 51 GLN B O 1
ATOM 5301 N N . LEU B 1 52 ? -53.906 -19.25 -18.453 1 62.62 52 LEU B N 1
ATOM 5302 C CA . LEU B 1 52 ? -52.688 -19.781 -17.844 1 62.62 52 LEU B CA 1
ATOM 5303 C C . LEU B 1 52 ? -53 -20.938 -16.906 1 62.62 52 LEU B C 1
ATOM 5305 O O . LEU B 1 52 ? -52.25 -21.906 -16.844 1 62.62 52 LEU B O 1
ATOM 5309 N N . GLU B 1 53 ? -54.031 -20.938 -16.203 1 58.56 53 GLU B N 1
ATOM 5310 C CA . GLU B 1 53 ? -54.438 -21.969 -15.242 1 58.56 53 GLU B CA 1
ATOM 5311 C C . GLU B 1 53 ? -54.969 -23.203 -15.961 1 58.56 53 GLU B C 1
ATOM 5313 O O . GLU B 1 53 ? -54.875 -24.312 -15.438 1 58.56 53 GLU B O 1
ATOM 5318 N N . LYS B 1 54 ? -55.656 -23.109 -17.109 1 52.06 54 LYS B N 1
ATOM 5319 C CA . LYS B 1 54 ? -56.312 -24.234 -17.766 1 52.06 54 LYS B CA 1
ATOM 5320 C C . LYS B 1 54 ? -55.312 -25.141 -18.453 1 52.06 54 LYS B C 1
ATOM 5322 O O . LYS B 1 54 ? -55.688 -26.156 -19.047 1 52.06 54 LYS B O 1
ATOM 5327 N N . THR B 1 55 ? -54.094 -24.672 -18.734 1 44.81 55 THR B N 1
ATOM 5328 C CA . THR B 1 55 ? -53.25 -25.672 -19.375 1 44.81 55 THR B CA 1
ATOM 5329 C C . THR B 1 55 ? -53.031 -26.875 -18.469 1 44.81 55 THR B C 1
ATOM 5331 O O . THR B 1 55 ? -52.625 -26.719 -17.312 1 44.81 55 THR B O 1
ATOM 5334 N N . PRO B 1 56 ? -53.688 -28.016 -18.703 1 37.66 56 PRO B N 1
ATOM 5335 C CA . PRO B 1 56 ? -53.812 -29.266 -17.938 1 37.66 56 PRO B CA 1
ATOM 5336 C C . PRO B 1 56 ? -52.438 -29.812 -17.484 1 37.66 56 PRO B C 1
ATOM 5338 O O . PRO B 1 56 ? -51.594 -30.109 -18.312 1 37.66 56 PRO B O 1
ATOM 5341 N N . THR B 1 57 ? -51.75 -29.281 -16.578 1 32.69 57 THR B N 1
ATOM 5342 C CA . THR B 1 57 ? -50.719 -30.125 -16.016 1 32.69 57 THR B CA 1
ATOM 5343 C C . THR B 1 57 ? -51.281 -31.469 -15.57 1 32.69 57 THR B C 1
ATOM 5345 O O . THR B 1 57 ? -52.219 -31.5 -14.773 1 32.69 57 THR B O 1
ATOM 5348 N N . SER B 1 58 ? -51.375 -32.469 -16.328 1 31.19 58 SER B N 1
ATOM 5349 C CA . SER B 1 58 ? -51.844 -33.812 -16.047 1 31.19 58 SER B CA 1
ATOM 5350 C C . SER B 1 58 ? -51.219 -34.375 -14.773 1 31.19 58 SER B C 1
ATOM 5352 O O . SER B 1 58 ? -51.219 -35.562 -14.523 1 31.19 58 SER B O 1
ATOM 5354 N N . SER B 1 59 ? -50.469 -33.656 -13.992 1 28.25 59 SER B N 1
ATOM 5355 C CA . SER B 1 59 ? -49.906 -34.531 -12.953 1 28.25 59 SER B CA 1
ATOM 5356 C C . SER B 1 59 ? -51 -35.156 -12.109 1 28.25 59 SER B C 1
ATOM 5358 O O . SER B 1 59 ? -52.062 -34.562 -11.906 1 28.25 59 SER B O 1
ATOM 5360 N N . LYS B 1 60 ? -51.031 -36.562 -11.992 1 30.64 60 LYS B N 1
ATOM 5361 C CA . LYS B 1 60 ? -51.719 -37.469 -11.086 1 30.64 60 LYS B CA 1
ATOM 5362 C C . LYS B 1 60 ? -51.875 -36.875 -9.703 1 30.64 60 LYS B C 1
ATOM 5364 O O . LYS B 1 60 ? -51.031 -36.094 -9.258 1 30.64 60 LYS B O 1
ATOM 5369 N N . PRO B 1 61 ? -53.031 -36.906 -9.055 1 27.3 61 PRO B N 1
ATOM 5370 C CA . PRO B 1 61 ? -53.406 -36.344 -7.738 1 27.3 61 PRO B CA 1
ATOM 5371 C C . PRO B 1 61 ? -52.469 -36.844 -6.625 1 27.3 61 PRO B C 1
ATOM 5373 O O . PRO B 1 61 ? -52.469 -38.031 -6.312 1 27.3 61 PRO B O 1
ATOM 5376 N N . VAL B 1 62 ? -51.188 -36.844 -6.668 1 26.69 62 VAL B N 1
ATOM 5377 C CA . VAL B 1 62 ? -50.5 -37.375 -5.504 1 26.69 62 VAL B CA 1
ATOM 5378 C C . VAL B 1 62 ? -51.188 -36.906 -4.227 1 26.69 62 VAL B C 1
ATOM 5380 O O . VAL B 1 62 ? -51.719 -35.812 -4.172 1 26.69 62 VAL B O 1
ATOM 5383 N N . LEU B 1 63 ? -51.531 -37.812 -3.299 1 27.06 63 LEU B N 1
ATOM 5384 C CA . LEU B 1 63 ? -52.094 -37.781 -1.955 1 27.06 63 LEU B CA 1
ATOM 5385 C C . LEU B 1 63 ? -51.594 -36.562 -1.173 1 27.06 63 LEU B C 1
ATOM 5387 O O . LEU B 1 63 ? -50.469 -36.094 -1.4 1 27.06 63 LEU B O 1
ATOM 5391 N N . GLU B 1 64 ? -52.406 -35.75 -0.466 1 27.03 64 GLU B N 1
ATOM 5392 C CA . GLU B 1 64 ? -52.5 -34.531 0.332 1 27.03 64 GLU B CA 1
ATOM 5393 C C . GLU B 1 64 ? -51.5 -34.562 1.47 1 27.03 64 GLU B C 1
ATOM 5395 O O . GLU B 1 64 ? -51.781 -35 2.574 1 27.03 64 GLU B O 1
ATOM 5400 N N . GLU B 1 65 ? -50.344 -35.281 1.469 1 28.53 65 GLU B N 1
ATOM 5401 C CA . GLU B 1 65 ? -49.688 -35.188 2.77 1 28.53 65 GLU B CA 1
ATOM 5402 C C . GLU B 1 65 ? -49.531 -33.719 3.195 1 28.53 65 GLU B C 1
ATOM 5404 O O . GLU B 1 65 ? -49.281 -32.844 2.361 1 28.53 65 GLU B O 1
ATOM 5409 N N . PRO B 1 66 ? -50.156 -33.281 4.402 1 29.05 66 PRO B N 1
ATOM 5410 C CA . PRO B 1 66 ? -50.188 -31.922 4.957 1 29.05 66 PRO B CA 1
ATOM 5411 C C . PRO B 1 66 ? -48.844 -31.203 4.793 1 29.05 66 PRO B C 1
ATOM 5413 O O . PRO B 1 66 ? -47.812 -31.688 5.254 1 29.05 66 PRO B O 1
ATOM 5416 N N . MET B 1 67 ? -48.531 -30.859 3.648 1 28.97 67 MET B N 1
ATOM 5417 C CA . MET B 1 67 ? -47.25 -30.141 3.459 1 28.97 67 MET B CA 1
ATOM 5418 C C . MET B 1 67 ? -47.188 -28.953 4.41 1 28.97 67 MET B C 1
ATOM 5420 O O . MET B 1 67 ? -47.906 -27.969 4.25 1 28.97 67 MET B O 1
ATOM 5424 N N . ASP B 1 68 ? -47.094 -29.141 5.781 1 30.34 68 ASP B N 1
ATOM 5425 C CA . ASP B 1 68 ? -47.062 -28.234 6.926 1 30.34 68 ASP B CA 1
ATOM 5426 C C . ASP B 1 68 ? -46.156 -27.047 6.645 1 30.34 68 ASP B C 1
ATOM 5428 O O . ASP B 1 68 ? -46.375 -25.953 7.191 1 30.34 68 ASP B O 1
ATOM 5432 N N . ALA B 1 69 ? -44.875 -27.312 6.324 1 33.09 69 ALA B N 1
ATOM 5433 C CA . ALA B 1 69 ? -44.031 -26.156 6.633 1 33.09 69 ALA B CA 1
ATOM 5434 C C . ALA B 1 69 ? -44.312 -25 5.676 1 33.09 69 ALA B C 1
ATOM 5436 O O . ALA B 1 69 ? -43.969 -25.078 4.492 1 33.09 69 ALA B O 1
ATOM 5437 N N . GLN B 1 70 ? -45.375 -24.312 5.766 1 31.11 70 GLN B N 1
ATOM 5438 C CA . GLN B 1 70 ? -45.688 -23.062 5.086 1 31.11 70 GLN B CA 1
ATOM 5439 C C . GLN B 1 70 ? -44.469 -22.125 5.09 1 31.11 70 GLN B C 1
ATOM 5441 O O . GLN B 1 70 ? -43.938 -21.828 6.152 1 31.11 70 GLN B O 1
ATOM 5446 N N . PRO B 1 71 ? -43.719 -22.031 4.035 1 33.44 71 PRO B N 1
ATOM 5447 C CA . PRO B 1 71 ? -42.688 -20.969 4.109 1 33.44 71 PRO B CA 1
ATOM 5448 C C . PRO B 1 71 ? -43.25 -19.656 4.668 1 33.44 71 PRO B C 1
ATOM 5450 O O . PRO B 1 71 ? -44.406 -19.328 4.441 1 33.44 71 PRO B O 1
ATOM 5453 N N . LYS B 1 72 ? -42.938 -19.234 5.879 1 34.69 72 LYS B N 1
ATOM 5454 C CA . LYS B 1 72 ? -43.375 -17.969 6.445 1 34.69 72 LYS B CA 1
ATOM 5455 C C . LYS B 1 72 ? -43.531 -16.906 5.363 1 34.69 72 LYS B C 1
ATOM 5457 O O . LYS B 1 72 ? -42.688 -16.797 4.453 1 34.69 72 LYS B O 1
ATOM 5462 N N . LEU B 1 73 ? -44.781 -16.422 5.07 1 34.47 73 LEU B N 1
ATOM 5463 C CA . LEU B 1 73 ? -45.156 -15.297 4.234 1 34.47 73 LEU B CA 1
ATOM 5464 C C . LEU B 1 73 ? -44.031 -14.281 4.125 1 34.47 73 LEU B C 1
ATOM 5466 O O . LEU B 1 73 ? -43.906 -13.578 3.121 1 34.47 73 LEU B O 1
ATOM 5470 N N . ASP B 1 74 ? -43.312 -14.102 5.234 1 36.12 74 ASP B N 1
ATOM 5471 C CA . ASP B 1 74 ? -42.281 -13.094 5.34 1 36.12 74 ASP B CA 1
ATOM 5472 C C . ASP B 1 74 ? -41.156 -13.359 4.34 1 36.12 74 ASP B C 1
ATOM 5474 O O . ASP B 1 74 ? -40.469 -12.422 3.891 1 36.12 74 ASP B O 1
ATOM 5478 N N . ASP B 1 75 ? -40.812 -14.586 3.992 1 40.19 75 ASP B N 1
ATOM 5479 C CA . ASP B 1 75 ? -39.781 -14.953 3.041 1 40.19 75 ASP B CA 1
ATOM 5480 C C . ASP B 1 75 ? -40.25 -14.734 1.603 1 40.19 75 ASP B C 1
ATOM 5482 O O . ASP B 1 75 ? -39.406 -14.727 0.676 1 40.19 75 ASP B O 1
ATOM 5486 N N . MET B 1 76 ? -41.438 -14.945 1.178 1 38.44 76 MET B N 1
ATOM 5487 C CA . MET B 1 76 ? -41.969 -14.945 -0.175 1 38.44 76 MET B CA 1
ATOM 5488 C C . MET B 1 76 ? -42.062 -13.523 -0.724 1 38.44 76 MET B C 1
ATOM 5490 O O . MET B 1 76 ? -42.125 -13.328 -1.939 1 38.44 76 MET B O 1
ATOM 5494 N N . PHE B 1 77 ? -42.531 -12.469 0.024 1 39.88 77 PHE B N 1
ATOM 5495 C CA . PHE B 1 77 ? -42.594 -11.117 -0.532 1 39.88 77 PHE B CA 1
ATOM 5496 C C . PHE B 1 77 ? -41.312 -10.344 -0.244 1 39.88 77 PHE B C 1
ATOM 5498 O O . PHE B 1 77 ? -41.094 -9.898 0.884 1 39.88 77 PHE B O 1
ATOM 5505 N N . LYS B 1 78 ? -40.281 -10.531 -0.98 1 50.12 78 LYS B N 1
ATOM 5506 C CA . LYS B 1 78 ? -39.219 -9.531 -1.003 1 50.12 78 LYS B CA 1
ATOM 5507 C C . LYS B 1 78 ? -39.781 -8.117 -0.923 1 50.12 78 LYS B C 1
ATOM 5509 O O . LYS B 1 78 ? -40.406 -7.637 -1.875 1 50.12 78 LYS B O 1
ATOM 5514 N N . ARG B 1 79 ? -40.281 -7.664 0.076 1 54.81 79 ARG B N 1
ATOM 5515 C CA . ARG B 1 79 ? -40.812 -6.305 0.184 1 54.81 79 ARG B CA 1
ATOM 5516 C C . ARG B 1 79 ? -39.812 -5.297 -0.416 1 54.81 79 ARG B C 1
ATOM 5518 O O . ARG B 1 79 ? -38.656 -5.277 -0.055 1 54.81 79 ARG B O 1
ATOM 5525 N N . LYS B 1 80 ? -40.125 -4.809 -1.62 1 69.56 80 LYS B N 1
ATOM 5526 C CA . LYS B 1 80 ? -39.344 -3.775 -2.311 1 69.56 80 LYS B CA 1
ATOM 5527 C C . LYS B 1 80 ? -39.062 -2.605 -1.382 1 69.56 80 LYS B C 1
ATOM 5529 O O . LYS B 1 80 ? -39.906 -2.158 -0.63 1 69.56 80 LYS B O 1
ATOM 5534 N N . LEU B 1 81 ? -37.875 -2.314 -1.107 1 81.81 81 LEU B N 1
ATOM 5535 C CA . LEU B 1 81 ? -37.438 -1.192 -0.278 1 81.81 81 LEU B CA 1
ATOM 5536 C C . LEU B 1 81 ? -37.906 0.13 -0.865 1 81.81 81 LEU B C 1
ATOM 5538 O O . LEU B 1 81 ? -37.938 0.308 -2.086 1 81.81 81 LEU B O 1
ATOM 5542 N N . SER B 1 82 ? -38.5 0.937 -0.084 1 84.94 82 SER B N 1
ATOM 5543 C CA . SER B 1 82 ? -38.844 2.281 -0.533 1 84.94 82 SER B CA 1
ATOM 5544 C C . SER B 1 82 ? -37.625 3.037 -1.022 1 84.94 82 SER B C 1
ATOM 5546 O O . SER B 1 82 ? -36.5 2.717 -0.636 1 84.94 82 SER B O 1
ATOM 5548 N N . ALA B 1 83 ? -37.812 3.875 -1.932 1 86.31 83 ALA B N 1
ATOM 5549 C CA . ALA B 1 83 ? -36.719 4.629 -2.562 1 86.31 83 ALA B CA 1
ATOM 5550 C C . ALA B 1 83 ? -35.906 5.398 -1.525 1 86.31 83 ALA B C 1
ATOM 5552 O O . ALA B 1 83 ? -34.688 5.344 -1.529 1 86.31 83 ALA B O 1
ATOM 5553 N N . PRO B 1 84 ? -36.594 6.012 -0.604 1 88.25 84 PRO B N 1
ATOM 5554 C CA . PRO B 1 84 ? -35.812 6.742 0.392 1 88.25 84 PRO B CA 1
ATOM 5555 C C . PRO B 1 84 ? -34.969 5.824 1.264 1 88.25 84 PRO B C 1
ATOM 5557 O O . PRO B 1 84 ? -33.844 6.191 1.651 1 88.25 84 PRO B O 1
ATOM 5560 N N . VAL B 1 85 ? -35.5 4.719 1.582 1 89.81 85 VAL B N 1
ATOM 5561 C CA . VAL B 1 85 ? -34.75 3.764 2.398 1 89.81 85 VAL B CA 1
ATOM 5562 C C . VAL B 1 85 ? -33.531 3.236 1.616 1 89.81 85 VAL B C 1
ATOM 5564 O O . VAL B 1 85 ? -32.438 3.117 2.16 1 89.81 85 VAL B O 1
ATOM 5567 N N . LYS B 1 86 ? -33.781 2.955 0.397 1 91.69 86 LYS B N 1
ATOM 5568 C CA . LYS B 1 86 ? -32.688 2.496 -0.476 1 91.69 86 LYS B CA 1
ATOM 5569 C C . LYS B 1 86 ? -31.594 3.543 -0.583 1 91.69 86 LYS B C 1
ATOM 5571 O O . LYS B 1 86 ? -30.406 3.211 -0.514 1 91.69 86 LYS B O 1
ATOM 5576 N N . ASP B 1 87 ? -32.031 4.734 -0.732 1 91.56 87 ASP B N 1
ATOM 5577 C CA . ASP B 1 87 ? -31.062 5.832 -0.854 1 91.56 87 ASP B CA 1
ATOM 5578 C C . ASP B 1 87 ? -30.266 6.004 0.434 1 91.56 87 ASP B C 1
ATOM 5580 O O . ASP B 1 87 ? -29.078 6.34 0.393 1 91.56 87 ASP B O 1
ATOM 5584 N N . ASN B 1 88 ? -30.922 5.855 1.476 1 93 88 ASN B N 1
ATOM 5585 C CA . ASN B 1 88 ? -30.234 5.949 2.756 1 93 88 ASN B CA 1
ATOM 5586 C C . ASN B 1 88 ? -29.172 4.855 2.902 1 93 88 ASN B C 1
ATOM 5588 O O . ASN B 1 88 ? -28.078 5.105 3.406 1 93 88 ASN B O 1
ATOM 5592 N N . ILE B 1 89 ? -29.531 3.67 2.496 1 94.5 89 ILE B N 1
ATOM 5593 C CA . ILE B 1 89 ? -28.578 2.57 2.562 1 94.5 89 ILE B CA 1
ATOM 5594 C C . ILE B 1 89 ? -27.406 2.848 1.621 1 94.5 89 ILE B C 1
ATOM 5596 O O . ILE B 1 89 ? -26.25 2.609 1.973 1 94.5 89 ILE B O 1
ATOM 5600 N N . HIS B 1 90 ? -27.719 3.383 0.412 1 95 90 HIS B N 1
ATOM 5601 C CA . HIS B 1 90 ? -26.672 3.756 -0.524 1 95 90 HIS B CA 1
ATOM 5602 C C . HIS B 1 90 ? -25.719 4.766 0.097 1 95 90 HIS B C 1
ATOM 5604 O O . HIS B 1 90 ? -24.5 4.672 -0.089 1 95 90 HIS B O 1
ATOM 5610 N N . LYS B 1 91 ? -26.219 5.68 0.839 1 93.62 91 LYS B N 1
ATOM 5611 C CA . LYS B 1 91 ? -25.406 6.684 1.507 1 93.62 91 LYS B CA 1
ATOM 5612 C C . LYS B 1 91 ? -24.469 6.039 2.533 1 93.62 91 LYS B C 1
ATOM 5614 O O . LYS B 1 91 ? -23.312 6.445 2.674 1 93.62 91 LYS B O 1
ATOM 5619 N N . LYS B 1 92 ? -25.047 5.078 3.188 1 94.56 92 LYS B N 1
ATOM 5620 C CA . LYS B 1 92 ? -24.234 4.375 4.172 1 94.56 92 LYS B CA 1
ATOM 5621 C C . LYS B 1 92 ? -23.109 3.6 3.496 1 94.56 92 LYS B C 1
ATOM 5623 O O . LYS B 1 92 ? -22.016 3.479 4.047 1 94.56 92 LYS B O 1
ATOM 5628 N N . VAL B 1 93 ? -23.359 3.053 2.336 1 95.5 93 VAL B N 1
ATOM 5629 C CA . VAL B 1 93 ? -22.328 2.357 1.565 1 95.5 93 VAL B CA 1
ATOM 5630 C C . VAL B 1 93 ? -21.234 3.34 1.159 1 95.5 93 VAL B C 1
ATOM 5632 O O . VAL B 1 93 ? -20.047 3.031 1.27 1 95.5 93 VAL B O 1
ATOM 5635 N N . VAL B 1 94 ? -21.609 4.492 0.748 1 94.69 94 VAL B N 1
ATOM 5636 C CA . VAL B 1 94 ? -20.672 5.535 0.354 1 94.69 94 VAL B CA 1
ATOM 5637 C C . VAL B 1 94 ? -19.797 5.918 1.544 1 94.69 94 VAL B C 1
ATOM 5639 O O . VAL B 1 94 ? -18.578 6.031 1.41 1 94.69 94 VAL B O 1
ATOM 5642 N N . HIS B 1 95 ? -20.375 6.047 2.672 1 92.69 95 HIS B N 1
ATOM 5643 C CA . HIS B 1 95 ? -19.641 6.414 3.881 1 92.69 95 HIS B CA 1
ATOM 5644 C C . HIS B 1 95 ? -18.672 5.312 4.297 1 92.69 95 HIS B C 1
ATOM 5646 O O . HIS B 1 95 ? -17.578 5.598 4.773 1 92.69 95 HIS B O 1
ATOM 5652 N N . PHE B 1 96 ? -19.141 4.098 4.117 1 94 96 PHE B N 1
ATOM 5653 C CA . PHE B 1 96 ? -18.297 2.955 4.438 1 94 96 PHE B CA 1
ATOM 5654 C C . PHE B 1 96 ? -17.047 2.951 3.568 1 94 96 PHE B C 1
ATOM 5656 O O . PHE B 1 96 ? -15.93 2.797 4.074 1 94 96 PHE B O 1
ATOM 5663 N N . ILE B 1 97 ? -17.172 3.203 2.293 1 92.5 97 ILE B N 1
ATOM 5664 C CA . ILE B 1 97 ? -16.078 3.188 1.335 1 92.5 97 ILE B CA 1
ATOM 5665 C C . ILE B 1 97 ? -15.133 4.355 1.614 1 92.5 97 ILE B C 1
ATOM 5667 O O . ILE B 1 97 ? -13.914 4.18 1.651 1 92.5 97 ILE B O 1
ATOM 5671 N N . ALA B 1 98 ? -15.656 5.488 1.901 1 90.62 98 ALA B N 1
ATOM 5672 C CA . ALA B 1 98 ? -14.844 6.684 2.135 1 90.62 98 ALA B CA 1
ATOM 5673 C C . ALA B 1 98 ? -14.102 6.59 3.461 1 90.62 98 ALA B C 1
ATOM 5675 O O . ALA B 1 98 ? -12.891 6.844 3.521 1 90.62 98 ALA B O 1
ATOM 5676 N N . SER B 1 99 ? -14.797 6.16 4.496 1 87.94 99 SER B N 1
ATOM 5677 C CA . SER B 1 99 ? -14.211 6.098 5.832 1 87.94 99 SER B CA 1
ATOM 5678 C C . SER B 1 99 ? -13.148 5.012 5.914 1 87.94 99 SER B C 1
ATOM 5680 O O . SER B 1 99 ? -12.156 5.16 6.637 1 87.94 99 SER B O 1
ATOM 5682 N N . GLY B 1 100 ? -13.391 3.947 5.246 1 86.19 100 GLY B N 1
ATOM 5683 C CA . GLY B 1 100 ? -12.445 2.842 5.273 1 86.19 100 GLY B CA 1
ATOM 5684 C C . GLY B 1 100 ? -11.359 2.959 4.219 1 86.19 100 GLY B C 1
ATOM 5685 O O . GLY B 1 100 ? -10.469 2.111 4.141 1 86.19 100 GLY B O 1
ATOM 5686 N N . SER B 1 101 ? -11.422 3.996 3.406 1 84.88 101 SER B N 1
ATOM 5687 C CA . SER B 1 101 ? -10.492 4.168 2.291 1 84.88 101 SER B CA 1
ATOM 5688 C C . SER B 1 101 ? -10.477 2.932 1.397 1 84.88 101 SER B C 1
ATOM 5690 O O . SER B 1 101 ? -9.398 2.422 1.059 1 84.88 101 SER B O 1
ATOM 5692 N N . LEU B 1 102 ? -11.633 2.412 1.125 1 88.31 102 LEU B N 1
ATOM 5693 C CA . LEU B 1 102 ? -11.766 1.183 0.348 1 88.31 102 LEU B CA 1
ATOM 5694 C C . LEU B 1 102 ? -11.844 1.488 -1.144 1 88.31 102 LEU B C 1
ATOM 5696 O O . LEU B 1 102 ? -12.273 2.576 -1.536 1 88.31 102 LEU B O 1
ATOM 5700 N N . PRO B 1 103 ? -11.445 0.5 -1.948 1 85.94 103 PRO B N 1
ATOM 5701 C CA . PRO B 1 103 ? -11.617 0.683 -3.391 1 85.94 103 PRO B CA 1
ATOM 5702 C C . PRO B 1 103 ? -13.086 0.712 -3.809 1 85.94 103 PRO B C 1
ATOM 5704 O O . PRO B 1 103 ? -13.914 0.031 -3.203 1 85.94 103 PRO B O 1
ATOM 5707 N N . LEU B 1 104 ? -13.398 1.433 -4.902 1 88.44 104 LEU B N 1
ATOM 5708 C CA . LEU B 1 104 ? -14.773 1.542 -5.391 1 88.44 104 LEU B CA 1
ATOM 5709 C C . LEU B 1 104 ? -15.273 0.199 -5.91 1 88.44 104 LEU B C 1
ATOM 5711 O O . LEU B 1 104 ? -16.484 -0.025 -5.996 1 88.44 104 LEU B O 1
ATOM 5715 N N . SER B 1 105 ? -14.344 -0.67 -6.219 1 87.56 105 SER B N 1
ATOM 5716 C CA . SER B 1 105 ? -14.695 -1.967 -6.789 1 87.56 105 SER B CA 1
ATOM 5717 C C . SER B 1 105 ? -15.281 -2.895 -5.73 1 87.56 105 SER B C 1
ATOM 5719 O O . SER B 1 105 ? -15.773 -3.98 -6.051 1 87.56 105 SER B O 1
ATOM 5721 N N . ILE B 1 106 ? -15.273 -2.473 -4.508 1 89.69 106 ILE B N 1
ATOM 5722 C CA . ILE B 1 106 ? -15.758 -3.305 -3.412 1 89.69 106 ILE B CA 1
ATOM 5723 C C . ILE B 1 106 ? -17.219 -3.65 -3.639 1 89.69 106 ILE B C 1
ATOM 5725 O O . ILE B 1 106 ? -17.672 -4.738 -3.27 1 89.69 106 ILE B O 1
ATOM 5729 N N . VAL B 1 107 ? -18 -2.766 -4.25 1 92.12 107 VAL B N 1
ATOM 5730 C CA . VAL B 1 107 ? -19.438 -2.961 -4.434 1 92.12 107 VAL B CA 1
ATOM 5731 C C . VAL B 1 107 ? -19.688 -4.047 -5.477 1 92.12 107 VAL B C 1
ATOM 5733 O O . VAL B 1 107 ? -20.766 -4.645 -5.516 1 92.12 107 VAL B O 1
ATOM 5736 N N . SER B 1 108 ? -18.672 -4.309 -6.281 1 90 108 SER B N 1
ATOM 5737 C CA . SER B 1 108 ? -18.797 -5.328 -7.32 1 90 108 SER B CA 1
ATOM 5738 C C . SER B 1 108 ? -18.281 -6.68 -6.84 1 90 108 SER B C 1
ATOM 5740 O O . SER B 1 108 ? -18.391 -7.68 -7.551 1 90 108 SER B O 1
ATOM 5742 N N . LEU B 1 109 ? -17.688 -6.68 -5.68 1 90.25 109 LEU B N 1
ATOM 5743 C CA . LEU B 1 109 ? -17.172 -7.93 -5.125 1 90.25 109 LEU B CA 1
ATOM 5744 C C . LEU B 1 109 ? -18.312 -8.883 -4.789 1 90.25 109 LEU B C 1
ATOM 5746 O O . LEU B 1 109 ? -19.281 -8.492 -4.121 1 90.25 109 LEU B O 1
ATOM 5750 N N . ASP B 1 110 ? -18.25 -10.094 -5.191 1 90.12 110 ASP B N 1
ATOM 5751 C CA . ASP B 1 110 ? -19.297 -11.086 -4.977 1 90.12 110 ASP B CA 1
ATOM 5752 C C . ASP B 1 110 ? -19.531 -11.32 -3.486 1 90.12 110 ASP B C 1
ATOM 5754 O O . ASP B 1 110 ? -20.672 -11.484 -3.053 1 90.12 110 ASP B O 1
ATOM 5758 N N . SER B 1 111 ? -18.453 -11.32 -2.721 1 91.5 111 SER B N 1
ATOM 5759 C CA . SER B 1 111 ? -18.578 -11.57 -1.289 1 91.5 111 SER B CA 1
ATOM 5760 C C . SER B 1 111 ? -19.312 -10.438 -0.59 1 91.5 111 SER B C 1
ATOM 5762 O O . SER B 1 111 ? -20.062 -10.664 0.37 1 91.5 111 SER B O 1
ATOM 5764 N N . PHE B 1 112 ? -19.125 -9.227 -1.061 1 94.44 112 PHE B N 1
ATOM 5765 C CA . PHE B 1 112 ? -19.844 -8.094 -0.493 1 94.44 112 PHE B CA 1
ATOM 5766 C C . PHE B 1 112 ? -21.328 -8.164 -0.842 1 94.44 112 PHE B C 1
ATOM 5768 O O . PHE B 1 112 ? -22.188 -7.961 0.02 1 94.44 112 PHE B O 1
ATOM 5775 N N . ARG B 1 113 ? -21.578 -8.398 -2.031 1 94 113 ARG B N 1
ATOM 5776 C CA . ARG B 1 113 ? -22.969 -8.516 -2.482 1 94 113 ARG B CA 1
ATOM 5777 C C . ARG B 1 113 ? -23.688 -9.641 -1.743 1 94 113 ARG B C 1
ATOM 5779 O O . ARG B 1 113 ? -24.844 -9.477 -1.344 1 94 113 ARG B O 1
ATOM 5786 N N . ASP B 1 114 ? -22.969 -10.742 -1.577 1 93.75 114 ASP B N 1
ATOM 5787 C CA . ASP B 1 114 ? -23.531 -11.867 -0.843 1 93.75 114 ASP B CA 1
ATOM 5788 C C . ASP B 1 114 ? -23.844 -11.484 0.604 1 93.75 114 ASP B C 1
ATOM 5790 O O . ASP B 1 114 ? -24.891 -11.859 1.141 1 93.75 114 ASP B O 1
ATOM 5794 N N . LEU B 1 115 ? -22.969 -10.742 1.24 1 95.12 115 LEU B N 1
ATOM 5795 C CA . LEU B 1 115 ? -23.141 -10.297 2.617 1 95.12 115 LEU B CA 1
ATOM 5796 C C . LEU B 1 115 ? -24.344 -9.367 2.734 1 95.12 115 LEU B C 1
ATOM 5798 O O . LEU B 1 115 ? -25.219 -9.57 3.594 1 95.12 115 LEU B O 1
ATOM 5802 N N . VAL B 1 116 ? -24.438 -8.422 1.852 1 94.75 116 VAL B N 1
ATOM 5803 C CA . VAL B 1 116 ? -25.5 -7.43 1.885 1 94.75 116 VAL B CA 1
ATOM 5804 C C . VAL B 1 116 ? -26.844 -8.094 1.613 1 94.75 116 VAL B C 1
ATOM 5806 O O . VAL B 1 116 ? -27.844 -7.793 2.271 1 94.75 116 VAL B O 1
ATOM 5809 N N . GLN B 1 117 ? -26.844 -9.039 0.728 1 92.44 117 GLN B N 1
ATOM 5810 C CA . GLN B 1 117 ? -28.078 -9.75 0.386 1 92.44 117 GLN B CA 1
ATOM 5811 C C . GLN B 1 117 ? -28.516 -10.656 1.528 1 92.44 117 GLN B C 1
ATOM 5813 O O . GLN B 1 117 ? -29.719 -10.859 1.731 1 92.44 117 GLN B O 1
ATOM 5818 N N . THR B 1 118 ? -27.578 -11.203 2.203 1 93.5 118 THR B N 1
ATOM 5819 C CA . THR B 1 118 ? -27.906 -12.031 3.355 1 93.5 118 THR B CA 1
ATOM 5820 C C . THR B 1 118 ? -28.484 -11.188 4.488 1 93.5 118 THR B C 1
ATOM 5822 O O . THR B 1 118 ? -29.391 -11.625 5.195 1 93.5 118 THR B O 1
ATOM 5825 N N . LEU B 1 119 ? -27.984 -9.992 4.66 1 93.19 119 LEU B N 1
ATOM 5826 C CA . LEU B 1 119 ? -28.469 -9.086 5.695 1 93.19 119 LEU B CA 1
ATOM 5827 C C . LEU B 1 119 ? -29.844 -8.531 5.332 1 93.19 119 LEU B C 1
ATOM 5829 O O . LEU B 1 119 ? -30.734 -8.445 6.184 1 93.19 119 LEU B O 1
ATOM 5833 N N . ASN B 1 120 ? -29.984 -8.133 4.062 1 91.94 120 ASN B N 1
ATOM 5834 C CA . ASN B 1 120 ? -31.234 -7.602 3.535 1 91.94 120 ASN B CA 1
ATOM 5835 C C . ASN B 1 120 ? -31.469 -8.031 2.09 1 91.94 120 ASN B C 1
ATOM 5837 O O . ASN B 1 120 ? -31.016 -7.359 1.157 1 91.94 120 ASN B O 1
ATOM 5841 N N . PRO B 1 121 ? -32.188 -9.047 1.91 1 89.62 121 PRO B N 1
ATOM 5842 C CA . PRO B 1 121 ? -32.375 -9.633 0.582 1 89.62 121 PRO B CA 1
ATOM 5843 C C . PRO B 1 121 ? -33.031 -8.664 -0.402 1 89.62 121 PRO B C 1
ATOM 5845 O O . PRO B 1 121 ? -32.906 -8.844 -1.617 1 89.62 121 PRO B O 1
ATOM 5848 N N . SER B 1 122 ? -33.625 -7.621 0.115 1 89.88 122 SER B N 1
ATOM 5849 C CA . SER B 1 122 ? -34.344 -6.688 -0.753 1 89.88 122 SER B CA 1
ATOM 5850 C C . SER B 1 122 ? -33.406 -5.59 -1.259 1 89.88 122 SER B C 1
ATOM 5852 O O . SER B 1 122 ? -33.781 -4.777 -2.104 1 89.88 122 SER B O 1
ATOM 5854 N N . TYR B 1 123 ? -32.25 -5.637 -0.742 1 92.25 123 TYR B N 1
ATOM 5855 C CA . TYR B 1 123 ? -31.344 -4.555 -1.09 1 92.25 123 TYR B CA 1
ATOM 5856 C C . TYR B 1 123 ? -30.281 -5.043 -2.057 1 92.25 123 TYR B C 1
ATOM 5858 O O . TYR B 1 123 ? -29.719 -6.129 -1.883 1 92.25 123 TYR B O 1
ATOM 5866 N N . THR B 1 124 ? -30 -4.246 -3.1 1 90.94 124 THR B N 1
ATOM 5867 C CA . THR B 1 124 ? -28.891 -4.465 -4.027 1 90.94 124 THR B CA 1
ATOM 5868 C C . THR B 1 124 ? -27.953 -3.266 -4.035 1 90.94 124 THR B C 1
ATOM 5870 O O . THR B 1 124 ? -28.391 -2.127 -4.207 1 90.94 124 THR B O 1
ATOM 5873 N N . PRO B 1 125 ? -26.703 -3.514 -3.824 1 92.25 125 PRO B N 1
ATOM 5874 C CA . PRO B 1 125 ? -25.734 -2.408 -3.822 1 92.25 125 PRO B CA 1
ATOM 5875 C C . PRO B 1 125 ? -25.672 -1.673 -5.16 1 92.25 125 PRO B C 1
ATOM 5877 O O . PRO B 1 125 ? -26 -2.254 -6.203 1 92.25 125 PRO B O 1
ATOM 5880 N N . PRO B 1 126 ? -25.328 -0.45 -5.109 1 92.06 126 PRO B N 1
ATOM 5881 C CA . PRO B 1 126 ? -25.25 0.335 -6.344 1 92.06 126 PRO B CA 1
ATOM 5882 C C . PRO B 1 126 ? -24.062 -0.043 -7.215 1 92.06 126 PRO B C 1
ATOM 5884 O O . PRO B 1 126 ? -23.062 -0.581 -6.711 1 92.06 126 PRO B O 1
ATOM 5887 N N . GLY B 1 127 ? -24.188 0.205 -8.492 1 91.12 127 GLY B N 1
ATOM 5888 C CA . GLY B 1 127 ? -23.047 0.076 -9.375 1 91.12 127 GLY B CA 1
ATOM 5889 C C . GLY B 1 127 ? -22.031 1.194 -9.211 1 91.12 127 GLY B C 1
ATOM 5890 O O . GLY B 1 127 ? -22.25 2.137 -8.453 1 91.12 127 GLY B O 1
ATOM 5891 N N . ARG B 1 128 ? -21.016 1.1 -9.867 1 90 128 ARG B N 1
ATOM 5892 C CA . ARG B 1 128 ? -19.906 2.053 -9.742 1 90 128 ARG B CA 1
ATOM 5893 C C . ARG B 1 128 ? -20.344 3.443 -10.195 1 90 128 ARG B C 1
ATOM 5895 O O . ARG B 1 128 ? -20.016 4.441 -9.547 1 90 128 ARG B O 1
ATOM 5902 N N . LYS B 1 129 ? -21.062 3.533 -11.227 1 91.06 129 LYS B N 1
ATOM 5903 C CA . LYS B 1 129 ? -21.5 4.824 -11.75 1 91.06 129 LYS B CA 1
ATOM 5904 C C . LYS B 1 129 ? -22.422 5.527 -10.773 1 91.06 129 LYS B C 1
ATOM 5906 O O . LYS B 1 129 ? -22.281 6.723 -10.516 1 91.06 129 LYS B O 1
ATOM 5911 N N . LYS B 1 130 ? -23.359 4.766 -10.312 1 92.75 130 LYS B N 1
ATOM 5912 C CA . LYS B 1 130 ? -24.281 5.324 -9.336 1 92.75 130 LYS B CA 1
ATOM 5913 C C . LYS B 1 130 ? -23.562 5.715 -8.047 1 92.75 130 LYS B C 1
ATOM 5915 O O . LYS B 1 130 ? -23.875 6.742 -7.438 1 92.75 130 LYS B O 1
ATOM 5920 N N . LEU B 1 131 ? -22.656 4.898 -7.656 1 94.31 131 LEU B N 1
ATOM 5921 C CA . LEU B 1 131 ? -21.859 5.18 -6.469 1 94.31 131 LEU B CA 1
ATOM 5922 C C . LEU B 1 131 ? -21.125 6.508 -6.613 1 94.31 131 LEU B C 1
ATOM 5924 O O . LEU B 1 131 ? -21.125 7.332 -5.699 1 94.31 131 LEU B O 1
ATOM 5928 N N . LEU B 1 132 ? -20.516 6.73 -7.742 1 93.94 132 LEU B N 1
ATOM 5929 C CA . LEU B 1 132 ? -19.781 7.961 -8.008 1 93.94 132 LEU B CA 1
ATOM 5930 C C . LEU B 1 132 ? -20.719 9.172 -8.008 1 93.94 132 LEU B C 1
ATOM 5932 O O . LEU B 1 132 ? -20.359 10.227 -7.484 1 93.94 132 LEU B O 1
ATOM 5936 N N . SER B 1 133 ? -21.828 8.961 -8.578 1 94.88 133 SER B N 1
ATOM 5937 C CA . SER B 1 133 ? -22.812 10.039 -8.586 1 94.88 133 SER B CA 1
ATOM 5938 C C . SER B 1 133 ? -23.25 10.406 -7.172 1 94.88 133 SER B C 1
ATOM 5940 O O . SER B 1 133 ? -23.391 11.586 -6.848 1 94.88 133 SER B O 1
ATOM 5942 N N . MET B 1 134 ? -23.422 9.461 -6.379 1 94.88 134 MET B N 1
ATOM 5943 C CA . MET B 1 134 ? -23.812 9.695 -4.996 1 94.88 134 MET B CA 1
ATOM 5944 C C . MET B 1 134 ? -22.688 10.375 -4.219 1 94.88 134 MET B C 1
ATOM 5946 O O . MET B 1 134 ? -22.953 11.242 -3.383 1 94.88 134 MET B O 1
ATOM 5950 N N . MET B 1 135 ? -21.484 9.977 -4.461 1 95.12 135 MET B N 1
ATOM 5951 C CA . MET B 1 135 ? -20.344 10.617 -3.82 1 95.12 135 MET B CA 1
ATOM 5952 C C . MET B 1 135 ? -20.266 12.094 -4.184 1 95.12 135 MET B C 1
ATOM 5954 O O . MET B 1 135 ? -20.031 12.938 -3.32 1 95.12 135 MET B O 1
ATOM 5958 N N . ARG B 1 136 ? -20.5 12.398 -5.43 1 95.44 136 ARG B N 1
ATOM 5959 C CA . ARG B 1 136 ? -20.484 13.781 -5.879 1 95.44 136 ARG B CA 1
ATOM 5960 C C . ARG B 1 136 ? -21.578 14.594 -5.191 1 95.44 136 ARG B C 1
ATOM 5962 O O . ARG B 1 136 ? -21.359 15.727 -4.766 1 95.44 136 ARG B O 1
ATOM 5969 N N . SER B 1 137 ? -22.688 13.945 -5.098 1 94.62 137 SER B N 1
ATOM 5970 C CA . SER B 1 137 ? -23.812 14.609 -4.445 1 94.62 137 SER B CA 1
ATOM 5971 C C . SER B 1 137 ? -23.5 14.898 -2.98 1 94.62 137 SER B C 1
ATOM 5973 O O . SER B 1 137 ? -23.812 15.984 -2.479 1 94.62 137 SER B O 1
ATOM 5975 N N . GLU B 1 138 ? -22.906 13.953 -2.336 1 93.69 138 GLU B N 1
ATOM 5976 C CA . GLU B 1 138 ? -22.547 14.133 -0.93 1 93.69 138 GLU B CA 1
ATOM 5977 C C . GLU B 1 138 ? -21.5 15.227 -0.758 1 93.69 138 GLU B C 1
ATOM 5979 O O . GLU B 1 138 ? -21.547 15.984 0.209 1 93.69 138 GLU B O 1
ATOM 5984 N N . VAL B 1 139 ? -20.562 15.281 -1.624 1 94.38 139 VAL B N 1
ATOM 5985 C CA . VAL B 1 139 ? -19.531 16.312 -1.558 1 94.38 139 VAL B CA 1
ATOM 5986 C C . VAL B 1 139 ? -20.156 17.688 -1.807 1 94.38 139 VAL B C 1
ATOM 5988 O O . VAL B 1 139 ? -19.781 18.672 -1.175 1 94.38 139 VAL B O 1
ATOM 5991 N N . ASN B 1 140 ? -21.109 17.734 -2.715 1 94.25 140 ASN B N 1
ATOM 5992 C CA . ASN B 1 140 ? -21.828 18.969 -2.947 1 94.25 140 ASN B CA 1
ATOM 5993 C C . ASN B 1 140 ? -22.594 19.422 -1.702 1 94.25 140 ASN B C 1
ATOM 5995 O O . ASN B 1 140 ? -22.672 20.609 -1.415 1 94.25 140 ASN B O 1
ATOM 5999 N N . ASP B 1 141 ? -23.125 18.438 -1.059 1 92.19 141 ASP B N 1
ATOM 6000 C CA . ASP B 1 141 ? -23.781 18.75 0.205 1 92.19 141 ASP B CA 1
ATOM 6001 C C . ASP B 1 141 ? -22.797 19.328 1.217 1 92.19 141 ASP B C 1
ATOM 6003 O O . ASP B 1 141 ? -23.141 20.234 1.976 1 92.19 141 ASP B O 1
ATOM 6007 N N . TYR B 1 142 ? -21.688 18.734 1.273 1 91.69 142 TYR B N 1
ATOM 6008 C CA . TYR B 1 142 ? -20.641 19.25 2.158 1 91.69 142 TYR B CA 1
ATOM 6009 C C . TYR B 1 142 ? -20.25 20.672 1.787 1 91.69 142 TYR B C 1
ATOM 6011 O O . TYR B 1 142 ? -20.078 21.531 2.662 1 91.69 142 TYR B O 1
ATOM 6019 N N . ASP B 1 143 ? -20.141 20.953 0.495 1 93.5 143 ASP B N 1
ATOM 6020 C CA . ASP B 1 143 ? -19.844 22.297 0.014 1 93.5 143 ASP B CA 1
ATOM 6021 C C . ASP B 1 143 ? -20.906 23.297 0.497 1 93.5 143 ASP B C 1
ATOM 6023 O O . ASP B 1 143 ? -20.562 24.406 0.913 1 93.5 143 ASP B O 1
ATOM 6027 N N . ASP B 1 144 ? -22.094 22.859 0.445 1 93.25 144 ASP B N 1
ATOM 6028 C CA . ASP B 1 144 ? -23.188 23.734 0.877 1 93.25 144 ASP B CA 1
ATOM 6029 C C . ASP B 1 144 ? -23.094 24.016 2.375 1 93.25 144 ASP B C 1
ATOM 6031 O O . ASP B 1 144 ? -23.344 25.141 2.814 1 93.25 144 ASP B O 1
ATOM 6035 N N . SER B 1 145 ? -22.766 22.984 3.08 1 90.81 145 SER B N 1
ATOM 6036 C CA . SER B 1 145 ? -22.578 23.172 4.516 1 90.81 145 SER B CA 1
ATOM 6037 C C . SER B 1 145 ? -21.438 24.141 4.805 1 90.81 145 SER B C 1
ATOM 6039 O O . SER B 1 145 ? -21.516 24.953 5.734 1 90.81 145 SER B O 1
ATOM 6041 N N . LEU B 1 146 ? -20.391 24.062 4.066 1 92 146 LEU B N 1
ATOM 6042 C CA . LEU B 1 146 ? -19.25 24.953 4.223 1 92 146 LEU B CA 1
ATOM 6043 C C . LEU B 1 146 ? -19.641 26.391 3.879 1 92 146 LEU B C 1
ATOM 6045 O O . LEU B 1 146 ? -19.25 27.328 4.574 1 92 146 LEU B O 1
ATOM 6049 N N . LYS B 1 147 ? -20.438 26.531 2.836 1 93.06 147 LYS B N 1
ATOM 6050 C CA . LYS B 1 147 ? -20.906 27.859 2.445 1 93.06 147 LYS B CA 1
ATOM 6051 C C . LYS B 1 147 ? -21.672 28.531 3.582 1 93.06 147 LYS B C 1
ATOM 6053 O O . LYS B 1 147 ? -21.516 29.734 3.824 1 93.06 147 LYS B O 1
ATOM 6058 N N . ASP B 1 148 ? -22.391 27.734 4.238 1 89.75 148 ASP B N 1
ATOM 6059 C CA . ASP B 1 148 ? -23.172 28.25 5.348 1 89.75 148 ASP B CA 1
ATOM 6060 C C . ASP B 1 148 ? -22.281 28.75 6.477 1 89.75 148 ASP B C 1
ATOM 6062 O O . ASP B 1 148 ? -22.531 29.812 7.055 1 89.75 148 ASP B O 1
ATOM 6066 N N . ILE B 1 149 ? -21.281 28.031 6.742 1 86.75 149 ILE B N 1
ATOM 6067 C CA . ILE B 1 149 ? -20.375 28.375 7.824 1 86.75 149 ILE B CA 1
ATOM 6068 C C . ILE B 1 149 ? -19.547 29.594 7.422 1 86.75 149 ILE B C 1
ATOM 6070 O O . ILE B 1 149 ? -19.328 30.5 8.227 1 86.75 149 ILE B O 1
ATOM 6074 N N . LEU B 1 150 ? -19.172 29.672 6.184 1 90 150 LEU B N 1
ATOM 6075 C CA . LEU B 1 150 ? -18.219 30.672 5.715 1 90 150 LEU B CA 1
ATOM 6076 C C . LEU B 1 150 ? -18.938 31.969 5.363 1 90 150 LEU B C 1
ATOM 6078 O O . LEU B 1 150 ? -18.297 33.031 5.211 1 90 150 LEU B O 1
ATOM 6082 N N . SER B 1 151 ? -20.25 31.875 5.27 1 86.94 151 SER B N 1
ATOM 6083 C CA . SER B 1 151 ? -21.031 33.062 4.949 1 86.94 151 SER B CA 1
ATOM 6084 C C . SER B 1 151 ? -21.438 33.812 6.211 1 86.94 151 SER B C 1
ATOM 6086 O O . SER B 1 151 ? -22 34.906 6.137 1 86.94 151 SER B O 1
ATOM 6088 N N . ARG B 1 152 ? -21.125 33.25 7.262 1 82.75 152 ARG B N 1
ATOM 6089 C CA . ARG B 1 152 ? -21.484 33.938 8.5 1 82.75 152 ARG B CA 1
ATOM 6090 C C . ARG B 1 152 ? -20.75 35.25 8.625 1 82.75 152 ARG B C 1
ATOM 6092 O O . ARG B 1 152 ? -19.656 35.438 8.07 1 82.75 152 ARG B O 1
ATOM 6099 N N . SER B 1 153 ? -21.375 36.188 9.281 1 76.56 153 SER B N 1
ATOM 6100 C CA . SER B 1 153 ? -20.812 37.531 9.398 1 76.56 153 SER B CA 1
ATOM 6101 C C . SER B 1 153 ? -19.672 37.562 10.414 1 76.56 153 SER B C 1
ATOM 6103 O O . SER B 1 153 ? -19.688 36.812 11.391 1 76.56 153 SER B O 1
ATOM 6105 N N . GLU B 1 154 ? -18.688 38.406 10.211 1 79.94 154 GLU B N 1
ATOM 6106 C CA . GLU B 1 154 ? -17.594 38.781 11.109 1 79.94 154 GLU B CA 1
ATOM 6107 C C . GLU B 1 154 ? -16.688 37.594 11.375 1 79.94 154 GLU B C 1
ATOM 6109 O O . GLU B 1 154 ? -16.328 37.312 12.523 1 79.94 154 GLU B O 1
ATOM 6114 N N . ILE B 1 155 ? -16.5 36.781 10.344 1 86.81 155 ILE B N 1
ATOM 6115 C CA . ILE B 1 155 ? -15.562 35.688 10.516 1 86.81 155 ILE B CA 1
ATOM 6116 C C . ILE B 1 155 ? -14.195 36.094 9.953 1 86.81 155 ILE B C 1
ATOM 6118 O O . ILE B 1 155 ? -14.109 36.906 9.047 1 86.81 155 ILE B O 1
ATOM 6122 N N . SER B 1 156 ? -13.211 35.656 10.617 1 87.25 156 SER B N 1
ATOM 6123 C CA . SER B 1 156 ? -11.844 35.781 10.133 1 87.25 156 SER B CA 1
ATOM 6124 C C . SER B 1 156 ? -11.32 34.438 9.648 1 87.25 156 SER B C 1
ATOM 6126 O O . SER B 1 156 ? -11.539 33.406 10.305 1 87.25 156 SER B O 1
ATOM 6128 N N . ILE B 1 157 ? -10.703 34.469 8.406 1 92.69 157 ILE B N 1
ATOM 6129 C CA . ILE B 1 157 ? -10.289 33.188 7.816 1 92.69 157 ILE B CA 1
ATOM 6130 C C . ILE B 1 157 ? -8.797 33.219 7.516 1 92.69 157 ILE B C 1
ATOM 6132 O O . ILE B 1 157 ? -8.273 34.25 7.035 1 92.69 157 ILE B O 1
ATOM 6136 N N . ALA B 1 158 ? -8.109 32.25 7.957 1 93.06 158 ALA B N 1
ATOM 6137 C CA . ALA B 1 158 ? -6.766 31.953 7.488 1 93.06 158 ALA B CA 1
ATOM 6138 C C . ALA B 1 158 ? -6.742 30.641 6.711 1 93.06 158 ALA B C 1
ATOM 6140 O O . ALA B 1 158 ? -7.52 29.734 7 1 93.06 158 ALA B O 1
ATOM 6141 N N . ILE B 1 159 ? -5.848 30.547 5.695 1 95.5 159 ILE B N 1
ATOM 6142 C CA . ILE B 1 159 ? -5.84 29.328 4.906 1 95.5 159 ILE B CA 1
ATOM 6143 C C . ILE B 1 159 ? -4.469 28.656 4.992 1 95.5 159 ILE B C 1
ATOM 6145 O O . ILE B 1 159 ? -3.447 29.344 5.121 1 95.5 159 ILE B O 1
ATOM 6149 N N . THR B 1 160 ? -4.516 27.438 5.012 1 95 160 THR B N 1
ATOM 6150 C CA . THR B 1 160 ? -3.303 26.641 4.879 1 95 160 THR B CA 1
ATOM 6151 C C . THR B 1 160 ? -3.344 25.812 3.602 1 95 160 THR B C 1
ATOM 6153 O O . THR B 1 160 ? -4.402 25.312 3.213 1 95 160 THR B O 1
ATOM 6156 N N . CYS B 1 161 ? -2.246 25.703 2.953 1 94.44 161 CYS B N 1
ATOM 6157 C CA . CYS B 1 161 ? -2.162 24.953 1.703 1 94.44 161 CYS B CA 1
ATOM 6158 C C . CYS B 1 161 ? -0.903 24.094 1.664 1 94.44 161 CYS B C 1
ATOM 6160 O O . CYS B 1 161 ? 0.135 24.484 2.203 1 94.44 161 CYS B O 1
ATOM 6162 N N . ASP B 1 162 ? -1.077 23 1.155 1 91.94 162 ASP B N 1
ATOM 6163 C CA . ASP B 1 162 ? 0.047 22.094 0.936 1 91.94 162 ASP B CA 1
ATOM 6164 C C . ASP B 1 162 ? -0.205 21.188 -0.266 1 91.94 162 ASP B C 1
ATOM 6166 O O . ASP B 1 162 ? -1.349 20.812 -0.548 1 91.94 162 ASP B O 1
ATOM 6170 N N . ALA B 1 163 ? 0.867 20.938 -0.94 1 88.81 163 ALA B N 1
ATOM 6171 C CA . ALA B 1 163 ? 0.777 20.031 -2.092 1 88.81 163 ALA B CA 1
ATOM 6172 C C . ALA B 1 163 ? 1.34 18.656 -1.76 1 88.81 163 ALA B C 1
ATOM 6174 O O . ALA B 1 163 ? 2.314 18.547 -1.012 1 88.81 163 ALA B O 1
ATOM 6175 N N . TRP B 1 164 ? 0.707 17.656 -2.289 1 85.25 164 TRP B N 1
ATOM 6176 C CA . TRP B 1 164 ? 1.101 16.266 -2.059 1 85.25 164 TRP B CA 1
ATOM 6177 C C . TRP B 1 164 ? 1.344 15.547 -3.379 1 85.25 164 TRP B C 1
ATOM 6179 O O . TRP B 1 164 ? 0.562 15.688 -4.324 1 85.25 164 TRP B O 1
ATOM 6189 N N . SER B 1 165 ? 2.451 14.906 -3.449 1 77.12 165 SER B N 1
ATOM 6190 C CA . SER B 1 165 ? 2.764 14.047 -4.586 1 77.12 165 SER B CA 1
ATOM 6191 C C . SER B 1 165 ? 3.266 12.68 -4.129 1 77.12 165 SER B C 1
ATOM 6193 O O . SER B 1 165 ? 3.875 12.562 -3.062 1 77.12 165 SER B O 1
ATOM 6195 N N . SER B 1 166 ? 2.811 11.664 -4.727 1 71.25 166 SER B N 1
ATOM 6196 C CA . SER B 1 166 ? 3.273 10.312 -4.426 1 71.25 166 SER B CA 1
ATOM 6197 C C . SER B 1 166 ? 3.689 9.57 -5.691 1 71.25 166 SER B C 1
ATOM 6199 O O . SER B 1 166 ? 3.111 9.789 -6.758 1 71.25 166 SER B O 1
ATOM 6201 N N . TYR B 1 167 ? 4.691 8.758 -5.488 1 64.88 167 TYR B N 1
ATOM 6202 C CA . TYR B 1 167 ? 5.215 7.977 -6.602 1 64.88 167 TYR B CA 1
ATOM 6203 C C . TYR B 1 167 ? 4.152 7.039 -7.16 1 64.88 167 TYR B C 1
ATOM 6205 O O . TYR B 1 167 ? 4.094 6.809 -8.367 1 64.88 167 TYR B O 1
ATOM 6213 N N . ASN B 1 168 ? 3.342 6.555 -6.219 1 62.5 168 ASN B N 1
ATOM 6214 C CA . ASN B 1 168 ? 2.34 5.57 -6.613 1 62.5 168 ASN B CA 1
ATOM 6215 C C . ASN B 1 168 ? 1.1 6.234 -7.199 1 62.5 168 ASN B C 1
ATOM 6217 O O . ASN B 1 168 ? 0.296 5.582 -7.867 1 62.5 168 ASN B O 1
ATOM 6221 N N . ALA B 1 169 ? 1.084 7.543 -6.91 1 64.81 169 ALA B N 1
ATOM 6222 C CA . ALA B 1 169 ? -0.113 8.234 -7.375 1 64.81 169 ALA B CA 1
ATOM 6223 C C . ALA B 1 169 ? 0.128 8.898 -8.727 1 64.81 169 ALA B C 1
ATOM 6225 O O . ALA B 1 169 ? 1.181 9.5 -8.953 1 64.81 169 ALA B O 1
ATOM 6226 N N . ASN B 1 170 ? -0.704 8.703 -9.617 1 66.12 170 ASN B N 1
ATOM 6227 C CA . ASN B 1 170 ? -0.598 9.297 -10.953 1 66.12 170 ASN B CA 1
ATOM 6228 C C . ASN B 1 170 ? -0.967 10.773 -10.938 1 66.12 170 ASN B C 1
ATOM 6230 O O . ASN B 1 170 ? -1.09 11.398 -11.992 1 66.12 170 ASN B O 1
ATOM 6234 N N . CYS B 1 171 ? -1.189 11.273 -9.742 1 73.81 171 CYS B N 1
ATOM 6235 C CA . CYS B 1 171 ? -1.589 12.672 -9.68 1 73.81 171 CYS B CA 1
ATOM 6236 C C . CYS B 1 171 ? -1.084 13.328 -8.398 1 73.81 171 CYS B C 1
ATOM 6238 O O . CYS B 1 171 ? -0.736 12.641 -7.438 1 73.81 171 CYS B O 1
ATOM 6240 N N . SER B 1 172 ? -0.897 14.648 -8.516 1 83.5 172 SER B N 1
ATOM 6241 C CA . SER B 1 172 ? -0.614 15.453 -7.332 1 83.5 172 SER B CA 1
ATOM 6242 C C . SER B 1 172 ? -1.881 16.109 -6.793 1 83.5 172 SER B C 1
ATOM 6244 O O . SER B 1 172 ? -2.855 16.281 -7.527 1 83.5 172 SER B O 1
ATOM 6246 N N . LEU B 1 173 ? -1.918 16.312 -5.512 1 90 173 LEU B N 1
ATOM 6247 C CA . LEU B 1 173 ? -3.08 16.906 -4.871 1 90 173 LEU B CA 1
ATOM 6248 C C . LEU B 1 173 ? -2.689 18.188 -4.125 1 90 173 LEU B C 1
ATOM 6250 O O . LEU B 1 173 ? -1.578 18.281 -3.604 1 90 173 LEU B O 1
ATOM 6254 N N . LEU B 1 174 ? -3.566 19.141 -4.152 1 93.81 174 LEU B N 1
ATOM 6255 C CA . LEU B 1 174 ? -3.441 20.359 -3.357 1 93.81 174 LEU B CA 1
ATOM 6256 C C . LEU B 1 174 ? -4.551 20.453 -2.314 1 93.81 174 LEU B C 1
ATOM 6258 O O . LEU B 1 174 ? -5.734 20.484 -2.662 1 93.81 174 LEU B O 1
ATOM 6262 N N . ALA B 1 175 ? -4.137 20.422 -1.086 1 94.62 175 ALA B N 1
ATOM 6263 C CA . ALA B 1 175 ? -5.105 20.547 -0.002 1 94.62 175 ALA B CA 1
ATOM 6264 C C . ALA B 1 175 ? -5.23 22 0.457 1 94.62 175 ALA B C 1
ATOM 6266 O O . ALA B 1 175 ? -4.23 22.703 0.553 1 94.62 175 ALA B O 1
ATOM 6267 N N . ILE B 1 176 ? -6.426 22.453 0.607 1 95.69 176 ILE B N 1
ATOM 6268 C CA . ILE B 1 176 ? -6.734 23.797 1.103 1 95.69 176 ILE B CA 1
ATOM 6269 C C . ILE B 1 176 ? -7.594 23.688 2.359 1 95.69 176 ILE B C 1
ATOM 6271 O O . ILE B 1 176 ? -8.688 23.125 2.326 1 95.69 176 ILE B O 1
ATOM 6275 N N . THR B 1 177 ? -7.125 24.172 3.465 1 93.88 177 THR B N 1
ATOM 6276 C CA . THR B 1 177 ? -7.859 24.172 4.727 1 93.88 177 THR B CA 1
ATOM 6277 C C . THR B 1 177 ? -8.117 25.594 5.203 1 93.88 177 THR B C 1
ATOM 6279 O O . THR B 1 177 ? -7.234 26.453 5.137 1 93.88 177 THR B O 1
ATOM 6282 N N . ALA B 1 178 ? -9.281 25.844 5.621 1 93.19 178 ALA B N 1
ATOM 6283 C CA . ALA B 1 178 ? -9.633 27.141 6.195 1 93.19 178 ALA B CA 1
ATOM 6284 C C . ALA B 1 178 ? -9.742 27.047 7.715 1 93.19 178 ALA B C 1
ATOM 6286 O O . ALA B 1 178 ? -10.336 26.109 8.25 1 93.19 178 ALA B O 1
ATOM 6287 N N . HIS B 1 179 ? -9.102 27.938 8.289 1 90.88 179 HIS B N 1
ATOM 6288 C CA . HIS B 1 179 ? -9.234 28.141 9.727 1 90.88 179 HIS B CA 1
ATOM 6289 C C . HIS B 1 179 ? -10.117 29.344 10.031 1 90.88 179 HIS B C 1
ATOM 6291 O O . HIS B 1 179 ? -9.82 30.453 9.609 1 90.88 179 HIS B O 1
ATOM 6297 N N . VAL B 1 180 ? -11.18 29.062 10.758 1 90.12 180 VAL B N 1
ATOM 6298 C CA . VAL B 1 180 ? -12.195 30.094 10.914 1 90.12 180 VAL B CA 1
ATOM 6299 C C . VAL B 1 180 ? -12.398 30.406 12.398 1 90.12 180 VAL B C 1
ATOM 6301 O O . VAL B 1 180 ? -12.406 29.5 13.234 1 90.12 180 VAL B O 1
ATOM 6304 N N . SER B 1 181 ? -12.414 31.609 12.672 1 84.31 181 SER B N 1
ATOM 6305 C CA . SER B 1 181 ? -12.766 32.094 14.008 1 84.31 181 SER B CA 1
ATOM 6306 C C . SER B 1 181 ? -13.766 33.219 13.938 1 84.31 181 SER B C 1
ATOM 6308 O O . SER B 1 181 ? -13.703 34.062 13.031 1 84.31 181 SER B O 1
ATOM 6310 N N . GLY B 1 182 ? -14.727 33.219 14.789 1 78.62 182 GLY B N 1
ATOM 6311 C CA . GLY B 1 182 ? -15.672 34.312 14.875 1 78.62 182 GLY B CA 1
ATOM 6312 C C . GLY B 1 182 ? -15.18 35.438 15.742 1 78.62 182 GLY B C 1
ATOM 6313 O O . GLY B 1 182 ? -14.07 35.406 16.281 1 78.62 182 GLY B O 1
ATOM 6314 N N . ARG B 1 183 ? -16.031 36.5 15.891 1 70.94 183 ARG B N 1
ATOM 6315 C CA . ARG B 1 183 ? -15.727 37.656 16.703 1 70.94 183 ARG B CA 1
ATOM 6316 C C . ARG B 1 183 ? -15.648 37.312 18.188 1 70.94 183 ARG B C 1
ATOM 6318 O O . ARG B 1 183 ? -14.93 37.938 18.953 1 70.94 183 ARG B O 1
ATOM 6325 N N . THR B 1 184 ? -16.359 36.25 18.438 1 70.81 184 THR B N 1
ATOM 6326 C CA . THR B 1 184 ? -16.406 35.844 19.844 1 70.81 184 THR B CA 1
ATOM 6327 C C . THR B 1 184 ? -15.203 35 20.219 1 70.81 184 THR B C 1
ATOM 6329 O O . THR B 1 184 ? -15.086 34.531 21.359 1 70.81 184 THR B O 1
ATOM 6332 N N . LEU B 1 185 ? -14.281 35.031 19.406 1 70.19 185 LEU B N 1
ATOM 6333 C CA . LEU B 1 185 ? -13.016 34.344 19.625 1 70.19 185 LEU B CA 1
ATOM 6334 C C . LEU B 1 185 ? -13.25 32.938 20.156 1 70.19 185 LEU B C 1
ATOM 6336 O O . LEU B 1 185 ? -12.516 32.469 21.031 1 70.19 185 LEU B O 1
ATOM 6340 N N . GLN B 1 186 ? -14.414 32.406 19.766 1 70.69 186 GLN B N 1
ATOM 6341 C CA . GLN B 1 186 ? -14.625 31 20.125 1 70.69 186 GLN B CA 1
ATOM 6342 C C . GLN B 1 186 ? -13.578 30.094 19.484 1 70.69 186 GLN B C 1
ATOM 6344 O O . GLN B 1 186 ? -12.656 30.578 18.812 1 70.69 186 GLN B O 1
ATOM 6349 N N . GLU B 1 187 ? -13.68 28.891 19.703 1 71.38 187 GLU B N 1
ATOM 6350 C CA . GLU B 1 187 ? -12.695 27.906 19.234 1 71.38 187 GLU B CA 1
ATOM 6351 C C . GLU B 1 187 ? -12.547 27.969 17.719 1 71.38 187 GLU B C 1
ATOM 6353 O O . GLU B 1 187 ? -13.516 28.234 17 1 71.38 187 GLU B O 1
ATOM 6358 N N . ARG B 1 188 ? -11.281 28.062 17.312 1 80.12 188 ARG B N 1
ATOM 6359 C CA . ARG B 1 188 ? -10.945 27.984 15.891 1 80.12 188 ARG B CA 1
ATOM 6360 C C . ARG B 1 188 ? -11.43 26.672 15.273 1 80.12 188 ARG B C 1
ATOM 6362 O O . ARG B 1 188 ? -11.203 25.609 15.836 1 80.12 188 ARG B O 1
ATOM 6369 N N . THR B 1 189 ? -12.18 26.797 14.227 1 82.44 189 THR B N 1
ATOM 6370 C CA . THR B 1 189 ? -12.633 25.609 13.516 1 82.44 189 THR B CA 1
ATOM 6371 C C . THR B 1 189 ? -11.82 25.391 12.234 1 82.44 189 THR B C 1
ATOM 6373 O O . THR B 1 189 ? -11.648 26.328 11.445 1 82.44 189 THR B O 1
ATOM 6376 N N . ASN B 1 190 ? -11.258 24.281 12.172 1 87.56 190 ASN B N 1
ATOM 6377 C CA . ASN B 1 190 ? -10.5 23.938 10.977 1 87.56 190 ASN B CA 1
ATOM 6378 C C . ASN B 1 190 ? -11.359 23.172 9.969 1 87.56 190 ASN B C 1
ATOM 6380 O O . ASN B 1 190 ? -11.867 22.094 10.273 1 87.56 190 ASN B O 1
ATOM 6384 N N . LEU B 1 191 ? -11.539 23.766 8.789 1 89.31 191 LEU B N 1
ATOM 6385 C CA . LEU B 1 191 ? -12.398 23.188 7.754 1 89.31 191 LEU B CA 1
ATOM 6386 C C . LEU B 1 191 ? -11.586 22.844 6.508 1 89.31 191 LEU B C 1
ATOM 6388 O O . LEU B 1 191 ? -10.914 23.703 5.941 1 89.31 191 LEU B O 1
ATOM 6392 N N . ILE B 1 192 ? -11.695 21.625 6.109 1 91.12 192 ILE B N 1
ATOM 6393 C CA . ILE B 1 192 ? -11.086 21.266 4.836 1 91.12 192 ILE B CA 1
ATOM 6394 C C . ILE B 1 192 ? -11.953 21.766 3.686 1 91.12 192 ILE B C 1
ATOM 6396 O O . ILE B 1 192 ? -13.055 21.25 3.463 1 91.12 192 ILE B O 1
ATOM 6400 N N . LEU B 1 193 ? -11.438 22.734 2.979 1 93.19 193 LEU B N 1
ATOM 6401 C CA . LEU B 1 193 ? -12.203 23.359 1.904 1 93.19 193 LEU B CA 1
ATOM 6402 C C . LEU B 1 193 ? -12.195 22.484 0.656 1 93.19 193 LEU B C 1
ATOM 6404 O O . LEU B 1 193 ? -13.211 22.391 -0.045 1 93.19 193 LEU B O 1
ATOM 6408 N N . ASP B 1 194 ? -10.969 21.969 0.402 1 93.38 194 ASP B N 1
ATOM 6409 C CA . ASP B 1 194 ? -10.867 21.234 -0.856 1 93.38 194 ASP B CA 1
ATOM 6410 C C . ASP B 1 194 ? -9.547 20.469 -0.937 1 93.38 194 ASP B C 1
ATOM 6412 O O . ASP B 1 194 ? -8.609 20.75 -0.187 1 93.38 194 ASP B O 1
ATOM 6416 N N . CYS B 1 195 ? -9.562 19.484 -1.656 1 93.31 195 CYS B N 1
ATOM 6417 C CA . CYS B 1 195 ? -8.383 18.734 -2.084 1 93.31 195 CYS B CA 1
ATOM 6418 C C . CYS B 1 195 ? -8.367 18.578 -3.598 1 93.31 195 CYS B C 1
ATOM 6420 O O . CYS B 1 195 ? -8.867 17.578 -4.121 1 93.31 195 CYS B O 1
ATOM 6422 N N . VAL B 1 196 ? -7.703 19.422 -4.246 1 92.75 196 VAL B N 1
ATOM 6423 C CA . VAL B 1 196 ? -7.824 19.562 -5.691 1 92.75 196 VAL B CA 1
ATOM 6424 C C . VAL B 1 196 ? -6.68 18.812 -6.379 1 92.75 196 VAL B C 1
ATOM 6426 O O . VAL B 1 196 ? -5.52 18.938 -5.977 1 92.75 196 VAL B O 1
ATOM 6429 N N . PRO B 1 197 ? -7.027 17.984 -7.387 1 89.88 197 PRO B N 1
ATOM 6430 C CA . PRO B 1 197 ? -5.961 17.359 -8.172 1 89.88 197 PRO B CA 1
ATOM 6431 C C . PRO B 1 197 ? -5.191 18.359 -9.023 1 89.88 197 PRO B C 1
ATOM 6433 O O . PRO B 1 197 ? -5.781 19.297 -9.57 1 89.88 197 PRO B O 1
ATOM 6436 N N . LEU B 1 198 ? -3.926 18.266 -9.008 1 86.38 198 LEU B N 1
ATOM 6437 C CA . LEU B 1 198 ? -3.045 19.094 -9.828 1 86.38 198 LEU B CA 1
ATOM 6438 C C . LEU B 1 198 ? -2.574 18.328 -11.062 1 86.38 198 LEU B C 1
ATOM 6440 O O . LEU B 1 198 ? -1.807 17.375 -10.953 1 86.38 198 LEU B O 1
ATOM 6444 N N . ASN B 1 199 ? -2.982 18.688 -12.203 1 74.94 199 ASN B N 1
ATOM 6445 C CA . ASN B 1 199 ? -2.699 17.969 -13.445 1 74.94 199 ASN B CA 1
ATOM 6446 C C . ASN B 1 199 ? -1.573 18.641 -14.227 1 74.94 199 ASN B C 1
ATOM 6448 O O . ASN B 1 199 ? -1.151 18.125 -15.266 1 74.94 199 ASN B O 1
ATOM 6452 N N . GLU B 1 200 ? -1.145 19.781 -13.773 1 71.94 200 GLU B N 1
ATOM 6453 C CA . GLU B 1 200 ? -0.097 20.531 -14.461 1 71.94 200 GLU B CA 1
ATOM 6454 C C . GLU B 1 200 ? 1.066 20.844 -13.523 1 71.94 200 GLU B C 1
ATOM 6456 O O . GLU B 1 200 ? 1.059 20.438 -12.359 1 71.94 200 GLU B O 1
ATOM 6461 N N . SER B 1 201 ? 2.066 21.5 -14.156 1 74 201 SER B N 1
ATOM 6462 C CA . SER B 1 201 ? 3.199 21.938 -13.344 1 74 201 SER B CA 1
ATOM 6463 C C . SER B 1 201 ? 2.758 22.906 -12.242 1 74 201 SER B C 1
ATOM 6465 O O . SER B 1 201 ? 1.912 23.766 -12.477 1 74 201 SER B O 1
ATOM 6467 N N . HIS B 1 202 ? 3.369 22.625 -11.133 1 78.94 202 HIS B N 1
ATOM 6468 C CA . HIS B 1 202 ? 2.996 23.406 -9.961 1 78.94 202 HIS B CA 1
ATOM 6469 C C . HIS B 1 202 ? 3.564 24.828 -10.047 1 78.94 202 HIS B C 1
ATOM 6471 O O . HIS B 1 202 ? 4.602 25.109 -9.445 1 78.94 202 HIS B O 1
ATOM 6477 N N . THR B 1 203 ? 2.92 25.688 -10.758 1 85.44 203 THR B N 1
ATOM 6478 C CA . THR B 1 203 ? 3.309 27.094 -10.797 1 85.44 203 THR B CA 1
ATOM 6479 C C . THR B 1 203 ? 2.451 27.906 -9.836 1 85.44 203 THR B C 1
ATOM 6481 O O . THR B 1 203 ? 1.387 27.469 -9.406 1 85.44 203 THR B O 1
ATOM 6484 N N . ALA B 1 204 ? 3.025 29.078 -9.484 1 92.31 204 ALA B N 1
ATOM 6485 C CA . ALA B 1 204 ? 2.293 29.953 -8.578 1 92.31 204 ALA B CA 1
ATOM 6486 C C . ALA B 1 204 ? 0.936 30.344 -9.164 1 92.31 204 ALA B C 1
ATOM 6488 O O . ALA B 1 204 ? -0.069 30.359 -8.445 1 92.31 204 ALA B O 1
ATOM 6489 N N . ALA B 1 205 ? 0.964 30.594 -10.438 1 92.44 205 ALA B N 1
ATOM 6490 C CA . ALA B 1 205 ? -0.27 30.984 -11.117 1 92.44 205 ALA B CA 1
ATOM 6491 C C . ALA B 1 205 ? -1.285 29.844 -11.102 1 92.44 205 ALA B C 1
ATOM 6493 O O . ALA B 1 205 ? -2.484 30.078 -10.938 1 92.44 205 ALA B O 1
ATOM 6494 N N . TYR B 1 206 ? -0.794 28.688 -11.312 1 91.12 206 TYR B N 1
ATOM 6495 C CA . TYR B 1 206 ? -1.67 27.516 -11.328 1 91.12 206 TYR B CA 1
ATOM 6496 C C . TYR B 1 206 ? -2.262 27.25 -9.953 1 91.12 206 TYR B C 1
ATOM 6498 O O . TYR B 1 206 ? -3.453 26.969 -9.82 1 91.12 206 TYR B O 1
ATOM 6506 N N . VAL B 1 207 ? -1.455 27.328 -8.945 1 93.19 207 VAL B N 1
ATOM 6507 C CA . VAL B 1 207 ? -1.908 27.141 -7.57 1 93.19 207 VAL B CA 1
ATOM 6508 C C . VAL B 1 207 ? -2.941 28.203 -7.223 1 93.19 207 VAL B C 1
ATOM 6510 O O . VAL B 1 207 ? -3.969 27.906 -6.605 1 93.19 207 VAL B O 1
ATOM 6513 N N . GLU B 1 208 ? -2.639 29.438 -7.629 1 95.06 208 GLU B N 1
ATOM 6514 C CA . GLU B 1 208 ? -3.572 30.547 -7.414 1 95.06 208 GLU B CA 1
ATOM 6515 C C . GLU B 1 208 ? -4.922 30.25 -8.062 1 95.06 208 GLU B C 1
ATOM 6517 O O . GLU B 1 208 ? -5.973 30.484 -7.453 1 95.06 208 GLU B O 1
ATOM 6522 N N . GLU B 1 209 ? -4.844 29.766 -9.242 1 94.94 209 GLU B N 1
ATOM 6523 C CA . GLU B 1 209 ? -6.066 29.453 -9.984 1 94.94 209 GLU B CA 1
ATOM 6524 C C . GLU B 1 209 ? -6.91 28.422 -9.25 1 94.94 209 GLU B C 1
ATOM 6526 O O . GLU B 1 209 ? -8.133 28.547 -9.172 1 94.94 209 GLU B O 1
ATOM 6531 N N . LYS B 1 210 ? -6.27 27.438 -8.773 1 94.62 210 LYS B N 1
ATOM 6532 C CA . LYS B 1 210 ? -6.973 26.359 -8.07 1 94.62 210 LYS B CA 1
ATOM 6533 C C . LYS B 1 210 ? -7.578 26.875 -6.762 1 94.62 210 LYS B C 1
ATOM 6535 O O . LYS B 1 210 ? -8.703 26.5 -6.41 1 94.62 210 LYS B O 1
ATOM 6540 N N . ILE B 1 211 ? -6.871 27.719 -6.031 1 95.94 211 ILE B N 1
ATOM 6541 C CA . ILE B 1 211 ? -7.371 28.281 -4.781 1 95.94 211 ILE B CA 1
ATOM 6542 C C . ILE B 1 211 ? -8.57 29.188 -5.062 1 95.94 211 ILE B C 1
ATOM 6544 O O . ILE B 1 211 ? -9.602 29.078 -4.406 1 95.94 211 ILE B O 1
ATOM 6548 N N . ARG B 1 212 ? -8.469 30.031 -6.082 1 95.75 212 ARG B N 1
ATOM 6549 C CA . ARG B 1 212 ? -9.562 30.922 -6.457 1 95.75 212 ARG B CA 1
ATOM 6550 C C . ARG B 1 212 ? -10.789 30.141 -6.891 1 95.75 212 ARG B C 1
ATOM 6552 O O . ARG B 1 212 ? -11.922 30.531 -6.59 1 95.75 212 ARG B O 1
ATOM 6559 N N . GLY B 1 213 ? -10.484 29.094 -7.648 1 95.25 213 GLY B N 1
ATOM 6560 C CA . GLY B 1 213 ? -11.586 28.234 -8.055 1 95.25 213 GLY B CA 1
ATOM 6561 C C . GLY B 1 213 ? -12.359 27.672 -6.887 1 95.25 213 GLY B C 1
ATOM 6562 O O . GLY B 1 213 ? -13.594 27.641 -6.902 1 95.25 213 GLY B O 1
ATOM 6563 N N . SER B 1 214 ? -11.656 27.219 -5.895 1 95.12 214 SER B N 1
ATOM 6564 C CA . SER B 1 214 ? -12.289 26.672 -4.695 1 95.12 214 SER B CA 1
ATOM 6565 C C . SER B 1 214 ? -13.039 27.75 -3.922 1 95.12 214 SER B C 1
ATOM 6567 O O . SER B 1 214 ? -14.133 27.5 -3.404 1 95.12 214 SER B O 1
ATOM 6569 N N . PHE B 1 215 ? -12.461 28.984 -3.789 1 95.38 215 PHE B N 1
ATOM 6570 C CA . PHE B 1 215 ? -13.094 30.109 -3.102 1 95.38 215 PHE B CA 1
ATOM 6571 C C . PHE B 1 215 ? -14.398 30.5 -3.789 1 95.38 215 PHE B C 1
ATOM 6573 O O . PHE B 1 215 ? -15.414 30.703 -3.125 1 95.38 215 PHE B O 1
ATOM 6580 N N . ASP B 1 216 ? -14.328 30.516 -5.105 1 94.94 216 ASP B N 1
ATOM 6581 C CA . ASP B 1 216 ? -15.508 30.875 -5.879 1 94.94 216 ASP B CA 1
ATOM 6582 C C . ASP B 1 216 ? -16.625 29.859 -5.695 1 94.94 216 ASP B C 1
ATOM 6584 O O . ASP B 1 216 ? -17.781 30.219 -5.527 1 94.94 216 ASP B O 1
ATOM 6588 N N . ARG B 1 217 ? -16.234 28.672 -5.762 1 94.06 217 ARG B N 1
ATOM 6589 C CA . ARG B 1 217 ? -17.203 27.594 -5.598 1 94.06 217 ARG B CA 1
ATOM 6590 C C . ARG B 1 217 ? -17.891 27.656 -4.234 1 94.06 217 ARG B C 1
ATOM 6592 O O . ARG B 1 217 ? -19.094 27.391 -4.121 1 94.06 217 ARG B O 1
ATOM 6599 N N . LEU B 1 218 ? -17.156 28.062 -3.199 1 94.94 218 LEU B N 1
ATOM 6600 C CA . LEU B 1 218 ? -17.656 28.062 -1.832 1 94.94 218 LEU B CA 1
ATOM 6601 C C . LEU B 1 218 ? -18.172 29.438 -1.444 1 94.94 218 LEU B C 1
ATOM 6603 O O . LEU B 1 218 ? -18.672 29.641 -0.33 1 94.94 218 LEU B O 1
ATOM 6607 N N . GLY B 1 219 ? -18.016 30.438 -2.285 1 91.56 219 GLY B N 1
ATOM 6608 C CA . GLY B 1 219 ? -18.5 31.781 -2.031 1 91.56 219 GLY B CA 1
ATOM 6609 C C . GLY B 1 219 ? -17.688 32.531 -0.982 1 91.56 219 GLY B C 1
ATOM 6610 O O . GLY B 1 219 ? -18.234 33.281 -0.181 1 91.56 219 GLY B O 1
ATOM 6611 N N . ILE B 1 220 ? -16.422 32.25 -0.905 1 93.5 220 ILE B N 1
ATOM 6612 C CA . ILE B 1 220 ? -15.547 32.906 0.069 1 93.5 220 ILE B CA 1
ATOM 6613 C C . ILE B 1 220 ? -15.094 34.25 -0.467 1 93.5 220 ILE B C 1
ATOM 6615 O O . ILE B 1 220 ? -14.555 34.344 -1.574 1 93.5 220 ILE B O 1
ATOM 6619 N N . ASP B 1 221 ? -15.312 35.25 0.324 1 90.06 221 ASP B N 1
ATOM 6620 C CA . ASP B 1 221 ? -14.844 36.562 -0.012 1 90.06 221 ASP B CA 1
ATOM 6621 C C . ASP B 1 221 ? -13.367 36.75 0.345 1 90.06 221 ASP B C 1
ATOM 6623 O O . ASP B 1 221 ? -12.977 36.531 1.491 1 90.06 221 ASP B O 1
ATOM 6627 N N . MET B 1 222 ? -12.609 37.188 -0.543 1 90.06 222 MET B N 1
ATOM 6628 C CA . MET B 1 222 ? -11.172 37.344 -0.371 1 90.06 222 MET B CA 1
ATOM 6629 C C . MET B 1 222 ? -10.859 38.344 0.738 1 90.06 222 MET B C 1
ATOM 6631 O O . MET B 1 222 ? -9.812 38.281 1.378 1 90.06 222 MET B O 1
ATOM 6635 N N . SER B 1 223 ? -11.75 39.219 1.009 1 87.56 223 SER B N 1
ATOM 6636 C CA . SER B 1 223 ? -11.531 40.219 2.023 1 87.56 223 SER B CA 1
ATOM 6637 C C . SER B 1 223 ? -11.547 39.625 3.428 1 87.56 223 SER B C 1
ATOM 6639 O O . SER B 1 223 ? -11.008 40.219 4.367 1 87.56 223 SER B O 1
ATOM 6641 N N . THR B 1 224 ? -12.141 38.438 3.527 1 89.44 224 THR B N 1
ATOM 6642 C CA . THR B 1 224 ? -12.242 37.812 4.836 1 89.44 224 THR B CA 1
ATOM 6643 C C . THR B 1 224 ? -11.023 36.938 5.109 1 89.44 224 THR B C 1
ATOM 6645 O O . THR B 1 224 ? -10.828 36.469 6.23 1 89.44 224 THR B O 1
ATOM 6648 N N . VAL B 1 225 ? -10.219 36.75 4.113 1 93.12 225 VAL B N 1
ATOM 6649 C CA . VAL B 1 225 ? -9.031 35.906 4.234 1 93.12 225 VAL B CA 1
ATOM 6650 C C . VAL B 1 225 ? -7.797 36.781 4.43 1 93.12 225 VAL B C 1
ATOM 6652 O O . VAL B 1 225 ? -7.539 37.688 3.633 1 93.12 225 VAL B O 1
ATOM 6655 N N . THR B 1 226 ? -7.047 36.5 5.484 1 88 226 THR B N 1
ATOM 6656 C CA . THR B 1 226 ? -5.934 37.375 5.801 1 88 226 THR B CA 1
ATOM 6657 C C . THR B 1 226 ? -4.602 36.656 5.617 1 88 226 THR B C 1
ATOM 6659 O O . THR B 1 226 ? -3.648 37.25 5.086 1 88 226 THR B O 1
ATOM 6662 N N . TYR B 1 227 ? -4.539 35.438 6.047 1 91.81 227 TYR B N 1
ATOM 6663 C CA . TYR B 1 227 ? -3.242 34.75 6.098 1 91.81 227 TYR B CA 1
ATOM 6664 C C . TYR B 1 227 ? -3.227 33.531 5.207 1 91.81 227 TYR B C 1
ATOM 6666 O O . TYR B 1 227 ? -4.262 32.906 4.992 1 91.81 227 TYR B O 1
ATOM 6674 N N . PHE B 1 228 ? -2.049 33.219 4.676 1 94.38 228 PHE B N 1
ATOM 6675 C CA . PHE B 1 228 ? -1.723 32.031 3.879 1 94.38 228 PHE B CA 1
ATOM 6676 C C . PHE B 1 228 ? -0.531 31.297 4.473 1 94.38 228 PHE B C 1
ATOM 6678 O O . PHE B 1 228 ? 0.599 31.797 4.422 1 94.38 228 PHE B O 1
ATOM 6685 N N . VAL B 1 229 ? -0.837 30.203 5.074 1 92.81 229 VAL B N 1
ATOM 6686 C CA . VAL B 1 229 ? 0.225 29.438 5.711 1 92.81 229 VAL B CA 1
ATOM 6687 C C . VAL B 1 229 ? 0.607 28.25 4.824 1 92.81 229 VAL B C 1
ATOM 6689 O O . VAL B 1 229 ? -0.252 27.453 4.43 1 92.81 229 VAL B O 1
ATOM 6692 N N . ALA B 1 230 ? 1.807 28.047 4.461 1 93.5 230 ALA B N 1
ATOM 6693 C CA . ALA B 1 230 ? 2.305 26.953 3.627 1 93.5 230 ALA B CA 1
ATOM 6694 C C . ALA B 1 230 ? 3.795 26.719 3.863 1 93.5 230 ALA B C 1
ATOM 6696 O O . ALA B 1 230 ? 4.391 27.328 4.754 1 93.5 230 ALA B O 1
ATOM 6697 N N . ASP B 1 231 ? 4.266 25.75 3.199 1 87.69 231 ASP B N 1
ATOM 6698 C CA . ASP B 1 231 ? 5.691 25.484 3.344 1 87.69 231 ASP B CA 1
ATOM 6699 C C . ASP B 1 231 ? 6.523 26.578 2.682 1 87.69 231 ASP B C 1
ATOM 6701 O O . ASP B 1 231 ? 5.977 27.547 2.131 1 87.69 231 ASP B O 1
ATOM 6705 N N . GLY B 1 232 ? 7.82 26.547 2.768 1 81.94 232 GLY B N 1
ATOM 6706 C CA . GLY B 1 232 ? 8.711 27.609 2.32 1 81.94 232 GLY B CA 1
ATOM 6707 C C . GLY B 1 232 ? 8.992 27.562 0.833 1 81.94 232 GLY B C 1
ATOM 6708 O O . GLY B 1 232 ? 9.914 28.234 0.351 1 81.94 232 GLY B O 1
ATOM 6709 N N . ALA B 1 233 ? 8.227 26.875 0.042 1 85.31 233 ALA B N 1
ATOM 6710 C CA . ALA B 1 233 ? 8.43 26.781 -1.402 1 85.31 233 ALA B CA 1
ATOM 6711 C C . ALA B 1 233 ? 8.141 28.125 -2.07 1 85.31 233 ALA B C 1
ATOM 6713 O O . ALA B 1 233 ? 7.203 28.828 -1.688 1 85.31 233 ALA B O 1
ATOM 6714 N N . SER B 1 234 ? 8.969 28.5 -3.021 1 87.06 234 SER B N 1
ATOM 6715 C CA . SER B 1 234 ? 8.828 29.781 -3.725 1 87.06 234 SER B CA 1
ATOM 6716 C C . SER B 1 234 ? 7.469 29.875 -4.414 1 87.06 234 SER B C 1
ATOM 6718 O O . SER B 1 234 ? 6.871 30.953 -4.461 1 87.06 234 SER B O 1
ATOM 6720 N N . VAL B 1 235 ? 6.973 28.781 -4.844 1 89.81 235 VAL B N 1
ATOM 6721 C CA . VAL B 1 235 ? 5.695 28.75 -5.547 1 89.81 235 VAL B CA 1
ATOM 6722 C C . VAL B 1 235 ? 4.574 29.172 -4.598 1 89.81 235 VAL B C 1
ATOM 6724 O O . VAL B 1 235 ? 3.688 29.938 -4.973 1 89.81 235 VAL B O 1
ATOM 6727 N N . MET B 1 236 ? 4.613 28.703 -3.387 1 92.25 236 MET B N 1
ATOM 6728 C CA . MET B 1 236 ? 3.572 29 -2.406 1 92.25 236 MET B CA 1
ATOM 6729 C C . MET B 1 236 ? 3.631 30.469 -1.979 1 92.25 236 MET B C 1
ATOM 6731 O O . MET B 1 236 ? 2.596 31.109 -1.823 1 92.25 236 MET B O 1
ATOM 6735 N N . ARG B 1 237 ? 4.824 30.984 -1.807 1 89 237 ARG B N 1
ATOM 6736 C CA . ARG B 1 237 ? 5 32.375 -1.461 1 89 237 ARG B CA 1
ATOM 6737 C C . ARG B 1 237 ? 4.465 33.281 -2.566 1 89 237 ARG B C 1
ATOM 6739 O O . ARG B 1 237 ? 3.787 34.281 -2.291 1 89 237 ARG B O 1
ATOM 6746 N N . ALA B 1 238 ? 4.844 32.875 -3.783 1 93.5 238 ALA B N 1
ATOM 6747 C CA . ALA B 1 238 ? 4.379 33.656 -4.93 1 93.5 238 ALA B CA 1
ATOM 6748 C C . ALA B 1 238 ? 2.861 33.562 -5.074 1 93.5 238 ALA B C 1
ATOM 6750 O O . ALA B 1 238 ? 2.209 34.562 -5.441 1 93.5 238 ALA B O 1
ATOM 6751 N N . ALA B 1 239 ? 2.311 32.438 -4.82 1 94.62 239 ALA B N 1
ATOM 6752 C CA . ALA B 1 239 ? 0.862 32.281 -4.883 1 94.62 239 ALA B CA 1
ATOM 6753 C C . ALA B 1 239 ? 0.16 33.156 -3.848 1 94.62 239 ALA B C 1
ATOM 6755 O O . ALA B 1 239 ? -0.875 33.75 -4.137 1 94.62 239 ALA B O 1
ATOM 6756 N N . ALA B 1 240 ? 0.653 33.219 -2.633 1 93.44 240 ALA B N 1
ATOM 6757 C CA . ALA B 1 240 ? 0.104 34.062 -1.584 1 93.44 240 ALA B CA 1
ATOM 6758 C C . ALA B 1 240 ? 0.14 35.531 -2 1 93.44 240 ALA B C 1
ATOM 6760 O O . ALA B 1 240 ? -0.822 36.281 -1.774 1 93.44 240 ALA B O 1
ATOM 6761 N N . ALA B 1 241 ? 1.235 35.906 -2.588 1 92.12 241 ALA B N 1
ATOM 6762 C CA . ALA B 1 241 ? 1.386 37.281 -3.061 1 92.12 241 ALA B CA 1
ATOM 6763 C C . ALA B 1 241 ? 0.365 37.594 -4.148 1 92.12 241 ALA B C 1
ATOM 6765 O O . ALA B 1 241 ? -0.227 38.688 -4.152 1 92.12 241 ALA B O 1
ATOM 6766 N N . ASN B 1 242 ? 0.226 36.656 -5.055 1 94.25 242 ASN B N 1
ATOM 6767 C CA . ASN B 1 242 ? -0.756 36.844 -6.117 1 94.25 242 ASN B CA 1
ATOM 6768 C C . ASN B 1 242 ? -2.164 37.031 -5.559 1 94.25 242 ASN B C 1
ATOM 6770 O O . ASN B 1 242 ? -2.975 37.75 -6.133 1 94.25 242 ASN B O 1
ATOM 6774 N N . LEU B 1 243 ? -2.443 36.344 -4.492 1 94.62 243 LEU B N 1
ATOM 6775 C CA . LEU B 1 243 ? -3.758 36.406 -3.863 1 94.62 243 LEU B CA 1
ATOM 6776 C C . LEU B 1 243 ? -3.863 37.594 -2.926 1 94.62 243 LEU B C 1
ATOM 6778 O O . LEU B 1 243 ? -4.918 37.844 -2.334 1 94.62 243 LEU B O 1
ATOM 6782 N N . ASN B 1 244 ? -2.758 38.344 -2.787 1 91.81 244 ASN B N 1
ATOM 6783 C CA . ASN B 1 244 ? -2.668 39.469 -1.888 1 91.81 244 ASN B CA 1
ATOM 6784 C C . ASN B 1 244 ? -2.953 39.094 -0.443 1 91.81 244 ASN B C 1
ATOM 6786 O O . ASN B 1 244 ? -3.74 39.75 0.243 1 91.81 244 ASN B O 1
ATOM 6790 N N . LEU B 1 245 ? -2.42 37.938 -0.058 1 91.81 245 LEU B N 1
ATOM 6791 C CA . LEU B 1 245 ? -2.533 37.438 1.312 1 91.81 245 LEU B CA 1
ATOM 6792 C C . LEU B 1 245 ? -1.188 37.5 2.025 1 91.81 245 LEU B C 1
ATOM 6794 O O . LEU B 1 245 ? -0.137 37.469 1.382 1 91.81 245 LEU B O 1
ATOM 6798 N N . LYS B 1 246 ? -1.261 37.656 3.32 1 88.5 246 LYS B N 1
ATOM 6799 C CA . LYS B 1 246 ? -0.035 37.625 4.113 1 88.5 246 LYS B CA 1
ATOM 6800 C C . LYS B 1 246 ? 0.501 36.219 4.246 1 88.5 246 LYS B C 1
ATOM 6802 O O . LYS B 1 246 ? -0.189 35.312 4.762 1 88.5 246 LYS B O 1
ATOM 6807 N N . TYR B 1 247 ? 1.687 35.969 3.818 1 90.38 247 TYR B N 1
ATOM 6808 C CA . TYR B 1 247 ? 2.291 34.656 3.793 1 90.38 247 TYR B CA 1
ATOM 6809 C C . TYR B 1 247 ? 2.986 34.344 5.113 1 90.38 247 TYR B C 1
ATOM 6811 O O . TYR B 1 247 ? 3.727 35.188 5.641 1 90.38 247 TYR B O 1
ATOM 6819 N N . VAL B 1 248 ? 2.686 33.25 5.695 1 87.31 248 VAL B N 1
ATOM 6820 C CA . VAL B 1 248 ? 3.359 32.75 6.883 1 87.31 248 VAL B CA 1
ATOM 6821 C C . VAL B 1 248 ? 3.961 31.375 6.586 1 87.31 248 VAL B C 1
ATOM 6823 O O . VAL B 1 248 ? 3.264 30.469 6.117 1 87.31 248 VAL B O 1
ATOM 6826 N N . GLN B 1 249 ? 5.164 31.219 6.824 1 86.94 249 GLN B N 1
ATOM 6827 C CA . GLN B 1 249 ? 5.812 29.922 6.605 1 86.94 249 GLN B CA 1
ATOM 6828 C C . GLN B 1 249 ? 5.473 28.938 7.719 1 86.94 249 GLN B C 1
ATOM 6830 O O . GLN B 1 249 ? 5.449 29.312 8.898 1 86.94 249 GLN B O 1
ATOM 6835 N N . CYS B 1 250 ? 5.18 27.766 7.332 1 89.12 250 CYS B N 1
ATOM 6836 C CA . CYS B 1 250 ? 4.879 26.719 8.297 1 89.12 250 CYS B CA 1
ATOM 6837 C C . CYS B 1 250 ? 6.035 26.531 9.273 1 89.12 250 CYS B C 1
ATOM 6839 O O . CYS B 1 250 ? 7.152 26.219 8.859 1 89.12 250 CYS B O 1
ATOM 6841 N N . SER B 1 251 ? 5.766 26.688 10.547 1 84.81 251 SER B N 1
ATOM 6842 C CA . SER B 1 251 ? 6.793 26.609 11.578 1 84.81 251 SER B CA 1
ATOM 6843 C C . SER B 1 251 ? 7.41 25.219 11.648 1 84.81 251 SER B C 1
ATOM 6845 O O . SER B 1 251 ? 8.602 25.078 11.922 1 84.81 251 SER B O 1
ATOM 6847 N N . ALA B 1 252 ? 6.598 24.219 11.484 1 86.38 252 ALA B N 1
ATOM 6848 C CA . ALA B 1 252 ? 7.113 22.859 11.508 1 86.38 252 ALA B CA 1
ATOM 6849 C C . ALA B 1 252 ? 8.148 22.641 10.406 1 86.38 252 ALA B C 1
ATOM 6851 O O . ALA B 1 252 ? 9.148 21.938 10.617 1 86.38 252 ALA B O 1
ATOM 6852 N N . HIS B 1 253 ? 7.941 23.188 9.273 1 84.69 253 HIS B N 1
ATOM 6853 C CA . HIS B 1 253 ? 8.891 23.078 8.172 1 84.69 253 HIS B CA 1
ATOM 6854 C C . HIS B 1 253 ? 10.188 23.828 8.477 1 84.69 253 HIS B C 1
ATOM 6856 O O . HIS B 1 253 ? 11.266 23.391 8.062 1 84.69 253 HIS B O 1
ATOM 6862 N N . VAL B 1 254 ? 10.047 24.891 9.102 1 81.56 254 VAL B N 1
ATOM 6863 C CA . VAL B 1 254 ? 11.227 25.656 9.492 1 81.56 254 VAL B CA 1
ATOM 6864 C C . VAL B 1 254 ? 12.086 24.828 10.453 1 81.56 254 VAL B C 1
ATOM 6866 O O . VAL B 1 254 ? 13.305 24.766 10.312 1 81.56 254 VAL B O 1
ATOM 6869 N N . ILE B 1 255 ? 11.414 24.281 11.438 1 83.25 255 ILE B N 1
ATOM 6870 C CA . ILE B 1 255 ? 12.117 23.422 12.383 1 83.25 255 ILE B CA 1
ATOM 6871 C C . ILE B 1 255 ? 12.797 22.281 11.633 1 83.25 255 ILE B C 1
ATOM 6873 O O . ILE B 1 255 ? 13.945 21.938 11.938 1 83.25 255 ILE B O 1
ATOM 6877 N N . ASN B 1 256 ? 12.125 21.703 10.695 1 85.19 256 ASN B N 1
ATOM 6878 C CA . ASN B 1 256 ? 12.672 20.609 9.898 1 85.19 256 ASN B CA 1
ATOM 6879 C C . ASN B 1 256 ? 13.93 21.047 9.148 1 85.19 256 ASN B C 1
ATOM 6881 O O . ASN B 1 256 ? 14.906 20.297 9.086 1 85.19 256 ASN B O 1
ATOM 6885 N N . LEU B 1 257 ? 13.852 22.188 8.547 1 77.31 257 LEU B N 1
ATOM 6886 C CA . LEU B 1 257 ? 15.008 22.703 7.82 1 77.31 257 LEU B CA 1
ATOM 6887 C C . LEU B 1 257 ? 16.203 22.859 8.742 1 77.31 257 LEU B C 1
ATOM 6889 O O . LEU B 1 257 ? 17.328 22.516 8.375 1 77.31 257 LEU B O 1
ATOM 6893 N N . ALA B 1 258 ? 15.953 23.375 9.922 1 77 258 ALA B N 1
ATOM 6894 C CA . ALA B 1 258 ? 17.016 23.562 10.906 1 77 258 ALA B CA 1
ATOM 6895 C C . ALA B 1 258 ? 17.609 22.219 11.344 1 77 258 ALA B C 1
ATOM 6897 O O . ALA B 1 258 ? 18.828 22.062 11.406 1 77 258 ALA B O 1
ATOM 6898 N N . ALA B 1 259 ? 16.703 21.312 11.656 1 84.44 259 ALA B N 1
ATOM 6899 C CA . ALA B 1 259 ? 17.141 20 12.102 1 84.44 259 ALA B CA 1
ATOM 6900 C C . ALA B 1 259 ? 17.938 19.297 11.008 1 84.44 259 ALA B C 1
ATOM 6902 O O . ALA B 1 259 ? 18.984 18.703 11.281 1 84.44 259 ALA B O 1
ATOM 6903 N N . ARG B 1 260 ? 17.516 19.391 9.812 1 83.56 260 ARG B N 1
ATOM 6904 C CA . ARG B 1 260 ? 18.172 18.734 8.695 1 83.56 260 ARG B CA 1
ATOM 6905 C C . ARG B 1 260 ? 19.562 19.328 8.445 1 83.56 260 ARG B C 1
ATOM 6907 O O . ARG B 1 260 ? 20.5 18.625 8.094 1 83.56 260 ARG B O 1
ATOM 6914 N N . ALA B 1 261 ? 19.641 20.625 8.531 1 76.38 261 ALA B N 1
ATOM 6915 C CA . ALA B 1 261 ? 20.922 21.297 8.367 1 76.38 261 ALA B CA 1
ATOM 6916 C C . ALA B 1 261 ? 21.938 20.766 9.383 1 76.38 261 ALA B C 1
ATOM 6918 O O . ALA B 1 261 ? 23.125 20.594 9.055 1 76.38 261 ALA B O 1
ATOM 6919 N N . ALA B 1 262 ? 21.438 20.547 10.562 1 76.81 262 ALA B N 1
ATOM 6920 C CA . ALA B 1 262 ? 22.297 20.031 11.617 1 76.81 262 ALA B CA 1
ATOM 6921 C C . ALA B 1 262 ? 22.719 18.594 11.328 1 76.81 262 ALA B C 1
ATOM 6923 O O . ALA B 1 262 ? 23.859 18.203 11.586 1 76.81 262 ALA B O 1
ATOM 6924 N N . LEU B 1 263 ? 21.812 17.875 10.781 1 86.25 263 LEU B N 1
ATOM 6925 C CA . LEU B 1 263 ? 22.062 16.453 10.523 1 86.25 263 LEU B CA 1
ATOM 6926 C C . LEU B 1 263 ? 22.953 16.281 9.305 1 86.25 263 LEU B C 1
ATOM 6928 O O . LEU B 1 263 ? 23.547 15.211 9.125 1 86.25 263 LEU B O 1
ATOM 6932 N N . GLU B 1 264 ? 23.062 17.312 8.492 1 83.88 264 GLU B N 1
ATOM 6933 C CA . GLU B 1 264 ? 23.859 17.234 7.266 1 83.88 264 GLU B CA 1
ATOM 6934 C C . GLU B 1 264 ? 25.312 17.609 7.52 1 83.88 264 GLU B C 1
ATOM 6936 O O . GLU B 1 264 ? 26.156 17.5 6.621 1 83.88 264 GLU B O 1
ATOM 6941 N N . LEU B 1 265 ? 25.609 17.922 8.719 1 79.94 265 LEU B N 1
ATOM 6942 C CA . LEU B 1 265 ? 27 18.172 9.062 1 79.94 265 LEU B CA 1
ATOM 6943 C C . LEU B 1 265 ? 27.859 16.922 8.828 1 79.94 265 LEU B C 1
ATOM 6945 O O . LEU B 1 265 ? 27.406 15.812 9.094 1 79.94 265 LEU B O 1
ATOM 6949 N N . ASP B 1 266 ? 29.016 17.078 8.438 1 82.94 266 ASP B N 1
ATOM 6950 C CA . ASP B 1 266 ? 29.844 15.992 7.914 1 82.94 266 ASP B CA 1
ATOM 6951 C C . ASP B 1 266 ? 30.031 14.891 8.953 1 82.94 266 ASP B C 1
ATOM 6953 O O . ASP B 1 266 ? 29.812 13.711 8.664 1 82.94 266 ASP B O 1
ATOM 6957 N N . ASP B 1 267 ? 30.469 15.273 10.148 1 82.19 267 ASP B N 1
ATOM 6958 C CA . ASP B 1 267 ? 30.719 14.273 11.18 1 82.19 267 ASP B CA 1
ATOM 6959 C C . ASP B 1 267 ? 29.438 13.539 11.562 1 82.19 267 ASP B C 1
ATOM 6961 O O . ASP B 1 267 ? 29.453 12.328 11.781 1 82.19 267 ASP B O 1
ATOM 6965 N N . VAL B 1 268 ? 28.422 14.32 11.633 1 87.81 268 VAL B N 1
ATOM 6966 C CA . VAL B 1 268 ? 27.141 13.742 12.008 1 87.81 268 VAL B CA 1
ATOM 6967 C C . VAL B 1 268 ? 26.625 12.852 10.883 1 87.81 268 VAL B C 1
ATOM 6969 O O . VAL B 1 268 ? 26.109 11.75 11.133 1 87.81 268 VAL B O 1
ATOM 6972 N N . LYS B 1 269 ? 26.781 13.32 9.703 1 89.75 269 LYS B N 1
ATOM 6973 C CA . LYS B 1 269 ? 26.328 12.594 8.523 1 89.75 269 LYS B CA 1
ATOM 6974 C C . LYS B 1 269 ? 27 11.234 8.422 1 89.75 269 LYS B C 1
ATOM 6976 O O . LYS B 1 269 ? 26.375 10.234 8.062 1 89.75 269 LYS B O 1
ATOM 6981 N N . LEU B 1 270 ? 28.234 11.172 8.734 1 90.94 270 LEU B N 1
ATOM 6982 C CA . LEU B 1 270 ? 29 9.93 8.648 1 90.94 270 LEU B CA 1
ATOM 6983 C C . LEU B 1 270 ? 28.5 8.906 9.664 1 90.94 270 LEU B C 1
ATOM 6985 O O . LEU B 1 270 ? 28.328 7.73 9.344 1 90.94 270 LEU B O 1
ATOM 6989 N N . VAL B 1 271 ? 28.391 9.383 10.836 1 91.56 271 VAL B N 1
ATOM 6990 C CA . VAL B 1 271 ? 27.938 8.484 11.891 1 91.56 271 VAL B CA 1
ATOM 6991 C C . VAL B 1 271 ? 26.5 8.016 11.594 1 91.56 271 VAL B C 1
ATOM 6993 O O . VAL B 1 271 ? 26.172 6.852 11.82 1 91.56 271 VAL B O 1
ATOM 6996 N N . LEU B 1 272 ? 25.656 8.922 11.086 1 92.94 272 LEU B N 1
ATOM 6997 C CA . LEU B 1 272 ? 24.266 8.578 10.773 1 92.94 272 LEU B CA 1
ATOM 6998 C C . LEU B 1 272 ? 24.203 7.566 9.633 1 92.94 272 LEU B C 1
ATOM 7000 O O . LEU B 1 272 ? 23.328 6.703 9.609 1 92.94 272 LEU B O 1
ATOM 7004 N N . GLN B 1 273 ? 25.062 7.676 8.758 1 92.44 273 GLN B N 1
ATOM 7005 C CA . GLN B 1 273 ? 25.125 6.707 7.668 1 92.44 273 GLN B CA 1
ATOM 7006 C C . GLN B 1 273 ? 25.438 5.309 8.195 1 92.44 273 GLN B C 1
ATOM 7008 O O . GLN B 1 273 ? 24.875 4.32 7.707 1 92.44 273 GLN B O 1
ATOM 7013 N N . LYS B 1 274 ? 26.391 5.305 9.086 1 91.81 274 LYS B N 1
ATOM 7014 C CA . LYS B 1 274 ? 26.703 4.031 9.719 1 91.81 274 LYS B CA 1
ATOM 7015 C C . LYS B 1 274 ? 25.484 3.438 10.414 1 91.81 274 LYS B C 1
ATOM 7017 O O . LYS B 1 274 ? 25.203 2.246 10.273 1 91.81 274 LYS B O 1
ATOM 7022 N N . VAL B 1 275 ? 24.75 4.262 11.133 1 93.62 275 VAL B N 1
ATOM 7023 C CA . VAL B 1 275 ? 23.562 3.83 11.844 1 93.62 275 VAL B CA 1
ATOM 7024 C C . VAL B 1 275 ? 22.5 3.365 10.852 1 93.62 275 VAL B C 1
ATOM 7026 O O . VAL B 1 275 ? 21.875 2.322 11.047 1 93.62 275 VAL B O 1
ATOM 7029 N N . LYS B 1 276 ? 22.312 4.137 9.844 1 92.56 276 LYS B N 1
ATOM 7030 C CA . LYS B 1 276 ? 21.312 3.812 8.828 1 92.56 276 LYS B CA 1
ATOM 7031 C C . LYS B 1 276 ? 21.625 2.473 8.164 1 92.56 276 LYS B C 1
ATOM 7033 O O . LYS B 1 276 ? 20.719 1.686 7.891 1 92.56 276 LYS B O 1
ATOM 7038 N N . LYS B 1 277 ? 22.859 2.232 7.922 1 91.19 277 LYS B N 1
ATOM 7039 C CA . LYS B 1 277 ? 23.281 0.976 7.309 1 91.19 277 LYS B CA 1
ATOM 7040 C C . LYS B 1 277 ? 22.922 -0.215 8.195 1 91.19 277 LYS B C 1
ATOM 7042 O O . LYS B 1 277 ? 22.438 -1.238 7.711 1 91.19 277 LYS B O 1
ATOM 7047 N N . ILE B 1 278 ? 23.172 -0.054 9.398 1 91 278 ILE B N 1
ATOM 7048 C CA . ILE B 1 278 ? 22.922 -1.12 10.359 1 91 278 ILE B CA 1
ATOM 7049 C C . ILE B 1 278 ? 21.422 -1.381 10.445 1 91 278 ILE B C 1
ATOM 7051 O O . ILE B 1 278 ? 20.969 -2.531 10.391 1 91 278 ILE B O 1
ATOM 7055 N N . VAL B 1 279 ? 20.656 -0.294 10.547 1 90.12 279 VAL B N 1
ATOM 7056 C CA . VAL B 1 279 ? 19.203 -0.411 10.742 1 90.12 279 VAL B CA 1
ATOM 7057 C C . VAL B 1 279 ? 18.562 -0.958 9.477 1 90.12 279 VAL B C 1
ATOM 7059 O O . VAL B 1 279 ? 17.625 -1.76 9.547 1 90.12 279 VAL B O 1
ATOM 7062 N N . THR B 1 280 ? 19.031 -0.534 8.359 1 87.25 280 THR B N 1
ATOM 7063 C CA . THR B 1 280 ? 18.516 -1.035 7.094 1 87.25 280 THR B CA 1
ATOM 7064 C C . THR B 1 280 ? 18.766 -2.533 6.957 1 87.25 280 THR B C 1
ATOM 7066 O O . THR B 1 280 ? 17.891 -3.285 6.543 1 87.25 280 THR B O 1
ATOM 7069 N N . ARG B 1 281 ? 20 -2.998 7.285 1 85.88 281 ARG B N 1
ATOM 7070 C CA . ARG B 1 281 ? 20.328 -4.418 7.242 1 85.88 281 ARG B CA 1
ATOM 7071 C C . ARG B 1 281 ? 19.469 -5.219 8.203 1 85.88 281 ARG B C 1
ATOM 7073 O O . ARG B 1 281 ? 19.031 -6.324 7.871 1 85.88 281 ARG B O 1
ATOM 7080 N N . LEU B 1 282 ? 19.281 -4.691 9.32 1 86.69 282 LEU B N 1
ATOM 7081 C CA . LEU B 1 282 ? 18.453 -5.324 10.352 1 86.69 282 LEU B CA 1
ATOM 7082 C C . LEU B 1 282 ? 17.016 -5.477 9.875 1 86.69 282 LEU B C 1
ATOM 7084 O O . LEU B 1 282 ? 16.406 -6.531 10.062 1 86.69 282 LEU B O 1
ATOM 7088 N N . ASN B 1 283 ? 16.484 -4.453 9.227 1 78.38 283 ASN B N 1
ATOM 7089 C CA . ASN B 1 283 ? 15.07 -4.445 8.875 1 78.38 283 ASN B CA 1
ATOM 7090 C C . ASN B 1 283 ? 14.812 -5.223 7.582 1 78.38 283 ASN B C 1
ATOM 7092 O O . ASN B 1 283 ? 13.688 -5.672 7.34 1 78.38 283 ASN B O 1
ATOM 7096 N N . ARG B 1 284 ? 15.812 -5.461 6.809 1 73.69 284 ARG B N 1
ATOM 7097 C CA . ARG B 1 284 ? 15.656 -6.121 5.52 1 73.69 284 ARG B CA 1
ATOM 7098 C C . ARG B 1 284 ? 15.812 -7.633 5.652 1 73.69 284 ARG B C 1
ATOM 7100 O O . ARG B 1 284 ? 15.273 -8.391 4.844 1 73.69 284 ARG B O 1
ATOM 7107 N N . SER B 1 285 ? 16.578 -8.109 6.645 1 73.19 285 SER B N 1
ATOM 7108 C CA . SER B 1 285 ? 16.906 -9.523 6.773 1 73.19 285 SER B CA 1
ATOM 7109 C C . SER B 1 285 ? 16.172 -10.148 7.957 1 73.19 285 SER B C 1
ATOM 7111 O O . SER B 1 285 ? 16.359 -9.727 9.102 1 73.19 285 SER B O 1
ATOM 7113 N N . GLY B 1 286 ? 15.352 -11.133 7.652 1 71.12 286 GLY B N 1
ATOM 7114 C CA . GLY B 1 286 ? 14.68 -11.867 8.711 1 71.12 286 GLY B CA 1
ATOM 7115 C C . GLY B 1 286 ? 15.641 -12.531 9.68 1 71.12 286 GLY B C 1
ATOM 7116 O O . GLY B 1 286 ? 15.422 -12.508 10.891 1 71.12 286 GLY B O 1
ATOM 7117 N N . LYS B 1 287 ? 16.688 -13.086 9.156 1 72.75 287 LYS B N 1
ATOM 7118 C CA . LYS B 1 287 ? 17.719 -13.734 9.969 1 72.75 287 LYS B CA 1
ATOM 7119 C C . LYS B 1 287 ? 18.344 -12.75 10.961 1 72.75 287 LYS B C 1
ATOM 7121 O O . LYS B 1 287 ? 18.562 -13.086 12.125 1 72.75 287 LYS B O 1
ATOM 7126 N N . VAL B 1 288 ? 18.656 -11.594 10.477 1 84.19 288 VAL B N 1
ATOM 7127 C CA . VAL B 1 288 ? 19.281 -10.57 11.312 1 84.19 288 VAL B CA 1
ATOM 7128 C C . VAL B 1 288 ? 18.312 -10.102 12.383 1 84.19 288 VAL B C 1
ATOM 7130 O O . VAL B 1 288 ? 18.703 -9.836 13.516 1 84.19 288 VAL B O 1
ATOM 7133 N N . LYS B 1 289 ? 17.031 -10.023 12.039 1 82.44 289 LYS B N 1
ATOM 7134 C CA . LYS B 1 289 ? 16 -9.625 13 1 82.44 289 LYS B CA 1
ATOM 7135 C C . LYS B 1 289 ? 15.914 -10.617 14.148 1 82.44 289 LYS B C 1
ATOM 7137 O O . LYS B 1 289 ? 15.797 -10.227 15.312 1 82.44 289 LYS B O 1
ATOM 7142 N N . ILE B 1 290 ? 15.938 -11.859 13.805 1 75.69 290 ILE B N 1
ATOM 7143 C CA . ILE B 1 290 ? 15.859 -12.906 14.812 1 75.69 290 ILE B CA 1
ATOM 7144 C C . ILE B 1 290 ? 17.078 -12.82 15.742 1 75.69 290 ILE B C 1
ATOM 7146 O O . ILE B 1 290 ? 16.938 -12.914 16.969 1 75.69 290 ILE B O 1
ATOM 7150 N N . ALA B 1 291 ? 18.234 -12.711 15.141 1 86.38 291 ALA B N 1
ATOM 7151 C CA . ALA B 1 291 ? 19.453 -12.586 15.93 1 86.38 291 ALA B CA 1
ATOM 7152 C C . ALA B 1 291 ? 19.391 -11.359 16.844 1 86.38 291 ALA B C 1
ATOM 7154 O O . ALA B 1 291 ? 19.781 -11.422 18 1 86.38 291 ALA B O 1
ATOM 7155 N N . TYR B 1 292 ? 18.922 -10.281 16.328 1 91.12 292 TYR B N 1
ATOM 7156 C CA . TYR B 1 292 ? 18.828 -9.047 17.094 1 91.12 292 TYR B CA 1
ATOM 7157 C C . TYR B 1 292 ? 17.875 -9.203 18.281 1 91.12 292 TYR B C 1
ATOM 7159 O O . TYR B 1 292 ? 18.172 -8.727 19.375 1 91.12 292 TYR B O 1
ATOM 7167 N N . LYS B 1 293 ? 16.781 -9.82 18.031 1 85.25 293 LYS B N 1
ATOM 7168 C CA . LYS B 1 293 ? 15.844 -10.078 19.125 1 85.25 293 LYS B CA 1
ATOM 7169 C C . LYS B 1 293 ? 16.5 -10.914 20.219 1 85.25 293 LYS B C 1
ATOM 7171 O O . LYS B 1 293 ? 16.25 -10.688 21.406 1 85.25 293 LYS B O 1
ATOM 7176 N N . ARG B 1 294 ? 17.219 -11.859 19.812 1 86.75 294 ARG B N 1
ATOM 7177 C CA . ARG B 1 294 ? 17.969 -12.664 20.766 1 86.75 294 ARG B CA 1
ATOM 7178 C C . ARG B 1 294 ? 18.938 -11.805 21.578 1 86.75 294 ARG B C 1
ATOM 7180 O O . ARG B 1 294 ? 19.031 -11.945 22.797 1 86.75 294 ARG B O 1
ATOM 7187 N N . PHE B 1 295 ? 19.656 -10.906 20.922 1 92.38 295 PHE B N 1
ATOM 7188 C CA . PHE B 1 295 ? 20.609 -10.031 21.594 1 92.38 295 PHE B CA 1
ATOM 7189 C C . PHE B 1 295 ? 19.906 -9.094 22.562 1 92.38 295 PHE B C 1
ATOM 7191 O O . PHE B 1 295 ? 20.438 -8.781 23.625 1 92.38 295 PHE B O 1
ATOM 7198 N N . LEU B 1 296 ? 18.734 -8.617 22.141 1 89.88 296 LEU B N 1
ATOM 7199 C CA . LEU B 1 296 ? 17.938 -7.773 23.031 1 89.88 296 LEU B CA 1
ATOM 7200 C C . LEU B 1 296 ? 17.547 -8.531 24.297 1 89.88 296 LEU B C 1
ATOM 7202 O O . LEU B 1 296 ? 17.641 -7.992 25.391 1 89.88 296 LEU B O 1
ATOM 7206 N N . GLN B 1 297 ? 17.172 -9.734 24.078 1 87.38 297 GLN B N 1
ATOM 7207 C CA . GLN B 1 297 ? 16.797 -10.578 25.219 1 87.38 297 GLN B CA 1
ATOM 7208 C C . GLN B 1 297 ? 18 -10.836 26.125 1 87.38 297 GLN B C 1
ATOM 7210 O O . GLN B 1 297 ? 17.875 -10.797 27.344 1 87.38 297 GLN B O 1
ATOM 7215 N N . GLU B 1 298 ? 19.062 -11.156 25.516 1 89.88 298 GLU B N 1
ATOM 7216 C CA . GLU B 1 298 ? 20.281 -11.414 26.266 1 89.88 298 GLU B CA 1
ATOM 7217 C C . GLU B 1 298 ? 20.703 -10.188 27.078 1 89.88 298 GLU B C 1
ATOM 7219 O O . GLU B 1 298 ? 21.234 -10.32 28.172 1 89.88 298 GLU B O 1
ATOM 7224 N N . ALA B 1 299 ? 20.516 -9.016 26.562 1 90.06 299 ALA B N 1
ATOM 7225 C CA . ALA B 1 299 ? 20.891 -7.77 27.219 1 90.06 299 ALA B CA 1
ATOM 7226 C C . ALA B 1 299 ? 19.766 -7.277 28.141 1 90.06 299 ALA B C 1
ATOM 7228 O O . ALA B 1 299 ? 19.875 -6.207 28.734 1 90.06 299 ALA B O 1
ATOM 7229 N N . ASN B 1 300 ? 18.641 -7.984 28.234 1 87.25 300 ASN B N 1
ATOM 7230 C CA . ASN B 1 300 ? 17.484 -7.648 29.047 1 87.25 300 ASN B CA 1
ATOM 7231 C C . ASN B 1 300 ? 16.859 -6.324 28.625 1 87.25 300 ASN B C 1
ATOM 7233 O O . ASN B 1 300 ? 16.578 -5.465 29.469 1 87.25 300 ASN B O 1
ATOM 7237 N N . LEU B 1 301 ? 16.828 -6.164 27.375 1 85.5 301 LEU B N 1
ATOM 7238 C CA . LEU B 1 301 ? 16.203 -4.977 26.812 1 85.5 301 LEU B CA 1
ATOM 7239 C C . LEU B 1 301 ? 14.859 -5.309 26.188 1 85.5 301 LEU B C 1
ATOM 7241 O O . LEU B 1 301 ? 14.594 -6.465 25.844 1 85.5 301 LEU B O 1
ATOM 7245 N N . PRO B 1 302 ? 13.969 -4.281 26.141 1 81.12 302 PRO B N 1
ATOM 7246 C CA . PRO B 1 302 ? 12.68 -4.527 25.484 1 81.12 302 PRO B CA 1
ATOM 7247 C C . PRO B 1 302 ? 12.836 -4.93 24.016 1 81.12 302 PRO B C 1
ATOM 7249 O O . PRO B 1 302 ? 13.711 -4.422 23.328 1 81.12 302 PRO B O 1
ATOM 7252 N N . ILE B 1 303 ? 11.984 -5.855 23.672 1 79.75 303 ILE B N 1
ATOM 7253 C CA . ILE B 1 303 ? 12.047 -6.367 22.297 1 79.75 303 ILE B CA 1
ATOM 7254 C C . ILE B 1 303 ? 11.398 -5.363 21.344 1 79.75 303 ILE B C 1
ATOM 7256 O O . ILE B 1 303 ? 10.172 -5.336 21.203 1 79.75 303 ILE B O 1
ATOM 7260 N N . SER B 1 304 ? 12.125 -4.465 20.828 1 79.94 304 SER B N 1
ATOM 7261 C CA . SER B 1 304 ? 11.672 -3.471 19.859 1 79.94 304 SER B CA 1
ATOM 7262 C C . SER B 1 304 ? 12.711 -3.271 18.75 1 79.94 304 SER B C 1
ATOM 7264 O O . SER B 1 304 ? 13.914 -3.258 19.016 1 79.94 304 SER B O 1
ATOM 7266 N N . LEU B 1 305 ? 12.211 -3.23 17.609 1 83 305 LEU B N 1
ATOM 7267 C CA . LEU B 1 305 ? 13.094 -2.99 16.484 1 83 305 LEU B CA 1
ATOM 7268 C C . LEU B 1 305 ? 13.25 -1.497 16.219 1 83 305 LEU B C 1
ATOM 7270 O O . LEU B 1 305 ? 12.281 -0.741 16.344 1 83 305 LEU B O 1
ATOM 7274 N N . PRO B 1 306 ? 14.445 -1.111 15.93 1 86.12 306 PRO B N 1
ATOM 7275 C CA . PRO B 1 306 ? 14.648 0.31 15.641 1 86.12 306 PRO B CA 1
ATOM 7276 C C . PRO B 1 306 ? 13.867 0.779 14.414 1 86.12 306 PRO B C 1
ATOM 7278 O O . PRO B 1 306 ? 13.727 0.031 13.445 1 86.12 306 PRO B O 1
ATOM 7281 N N . SER B 1 307 ? 13.414 1.982 14.469 1 82.06 307 SER B N 1
ATOM 7282 C CA . SER B 1 307 ? 12.656 2.584 13.383 1 82.06 307 SER B CA 1
ATOM 7283 C C . SER B 1 307 ? 13.547 2.861 12.172 1 82.06 307 SER B C 1
ATOM 7285 O O . SER B 1 307 ? 14.719 3.201 12.328 1 82.06 307 SER B O 1
ATOM 7287 N N . THR B 1 308 ? 12.961 2.709 11.031 1 81.5 308 THR B N 1
ATOM 7288 C CA . THR B 1 308 ? 13.695 3.018 9.805 1 81.5 308 THR B CA 1
ATOM 7289 C C . THR B 1 308 ? 13.664 4.516 9.516 1 81.5 308 THR B C 1
ATOM 7291 O O . THR B 1 308 ? 12.672 5.188 9.812 1 81.5 308 THR B O 1
ATOM 7294 N N . ASP B 1 309 ? 14.727 4.961 8.961 1 83.75 309 ASP B N 1
ATOM 7295 C CA . ASP B 1 309 ? 14.867 6.383 8.656 1 83.75 309 ASP B CA 1
ATOM 7296 C C . ASP B 1 309 ? 14.086 6.762 7.402 1 83.75 309 ASP B C 1
ATOM 7298 O O . ASP B 1 309 ? 14.164 6.07 6.383 1 83.75 309 ASP B O 1
ATOM 7302 N N . CYS B 1 310 ? 13.211 7.73 7.516 1 76.44 310 CYS B N 1
ATOM 7303 C CA . CYS B 1 310 ? 12.578 8.359 6.367 1 76.44 310 CYS B CA 1
ATOM 7304 C C . CYS B 1 310 ? 13.312 9.633 5.965 1 76.44 310 CYS B C 1
ATOM 7306 O O . CYS B 1 310 ? 13.445 10.562 6.762 1 76.44 310 CYS B O 1
ATOM 7308 N N . PRO B 1 311 ? 13.789 9.688 4.801 1 72.56 311 PRO B N 1
ATOM 7309 C CA . PRO B 1 311 ? 14.648 10.805 4.395 1 72.56 311 PRO B CA 1
ATOM 7310 C C . PRO B 1 311 ? 13.906 12.141 4.395 1 72.56 311 PRO B C 1
ATOM 7312 O O . PRO B 1 311 ? 14.539 13.195 4.527 1 72.56 311 PRO B O 1
ATOM 7315 N N . THR B 1 312 ? 12.617 12.148 4.309 1 68.69 312 THR B N 1
ATOM 7316 C CA . THR B 1 312 ? 11.898 13.414 4.148 1 68.69 312 THR B CA 1
ATOM 7317 C C . THR B 1 312 ? 11.547 14.008 5.508 1 68.69 312 THR B C 1
ATOM 7319 O O . THR B 1 312 ? 11.148 15.172 5.594 1 68.69 312 THR B O 1
ATOM 7322 N N . ARG B 1 313 ? 11.75 13.203 6.539 1 74.19 313 ARG B N 1
ATOM 7323 C CA . ARG B 1 313 ? 11.375 13.711 7.859 1 74.19 313 ARG B CA 1
ATOM 7324 C C . ARG B 1 313 ? 12.445 13.367 8.898 1 74.19 313 ARG B C 1
ATOM 7326 O O . ARG B 1 313 ? 12.844 12.211 9.023 1 74.19 313 ARG B O 1
ATOM 7333 N N . TRP B 1 314 ? 12.867 14.352 9.617 1 88.12 314 TRP B N 1
ATOM 7334 C CA . TRP B 1 314 ? 13.938 14.188 10.602 1 88.12 314 TRP B CA 1
ATOM 7335 C C . TRP B 1 314 ? 13.438 13.438 11.828 1 88.12 314 TRP B C 1
ATOM 7337 O O . TRP B 1 314 ? 14.234 12.898 12.602 1 88.12 314 TRP B O 1
ATOM 7347 N N . GLY B 1 315 ? 12.109 13.438 12.047 1 86.94 315 GLY B N 1
ATOM 7348 C CA . GLY B 1 315 ? 11.539 12.758 13.203 1 86.94 315 GLY B CA 1
ATOM 7349 C C . GLY B 1 315 ? 11.898 11.281 13.266 1 86.94 315 GLY B C 1
ATOM 7350 O O . GLY B 1 315 ? 12.188 10.758 14.344 1 86.94 315 GLY B O 1
ATOM 7351 N N . SER B 1 316 ? 11.945 10.68 12.125 1 87.06 316 SER B N 1
ATOM 7352 C CA . SER B 1 316 ? 12.312 9.273 12.078 1 87.06 316 SER B CA 1
ATOM 7353 C C . SER B 1 316 ? 13.797 9.07 12.391 1 87.06 316 SER B C 1
ATOM 7355 O O . SER B 1 316 ? 14.18 8.07 13 1 87.06 316 SER B O 1
ATOM 7357 N N . THR B 1 317 ? 14.586 10.023 11.93 1 91.94 317 THR B N 1
ATOM 7358 C CA . THR B 1 317 ? 16 9.977 12.258 1 91.94 317 THR B CA 1
ATOM 7359 C C . THR B 1 317 ? 16.219 10.078 13.766 1 91.94 317 THR B C 1
ATOM 7361 O O . THR B 1 317 ? 17.031 9.352 14.336 1 91.94 317 THR B O 1
ATOM 7364 N N . PHE B 1 318 ? 15.484 10.977 14.383 1 91.31 318 PHE B N 1
ATOM 7365 C CA . PHE B 1 318 ? 15.555 11.148 15.828 1 91.31 318 PHE B CA 1
ATOM 7366 C C . PHE B 1 318 ? 15.141 9.859 16.547 1 91.31 318 PHE B C 1
ATOM 7368 O O . PHE B 1 318 ? 15.828 9.406 17.453 1 91.31 318 PHE B O 1
ATOM 7375 N N . ALA B 1 319 ? 14.055 9.273 16.094 1 88.56 319 ALA B N 1
ATOM 7376 C CA . ALA B 1 319 ? 13.578 8.023 16.672 1 88.56 319 ALA B CA 1
ATOM 7377 C C . ALA B 1 319 ? 14.594 6.91 16.5 1 88.56 319 ALA B C 1
ATOM 7379 O O . ALA B 1 319 ? 14.836 6.121 17.422 1 88.56 319 ALA B O 1
ATOM 7380 N N . MET B 1 320 ? 15.133 6.832 15.359 1 92.25 320 MET B N 1
ATOM 7381 C CA . MET B 1 320 ? 16.141 5.82 15.07 1 92.25 320 MET B CA 1
ATOM 7382 C C . MET B 1 320 ? 17.344 5.965 16 1 92.25 320 MET B C 1
ATOM 7384 O O . MET B 1 320 ? 17.828 4.977 16.547 1 92.25 320 MET B O 1
ATOM 7388 N N . ILE B 1 321 ? 17.812 7.176 16.203 1 92 321 ILE B N 1
ATOM 7389 C CA . ILE B 1 321 ? 18.953 7.441 17.078 1 92 321 ILE B CA 1
ATOM 7390 C C . ILE B 1 321 ? 18.625 7.031 18.5 1 92 321 ILE B C 1
ATOM 7392 O O . ILE B 1 321 ? 19.422 6.375 19.172 1 92 321 ILE B O 1
ATOM 7396 N N . CYS B 1 322 ? 17.453 7.406 18.906 1 89.12 322 CYS B N 1
ATOM 7397 C CA . CYS B 1 322 ? 17 7.047 20.25 1 89.12 322 CYS B CA 1
ATOM 7398 C C . CYS B 1 322 ? 16.953 5.535 20.422 1 89.12 322 CYS B C 1
ATOM 7400 O O . CYS B 1 322 ? 17.438 5.004 21.422 1 89.12 322 CYS B O 1
ATOM 7402 N N . ASP B 1 323 ? 16.438 4.863 19.422 1 88.94 323 ASP B N 1
ATOM 7403 C CA . ASP B 1 323 ? 16.312 3.412 19.484 1 88.94 323 ASP B CA 1
ATOM 7404 C C . ASP B 1 323 ? 17.688 2.746 19.547 1 88.94 323 ASP B C 1
ATOM 7406 O O . ASP B 1 323 ? 17.891 1.807 20.328 1 88.94 323 ASP B O 1
ATOM 7410 N N . VAL B 1 324 ? 18.578 3.236 18.797 1 91.81 324 VAL B N 1
ATOM 7411 C CA . VAL B 1 324 ? 19.906 2.658 18.719 1 91.81 324 VAL B CA 1
ATOM 7412 C C . VAL B 1 324 ? 20.656 2.906 20.031 1 91.81 324 VAL B C 1
ATOM 7414 O O . VAL B 1 324 ? 21.297 2.004 20.562 1 91.81 324 VAL B O 1
ATOM 7417 N N . LEU B 1 325 ? 20.578 4.086 20.562 1 90.62 325 LEU B N 1
ATOM 7418 C CA . LEU B 1 325 ? 21.266 4.43 21.812 1 90.62 325 LEU B CA 1
ATOM 7419 C C . LEU B 1 325 ? 20.688 3.652 22.984 1 90.62 325 LEU B C 1
ATOM 7421 O O . LEU B 1 325 ? 21.422 3.203 23.859 1 90.62 325 LEU B O 1
ATOM 7425 N N . ASN B 1 326 ? 19.375 3.471 22.938 1 88.62 326 ASN B N 1
ATOM 7426 C CA . ASN B 1 326 ? 18.703 2.744 24 1 88.62 326 ASN B CA 1
ATOM 7427 C C . ASN B 1 326 ? 19.031 1.254 23.969 1 88.62 326 ASN B C 1
ATOM 7429 O O . ASN B 1 326 ? 19 0.577 25 1 88.62 326 ASN B O 1
ATOM 7433 N N . SER B 1 327 ? 19.344 0.781 22.812 1 90.81 327 SER B N 1
ATOM 7434 C CA . SER B 1 327 ? 19.656 -0.636 22.641 1 90.81 327 SER B CA 1
ATOM 7435 C C . SER B 1 327 ? 21.109 -0.842 22.234 1 90.81 327 SER B C 1
ATOM 7437 O O . SER B 1 327 ? 21.422 -1.785 21.516 1 90.81 327 SER B O 1
ATOM 7439 N N . LEU B 1 328 ? 21.953 0.032 22.703 1 90.69 328 LEU B N 1
ATOM 7440 C CA . LEU B 1 328 ? 23.344 0.082 22.25 1 90.69 328 LEU B CA 1
ATOM 7441 C C . LEU B 1 328 ? 24.031 -1.252 22.484 1 90.69 328 LEU B C 1
ATOM 7443 O O . LEU B 1 328 ? 24.734 -1.759 21.594 1 90.69 328 LEU B O 1
ATOM 7447 N N . PRO B 1 329 ? 23.844 -1.937 23.625 1 90.88 329 PRO B N 1
ATOM 7448 C CA . PRO B 1 329 ? 24.516 -3.217 23.828 1 90.88 329 PRO B CA 1
ATOM 7449 C C . PRO B 1 329 ? 24.109 -4.281 22.812 1 90.88 329 PRO B C 1
ATOM 7451 O O . PRO B 1 329 ? 24.953 -5.047 22.344 1 90.88 329 PRO B O 1
ATOM 7454 N N . ALA B 1 330 ? 22.844 -4.301 22.578 1 92.44 330 ALA B N 1
ATOM 7455 C CA . ALA B 1 330 ? 22.344 -5.262 21.594 1 92.44 330 ALA B CA 1
ATOM 7456 C C . ALA B 1 330 ? 22.844 -4.918 20.188 1 92.44 330 ALA B C 1
ATOM 7458 O O . ALA B 1 330 ? 23.156 -5.812 19.391 1 92.44 330 ALA B O 1
ATOM 7459 N N . VAL B 1 331 ? 22.938 -3.635 19.906 1 93.69 331 VAL B N 1
ATOM 7460 C CA . VAL B 1 331 ? 23.422 -3.178 18.594 1 93.69 331 VAL B CA 1
ATOM 7461 C C . VAL B 1 331 ? 24.891 -3.549 18.438 1 93.69 331 VAL B C 1
ATOM 7463 O O . VAL B 1 331 ? 25.312 -3.949 17.344 1 93.69 331 VAL B O 1
ATOM 7466 N N . GLU B 1 332 ? 25.641 -3.412 19.469 1 92.56 332 GLU B N 1
ATOM 7467 C CA . GLU B 1 332 ? 27.062 -3.771 19.422 1 92.56 332 GLU B CA 1
ATOM 7468 C C . GLU B 1 332 ? 27.234 -5.266 19.172 1 92.56 332 GLU B C 1
ATOM 7470 O O . GLU B 1 332 ? 28.109 -5.676 18.406 1 92.56 332 GLU B O 1
ATOM 7475 N N . SER B 1 333 ? 26.422 -6.059 19.859 1 93.06 333 SER B N 1
ATOM 7476 C CA . SER B 1 333 ? 26.438 -7.5 19.609 1 93.06 333 SER B CA 1
ATOM 7477 C C . SER B 1 333 ? 26.078 -7.82 18.156 1 93.06 333 SER B C 1
ATOM 7479 O O . SER B 1 333 ? 26.656 -8.734 17.562 1 93.06 333 SER B O 1
ATOM 7481 N N . LEU B 1 334 ? 25.109 -7.105 17.688 1 93.31 334 LEU B N 1
ATOM 7482 C CA . LEU B 1 334 ? 24.703 -7.289 16.297 1 93.31 334 LEU B CA 1
ATOM 7483 C C . LEU B 1 334 ? 25.844 -6.957 15.336 1 93.31 334 LEU B C 1
ATOM 7485 O O . LEU B 1 334 ? 26.062 -7.66 14.352 1 93.31 334 LEU B O 1
ATOM 7489 N N . LEU B 1 335 ? 26.547 -5.875 15.664 1 93.25 335 LEU B N 1
ATOM 7490 C CA . LEU B 1 335 ? 27.672 -5.473 14.828 1 93.25 335 LEU B CA 1
ATOM 7491 C C . LEU B 1 335 ? 28.75 -6.555 14.805 1 93.25 335 LEU B C 1
ATOM 7493 O O . LEU B 1 335 ? 29.328 -6.828 13.758 1 93.25 335 LEU B O 1
ATOM 7497 N N . CYS B 1 336 ? 28.922 -7.137 15.883 1 90.88 336 CYS B N 1
ATOM 7498 C CA . CYS B 1 336 ? 29.859 -8.25 15.977 1 90.88 336 CYS B CA 1
ATOM 7499 C C . CYS B 1 336 ? 29.375 -9.438 15.164 1 90.88 336 CYS B C 1
ATOM 7501 O O . CYS B 1 336 ? 30.156 -10.078 14.453 1 90.88 336 CYS B O 1
ATOM 7503 N N . PHE B 1 337 ? 28.125 -9.656 15.344 1 90.56 337 PHE B N 1
ATOM 7504 C CA . PHE B 1 337 ? 27.5 -10.758 14.633 1 90.56 337 PHE B CA 1
ATOM 7505 C C . PHE B 1 337 ? 27.609 -10.562 13.125 1 90.56 337 PHE B C 1
ATOM 7507 O O . PHE B 1 337 ? 27.828 -11.516 12.383 1 90.56 337 PHE B O 1
ATOM 7514 N N . LEU B 1 338 ? 27.484 -9.375 12.641 1 90.62 338 LEU B N 1
ATOM 7515 C CA . LEU B 1 338 ? 27.516 -9.039 11.219 1 90.62 338 LEU B CA 1
ATOM 7516 C C . LEU B 1 338 ? 28.953 -8.75 10.758 1 90.62 338 LEU B C 1
ATOM 7518 O O . LEU B 1 338 ? 29.172 -8.406 9.594 1 90.62 338 LEU B O 1
ATOM 7522 N N . LYS B 1 339 ? 29.891 -8.805 11.578 1 90.25 339 LYS B N 1
ATOM 7523 C CA . LYS B 1 339 ? 31.281 -8.523 11.297 1 90.25 339 LYS B CA 1
ATOM 7524 C C . LYS B 1 339 ? 31.469 -7.102 10.781 1 90.25 339 LYS B C 1
ATOM 7526 O O . LYS B 1 339 ? 32.188 -6.875 9.805 1 90.25 339 LYS B O 1
ATOM 7531 N N . MET B 1 340 ? 30.719 -6.258 11.352 1 90.31 340 MET B N 1
ATOM 7532 C CA . MET B 1 340 ? 30.828 -4.836 11.031 1 90.31 340 MET B CA 1
ATOM 7533 C C . MET B 1 340 ? 31.641 -4.109 12.094 1 90.31 340 MET B C 1
ATOM 7535 O O . MET B 1 340 ? 31.766 -4.586 13.227 1 90.31 340 MET B O 1
ATOM 7539 N N . THR B 1 341 ? 32.188 -2.961 11.789 1 90.06 341 THR B N 1
ATOM 7540 C CA . THR B 1 341 ? 33 -2.168 12.711 1 90.06 341 THR B CA 1
ATOM 7541 C C . THR B 1 341 ? 32.156 -1.634 13.859 1 90.06 341 THR B C 1
ATOM 7543 O O . THR B 1 341 ? 31.109 -1.009 13.625 1 90.06 341 THR B O 1
ATOM 7546 N N . PRO B 1 342 ? 32.531 -1.984 15.062 1 90.38 342 PRO B N 1
ATOM 7547 C CA . PRO B 1 342 ? 31.797 -1.45 16.203 1 90.38 342 PRO B CA 1
ATOM 7548 C C . PRO B 1 342 ? 31.844 0.074 16.297 1 90.38 342 PRO B C 1
ATOM 7550 O O . PRO B 1 342 ? 32.656 0.701 15.617 1 90.38 342 PRO B O 1
ATOM 7553 N N . PHE B 1 343 ? 30.938 0.609 17.062 1 91.94 343 PHE B N 1
ATOM 7554 C CA . PHE B 1 343 ? 30.938 2.053 17.266 1 91.94 343 PHE B CA 1
ATOM 7555 C C . PHE B 1 343 ? 32.156 2.488 18.094 1 91.94 343 PHE B C 1
ATOM 7557 O O . PHE B 1 343 ? 32.469 1.869 19.109 1 91.94 343 PHE B O 1
ATOM 7564 N N . GLU B 1 344 ? 32.781 3.496 17.562 1 92.31 344 GLU B N 1
ATOM 7565 C CA . GLU B 1 344 ? 33.812 4.137 18.375 1 92.31 344 GLU B CA 1
ATOM 7566 C C . GLU B 1 344 ? 33.188 4.973 19.484 1 92.31 344 GLU B C 1
ATOM 7568 O O . GLU B 1 344 ? 32.031 5.426 19.375 1 92.31 344 GLU B O 1
ATOM 7573 N N . ARG B 1 345 ? 33.938 5.125 20.562 1 90.06 345 ARG B N 1
ATOM 7574 C CA . ARG B 1 345 ? 33.438 5.906 21.703 1 90.06 345 ARG B CA 1
ATOM 7575 C C . ARG B 1 345 ? 33.062 7.316 21.266 1 90.06 345 ARG B C 1
ATOM 7577 O O . ARG B 1 345 ? 32.062 7.871 21.75 1 90.06 345 ARG B O 1
ATOM 7584 N N . GLU B 1 346 ? 33.812 7.84 20.359 1 89.06 346 GLU B N 1
ATOM 7585 C CA . GLU B 1 346 ? 33.562 9.188 19.859 1 89.06 346 GLU B CA 1
ATOM 7586 C C . GLU B 1 346 ? 32.25 9.242 19.062 1 89.06 346 GLU B C 1
ATOM 7588 O O . GLU B 1 346 ? 31.531 10.234 19.109 1 89.06 346 GLU B O 1
ATOM 7593 N N . GLU B 1 347 ? 32 8.18 18.422 1 90.5 347 GLU B N 1
ATOM 7594 C CA . GLU B 1 347 ? 30.781 8.117 17.625 1 90.5 347 GLU B CA 1
ATOM 7595 C C . GLU B 1 347 ? 29.547 8.047 18.531 1 90.5 347 GLU B C 1
ATOM 7597 O O . GLU B 1 347 ? 28.531 8.688 18.25 1 90.5 347 GLU B O 1
ATOM 7602 N N . VAL B 1 348 ? 29.672 7.305 19.562 1 90.94 348 VAL B N 1
ATOM 7603 C CA . VAL B 1 348 ? 28.562 7.164 20.5 1 90.94 348 VAL B CA 1
ATOM 7604 C C . VAL B 1 348 ? 28.312 8.492 21.188 1 90.94 348 VAL B C 1
ATOM 7606 O O . VAL B 1 348 ? 27.156 8.898 21.375 1 90.94 348 VAL B O 1
ATOM 7609 N N . LYS B 1 349 ? 29.312 9.164 21.531 1 87.06 349 LYS B N 1
ATOM 7610 C CA . LYS B 1 349 ? 29.188 10.477 22.156 1 87.06 349 LYS B CA 1
ATOM 7611 C C . LYS B 1 349 ? 28.531 11.477 21.203 1 87.06 349 LYS B C 1
ATOM 7613 O O . LYS B 1 349 ? 27.719 12.305 21.641 1 87.06 349 LYS B O 1
ATOM 7618 N N . LEU B 1 350 ? 28.938 11.32 20.047 1 87 350 LEU B N 1
ATOM 7619 C CA . LEU B 1 350 ? 28.359 12.211 19.047 1 87 350 LEU B CA 1
ATOM 7620 C C . LEU B 1 350 ? 26.859 11.938 18.875 1 87 350 LEU B C 1
ATOM 7622 O O . LEU B 1 350 ? 26.062 12.875 18.766 1 87 350 LEU B O 1
ATOM 7626 N N . LEU B 1 351 ? 26.516 10.719 18.859 1 90.12 351 LEU B N 1
ATOM 7627 C CA . LEU B 1 351 ? 25.109 10.352 18.734 1 90.12 351 LEU B CA 1
ATOM 7628 C C . LEU B 1 351 ? 24.297 10.859 19.938 1 90.12 351 LEU B C 1
ATOM 7630 O O . LEU B 1 351 ? 23.172 11.312 19.781 1 90.12 351 LEU B O 1
ATOM 7634 N N . GLU B 1 352 ? 24.875 10.797 21 1 85.81 352 GLU B N 1
ATOM 7635 C CA . GLU B 1 352 ? 24.219 11.312 22.203 1 85.81 352 GLU B CA 1
ATOM 7636 C C . GLU B 1 352 ? 24.047 12.82 22.141 1 85.81 352 GLU B C 1
ATOM 7638 O O . GLU B 1 352 ? 23 13.352 22.531 1 85.81 352 GLU B O 1
ATOM 7643 N N . ALA B 1 353 ? 25.031 13.438 21.641 1 81.56 353 ALA B N 1
ATOM 7644 C CA . ALA B 1 353 ? 24.969 14.891 21.5 1 81.56 353 ALA B CA 1
ATOM 7645 C C . ALA B 1 353 ? 23.875 15.297 20.516 1 81.56 353 ALA B C 1
ATOM 7647 O O . ALA B 1 353 ? 23.141 16.266 20.75 1 81.56 353 ALA B O 1
ATOM 7648 N N . VAL B 1 354 ? 23.812 14.547 19.5 1 86.12 354 VAL B N 1
ATOM 7649 C CA . VAL B 1 354 ? 22.797 14.828 18.484 1 86.12 354 VAL B CA 1
ATOM 7650 C C . VAL B 1 354 ? 21.406 14.594 19.078 1 86.12 354 VAL B C 1
ATOM 7652 O O . VAL B 1 354 ? 20.469 15.359 18.812 1 86.12 354 VAL B O 1
ATOM 7655 N N . ARG B 1 355 ? 21.281 13.594 19.812 1 86.62 355 ARG B N 1
ATOM 7656 C CA . ARG B 1 355 ? 20.016 13.297 20.469 1 86.62 355 ARG B CA 1
ATOM 7657 C C . ARG B 1 355 ? 19.594 14.445 21.375 1 86.62 355 ARG B C 1
ATOM 7659 O O . ARG B 1 355 ? 18.438 14.867 21.344 1 86.62 355 ARG B O 1
ATOM 7666 N N . ILE B 1 356 ? 20.469 14.914 22.109 1 77.38 356 ILE B N 1
ATOM 7667 C CA . ILE B 1 356 ? 20.188 15.992 23.047 1 77.38 356 ILE B CA 1
ATOM 7668 C C . ILE B 1 356 ? 19.812 17.266 22.281 1 77.38 356 ILE B C 1
ATOM 7670 O O . ILE B 1 356 ? 18.922 18 22.703 1 77.38 356 ILE B O 1
ATOM 7674 N N . PHE B 1 357 ? 20.469 17.406 21.234 1 78.75 357 PHE B N 1
ATOM 7675 C CA . PHE B 1 357 ? 20.203 18.578 20.406 1 78.75 357 PHE B CA 1
ATOM 7676 C C . PHE B 1 357 ? 18.828 18.5 19.781 1 78.75 357 PHE B C 1
ATOM 7678 O O . PHE B 1 357 ? 18.109 19.5 19.688 1 78.75 357 PHE B O 1
ATOM 7685 N N . LEU B 1 358 ? 18.453 17.359 19.312 1 85.88 358 LEU B N 1
ATOM 7686 C CA . LEU B 1 358 ? 17.219 17.188 18.547 1 85.88 358 LEU B CA 1
ATOM 7687 C C . LEU B 1 358 ? 16.016 17.078 19.469 1 85.88 358 LEU B C 1
ATOM 7689 O O . LEU B 1 358 ? 14.883 17.312 19.062 1 85.88 358 LEU B O 1
ATOM 7693 N N . GLU B 1 359 ? 16.188 16.844 20.672 1 82.5 359 GLU B N 1
ATOM 7694 C CA . GLU B 1 359 ? 15.102 16.578 21.609 1 82.5 359 GLU B CA 1
ATOM 7695 C C . GLU B 1 359 ? 14.195 17.781 21.766 1 82.5 359 GLU B C 1
ATOM 7697 O O . GLU B 1 359 ? 12.977 17.672 21.656 1 82.5 359 GLU B O 1
ATOM 7702 N N . PRO B 1 360 ? 14.773 18.969 22.047 1 76.69 360 PRO B N 1
ATOM 7703 C CA . PRO B 1 360 ? 13.906 20.156 22.141 1 76.69 360 PRO B CA 1
ATOM 7704 C C . PRO B 1 360 ? 13.172 20.453 20.844 1 76.69 360 PRO B C 1
ATOM 7706 O O . PRO B 1 360 ? 12.031 20.922 20.859 1 76.69 360 PRO B O 1
ATOM 7709 N N . LEU B 1 361 ? 13.859 20.172 19.766 1 83.25 361 LEU B N 1
ATOM 7710 C CA . LEU B 1 361 ? 13.219 20.406 18.469 1 83.25 361 LEU B CA 1
ATOM 7711 C C . LEU B 1 361 ? 12.047 19.453 18.266 1 83.25 361 LEU B C 1
ATOM 7713 O O . LEU B 1 361 ? 11.023 19.828 17.703 1 83.25 361 LEU B O 1
ATOM 7717 N N . ASN B 1 362 ? 12.25 18.266 18.719 1 85.12 362 ASN B N 1
ATOM 7718 C CA . ASN B 1 362 ? 11.172 17.281 18.641 1 85.12 362 ASN B CA 1
ATOM 7719 C C . ASN B 1 362 ? 9.969 17.688 19.484 1 85.12 362 ASN B C 1
ATOM 7721 O O . ASN B 1 362 ? 8.828 17.594 19.047 1 85.12 362 ASN B O 1
ATOM 7725 N N . THR B 1 363 ? 10.203 18.156 20.594 1 78 363 THR B N 1
ATOM 7726 C CA . THR B 1 363 ? 9.148 18.625 21.484 1 78 363 THR B CA 1
ATOM 7727 C C . THR B 1 363 ? 8.445 19.844 20.891 1 78 363 THR B C 1
ATOM 7729 O O . THR B 1 363 ? 7.215 19.938 20.938 1 78 363 THR B O 1
ATOM 7732 N N . MET B 1 364 ? 9.227 20.734 20.406 1 79.75 364 MET B N 1
ATOM 7733 C CA . MET B 1 364 ? 8.664 21.938 19.812 1 79.75 364 MET B CA 1
ATOM 7734 C C . MET B 1 364 ? 7.789 21.594 18.609 1 79.75 364 MET B C 1
ATOM 7736 O O . MET B 1 364 ? 6.754 22.234 18.391 1 79.75 364 MET B O 1
ATOM 7740 N N . THR B 1 365 ? 8.273 20.688 17.812 1 85.56 365 THR B N 1
ATOM 7741 C CA . THR B 1 365 ? 7.496 20.281 16.656 1 85.56 365 THR B CA 1
ATOM 7742 C C . THR B 1 365 ? 6.133 19.734 17.078 1 85.56 365 THR B C 1
ATOM 7744 O O . THR B 1 365 ? 5.113 20.047 16.453 1 85.56 365 THR B O 1
ATOM 7747 N N . LYS B 1 366 ? 6.098 19.016 18.109 1 82.06 366 LYS B N 1
ATOM 7748 C CA . LYS B 1 366 ? 4.836 18.469 18.625 1 82.06 366 LYS B CA 1
ATOM 7749 C C . LYS B 1 366 ? 3.916 19.594 19.109 1 82.06 366 LYS B C 1
ATOM 7751 O O . LYS B 1 366 ? 2.705 19.547 18.875 1 82.06 366 LYS B O 1
ATOM 7756 N N . GLN B 1 367 ? 4.469 20.594 19.688 1 76.31 367 GLN B N 1
ATOM 7757 C CA . GLN B 1 367 ? 3.688 21.703 20.234 1 76.31 367 GLN B CA 1
ATOM 7758 C C . GLN B 1 367 ? 3.098 22.562 19.125 1 76.31 367 GLN B C 1
ATOM 7760 O O . GLN B 1 367 ? 1.933 22.969 19.188 1 76.31 367 GLN B O 1
ATOM 7765 N N . VAL B 1 368 ? 3.91 22.828 18.172 1 83.31 368 VAL B N 1
ATOM 7766 C CA . VAL B 1 368 ? 3.439 23.719 17.125 1 83.31 368 VAL B CA 1
ATOM 7767 C C . VAL B 1 368 ? 2.42 22.984 16.25 1 83.31 368 VAL B C 1
ATOM 7769 O O . VAL B 1 368 ? 1.576 23.625 15.609 1 83.31 368 VAL B O 1
ATOM 7772 N N . CYS B 1 369 ? 2.484 21.703 16.203 1 84.5 369 CYS B N 1
ATOM 7773 C CA . CYS B 1 369 ? 1.584 20.922 15.352 1 84.5 369 CYS B CA 1
ATOM 7774 C C . CYS B 1 369 ? 0.257 20.672 16.062 1 84.5 369 CYS B C 1
ATOM 7776 O O . CYS B 1 369 ? -0.666 20.109 15.469 1 84.5 369 CYS B O 1
ATOM 7778 N N . PHE B 1 370 ? 0.171 21.156 17.203 1 77 370 PHE B N 1
ATOM 7779 C CA . PHE B 1 370 ? -1.1 21.016 17.906 1 77 370 PHE B CA 1
ATOM 7780 C C . PHE B 1 370 ? -2.193 21.812 17.219 1 77 370 PHE B C 1
ATOM 7782 O O . PHE B 1 370 ? -1.925 22.875 16.656 1 77 370 PHE B O 1
ATOM 7789 N N . GLN B 1 371 ? -3.387 21.375 17.25 1 73.06 371 GLN B N 1
ATOM 7790 C CA . GLN B 1 371 ? -4.508 21.938 16.5 1 73.06 371 GLN B CA 1
ATOM 7791 C C . GLN B 1 371 ? -4.762 23.391 16.922 1 73.06 371 GLN B C 1
ATOM 7793 O O . GLN B 1 371 ? -5.168 24.219 16.094 1 73.06 371 GLN B O 1
ATOM 7798 N N . SER B 1 372 ? -4.539 23.719 18.172 1 72.75 372 SER B N 1
ATOM 7799 C CA . SER B 1 372 ? -4.855 25.047 18.672 1 72.75 372 SER B CA 1
ATOM 7800 C C . SER B 1 372 ? -3.662 25.984 18.547 1 72.75 372 SER B C 1
ATOM 7802 O O . SER B 1 372 ? -3.752 27.172 18.906 1 72.75 372 SER B O 1
ATOM 7804 N N . SER B 1 373 ? -2.629 25.438 17.953 1 79 373 SER B N 1
ATOM 7805 C CA . SER B 1 373 ? -1.448 26.297 17.828 1 79 373 SER B CA 1
ATOM 7806 C C . SER B 1 373 ? -1.69 27.438 16.844 1 79 373 SER B C 1
ATOM 7808 O O . SER B 1 373 ? -2.346 27.25 15.82 1 79 373 SER B O 1
ATOM 7810 N N . CYS B 1 374 ? -1.249 28.609 17.266 1 80.62 374 CYS B N 1
ATOM 7811 C CA . CYS B 1 374 ? -1.448 29.797 16.438 1 80.62 374 CYS B CA 1
ATOM 7812 C C . CYS B 1 374 ? -0.115 30.453 16.078 1 80.62 374 CYS B C 1
ATOM 7814 O O . CYS B 1 374 ? 0.935 30.031 16.562 1 80.62 374 CYS B O 1
ATOM 7816 N N . VAL B 1 375 ? -0.133 31.375 15.305 1 79.69 375 VAL B N 1
ATOM 7817 C CA . VAL B 1 375 ? 1.034 32.062 14.734 1 79.69 375 VAL B CA 1
ATOM 7818 C C . VAL B 1 375 ? 1.86 32.688 15.859 1 79.69 375 VAL B C 1
ATOM 7820 O O . VAL B 1 375 ? 3.061 32.906 15.695 1 79.69 375 VAL B O 1
ATOM 7823 N N . SER B 1 376 ? 1.271 32.812 17.016 1 71.19 376 SER B N 1
ATOM 7824 C CA . SER B 1 376 ? 1.983 33.406 18.141 1 71.19 376 SER B CA 1
ATOM 7825 C C . SER B 1 376 ? 3.158 32.531 18.578 1 71.19 376 SER B C 1
ATOM 7827 O O . SER B 1 376 ? 4.098 33.031 19.219 1 71.19 376 SER B O 1
ATOM 7829 N N . MET B 1 377 ? 3.119 31.297 18.156 1 72.94 377 MET B N 1
ATOM 7830 C CA . MET B 1 377 ? 4.156 30.359 18.562 1 72.94 377 MET B CA 1
ATOM 7831 C C . MET B 1 377 ? 5.414 30.531 17.719 1 72.94 377 MET B C 1
ATOM 7833 O O . MET B 1 377 ? 6.484 30.031 18.078 1 72.94 377 MET B O 1
ATOM 7837 N N . TYR B 1 378 ? 5.266 31.281 16.75 1 71.81 378 TYR B N 1
ATOM 7838 C CA . TYR B 1 378 ? 6.367 31.406 15.797 1 71.81 378 TYR B CA 1
ATOM 7839 C C . TYR B 1 378 ? 7.598 32 16.469 1 71.81 378 TYR B C 1
ATOM 7841 O O . TYR B 1 378 ? 8.719 31.531 16.266 1 71.81 378 TYR B O 1
ATOM 7849 N N . ILE B 1 379 ? 7.363 33 17.297 1 65.69 379 ILE B N 1
ATOM 7850 C CA . ILE B 1 379 ? 8.477 33.688 17.938 1 65.69 379 ILE B CA 1
ATOM 7851 C C . ILE B 1 379 ? 9.156 32.781 18.953 1 65.69 379 ILE B C 1
ATOM 7853 O O . ILE B 1 379 ? 10.375 32.594 18.906 1 65.69 379 ILE B O 1
ATOM 7857 N N . PRO B 1 380 ? 8.336 32.156 19.844 1 66.38 380 PRO B N 1
ATOM 7858 C CA . PRO B 1 380 ? 8.961 31.203 20.75 1 66.38 380 PRO B CA 1
ATOM 7859 C C . PRO B 1 380 ? 9.75 30.125 20.016 1 66.38 380 PRO B C 1
ATOM 7861 O O . PRO B 1 380 ? 10.828 29.719 20.453 1 66.38 380 PRO B O 1
ATOM 7864 N N . VAL B 1 381 ? 9.258 29.641 18.969 1 71.69 381 VAL B N 1
ATOM 7865 C CA . VAL B 1 381 ? 9.93 28.625 18.172 1 71.69 381 VA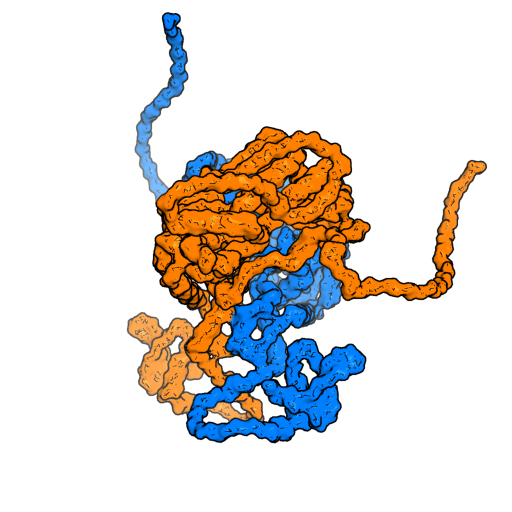L B CA 1
ATOM 7866 C C . VAL B 1 381 ? 11.273 29.156 17.672 1 71.69 381 VAL B C 1
ATOM 7868 O O . VAL B 1 381 ? 12.297 28.484 17.781 1 71.69 381 VAL B O 1
ATOM 7871 N N . GLY B 1 382 ? 11.258 30.344 17.172 1 67.94 382 GLY B N 1
ATOM 7872 C CA . GLY B 1 382 ? 12.484 30.953 16.703 1 67.94 382 GLY B CA 1
ATOM 7873 C C . GLY B 1 382 ? 13.516 31.141 17.797 1 67.94 382 GLY B C 1
ATOM 7874 O O . GLY B 1 382 ? 14.695 30.828 17.609 1 67.94 382 GLY B O 1
ATOM 7875 N N . LYS B 1 383 ? 13.07 31.547 18.906 1 65.06 383 LYS B N 1
ATOM 7876 C CA . LYS B 1 383 ? 13.969 31.766 20.047 1 65.06 383 LYS B CA 1
ATOM 7877 C C . LYS B 1 383 ? 14.586 30.453 20.516 1 65.06 383 LYS B C 1
ATOM 7879 O O . LYS B 1 383 ? 15.789 30.375 20.781 1 65.06 383 LYS B O 1
ATOM 7884 N N . ILE B 1 384 ? 13.758 29.5 20.531 1 67 384 ILE B N 1
ATOM 7885 C CA . ILE B 1 384 ? 14.227 28.188 20.984 1 67 384 ILE B CA 1
ATOM 7886 C C . ILE B 1 384 ? 15.211 27.609 19.969 1 67 384 ILE B C 1
ATOM 7888 O O . ILE B 1 384 ? 16.234 27.031 20.344 1 67 384 ILE B O 1
ATOM 7892 N N . LEU B 1 385 ? 14.867 27.781 18.75 1 70.5 385 LEU B N 1
ATOM 7893 C CA . LEU B 1 385 ? 15.742 27.281 17.703 1 70.5 385 LEU B CA 1
ATOM 7894 C C . LEU B 1 385 ? 17.109 27.953 17.75 1 70.5 385 LEU B C 1
ATOM 7896 O O . LEU B 1 385 ? 18.141 27.281 17.688 1 70.5 385 LEU B O 1
ATOM 7900 N N . ILE B 1 386 ? 17.047 29.234 17.969 1 63.28 386 ILE B N 1
ATOM 7901 C CA . ILE B 1 386 ? 18.281 30.016 18.047 1 63.28 386 ILE B CA 1
ATOM 7902 C C . ILE B 1 386 ? 19.078 29.609 19.297 1 63.28 386 ILE B C 1
ATOM 7904 O O . ILE B 1 386 ? 20.281 29.375 19.219 1 63.28 386 ILE B O 1
ATOM 7908 N N . ALA B 1 387 ? 18.375 29.469 20.359 1 63.38 387 ALA B N 1
ATOM 7909 C CA . ALA B 1 387 ? 19.016 29.094 21.625 1 63.38 387 ALA B CA 1
ATOM 7910 C C . ALA B 1 387 ? 19.609 27.688 21.531 1 63.38 387 ALA B C 1
ATOM 7912 O O . ALA B 1 387 ? 20.719 27.453 22.016 1 63.38 387 ALA B O 1
ATOM 7913 N N . SER B 1 388 ? 18.859 26.844 21 1 62.03 388 SER B N 1
ATOM 7914 C CA . SER B 1 388 ? 19.312 25.469 20.875 1 62.03 388 SER B CA 1
ATOM 7915 C C . SER B 1 388 ? 20.547 25.359 19.984 1 62.03 388 SER B C 1
ATOM 7917 O O . SER B 1 388 ? 21.484 24.641 20.297 1 62.03 388 SER B O 1
ATOM 7919 N N . VAL B 1 389 ? 20.516 26.031 18.906 1 61.84 389 VAL B N 1
ATOM 7920 C CA . VAL B 1 389 ? 21.625 26.016 17.969 1 61.84 389 VAL B CA 1
ATOM 7921 C C . VAL B 1 389 ? 22.859 26.641 18.609 1 61.84 389 VAL B C 1
ATOM 7923 O O . VAL B 1 389 ? 23.984 26.156 18.453 1 61.84 389 VAL B O 1
ATOM 7926 N N . ARG B 1 390 ? 22.562 27.641 19.297 1 59.53 390 ARG B N 1
ATOM 7927 C CA . ARG B 1 390 ? 23.656 28.312 19.969 1 59.53 390 ARG B CA 1
ATOM 7928 C C . ARG B 1 390 ? 24.281 27.422 21.031 1 59.53 390 ARG B C 1
ATOM 7930 O O . ARG B 1 390 ? 25.5 27.391 21.188 1 59.53 390 ARG B O 1
ATOM 7937 N N . GLN B 1 391 ? 23.406 26.891 21.781 1 55.66 391 GLN B N 1
ATOM 7938 C CA . GLN B 1 391 ? 23.859 26.094 22.922 1 55.66 391 GLN B CA 1
ATOM 7939 C C . GLN B 1 391 ? 24.562 24.828 22.453 1 55.66 391 GLN B C 1
ATOM 7941 O O . GLN B 1 391 ? 25.594 24.438 23.016 1 55.66 391 GLN B O 1
ATOM 7946 N N . TYR B 1 392 ? 23.953 24.203 21.547 1 51.88 392 TYR B N 1
ATOM 7947 C CA . TYR B 1 392 ? 24.422 22.844 21.297 1 51.88 392 TYR B CA 1
ATOM 7948 C C . TYR B 1 392 ? 25.344 22.812 20.078 1 51.88 392 TYR B C 1
ATOM 7950 O O . TYR B 1 392 ? 26.125 21.875 19.922 1 51.88 392 TYR B O 1
ATOM 7958 N N . VAL B 1 393 ? 25.125 23.75 19.172 1 50.69 393 VAL B N 1
ATOM 7959 C CA . VAL B 1 393 ? 25.922 23.688 17.953 1 50.69 393 VAL B CA 1
ATOM 7960 C C . VAL B 1 393 ? 27.391 23.969 18.281 1 50.69 393 VAL B C 1
ATOM 7962 O O . VAL B 1 393 ? 28.281 23.609 17.5 1 50.69 393 VAL B O 1
ATOM 7965 N N . HIS B 1 394 ? 27.578 24.609 19.359 1 46.97 394 HIS B N 1
ATOM 7966 C CA . HIS B 1 394 ? 28.984 24.75 19.719 1 46.97 394 HIS B CA 1
ATOM 7967 C C . HIS B 1 394 ? 29.688 23.391 19.703 1 46.97 394 HIS B C 1
ATOM 7969 O O . HIS B 1 394 ? 30.906 23.328 19.5 1 46.97 394 HIS B O 1
ATOM 7975 N N . PHE B 1 395 ? 28.906 22.516 20 1 42.81 395 PHE B N 1
ATOM 7976 C CA . PHE B 1 395 ? 29.531 21.203 20.109 1 42.81 395 PHE B CA 1
ATOM 7977 C C . PHE B 1 395 ? 29.828 20.625 18.734 1 42.81 395 PHE B C 1
ATOM 7979 O O . PHE B 1 395 ? 30.688 19.75 18.578 1 42.81 395 PHE B O 1
ATOM 7986 N N . PHE B 1 396 ? 29.078 21 17.766 1 43.03 396 PHE B N 1
ATOM 7987 C CA . PHE B 1 396 ? 29.141 20.219 16.531 1 43.03 396 PHE B CA 1
ATOM 7988 C C . PHE B 1 396 ? 29.656 21.078 15.383 1 43.03 396 PHE B C 1
ATOM 7990 O O . PHE B 1 396 ? 30.156 20.547 14.383 1 43.03 396 PHE B O 1
ATOM 7997 N N . ILE B 1 397 ? 29.328 22.375 15.391 1 45.34 397 ILE B N 1
ATOM 7998 C CA . ILE B 1 397 ? 29.516 23.172 14.18 1 45.34 397 ILE B CA 1
ATOM 7999 C C . ILE B 1 397 ? 30.625 24.188 14.398 1 45.34 397 ILE B C 1
ATOM 8001 O O . ILE B 1 397 ? 30.734 24.766 15.477 1 45.34 397 ILE B O 1
ATOM 8005 N N . SER B 1 398 ? 31.578 24.125 13.57 1 46.97 398 SER B N 1
ATOM 8006 C CA . SER B 1 398 ? 32.625 25.156 13.578 1 46.97 398 SER B CA 1
ATOM 8007 C C . SER B 1 398 ? 32 26.531 13.75 1 46.97 398 SER B C 1
ATOM 8009 O O . SER B 1 398 ? 30.828 26.75 13.445 1 46.97 398 SER B O 1
ATOM 8011 N N . ARG B 1 399 ? 32.594 27.469 14.508 1 46.25 399 ARG B N 1
ATOM 8012 C CA . ARG B 1 399 ? 32.188 28.828 14.82 1 46.25 399 ARG B CA 1
ATOM 8013 C C . ARG B 1 399 ? 31.562 29.516 13.602 1 46.25 399 ARG B C 1
ATOM 8015 O O . ARG B 1 399 ? 30.562 30.234 13.727 1 46.25 399 ARG B O 1
ATOM 8022 N N . LYS B 1 400 ? 32.125 29.266 12.531 1 46.94 400 LYS B N 1
ATOM 8023 C CA . LYS B 1 400 ? 31.688 29.922 11.297 1 46.94 400 LYS B CA 1
ATOM 8024 C C . LYS B 1 400 ? 30.328 29.406 10.867 1 46.94 400 LYS B C 1
ATOM 8026 O O . LYS B 1 400 ? 29.453 30.188 10.484 1 46.94 400 LYS B O 1
ATOM 8031 N N . ASP B 1 401 ? 30.156 28.234 10.984 1 49.22 401 ASP B N 1
ATOM 8032 C CA . ASP B 1 401 ? 28.922 27.625 10.492 1 49.22 401 ASP B CA 1
ATOM 8033 C C . ASP B 1 401 ? 27.766 27.906 11.445 1 49.22 401 ASP B C 1
ATOM 8035 O O . ASP B 1 401 ? 26.625 28.078 11.008 1 49.22 401 ASP B O 1
ATOM 8039 N N . ARG B 1 402 ? 28.062 28.109 12.609 1 49.16 402 ARG B N 1
ATOM 8040 C CA . ARG B 1 402 ? 27.078 28.469 13.625 1 49.16 402 ARG B CA 1
ATOM 8041 C C . ARG B 1 402 ? 26.422 29.812 13.297 1 49.16 402 ARG B C 1
ATOM 8043 O O . ARG B 1 402 ? 25.203 29.953 13.391 1 49.16 402 ARG B O 1
ATOM 8050 N N . ARG B 1 403 ? 27.266 30.719 13.023 1 47.97 403 ARG B N 1
ATOM 8051 C CA . ARG B 1 403 ? 26.766 32.062 12.703 1 47.97 403 ARG B CA 1
ATOM 8052 C C . ARG B 1 403 ? 25.828 32.031 11.5 1 47.97 403 ARG B C 1
ATOM 8054 O O . ARG B 1 403 ? 24.797 32.688 11.492 1 47.97 403 ARG B O 1
ATOM 8061 N N . ASN B 1 404 ? 26.156 31.188 10.656 1 46.84 404 ASN B N 1
ATOM 8062 C CA . ASN B 1 404 ? 25.359 31.125 9.438 1 46.84 404 ASN B CA 1
ATOM 8063 C C . ASN B 1 404 ? 23.984 30.516 9.703 1 46.84 404 ASN B C 1
ATOM 8065 O O . ASN B 1 404 ? 22.969 31 9.195 1 46.84 404 ASN B O 1
ATOM 8069 N N . ILE B 1 405 ? 24 29.609 10.531 1 47.59 405 ILE B N 1
ATOM 8070 C CA . ILE B 1 405 ? 22.734 28.938 10.797 1 47.59 405 ILE B CA 1
ATOM 8071 C C . ILE B 1 405 ? 21.844 29.844 11.641 1 47.59 405 ILE B C 1
ATOM 8073 O O . ILE B 1 405 ? 20.641 29.969 11.375 1 47.59 405 ILE B O 1
ATOM 8077 N N . VAL B 1 406 ? 22.484 30.453 12.586 1 47.41 406 VAL B N 1
ATOM 8078 C CA . VAL B 1 406 ? 21.734 31.359 13.453 1 47.41 406 VAL B CA 1
ATOM 8079 C C . VAL B 1 406 ? 21.188 32.531 12.625 1 47.41 406 VAL B C 1
ATOM 8081 O O . VAL B 1 406 ? 20.031 32.906 12.773 1 47.41 406 VAL B O 1
ATOM 8084 N N . MET B 1 407 ? 21.984 32.969 11.797 1 45.97 407 MET B N 1
ATOM 8085 C CA . MET B 1 407 ? 21.547 34.062 10.938 1 45.97 407 MET B CA 1
ATOM 8086 C C . MET B 1 407 ? 20.406 33.656 10.031 1 45.97 407 MET B C 1
ATOM 8088 O O . MET B 1 407 ? 19.453 34.406 9.836 1 45.97 407 MET B O 1
ATOM 8092 N N . HIS B 1 408 ? 20.547 32.531 9.555 1 44.56 408 HIS B N 1
ATOM 8093 C CA . HIS B 1 408 ? 19.5 32.031 8.672 1 44.56 408 HIS B CA 1
ATOM 8094 C C . HIS B 1 408 ? 18.188 31.812 9.422 1 44.56 408 HIS B C 1
ATOM 8096 O O . HIS B 1 408 ? 17.125 32.188 8.922 1 44.56 408 HIS B O 1
ATOM 8102 N N . LEU B 1 409 ? 18.375 31.312 10.508 1 47.47 409 LEU B N 1
ATOM 8103 C CA . LEU B 1 409 ? 17.172 31.109 11.312 1 47.47 409 LEU B CA 1
ATOM 8104 C C . LEU B 1 409 ? 16.562 32.438 11.719 1 47.47 409 LEU B C 1
ATOM 8106 O O . LEU B 1 409 ? 15.336 32.594 11.688 1 47.47 409 LEU B O 1
ATOM 8110 N N . GLU B 1 410 ? 17.375 33.375 12.062 1 45.84 410 GLU B N 1
ATOM 8111 C CA . GLU B 1 410 ? 16.922 34.688 12.438 1 45.84 410 GLU B CA 1
ATOM 8112 C C . GLU B 1 410 ? 16.234 35.406 11.266 1 45.84 410 GLU B C 1
ATOM 8114 O O . GLU B 1 410 ? 15.227 36.094 11.453 1 45.84 410 GLU B O 1
ATOM 8119 N N . THR B 1 411 ? 16.781 35.219 10.156 1 44.06 411 THR B N 1
ATOM 8120 C CA . THR B 1 411 ? 16.203 35.844 8.977 1 44.06 411 THR B CA 1
ATOM 8121 C C . THR B 1 411 ? 14.844 35.25 8.648 1 44.06 411 THR B C 1
ATOM 8123 O O . THR B 1 411 ? 13.938 35.969 8.211 1 44.06 411 THR B O 1
ATOM 8126 N N . VAL B 1 412 ? 14.867 34.031 8.703 1 44.59 412 VAL B N 1
ATOM 8127 C CA . VAL B 1 412 ? 13.633 33.344 8.336 1 44.59 412 VAL B CA 1
ATOM 8128 C C . VAL B 1 412 ? 12.539 33.656 9.352 1 44.59 412 VAL B C 1
ATOM 8130 O O . VAL B 1 412 ? 11.375 33.875 8.977 1 44.59 412 VAL B O 1
ATOM 8133 N N . TRP B 1 413 ? 12.891 33.656 10.531 1 44.5 413 TRP B N 1
ATOM 8134 C CA . TRP B 1 413 ? 11.859 33.812 11.547 1 44.5 413 TRP B CA 1
ATOM 8135 C C . TRP B 1 413 ? 11.586 35.281 11.828 1 44.5 413 TRP B C 1
ATOM 8137 O O . TRP B 1 413 ? 10.461 35.656 12.156 1 44.5 413 TRP B O 1
ATOM 8147 N N . LEU B 1 414 ? 12.625 36.156 12.055 1 37.91 414 LEU B N 1
ATOM 8148 C CA . LEU B 1 414 ? 12.391 37.531 12.422 1 37.91 414 LEU B CA 1
ATOM 8149 C C . LEU B 1 414 ? 12.305 38.438 11.18 1 37.91 414 LEU B C 1
ATOM 8151 O O . LEU B 1 414 ? 13.328 38.844 10.648 1 37.91 414 LEU B O 1
ATOM 8155 N N . PRO B 1 415 ? 11.336 38.281 10.406 1 37 415 PRO B N 1
ATOM 8156 C CA . PRO B 1 415 ? 11.289 39.312 9.391 1 37 415 PRO B CA 1
ATOM 8157 C C . PRO B 1 415 ? 11.719 40.688 9.938 1 37 415 PRO B C 1
ATOM 8159 O O . PRO B 1 415 ? 11.727 40.906 11.148 1 37 415 PRO B O 1
ATOM 8162 N N . LYS B 1 416 ? 12.07 41.688 9.148 1 33.53 416 LYS B N 1
ATOM 8163 C CA . LYS B 1 416 ? 12.484 43.062 9.5 1 33.53 416 LYS B CA 1
ATOM 8164 C C . LYS B 1 416 ? 11.617 43.625 10.617 1 33.53 416 LYS B C 1
ATOM 8166 O O . LYS B 1 416 ? 11.922 44.688 11.172 1 33.53 416 LYS B O 1
ATOM 8171 N N . GLU B 1 417 ? 10.344 43.406 10.695 1 33.69 417 GLU B N 1
ATOM 8172 C CA . GLU B 1 417 ? 9.688 44.094 11.797 1 33.69 417 GLU B CA 1
ATOM 8173 C C . GLU B 1 417 ? 10.234 43.625 13.141 1 33.69 417 GLU B C 1
ATOM 8175 O O . GLU B 1 417 ? 10.312 42.406 13.406 1 33.69 417 GLU B O 1
ATOM 8180 N N . ARG B 1 418 ? 11.07 44.344 13.875 1 31.61 418 ARG B N 1
ATOM 8181 C CA . ARG B 1 418 ? 11.969 44.406 15.031 1 31.61 418 ARG B CA 1
ATOM 8182 C C . ARG B 1 418 ? 11.344 43.688 16.219 1 31.61 418 ARG B C 1
ATOM 8184 O O . ARG B 1 418 ? 10.445 44.219 16.875 1 31.61 418 ARG B O 1
ATOM 8191 N N . LEU B 1 419 ? 10.945 42.594 16.234 1 31.25 419 LEU B N 1
ATOM 8192 C CA . LEU B 1 419 ? 10.938 42.062 17.594 1 31.25 419 LEU B CA 1
ATOM 8193 C C . LEU B 1 419 ? 12.273 42.344 18.297 1 31.25 419 LEU B C 1
ATOM 8195 O O . LEU B 1 419 ? 13.328 41.938 17.812 1 31.25 419 LEU B O 1
ATOM 8199 N N . VAL B 1 420 ? 12.445 43.5 18.922 1 28.58 420 VAL B N 1
ATOM 8200 C CA . VAL B 1 420 ? 13.531 43.938 19.781 1 28.58 420 VAL B CA 1
ATOM 8201 C C . VAL B 1 420 ? 13.969 42.75 20.672 1 28.58 420 VAL B C 1
ATOM 8203 O O . VAL B 1 420 ? 13.312 42.438 21.672 1 28.58 420 VAL B O 1
ATOM 8206 N N . VAL B 1 421 ? 14.164 41.625 20.188 1 29.22 421 VAL B N 1
ATOM 8207 C CA . VAL B 1 421 ? 14.859 40.719 21.094 1 29.22 421 VAL B CA 1
ATOM 8208 C C . VAL B 1 421 ? 16.25 41.25 21.375 1 29.22 421 VAL B C 1
ATOM 8210 O O . VAL B 1 421 ? 17.078 41.375 20.469 1 29.22 421 VAL B O 1
ATOM 8213 N N . SER B 1 422 ? 16.469 42.156 22.297 1 28.19 422 SER B N 1
ATOM 8214 C CA . SER B 1 422 ? 17.781 42.469 22.844 1 28.19 422 SER B CA 1
ATOM 8215 C C . SER B 1 422 ? 18.594 41.188 23.109 1 28.19 422 SER B C 1
ATOM 8217 O O . SER B 1 422 ? 18.125 40.281 23.812 1 28.19 422 SER B O 1
ATOM 8219 N N . SER B 1 423 ? 19.453 40.812 22.312 1 29.77 423 SER B N 1
ATOM 8220 C CA . SER B 1 423 ? 20.453 39.781 22.578 1 29.77 423 SER B CA 1
ATOM 8221 C C . SER B 1 423 ? 21.219 40.062 23.875 1 29.77 423 SER B C 1
ATOM 8223 O O . SER B 1 423 ? 21.828 41.125 24.016 1 29.77 423 SER B O 1
ATOM 8225 N N . PRO B 1 424 ? 20.906 39.656 25.094 1 27.72 424 PRO B N 1
ATOM 8226 C CA . PRO B 1 424 ? 21.953 39.812 26.109 1 27.72 424 PRO B CA 1
ATOM 8227 C C . PRO B 1 424 ? 23.344 39.438 25.594 1 27.72 424 PRO B C 1
ATOM 8229 O O . PRO B 1 424 ? 23.469 38.594 24.734 1 27.72 424 PRO B O 1
ATOM 8232 N N . GLU B 1 425 ? 24.219 40.312 25.547 1 29.27 425 GLU B N 1
ATOM 8233 C CA . GLU B 1 425 ? 25.641 40 25.531 1 29.27 425 GLU B CA 1
ATOM 8234 C C . GLU B 1 425 ? 25.984 38.844 26.469 1 29.27 425 GLU B C 1
ATOM 8236 O O . GLU B 1 425 ? 26.062 39.062 27.688 1 29.27 425 GLU B O 1
ATOM 8241 N N . LEU B 1 426 ? 25.375 37.719 26.453 1 30.2 426 LEU B N 1
ATOM 8242 C CA . LEU B 1 426 ? 25.922 36.625 27.281 1 30.2 426 LEU B CA 1
ATOM 8243 C C . LEU B 1 426 ? 27.438 36.625 27.234 1 30.2 426 LEU B C 1
ATOM 8245 O O . LEU B 1 426 ? 28.031 36.531 26.156 1 30.2 426 LEU B O 1
ATOM 8249 N N . ASP B 1 427 ? 28.094 37.312 28.047 1 28.48 427 ASP B N 1
ATOM 8250 C CA . ASP B 1 427 ? 29.484 37.062 28.391 1 28.48 427 ASP B CA 1
ATOM 8251 C C . ASP B 1 427 ? 29.812 35.594 28.375 1 28.48 427 ASP B C 1
ATOM 8253 O O . ASP B 1 427 ? 29.219 34.812 29.125 1 28.48 427 ASP B O 1
ATOM 8257 N N . PHE B 1 428 ? 30.266 35.094 27.328 1 30.06 428 PHE B N 1
ATOM 8258 C CA . PHE B 1 428 ? 30.844 33.781 27.016 1 30.06 428 PHE B CA 1
ATOM 8259 C C . PHE B 1 428 ? 31.828 33.344 28.094 1 30.06 428 PHE B C 1
ATOM 8261 O O . PHE B 1 428 ? 33 33.75 28.047 1 30.06 428 PHE B O 1
ATOM 8268 N N . GLU B 1 429 ? 31.5 33.406 29.391 1 30.66 429 GLU B N 1
ATOM 8269 C CA . GLU B 1 429 ? 32.469 32.75 30.266 1 30.66 429 GLU B CA 1
ATOM 8270 C C . GLU B 1 429 ? 32.875 31.375 29.75 1 30.66 429 GLU B C 1
ATOM 8272 O O . GLU B 1 429 ? 32.125 30.75 29 1 30.66 429 GLU B O 1
ATOM 8277 N N . ARG B 1 430 ? 34.156 30.859 30.125 1 31.31 430 ARG B N 1
ATOM 8278 C CA . ARG B 1 430 ? 34.906 29.641 29.812 1 31.31 430 ARG B CA 1
ATOM 8279 C C . ARG B 1 430 ? 34 28.406 29.906 1 31.31 430 ARG B C 1
ATOM 8281 O O . ARG B 1 430 ? 33.188 28.297 30.844 1 31.31 430 ARG B O 1
ATOM 8288 N N . PRO B 1 431 ? 33.875 27.672 28.797 1 32.81 431 PRO B N 1
ATOM 8289 C CA . PRO B 1 431 ? 33.062 26.453 28.734 1 32.81 431 PRO B CA 1
ATOM 8290 C C . PRO B 1 431 ? 33.312 25.516 29.922 1 32.81 431 PRO B C 1
ATOM 8292 O O . PRO B 1 431 ? 34.469 25.359 30.359 1 32.81 431 PRO B O 1
ATOM 8295 N N . PRO B 1 432 ? 32.438 25.359 30.922 1 30.97 432 PRO B N 1
ATOM 8296 C CA . PRO B 1 432 ? 32.906 24.422 31.938 1 30.97 432 PRO B CA 1
ATOM 8297 C C . PRO B 1 432 ? 33.469 23.141 31.344 1 30.97 432 PRO B C 1
ATOM 8299 O O . PRO B 1 432 ? 33.156 22.781 30.203 1 30.97 432 PRO B O 1
ATOM 8302 N N . SER B 1 433 ? 34.625 22.547 31.859 1 31.23 433 SER B N 1
ATOM 8303 C CA . SER B 1 433 ? 35.312 21.312 31.531 1 31.23 433 SER B CA 1
ATOM 8304 C C . SER B 1 433 ? 34.344 20.172 31.25 1 31.23 433 SER B C 1
ATOM 8306 O O . SER B 1 433 ? 33.219 20.172 31.766 1 31.23 433 SER B O 1
ATOM 8308 N N . PRO B 1 434 ? 34.594 19.297 30.156 1 33.94 434 PRO B N 1
ATOM 8309 C CA . PRO B 1 434 ? 33.875 18.109 29.672 1 33.94 434 PRO B CA 1
ATOM 8310 C C . PRO B 1 434 ? 33.25 17.297 30.797 1 33.94 434 PRO B C 1
ATOM 8312 O O . PRO B 1 434 ? 32.438 16.422 30.547 1 33.94 434 PRO B O 1
ATOM 8315 N N . ASP B 1 435 ? 33.781 17.297 32 1 32.28 435 ASP B N 1
ATOM 8316 C CA . ASP B 1 435 ? 33.438 16.344 33.031 1 32.28 435 ASP B CA 1
ATOM 8317 C C . ASP B 1 435 ? 31.969 16.5 33.438 1 32.28 435 ASP B C 1
ATOM 8319 O O . ASP B 1 435 ? 31.406 15.609 34.094 1 32.28 435 ASP B O 1
ATOM 8323 N N . THR B 1 436 ? 31.516 17.766 33.594 1 31.38 436 THR B N 1
ATOM 8324 C CA . THR B 1 436 ? 30.219 17.875 34.25 1 31.38 436 THR B CA 1
ATOM 8325 C C . THR B 1 436 ? 29.078 17.766 33.281 1 31.38 436 THR B C 1
ATOM 8327 O O . THR B 1 436 ? 28.609 18.766 32.75 1 31.38 436 THR B O 1
ATOM 8330 N N . PHE B 1 437 ? 29.172 17.016 32.188 1 31.95 437 PHE B N 1
ATOM 8331 C CA . PHE B 1 437 ? 27.969 16.703 31.438 1 31.95 437 PHE B CA 1
ATOM 8332 C C . PHE B 1 437 ? 26.812 16.391 32.375 1 31.95 437 PHE B C 1
ATOM 8334 O O . PHE B 1 437 ? 26.672 15.258 32.844 1 31.95 437 PHE B O 1
ATOM 8341 N N . THR B 1 438 ? 26.594 17.219 33.406 1 30.06 438 THR B N 1
ATOM 8342 C CA . THR B 1 438 ? 25.438 17.016 34.281 1 30.06 438 THR B CA 1
ATOM 8343 C C . THR B 1 438 ? 24.172 16.812 33.438 1 30.06 438 THR B C 1
ATOM 8345 O O . THR B 1 438 ? 24.047 17.359 32.344 1 30.06 438 THR B O 1
ATOM 8348 N N . SER B 1 439 ? 23.391 15.781 33.781 1 31.92 439 SER B N 1
ATOM 8349 C CA . SER B 1 439 ? 22.062 15.344 33.344 1 31.92 439 SER B CA 1
ATOM 8350 C C . SER B 1 439 ? 21.109 16.516 33.188 1 31.92 439 SER B C 1
ATOM 8352 O O . SER B 1 439 ? 20.672 17.109 34.188 1 31.92 439 SER B O 1
ATOM 8354 N N . ARG B 1 440 ? 21.438 17.516 32.469 1 31.28 440 ARG B N 1
ATOM 8355 C CA . ARG B 1 440 ? 20.469 18.594 32.312 1 31.28 440 ARG B CA 1
ATOM 8356 C C . ARG B 1 440 ? 19.047 18.047 32.188 1 31.28 440 ARG B C 1
ATOM 8358 O O . ARG B 1 440 ? 18.781 17.219 31.328 1 31.28 440 ARG B O 1
ATOM 8365 N N . LYS B 1 441 ? 18.203 18.078 33.188 1 31.19 441 LYS B N 1
ATOM 8366 C CA . LYS B 1 441 ? 16.781 17.906 33.406 1 31.19 441 LYS B CA 1
ATOM 8367 C C . LYS B 1 441 ? 15.961 18.469 32.25 1 31.19 441 LYS B C 1
ATOM 8369 O O . LYS B 1 441 ? 16.422 19.344 31.531 1 31.19 441 LYS B O 1
ATOM 8374 N N . ASP B 1 442 ? 14.781 17.844 31.953 1 34.94 442 ASP B N 1
ATOM 8375 C CA . ASP B 1 442 ? 13.688 18.219 31.062 1 34.94 442 ASP B CA 1
ATOM 8376 C C . ASP B 1 442 ? 13.422 19.719 31.094 1 34.94 442 ASP B C 1
ATOM 8378 O O . ASP B 1 442 ? 12.75 20.219 32 1 34.94 442 ASP B O 1
ATOM 8382 N N . THR B 1 443 ? 14.281 20.531 30.938 1 35.38 443 THR B N 1
ATOM 8383 C CA . THR B 1 443 ? 13.938 21.953 30.938 1 35.38 443 THR B CA 1
ATOM 8384 C C . THR B 1 443 ? 12.867 22.25 29.875 1 35.38 443 THR B C 1
ATOM 8386 O O . THR B 1 443 ? 13.023 21.891 28.719 1 35.38 443 THR B O 1
ATOM 8389 N N . PRO B 1 444 ? 11.539 22.391 30.406 1 44.12 444 PRO B N 1
ATOM 8390 C CA . PRO B 1 444 ? 10.555 22.859 29.406 1 44.12 444 PRO B CA 1
ATOM 8391 C C . PRO B 1 444 ? 11.148 23.812 28.375 1 44.12 444 PRO B C 1
ATOM 8393 O O . PRO B 1 444 ? 12.039 24.594 28.703 1 44.12 444 PRO B O 1
ATOM 8396 N N . VAL B 1 445 ? 10.992 23.391 27.172 1 49.97 445 VAL B N 1
ATOM 8397 C CA . VAL B 1 445 ? 11.484 24.156 26.031 1 49.97 445 VAL B CA 1
ATOM 8398 C C . VAL B 1 445 ? 11.312 25.641 26.297 1 49.97 445 VAL B C 1
ATOM 8400 O O . VAL B 1 445 ? 12.133 26.453 25.844 1 49.97 445 VAL B O 1
ATOM 8403 N N . TRP B 1 446 ? 10.281 25.891 27.203 1 50 446 TRP B N 1
ATOM 8404 C CA . TRP B 1 446 ? 9.93 27.297 27.453 1 50 446 TRP B CA 1
ATOM 8405 C C . TRP B 1 446 ? 11 27.969 28.312 1 50 446 TRP B C 1
ATOM 8407 O O . TRP B 1 446 ? 11.109 29.203 28.297 1 50 446 TRP B O 1
ATOM 8417 N N . ASN B 1 447 ? 11.68 27.188 29.062 1 47 447 ASN B N 1
ATOM 8418 C CA . ASN B 1 447 ? 12.719 27.766 29.906 1 47 447 ASN B CA 1
ATOM 8419 C C . ASN B 1 447 ? 13.742 28.531 29.078 1 47 447 ASN B C 1
ATOM 8421 O O . ASN B 1 447 ? 14.438 29.406 29.594 1 47 447 ASN B O 1
ATOM 8425 N N . PHE B 1 448 ? 13.695 28.234 27.906 1 44.22 448 PHE B N 1
ATOM 8426 C CA . PHE B 1 448 ? 14.625 28.922 27.031 1 44.22 448 PHE B CA 1
ATOM 8427 C C . PHE B 1 448 ? 14.18 30.359 26.781 1 44.22 448 PHE B C 1
ATOM 8429 O O . PHE B 1 448 ? 14.969 31.188 26.297 1 44.22 448 PHE B O 1
ATOM 8436 N N . LEU B 1 449 ? 12.906 30.703 27.141 1 44.84 449 LEU B N 1
ATOM 8437 C CA . LEU B 1 449 ? 12.32 32 26.797 1 44.84 449 LEU B CA 1
ATOM 8438 C C . LEU B 1 449 ? 12.523 33 27.922 1 44.84 449 LEU B C 1
ATOM 8440 O O . LEU B 1 449 ? 12.234 34.188 27.766 1 44.84 449 LEU B O 1
ATOM 8444 N N . THR B 1 450 ? 12.93 32.781 29.141 1 41.25 450 THR B N 1
ATOM 8445 C CA . THR B 1 450 ? 12.828 33.656 30.312 1 41.25 450 THR B CA 1
ATOM 8446 C C . THR B 1 450 ? 13.57 34.969 30.078 1 41.25 450 THR B C 1
ATOM 8448 O O . THR B 1 450 ? 13.344 35.938 30.797 1 41.25 450 THR B O 1
ATOM 8451 N N . GLU B 1 451 ? 14.578 35.062 29.406 1 38.75 451 GLU B N 1
ATOM 8452 C CA . GLU B 1 451 ? 15.344 36.281 29.75 1 38.75 451 GLU B CA 1
ATOM 8453 C C . GLU B 1 451 ? 14.859 37.469 28.969 1 38.75 451 GLU B C 1
ATOM 8455 O O . GLU B 1 451 ? 15.352 37.75 27.875 1 38.75 451 GLU B O 1
ATOM 8460 N N . THR B 1 452 ? 13.648 37.781 28.906 1 36.19 452 THR B N 1
ATOM 8461 C CA . THR B 1 452 ? 13.344 39 28.156 1 36.19 452 THR B CA 1
ATOM 8462 C C . THR B 1 452 ? 13.648 40.25 28.984 1 36.19 452 THR B C 1
ATOM 8464 O O . THR B 1 452 ? 13.219 40.344 30.125 1 36.19 452 THR B O 1
ATOM 8467 N N . LYS B 1 453 ? 14.711 41.062 28.594 1 38.12 453 LYS B N 1
ATOM 8468 C CA . LYS B 1 453 ? 14.969 42.406 29.156 1 38.12 453 LYS B CA 1
ATOM 8469 C C . LYS B 1 453 ? 13.758 43.312 29 1 38.12 453 LYS B C 1
ATOM 8471 O O . LYS B 1 453 ? 12.984 43.156 28.047 1 38.12 453 LYS B O 1
ATOM 8476 N N . ASP B 1 454 ? 13.492 44.219 29.969 1 35.66 454 ASP B N 1
ATOM 8477 C CA . ASP B 1 454 ? 12.508 45.25 30.188 1 35.66 454 ASP B CA 1
ATOM 8478 C C . ASP B 1 454 ? 12.508 46.25 29.047 1 35.66 454 ASP B C 1
ATOM 8480 O O . ASP B 1 454 ? 13.539 46.875 28.734 1 35.66 454 ASP B O 1
ATOM 8484 N N . ALA B 1 455 ? 11.758 46.094 27.984 1 36.94 455 ALA B N 1
ATOM 8485 C CA . ALA B 1 455 ? 11.617 47.156 27 1 36.94 455 ALA B CA 1
ATOM 8486 C C . ALA B 1 455 ? 11.305 48.5 27.688 1 36.94 455 ALA B C 1
ATOM 8488 O O . ALA B 1 455 ? 10.547 48.531 28.656 1 36.94 455 ALA B O 1
ATOM 8489 N N . ASP B 1 456 ? 12.055 49.5 27.453 1 32.47 456 ASP B N 1
ATOM 8490 C CA . ASP B 1 456 ? 11.891 50.875 27.859 1 32.47 456 ASP B CA 1
ATOM 8491 C C . ASP B 1 456 ? 10.547 51.438 27.391 1 32.47 456 ASP B C 1
ATOM 8493 O O . ASP B 1 456 ? 10.172 51.25 26.234 1 32.47 456 ASP B O 1
ATOM 8497 N N . THR B 1 457 ? 9.531 51.594 28.25 1 35.69 457 THR B N 1
ATOM 8498 C CA . THR B 1 457 ? 8.258 52.281 28.078 1 35.69 457 THR B CA 1
ATOM 8499 C C . THR B 1 457 ? 8.469 53.688 27.531 1 35.69 457 THR B C 1
ATOM 8501 O O . THR B 1 457 ? 8.891 54.594 28.266 1 35.69 457 THR B O 1
ATOM 8504 N N . THR B 1 458 ? 8.953 53.969 26.344 1 32.19 458 THR B N 1
ATOM 8505 C CA . THR B 1 458 ? 8.984 55.344 25.844 1 32.19 458 THR B CA 1
ATOM 8506 C C . THR B 1 458 ? 7.594 55.969 25.875 1 32.19 458 THR B C 1
ATOM 8508 O O . THR B 1 458 ? 6.609 55.312 25.516 1 32.19 458 THR B O 1
ATOM 8511 N N . GLU B 1 459 ? 7.383 57.125 26.484 1 33.09 459 GLU B N 1
ATOM 8512 C CA . GLU B 1 459 ? 6.312 58.094 26.656 1 33.09 459 GLU B CA 1
ATOM 8513 C C . GLU B 1 459 ? 5.719 58.531 25.312 1 33.09 459 GLU B C 1
ATOM 8515 O O . GLU B 1 459 ? 6.414 59.094 24.469 1 33.09 459 GLU B O 1
ATOM 8520 N N . LEU B 1 460 ? 4.914 57.781 24.688 1 35.62 460 LEU B N 1
ATOM 8521 C CA . LEU B 1 460 ? 4.23 58.219 23.484 1 35.62 460 LEU B CA 1
ATOM 8522 C C . LEU B 1 460 ? 3.447 59.5 23.766 1 35.62 460 LEU B C 1
ATOM 8524 O O . LEU B 1 460 ? 2.859 59.656 24.828 1 35.62 460 LEU B O 1
ATOM 8528 N N . GLY B 1 461 ? 3.562 60.625 23.047 1 34.03 461 GLY B N 1
ATOM 8529 C CA . GLY B 1 461 ? 2.947 61.938 23.016 1 34.03 461 GLY B CA 1
ATOM 8530 C C . GLY B 1 461 ? 1.431 61.875 23.047 1 34.03 461 GLY B C 1
ATOM 8531 O O . GLY B 1 461 ? 0.836 60.812 22.938 1 34.03 461 GLY B O 1
ATOM 8532 N N . THR B 1 462 ? 0.577 63.031 23.031 1 38.16 462 THR B N 1
ATOM 8533 C CA . THR B 1 462 ? -0.693 63.625 23.453 1 38.16 462 THR B CA 1
ATOM 8534 C C . THR B 1 462 ? -1.86 62.969 22.734 1 38.16 462 THR B C 1
ATOM 8536 O O . THR B 1 462 ? -2.949 62.812 23.297 1 38.16 462 THR B O 1
ATOM 8539 N N . LYS B 1 463 ? -2.08 63.312 21.391 1 43.12 463 LYS B N 1
ATOM 8540 C CA . LYS B 1 463 ? -3.379 62.969 20.828 1 43.12 463 LYS B CA 1
ATOM 8541 C C . LYS B 1 463 ? -3.549 61.438 20.734 1 43.12 463 LYS B C 1
ATOM 8543 O O . LYS B 1 463 ? -3.203 60.844 19.719 1 43.12 463 LYS B O 1
ATOM 8548 N N . GLU B 1 464 ? -3.344 60.625 21.656 1 47.09 464 GLU B N 1
ATOM 8549 C CA . GLU B 1 464 ? -3.127 59.188 21.656 1 47.09 464 GLU B CA 1
ATOM 8550 C C . GLU B 1 464 ? -4.395 58.438 21.266 1 47.09 464 GLU B C 1
ATOM 8552 O O . GLU B 1 464 ? -5.461 58.656 21.844 1 47.09 464 GLU B O 1
ATOM 8557 N N . ASP B 1 465 ? -4.504 58 19.875 1 62.22 465 ASP B N 1
ATOM 8558 C CA . ASP B 1 465 ? -5.488 57.062 19.297 1 62.22 465 ASP B CA 1
ATOM 8559 C C . ASP B 1 465 ? -5.902 56 20.312 1 62.22 465 ASP B C 1
ATOM 8561 O O . ASP B 1 465 ? -5.094 55.562 21.125 1 62.22 465 ASP B O 1
ATOM 8565 N N . GLU B 1 466 ? -7.262 56.094 20.703 1 72.31 466 GLU B N 1
ATOM 8566 C CA . GLU B 1 466 ? -7.891 55.188 21.656 1 72.31 466 GLU B CA 1
ATOM 8567 C C . GLU B 1 466 ? -7.266 53.812 21.594 1 72.31 466 GLU B C 1
ATOM 8569 O O . GLU B 1 466 ? -7.062 53.156 22.625 1 72.31 466 GLU B O 1
ATOM 8574 N N . ILE B 1 467 ? -6.859 53.438 20.453 1 77.81 467 ILE B N 1
ATOM 8575 C CA . ILE B 1 467 ? -6.25 52.125 20.297 1 77.81 467 ILE B CA 1
ATOM 8576 C C . ILE B 1 467 ? -4.84 52.125 20.875 1 77.81 467 ILE B C 1
ATOM 8578 O O . ILE B 1 467 ? -4.402 51.125 21.469 1 77.81 467 ILE B O 1
ATOM 8582 N N . GLU B 1 468 ? -4.191 53.188 20.734 1 74.12 468 GLU B N 1
ATOM 8583 C CA . GLU B 1 468 ? -2.834 53.312 21.266 1 74.12 468 GLU B CA 1
ATOM 8584 C C . GLU B 1 468 ? -2.832 53.219 22.781 1 74.12 468 GLU B C 1
ATOM 8586 O O . GLU B 1 468 ? -1.938 52.625 23.391 1 74.12 468 GLU B O 1
ATOM 8591 N N . VAL B 1 469 ? -3.861 53.969 23.25 1 77.94 469 VAL B N 1
ATOM 8592 C CA . VAL B 1 469 ? -3.996 53.938 24.703 1 77.94 469 VAL B CA 1
ATOM 8593 C C . VAL B 1 469 ? -4.254 52.531 25.172 1 77.94 469 VAL B C 1
ATOM 8595 O O . VAL B 1 469 ? -3.658 52.062 26.156 1 77.94 469 VAL B O 1
ATOM 8598 N N . GLU B 1 470 ? -5.141 51.906 24.516 1 84.19 470 GLU B N 1
ATOM 8599 C CA . GLU B 1 470 ? -5.457 50.5 24.875 1 84.19 470 GLU B CA 1
ATOM 8600 C C . GLU B 1 470 ? -4.234 49.625 24.75 1 84.19 470 GLU B C 1
ATOM 8602 O O . GLU B 1 470 ? -4.023 48.719 25.562 1 84.19 470 GLU B O 1
ATOM 8607 N N . ILE B 1 471 ? -3.428 49.781 23.781 1 80.44 471 ILE B N 1
ATOM 8608 C CA . ILE B 1 471 ? -2.207 49.031 23.578 1 80.44 471 ILE B CA 1
ATOM 8609 C C . ILE B 1 471 ? -1.246 49.25 24.734 1 80.44 471 ILE B C 1
ATOM 8611 O O . ILE B 1 471 ? -0.621 48.312 25.234 1 80.44 471 ILE B O 1
ATOM 8615 N N . LYS B 1 472 ? -1.156 50.438 25.141 1 72.88 472 LYS B N 1
ATOM 8616 C CA . LYS B 1 472 ? -0.301 50.75 26.281 1 72.88 472 LYS B CA 1
ATOM 8617 C C . LYS B 1 472 ? -0.802 50.062 27.547 1 72.88 472 LYS B C 1
ATOM 8619 O O . LYS B 1 472 ? -0.009 49.531 28.328 1 72.88 472 LYS B O 1
ATOM 8624 N N . GLN B 1 473 ? -2.094 50.156 27.688 1 79.31 473 GLN B N 1
ATOM 8625 C CA . GLN B 1 473 ? -2.695 49.469 28.828 1 79.31 473 GLN B CA 1
ATOM 8626 C C . GLN B 1 473 ? -2.445 47.969 28.766 1 79.31 473 GLN B C 1
ATOM 8628 O O . GLN B 1 473 ? -2.174 47.344 29.797 1 79.31 473 GLN B O 1
ATOM 8633 N N . TYR B 1 474 ? -2.59 47.438 27.609 1 82.88 474 TYR B N 1
ATOM 8634 C CA . TYR B 1 474 ? -2.328 46.031 27.391 1 82.88 474 TYR B CA 1
ATOM 8635 C C . TYR B 1 474 ? -0.891 45.688 27.75 1 82.88 474 TYR B C 1
ATOM 8637 O O . TYR B 1 474 ? -0.644 44.688 28.438 1 82.88 474 TYR B O 1
ATOM 8645 N N . MET B 1 475 ? -0.013 46.469 27.375 1 76.44 475 MET B N 1
ATOM 8646 C CA . MET B 1 475 ? 1.401 46.219 27.656 1 76.44 475 MET B CA 1
ATOM 8647 C C . MET B 1 475 ? 1.677 46.25 29.156 1 76.44 475 MET B C 1
ATOM 8649 O O . MET B 1 475 ? 2.455 45.469 29.672 1 76.44 475 MET B O 1
ATOM 8653 N N . ILE B 1 476 ? 1.07 47.156 29.719 1 73.31 476 ILE B N 1
ATOM 8654 C CA . ILE B 1 476 ? 1.217 47.281 31.156 1 73.31 476 ILE B CA 1
ATOM 8655 C C . ILE B 1 476 ? 0.631 46.031 31.859 1 73.31 476 ILE B C 1
ATOM 8657 O O . ILE B 1 476 ? 1.229 45.5 32.781 1 73.31 476 ILE B O 1
ATOM 8661 N N . ALA B 1 477 ? -0.489 45.625 31.375 1 77.12 477 ALA B N 1
ATOM 8662 C CA . ALA B 1 477 ? -1.132 44.438 31.938 1 77.12 477 ALA B CA 1
ATOM 8663 C C . ALA B 1 477 ? -0.252 43.188 31.781 1 77.12 477 ALA B C 1
ATOM 8665 O O . ALA B 1 477 ? -0.172 42.344 32.688 1 77.12 477 ALA B O 1
ATOM 8666 N N . LEU B 1 478 ? 0.41 43.062 30.641 1 75.5 478 LEU B N 1
ATOM 8667 C CA . LEU B 1 478 ? 1.279 41.938 30.359 1 75.5 478 LEU B CA 1
ATOM 8668 C C . LEU B 1 478 ? 2.514 41.969 31.266 1 75.5 478 LEU B C 1
ATOM 8670 O O . LEU B 1 478 ? 3.016 40.906 31.672 1 75.5 478 LEU B O 1
ATOM 8674 N N . LYS B 1 479 ? 2.939 43.125 31.484 1 68.69 479 LYS B N 1
ATOM 8675 C CA . LYS B 1 479 ? 4.098 43.281 32.375 1 68.69 479 LYS B CA 1
ATOM 8676 C C . LYS B 1 479 ? 3.75 42.906 33.812 1 68.69 479 LYS B C 1
ATOM 8678 O O . LYS B 1 479 ? 4.582 42.344 34.531 1 68.69 479 LYS B O 1
ATOM 8683 N N . ARG B 1 480 ? 2.59 43.188 34.156 1 71.19 480 ARG B N 1
ATOM 8684 C CA . ARG B 1 480 ? 2.148 42.906 35.5 1 71.19 480 ARG B CA 1
ATOM 8685 C C . ARG B 1 480 ? 1.894 41.406 35.688 1 71.19 480 ARG B C 1
ATOM 8687 O O . ARG B 1 480 ? 2.254 40.812 36.719 1 71.19 480 ARG B O 1
ATOM 8694 N N . ALA B 1 481 ? 1.19 40.812 34.688 1 77.5 481 ALA B N 1
ATOM 8695 C CA . ALA B 1 481 ? 0.854 39.406 34.75 1 77.5 481 ALA B CA 1
ATOM 8696 C C . ALA B 1 481 ? 0.984 38.75 33.406 1 77.5 481 ALA B C 1
ATOM 8698 O O . ALA B 1 481 ? 0.014 38.656 32.656 1 77.5 481 ALA B O 1
ATOM 8699 N N . ARG B 1 482 ? 2.109 38.281 33.156 1 72.19 482 ARG B N 1
ATOM 8700 C CA . ARG B 1 482 ? 2.318 37.594 31.891 1 72.19 482 ARG B CA 1
ATOM 8701 C C . ARG B 1 482 ? 1.707 36.188 31.938 1 72.19 482 ARG B C 1
ATOM 8703 O O . ARG B 1 482 ? 1.898 35.469 32.906 1 72.19 482 ARG B O 1
ATOM 8710 N N . PRO B 1 483 ? 0.92 35.906 30.891 1 73.75 483 PRO B N 1
ATOM 8711 C CA . PRO B 1 483 ? 0.368 34.562 30.844 1 73.75 483 PRO B CA 1
ATOM 8712 C C . PRO B 1 483 ? 1.446 33.469 30.719 1 73.75 483 PRO B C 1
ATOM 8714 O O . PRO B 1 483 ? 2.523 33.75 30.172 1 73.75 483 PRO B O 1
ATOM 8717 N N . GLN B 1 484 ? 1.106 32.344 31.25 1 66.38 484 GLN B N 1
ATOM 8718 C CA . GLN B 1 484 ? 2.008 31.188 31.125 1 66.38 484 GLN B CA 1
ATOM 8719 C C . GLN B 1 484 ? 2.174 30.781 29.672 1 66.38 484 GLN B C 1
ATOM 8721 O O . GLN B 1 484 ? 1.286 31.016 28.844 1 66.38 484 GLN B O 1
ATOM 8726 N N . PHE B 1 485 ? 3.242 30.281 29.406 1 61.88 485 PHE B N 1
ATOM 8727 C CA . PHE B 1 485 ? 3.586 29.922 28.047 1 61.88 485 PHE B CA 1
ATOM 8728 C C . PHE B 1 485 ? 2.617 28.891 27.5 1 61.88 485 PHE B C 1
ATOM 8730 O O . PHE B 1 485 ? 2.367 28.828 26.297 1 61.88 485 PHE B O 1
ATOM 8737 N N . GLU B 1 486 ? 2.098 28.141 28.328 1 63.06 486 GLU B N 1
ATOM 8738 C CA . GLU B 1 486 ? 1.21 27.062 27.938 1 63.06 486 GLU B CA 1
ATOM 8739 C C . GLU B 1 486 ? -0.223 27.562 27.75 1 63.06 486 GLU B C 1
ATOM 8741 O O . GLU B 1 486 ? -1.078 26.828 27.25 1 63.06 486 GLU B O 1
ATOM 8746 N N . THR B 1 487 ? -0.37 28.828 28.109 1 68.12 487 THR B N 1
ATOM 8747 C CA . THR B 1 487 ? -1.729 29.359 28.047 1 68.12 487 THR B CA 1
ATOM 8748 C C . THR B 1 487 ? -2.186 29.531 26.594 1 68.12 487 THR B C 1
ATOM 8750 O O . THR B 1 487 ? -1.42 29.984 25.75 1 68.12 487 THR B O 1
ATOM 8753 N N . ASP B 1 488 ? -3.352 29.141 26.359 1 72.25 488 ASP B N 1
ATOM 8754 C CA . ASP B 1 488 ? -3.945 29.328 25.031 1 72.25 488 ASP B CA 1
ATOM 8755 C C . ASP B 1 488 ? -4.277 30.797 24.781 1 72.25 488 ASP B C 1
ATOM 8757 O O . ASP B 1 488 ? -5.055 31.391 25.531 1 72.25 488 ASP B O 1
ATOM 8761 N N . PRO B 1 489 ? -3.643 31.344 23.781 1 76.81 489 PRO B N 1
ATOM 8762 C CA . PRO B 1 489 ? -3.877 32.781 23.516 1 76.81 489 PRO B CA 1
ATOM 8763 C C . PRO B 1 489 ? -5.348 33.094 23.266 1 76.81 489 PRO B C 1
ATOM 8765 O O . PRO B 1 489 ? -5.828 34.156 23.641 1 76.81 489 PRO B O 1
ATOM 8768 N N . LEU B 1 490 ? -6.074 32.219 22.656 1 75.19 490 LEU B N 1
ATOM 8769 C CA . LEU B 1 490 ? -7.488 32.438 22.391 1 75.19 490 LEU B CA 1
ATOM 8770 C C . LEU B 1 490 ? -8.281 32.5 23.688 1 75.19 490 LEU B C 1
ATOM 8772 O O . LEU B 1 490 ? -9.172 33.344 23.844 1 75.19 490 LEU B O 1
ATOM 8776 N N . GLU B 1 491 ? -7.93 31.641 24.516 1 76.19 491 GLU B N 1
ATOM 8777 C CA . GLU B 1 491 ? -8.602 31.641 25.812 1 76.19 491 GLU B CA 1
ATOM 8778 C C . GLU B 1 491 ? -8.297 32.906 26.594 1 76.19 491 GLU B C 1
ATOM 8780 O O . GLU B 1 491 ? -9.172 33.438 27.281 1 76.19 491 GLU B O 1
ATOM 8785 N N . TRP B 1 492 ? -7.125 33.281 26.562 1 80.06 492 TRP B N 1
ATOM 8786 C CA . TRP B 1 492 ? -6.719 34.469 27.281 1 80.06 492 TRP B CA 1
ATOM 8787 C C . TRP B 1 492 ? -7.477 35.688 26.766 1 80.06 492 TRP B C 1
ATOM 8789 O O . TRP B 1 492 ? -7.973 36.5 27.547 1 80.06 492 TRP B O 1
ATOM 8799 N N . TRP B 1 493 ? -7.578 35.844 25.5 1 82.31 493 TRP B N 1
ATOM 8800 C CA . TRP B 1 493 ? -8.227 37 24.906 1 82.31 493 TRP B CA 1
ATOM 8801 C C . TRP B 1 493 ? -9.734 36.969 25.125 1 82.31 493 TRP B C 1
ATOM 8803 O O . TRP B 1 493 ? -10.375 38 25.266 1 82.31 493 TRP B O 1
ATOM 8813 N N . ARG B 1 494 ? -10.25 35.75 25.188 1 81.25 494 ARG B N 1
ATOM 8814 C CA . ARG B 1 494 ? -11.664 35.656 25.5 1 81.25 494 ARG B CA 1
ATOM 8815 C C . ARG B 1 494 ? -11.977 36.219 26.875 1 81.25 494 ARG B C 1
ATOM 8817 O O . ARG B 1 494 ? -12.992 36.875 27.062 1 81.25 494 ARG B O 1
ATOM 8824 N N . VAL B 1 495 ? -11.117 35.969 27.75 1 81.56 495 VAL B N 1
ATOM 8825 C CA . VAL B 1 495 ? -11.297 36.406 29.125 1 81.56 495 VAL B CA 1
ATOM 8826 C C . VAL B 1 495 ? -11.062 37.906 29.234 1 81.56 495 VAL B C 1
ATOM 8828 O O . VAL B 1 495 ? -11.734 38.594 30.016 1 81.56 495 VAL B O 1
ATOM 8831 N N . HIS B 1 496 ? -10.211 38.469 28.406 1 83.56 496 HIS B N 1
ATOM 8832 C CA . HIS B 1 496 ? -9.789 39.844 28.562 1 83.56 496 HIS B CA 1
ATOM 8833 C C . HIS B 1 496 ? -10.391 40.719 27.469 1 83.56 496 HIS B C 1
ATOM 8835 O O . HIS B 1 496 ? -9.953 41.844 27.266 1 83.56 496 HIS B O 1
ATOM 8841 N N . GLN B 1 497 ? -11.375 40.219 26.812 1 83 497 GLN B N 1
ATOM 8842 C CA . GLN B 1 497 ? -12.008 40.938 25.719 1 83 497 GLN B CA 1
ATOM 8843 C C . GLN B 1 497 ? -12.625 42.25 26.219 1 83 497 GLN B C 1
ATOM 8845 O O . GLN B 1 497 ? -12.602 43.281 25.516 1 83 497 GLN B O 1
ATOM 8850 N N . THR B 1 498 ? -13.148 42.219 27.391 1 84.81 498 THR B N 1
ATOM 8851 C CA . THR B 1 498 ? -13.805 43.375 27.969 1 84.81 498 THR B CA 1
ATOM 8852 C C . THR B 1 498 ? -12.773 44.406 28.422 1 84.81 498 THR B C 1
ATOM 8854 O O . THR B 1 498 ? -13.047 45.625 28.406 1 84.81 498 THR B O 1
ATOM 8857 N N . GLN B 1 499 ? -11.672 43.906 28.781 1 86 499 GLN B N 1
ATOM 8858 C CA . GLN B 1 499 ? -10.602 44.812 29.25 1 86 499 GLN B CA 1
ATOM 8859 C C . GLN B 1 499 ? -9.961 45.562 28.078 1 86 499 GLN B C 1
ATOM 8861 O O . GLN B 1 499 ? -9.57 46.719 28.234 1 86 499 GLN B O 1
ATOM 8866 N N . PHE B 1 500 ? -9.875 44.812 26.984 1 85.19 500 PHE B N 1
ATOM 8867 C CA . PHE B 1 500 ? -9.258 45.406 25.812 1 85.19 500 PHE B CA 1
ATOM 8868 C C . PHE B 1 500 ? -10.164 45.281 24.594 1 85.19 500 PHE B C 1
ATOM 8870 O O . PHE B 1 500 ? -9.82 44.562 23.625 1 85.19 500 PHE B O 1
ATOM 8877 N N . PRO B 1 501 ? -11.188 45.938 24.531 1 82.06 501 PRO B N 1
ATOM 8878 C CA . PRO B 1 501 ? -12.211 45.75 23.5 1 82.06 501 PRO B CA 1
ATOM 8879 C C . PRO B 1 501 ? -11.734 46.125 22.094 1 82.06 501 PRO B C 1
ATOM 8881 O O . PRO B 1 501 ? -12.109 45.469 21.125 1 82.06 501 PRO B O 1
ATOM 8884 N N . ARG B 1 502 ? -10.93 47.125 21.953 1 78.19 502 ARG B N 1
ATOM 8885 C CA . ARG B 1 502 ? -10.508 47.594 20.641 1 78.19 502 ARG B CA 1
ATOM 8886 C C . ARG B 1 502 ? -9.469 46.656 20.031 1 78.19 502 ARG B C 1
ATOM 8888 O O . ARG B 1 502 ? -9.539 46.312 18.859 1 78.19 502 ARG B O 1
ATOM 8895 N N . ILE B 1 503 ? -8.547 46.25 20.891 1 77 503 ILE B N 1
ATOM 8896 C CA . ILE B 1 503 ? -7.527 45.312 20.438 1 77 503 ILE B CA 1
ATOM 8897 C C . ILE B 1 503 ? -8.172 43.969 20.125 1 77 503 ILE B C 1
ATOM 8899 O O . ILE B 1 503 ? -7.832 43.312 19.141 1 77 503 ILE B O 1
ATOM 8903 N N . SER B 1 504 ? -9.117 43.625 20.953 1 76.94 504 SER B N 1
ATOM 8904 C CA . SER B 1 504 ? -9.758 42.312 20.844 1 76.94 504 SER B CA 1
ATOM 8905 C C . SER B 1 504 ? -10.508 42.156 19.531 1 76.94 504 SER B C 1
ATOM 8907 O O . SER B 1 504 ? -10.617 41.062 18.984 1 76.94 504 SER B O 1
ATOM 8909 N N . ASN B 1 505 ? -10.953 43.25 19 1 74.25 505 ASN B N 1
ATOM 8910 C CA . ASN B 1 505 ? -11.703 43.219 17.75 1 74.25 505 ASN B CA 1
ATOM 8911 C C . ASN B 1 505 ? -10.812 42.812 16.578 1 74.25 505 ASN B C 1
ATOM 8913 O O . ASN B 1 505 ? -11.289 42.25 15.586 1 74.25 505 ASN B O 1
ATOM 8917 N N . SER B 1 506 ? -9.523 43.031 16.734 1 74.75 506 SER B N 1
ATOM 8918 C CA . SER B 1 506 ? -8.609 42.75 15.625 1 74.75 506 SER B CA 1
ATOM 8919 C C . SER B 1 506 ? -7.816 41.469 15.875 1 74.75 506 SER B C 1
ATOM 8921 O O . SER B 1 506 ? -7.168 40.969 14.961 1 74.75 506 SER B O 1
ATOM 8923 N N . VAL B 1 507 ? -7.941 40.969 17.094 1 76.31 507 VAL B N 1
ATOM 8924 C CA . VAL B 1 507 ? -7.082 39.844 17.5 1 76.31 507 VAL B CA 1
ATOM 8925 C C . VAL B 1 507 ? -7.492 38.594 16.766 1 76.31 507 VAL B C 1
ATOM 8927 O O . VAL B 1 507 ? -6.645 37.75 16.422 1 76.31 507 VAL B O 1
ATOM 8930 N N . SER B 1 508 ? -8.766 38.438 16.469 1 77.5 508 SER B N 1
ATOM 8931 C CA . SER B 1 508 ? -9.273 37.25 15.828 1 77.5 508 SER B CA 1
ATOM 8932 C C . SER B 1 508 ? -8.633 37.062 14.453 1 77.5 508 SER B C 1
ATOM 8934 O O . SER B 1 508 ? -8.391 35.906 14.031 1 77.5 508 SER B O 1
ATOM 8936 N N . GLN B 1 509 ? -8.289 38.125 13.828 1 76.75 509 GLN B N 1
ATOM 8937 C CA . GLN B 1 509 ? -7.711 38.062 12.492 1 76.75 509 GLN B CA 1
ATOM 8938 C C . GLN B 1 509 ? -6.289 37.5 12.539 1 76.75 509 GLN B C 1
ATOM 8940 O O . GLN B 1 509 ? -5.824 36.906 11.57 1 76.75 509 GLN B O 1
ATOM 8945 N N . TYR B 1 510 ? -5.711 37.719 13.672 1 78.62 510 TYR B N 1
ATOM 8946 C CA . TYR B 1 510 ? -4.332 37.25 13.812 1 78.62 510 TYR B CA 1
ATOM 8947 C C . TYR B 1 510 ? -4.281 35.844 14.414 1 78.62 510 TYR B C 1
ATOM 8949 O O . TYR B 1 510 ? -3.559 34.969 13.914 1 78.62 510 TYR B O 1
ATOM 8957 N N . LEU B 1 511 ? -5.078 35.625 15.398 1 80.38 511 LEU B N 1
ATOM 8958 C CA . LEU B 1 511 ? -4.988 34.375 16.156 1 80.38 511 LEU B CA 1
ATOM 8959 C C . LEU B 1 511 ? -5.648 33.219 15.406 1 80.38 511 LEU B C 1
ATOM 8961 O O . LEU B 1 511 ? -5.441 32.062 15.734 1 80.38 511 LEU B O 1
ATOM 8965 N N . VAL B 1 512 ? -6.367 33.531 14.352 1 85.56 512 VAL B N 1
ATOM 8966 C CA . VAL B 1 512 ? -7.012 32.5 13.547 1 85.56 512 VAL B CA 1
ATOM 8967 C C . VAL B 1 512 ? -5.961 31.766 12.727 1 85.56 512 VAL B C 1
ATOM 8969 O O . VAL B 1 512 ? -6.164 30.609 12.352 1 85.56 512 VAL B O 1
ATOM 8972 N N . CYS B 1 513 ? -4.797 32.375 12.547 1 88.25 513 CYS B N 1
ATOM 8973 C CA . CYS B 1 513 ? -3.734 31.797 11.727 1 88.25 513 CYS B CA 1
ATOM 8974 C C . CYS B 1 513 ? -2.99 30.703 12.477 1 88.25 513 CYS B C 1
ATOM 8976 O O . CYS B 1 513 ? -2.439 30.938 13.555 1 88.25 513 CYS B O 1
ATOM 8978 N N . PRO B 1 514 ? -3 29.516 11.945 1 89.06 514 PRO B N 1
ATOM 8979 C CA . PRO B 1 514 ? -2.232 28.453 12.594 1 89.06 514 PRO B CA 1
ATOM 8980 C C . PRO B 1 514 ? -0.724 28.625 12.43 1 89.06 514 PRO B C 1
ATOM 8982 O O . PRO B 1 514 ? -0.279 29.391 11.57 1 89.06 514 PRO B O 1
ATOM 8985 N N . ALA B 1 515 ? -0.048 27.922 13.266 1 85.75 515 ALA B N 1
ATOM 8986 C CA . ALA B 1 515 ? 1.409 28 13.211 1 85.75 515 ALA B CA 1
ATOM 8987 C C . ALA B 1 515 ? 1.963 27.094 12.117 1 85.75 515 ALA B C 1
ATOM 8989 O O . ALA B 1 515 ? 3.111 27.234 11.695 1 85.75 515 ALA B O 1
ATOM 8990 N N . THR B 1 516 ? 1.125 26.156 11.734 1 89.56 516 THR B N 1
ATOM 8991 C CA . THR B 1 516 ? 1.619 25.156 10.805 1 89.56 516 THR B CA 1
ATOM 8992 C C . THR B 1 516 ? 0.558 24.812 9.758 1 89.56 516 THR B C 1
ATOM 8994 O O . THR B 1 516 ? -0.604 25.203 9.898 1 89.56 516 THR B O 1
ATOM 8997 N N . SER B 1 517 ? 0.987 24.188 8.695 1 88.81 517 SER B N 1
ATOM 8998 C CA . SER B 1 517 ? 0.075 23.688 7.68 1 88.81 517 SER B CA 1
ATOM 8999 C C . SER B 1 517 ? -0.171 22.188 7.859 1 88.81 517 SER B C 1
ATOM 9001 O O . SER B 1 517 ? -0.448 21.484 6.887 1 88.81 517 SER B O 1
ATOM 9003 N N . VAL B 1 518 ? -0.081 21.625 9.023 1 86.44 518 VAL B N 1
ATOM 9004 C CA . VAL B 1 518 ? -0.106 20.188 9.328 1 86.44 518 VAL B CA 1
ATOM 9005 C C . VAL B 1 518 ? -1.484 19.625 9.016 1 86.44 518 VAL B C 1
ATOM 9007 O O . VAL B 1 518 ? -1.617 18.422 8.734 1 86.44 518 VAL B O 1
ATOM 9010 N N . ASP B 1 519 ? -2.537 20.438 9.078 1 83.38 519 ASP B N 1
ATOM 9011 C CA . ASP B 1 519 ? -3.883 19.953 8.773 1 83.38 519 ASP B CA 1
ATOM 9012 C C . ASP B 1 519 ? -3.955 19.359 7.371 1 83.38 519 ASP B C 1
ATOM 9014 O O . ASP B 1 519 ? -4.664 18.375 7.141 1 83.38 519 ASP B O 1
ATOM 9018 N N . CYS B 1 520 ? -3.262 19.922 6.5 1 87 520 CYS B N 1
ATOM 9019 C CA . CYS B 1 520 ? -3.203 19.375 5.145 1 87 520 CYS B CA 1
ATOM 9020 C C . CYS B 1 520 ? -2.488 18.031 5.121 1 87 520 CYS B C 1
ATOM 9022 O O . CYS B 1 520 ? -2.881 17.125 4.383 1 87 520 CYS B O 1
ATOM 9024 N N . GLU B 1 521 ? -1.456 17.891 5.926 1 80.5 521 GLU B N 1
ATOM 9025 C CA . GLU B 1 521 ? -0.686 16.656 5.988 1 80.5 521 GLU B CA 1
ATOM 9026 C C . GLU B 1 521 ? -1.541 15.5 6.5 1 80.5 521 GLU B C 1
ATOM 9028 O O . GLU B 1 521 ? -1.357 14.359 6.078 1 80.5 521 GLU B O 1
ATOM 9033 N N . ARG B 1 522 ? -2.414 15.852 7.398 1 76.44 522 ARG B N 1
ATOM 9034 C CA . ARG B 1 522 ? -3.311 14.82 7.91 1 76.44 522 ARG B CA 1
ATOM 9035 C C . ARG B 1 522 ? -4.199 14.266 6.801 1 76.44 522 ARG B C 1
ATOM 9037 O O . ARG B 1 522 ? -4.469 13.062 6.762 1 76.44 522 ARG B O 1
ATOM 9044 N N . LEU B 1 523 ? -4.625 15.141 5.988 1 83.81 523 LEU B N 1
ATOM 9045 C CA . LEU B 1 523 ? -5.41 14.719 4.832 1 83.81 523 LEU B CA 1
ATOM 9046 C C . LEU B 1 523 ? -4.578 13.844 3.9 1 83.81 523 LEU B C 1
ATOM 9048 O O . LEU B 1 523 ? -5.09 12.883 3.33 1 83.81 523 LEU B O 1
ATOM 9052 N N . PHE B 1 524 ? -3.361 14.164 3.809 1 83.44 524 PHE B N 1
ATOM 9053 C CA . PHE B 1 524 ? -2.512 13.43 2.877 1 83.44 524 PHE B CA 1
ATOM 9054 C C . PHE B 1 524 ? -2.154 12.055 3.436 1 83.44 524 PHE B C 1
ATOM 9056 O O . PHE B 1 524 ? -1.833 11.141 2.68 1 83.44 524 PHE B O 1
ATOM 9063 N N . SER B 1 525 ? -2.133 11.945 4.746 1 77.06 525 SER B N 1
ATOM 9064 C CA . SER B 1 525 ? -2.002 10.609 5.309 1 77.06 525 SER B CA 1
ATOM 9065 C C . SER B 1 525 ? -3.121 9.688 4.824 1 77.06 525 SER B C 1
ATOM 9067 O O . SER B 1 525 ? -2.889 8.516 4.543 1 77.06 525 SER B O 1
ATOM 9069 N N . LEU B 1 526 ? -4.23 10.297 4.68 1 79.25 526 LEU B N 1
ATOM 9070 C CA . LEU B 1 526 ? -5.367 9.547 4.152 1 79.25 526 LEU B CA 1
ATOM 9071 C C . LEU B 1 526 ? -5.18 9.25 2.668 1 79.25 526 LEU B C 1
ATOM 9073 O O . LEU B 1 526 ? -5.539 8.172 2.195 1 79.25 526 LEU B O 1
ATOM 9077 N N . ALA B 1 527 ? -4.68 10.234 1.996 1 82.06 527 ALA B N 1
ATOM 9078 C CA . ALA B 1 527 ? -4.387 10.031 0.58 1 82.06 527 ALA B CA 1
ATOM 9079 C C . ALA B 1 527 ? -3.393 8.891 0.385 1 82.06 527 ALA B C 1
ATOM 9081 O O . ALA B 1 527 ? -3.525 8.094 -0.548 1 82.06 527 ALA B O 1
ATOM 9082 N N . GLY B 1 528 ? -2.457 8.859 1.288 1 79.31 528 GLY B N 1
ATOM 9083 C CA . GLY B 1 528 ? -1.498 7.766 1.259 1 79.31 528 GLY B CA 1
ATOM 9084 C C . GLY B 1 528 ? -2.143 6.402 1.422 1 79.31 528 GLY B C 1
ATOM 9085 O O . GLY B 1 528 ? -1.728 5.434 0.782 1 79.31 528 GLY B O 1
ATOM 9086 N N . ALA B 1 529 ? -3.113 6.371 2.23 1 75.56 529 ALA B N 1
ATOM 9087 C CA . ALA B 1 529 ? -3.836 5.121 2.445 1 75.56 529 ALA B CA 1
ATOM 9088 C C . ALA B 1 529 ? -4.641 4.73 1.208 1 75.56 529 ALA B C 1
ATOM 9090 O O . ALA B 1 529 ? -4.746 3.549 0.875 1 75.56 529 ALA B O 1
ATOM 9091 N N . ILE B 1 530 ? -5.199 5.68 0.58 1 79.5 530 ILE B N 1
ATOM 9092 C CA . ILE B 1 530 ? -6.02 5.453 -0.606 1 79.5 530 ILE B CA 1
ATOM 9093 C C . ILE B 1 530 ? -5.145 4.945 -1.749 1 79.5 530 ILE B C 1
ATOM 9095 O O . ILE B 1 530 ? -5.504 3.982 -2.434 1 79.5 530 ILE B O 1
ATOM 9099 N N . TYR B 1 531 ? -3.939 5.562 -1.856 1 74.75 531 TYR B N 1
ATOM 9100 C CA . TYR B 1 531 ? -3.07 5.23 -2.979 1 74.75 531 TYR B CA 1
ATOM 9101 C C . TYR B 1 531 ? -2.066 4.152 -2.592 1 74.75 531 TYR B C 1
ATOM 9103 O O . TYR B 1 531 ? -1.229 3.754 -3.404 1 74.75 531 TYR B O 1
ATOM 9111 N N . GLY B 1 532 ? -2.008 3.736 -1.372 1 67.94 532 GLY B N 1
ATOM 9112 C CA . GLY B 1 532 ? -1.01 2.816 -0.854 1 67.94 532 GLY B CA 1
ATOM 9113 C C . GLY B 1 532 ? -1.048 1.456 -1.524 1 67.94 532 GLY B C 1
ATOM 9114 O O . GLY B 1 532 ? -0.036 0.753 -1.572 1 67.94 532 GLY B O 1
ATOM 9115 N N . ASN B 1 533 ? -2.137 1.025 -1.89 1 62.22 533 ASN B N 1
ATOM 9116 C CA . ASN B 1 533 ? -2.193 -0.266 -2.566 1 62.22 533 ASN B CA 1
ATOM 9117 C C . ASN B 1 533 ? -1.805 -0.145 -4.039 1 62.22 533 ASN B C 1
ATOM 9119 O O . ASN B 1 533 ? -2.297 0.736 -4.742 1 62.22 533 ASN B O 1
ATOM 9123 N N . LYS B 1 534 ? -0.737 -0.82 -4.32 1 58.5 534 LYS B N 1
ATOM 9124 C CA . LYS B 1 534 ? -0.192 -0.788 -5.672 1 58.5 534 LYS B CA 1
ATOM 9125 C C . LYS B 1 534 ? -1.304 -0.862 -6.715 1 58.5 534 LYS B C 1
ATOM 9127 O O . LYS B 1 534 ? -1.208 -0.244 -7.777 1 58.5 534 LYS B O 1
ATOM 9132 N N . ARG B 1 535 ? -2.305 -1.558 -6.371 1 55.34 535 ARG B N 1
ATOM 9133 C CA . ARG B 1 535 ? -3.371 -1.711 -7.355 1 55.34 535 ARG B CA 1
ATOM 9134 C C . ARG B 1 535 ? -4.223 -0.448 -7.441 1 55.34 535 ARG B C 1
ATOM 9136 O O . ARG B 1 535 ? -4.992 -0.277 -8.391 1 55.34 535 ARG B O 1
ATOM 9143 N N . ARG B 1 536 ? -4 0.395 -6.52 1 55.78 536 ARG B N 1
ATOM 9144 C CA . ARG B 1 536 ? -4.855 1.577 -6.508 1 55.78 536 ARG B CA 1
ATOM 9145 C C . ARG B 1 536 ? -4.105 2.803 -7.012 1 55.78 536 ARG B C 1
ATOM 9147 O O . ARG B 1 536 ? -4.574 3.934 -6.863 1 55.78 536 ARG B O 1
ATOM 9154 N N . GLY B 1 537 ? -2.994 2.545 -7.469 1 58.62 537 GLY B N 1
ATOM 9155 C CA . GLY B 1 537 ? -2.209 3.643 -8.008 1 58.62 537 GLY B CA 1
ATOM 9156 C C . GLY B 1 537 ? -2.846 4.289 -9.227 1 58.62 537 GLY B C 1
ATOM 9157 O O . GLY B 1 537 ? -2.525 5.426 -9.57 1 58.62 537 GLY B O 1
ATOM 9158 N N . SER B 1 538 ? -3.912 3.666 -9.703 1 65.88 538 SER B N 1
ATOM 9159 C CA . SER B 1 538 ? -4.488 4.184 -10.938 1 65.88 538 SER B CA 1
ATOM 9160 C C . SER B 1 538 ? -5.73 5.027 -10.656 1 65.88 538 SER B C 1
ATOM 9162 O O . SER B 1 538 ? -6.395 5.488 -11.586 1 65.88 538 SER B O 1
ATOM 9164 N N . LEU B 1 539 ? -5.973 5.258 -9.438 1 78 539 LEU B N 1
ATOM 9165 C CA . LEU B 1 539 ? -7.137 6.059 -9.07 1 78 539 LEU B CA 1
ATOM 9166 C C . LEU B 1 539 ? -6.977 7.496 -9.547 1 78 539 LEU B C 1
ATOM 9168 O O . LEU B 1 539 ? -5.945 8.125 -9.305 1 78 539 LEU B O 1
ATOM 9172 N N . LYS B 1 540 ? -7.973 7.965 -10.219 1 82.81 540 LYS B N 1
ATOM 9173 C CA . LYS B 1 540 ? -7.941 9.328 -10.727 1 82.81 540 LYS B CA 1
ATOM 9174 C C . LYS B 1 540 ? -7.996 10.344 -9.594 1 82.81 540 LYS B C 1
ATOM 9176 O O . LYS B 1 540 ? -8.633 10.102 -8.562 1 82.81 540 LYS B O 1
ATOM 9181 N N . GLY B 1 541 ? -7.375 11.492 -9.852 1 86.62 541 GLY B N 1
ATOM 9182 C CA . GLY B 1 541 ? -7.336 12.555 -8.859 1 86.62 541 GLY B CA 1
ATOM 9183 C C . GLY B 1 541 ? -8.719 13.031 -8.445 1 86.62 541 GLY B C 1
ATOM 9184 O O . GLY B 1 541 ? -8.953 13.297 -7.266 1 86.62 541 GLY B O 1
ATOM 9185 N N . GLU B 1 542 ? -9.641 13.016 -9.367 1 88.75 542 GLU B N 1
ATOM 9186 C CA . GLU B 1 542 ? -10.992 13.477 -9.086 1 88.75 542 GLU B CA 1
ATOM 9187 C C . GLU B 1 542 ? -11.711 12.547 -8.117 1 88.75 542 GLU B C 1
ATOM 9189 O O . GLU B 1 542 ? -12.461 12.992 -7.254 1 88.75 542 GLU B O 1
ATOM 9194 N N . THR B 1 543 ? -11.5 11.305 -8.32 1 89.25 543 THR B N 1
ATOM 9195 C CA . THR B 1 543 ? -12.117 10.32 -7.438 1 89.25 543 THR B CA 1
ATOM 9196 C C . THR B 1 543 ? -11.477 10.367 -6.051 1 89.25 543 THR B C 1
ATOM 9198 O O . THR B 1 543 ? -12.164 10.203 -5.039 1 89.25 543 THR B O 1
ATOM 9201 N N . ALA B 1 544 ? -10.188 10.57 -6.078 1 89.31 544 ALA B N 1
ATOM 9202 C CA . ALA B 1 544 ? -9.5 10.711 -4.801 1 89.31 544 ALA B CA 1
ATOM 9203 C C . ALA B 1 544 ? -10.031 11.914 -4.02 1 89.31 544 ALA B C 1
ATOM 9205 O O . ALA B 1 544 ? -10.211 11.836 -2.803 1 89.31 544 ALA B O 1
ATOM 9206 N N . ARG B 1 545 ? -10.273 13 -4.727 1 92.38 545 ARG B N 1
ATOM 9207 C CA . ARG B 1 545 ? -10.852 14.18 -4.098 1 92.38 545 ARG B CA 1
ATOM 9208 C C . ARG B 1 545 ? -12.18 13.844 -3.428 1 92.38 545 ARG B C 1
ATOM 9210 O O . ARG B 1 545 ? -12.43 14.25 -2.291 1 92.38 545 ARG B O 1
ATOM 9217 N N . LEU B 1 546 ? -13.008 13.109 -4.148 1 93.44 546 LEU B N 1
ATOM 9218 C CA . LEU B 1 546 ? -14.312 12.742 -3.605 1 93.44 546 LEU B CA 1
ATOM 9219 C C . LEU B 1 546 ? -14.156 11.945 -2.312 1 93.44 546 LEU B C 1
ATOM 9221 O O . LEU B 1 546 ? -14.836 12.234 -1.321 1 93.44 546 LEU B O 1
ATOM 9225 N N . LEU B 1 547 ? -13.289 11.008 -2.314 1 91.62 547 LEU B N 1
ATOM 9226 C CA . LEU B 1 547 ? -13.07 10.164 -1.146 1 91.62 547 LEU B CA 1
ATOM 9227 C C . LEU B 1 547 ? -12.539 10.984 0.026 1 91.62 547 LEU B C 1
ATOM 9229 O O . LEU B 1 547 ? -13.008 10.828 1.157 1 91.62 547 LEU B O 1
ATOM 9233 N N . LEU B 1 548 ? -11.617 11.852 -0.228 1 91.44 548 LEU B N 1
ATOM 9234 C CA . LEU B 1 548 ? -10.984 12.641 0.816 1 91.44 548 LEU B CA 1
ATOM 9235 C C . LEU B 1 548 ? -11.953 13.656 1.397 1 91.44 548 LEU B C 1
ATOM 9237 O O . LEU B 1 548 ? -12.008 13.852 2.615 1 91.44 548 LEU B O 1
ATOM 9241 N N . MET B 1 549 ? -12.711 14.289 0.545 1 92.56 549 MET B N 1
ATOM 9242 C CA . MET B 1 549 ? -13.672 15.289 1.007 1 92.56 549 MET B CA 1
ATOM 9243 C C . MET B 1 549 ? -14.789 14.641 1.822 1 92.56 549 MET B C 1
ATOM 9245 O O . MET B 1 549 ? -15.297 15.234 2.773 1 92.56 549 MET B O 1
ATOM 9249 N N . LEU B 1 550 ? -15.172 13.477 1.413 1 92.25 550 LEU B N 1
ATOM 9250 C CA . LEU B 1 550 ? -16.188 12.75 2.178 1 92.25 550 LEU B CA 1
ATOM 9251 C C . LEU B 1 550 ? -15.656 12.391 3.564 1 92.25 550 LEU B C 1
ATOM 9253 O O . LEU B 1 550 ? -16.406 12.438 4.543 1 92.25 550 LEU B O 1
ATOM 9257 N N . LYS B 1 551 ? -14.469 12 3.588 1 86.88 551 LYS B N 1
ATOM 9258 C CA . LYS B 1 551 ? -13.852 11.711 4.883 1 86.88 551 LYS B CA 1
ATOM 9259 C C . LYS B 1 551 ? -13.766 12.961 5.742 1 86.88 551 LYS B C 1
ATOM 9261 O O . LYS B 1 551 ? -14 12.914 6.953 1 86.88 551 LYS B O 1
ATOM 9266 N N . ALA B 1 552 ? -13.352 14 5.133 1 83.06 552 ALA B N 1
ATOM 9267 C CA . ALA B 1 552 ? -13.297 15.281 5.84 1 83.06 552 ALA B CA 1
ATOM 9268 C C . ALA B 1 552 ? -14.664 15.656 6.395 1 83.06 552 ALA B C 1
ATOM 9270 O O . ALA B 1 552 ? -14.773 16.125 7.531 1 83.06 552 ALA B O 1
ATOM 9271 N N . LYS B 1 553 ? -15.656 15.445 5.582 1 82.75 553 LYS B N 1
ATOM 9272 C CA . LYS B 1 553 ? -17.031 15.727 6.012 1 82.75 553 LYS B CA 1
ATOM 9273 C C . LYS B 1 553 ? -17.391 14.906 7.242 1 82.75 553 LYS B C 1
ATOM 9275 O O . LYS B 1 553 ? -17.969 15.438 8.195 1 82.75 553 LYS B O 1
ATOM 9280 N N . ARG B 1 554 ? -17.078 13.695 7.191 1 78.69 554 ARG B N 1
ATOM 9281 C CA . ARG B 1 554 ? -17.406 12.805 8.297 1 78.69 554 ARG B CA 1
ATOM 9282 C C . ARG B 1 554 ? -16.688 13.227 9.578 1 78.69 554 ARG B C 1
ATOM 9284 O O . ARG B 1 554 ? -17.266 13.195 10.664 1 78.69 554 ARG B O 1
ATOM 9291 N N . ASN B 1 555 ? -15.484 13.516 9.438 1 70.88 555 ASN B N 1
ATOM 9292 C CA . ASN B 1 555 ? -14.719 13.977 10.594 1 70.88 555 ASN B CA 1
ATOM 9293 C C . ASN B 1 555 ? -15.305 15.258 11.18 1 70.88 555 ASN B C 1
ATOM 9295 O O . ASN B 1 555 ? -15.344 15.43 12.398 1 70.88 555 ASN B O 1
ATOM 9299 N N . ALA B 1 556 ? -15.688 16.078 10.281 1 64.94 556 ALA B N 1
ATOM 9300 C CA . ALA B 1 556 ? -16.328 17.312 10.727 1 64.94 556 ALA B CA 1
ATOM 9301 C C . ALA B 1 556 ? -17.641 17.016 11.469 1 64.94 556 ALA B C 1
ATOM 9303 O O . ALA B 1 556 ? -17.938 17.641 12.484 1 64.94 556 ALA B O 1
ATOM 9304 N N . ASP B 1 557 ? -18.188 15.969 10.922 1 57.22 557 ASP B N 1
ATOM 9305 C CA . ASP B 1 557 ? -19.453 15.594 11.531 1 57.22 557 ASP B CA 1
ATOM 9306 C C . ASP B 1 557 ? -19.25 15 12.922 1 57.22 557 ASP B C 1
ATOM 9308 O O . ASP B 1 557 ? -20.062 15.227 13.82 1 57.22 557 ASP B O 1
ATOM 9312 N N . VAL B 1 558 ? -18.047 14.227 12.93 1 49.78 558 VAL B N 1
ATOM 9313 C CA . VAL B 1 558 ? -17.844 13.523 14.188 1 49.78 558 VAL B CA 1
ATOM 9314 C C . VAL B 1 558 ? -16.969 14.367 15.117 1 49.78 558 VAL B C 1
ATOM 9316 O O . VAL B 1 558 ? -16.812 14.031 16.297 1 49.78 558 VAL B O 1
ATOM 9319 N N . GLY B 1 559 ? -16.688 15.562 14.828 1 47.72 559 GLY B N 1
ATOM 9320 C CA . GLY B 1 559 ? -15.914 16.453 15.672 1 47.72 559 GLY B CA 1
ATOM 9321 C C . GLY B 1 559 ? -14.516 15.938 15.961 1 47.72 559 GLY B C 1
ATOM 9322 O O . GLY B 1 559 ? -13.977 16.172 17.047 1 47.72 559 GLY B O 1
ATOM 9323 N N . ARG B 1 560 ? -13.977 14.93 15.281 1 47.47 560 ARG B N 1
ATOM 9324 C CA . ARG B 1 560 ? -12.672 14.352 15.594 1 47.47 560 ARG B CA 1
ATOM 9325 C C . ARG B 1 560 ? -11.57 15.406 15.516 1 47.47 560 ARG B C 1
ATOM 9327 O O . ARG B 1 560 ? -11.375 16.016 14.469 1 47.47 560 ARG B O 1
ATOM 9334 N N . VAL B 1 561 ? -11.367 15.93 16.625 1 43.94 561 VAL B N 1
ATOM 9335 C CA . VAL B 1 561 ? -10.242 16.828 16.875 1 43.94 561 VAL B CA 1
ATOM 9336 C C . VAL B 1 561 ? -8.93 16.125 16.547 1 43.94 561 VAL B C 1
ATOM 9338 O O . VAL B 1 561 ? -8.836 14.898 16.641 1 43.94 561 VAL B O 1
ATOM 9341 N N . SER B 1 562 ? -8.172 16.625 15.828 1 38.38 562 SER B N 1
ATOM 9342 C CA . SER B 1 562 ? -6.844 16.109 15.508 1 38.38 562 SER B CA 1
ATOM 9343 C C . SER B 1 562 ? -6.191 15.461 16.719 1 38.38 562 SER B C 1
ATOM 9345 O O . SER B 1 562 ? -6.191 16.031 17.812 1 38.38 562 SER B O 1
ATOM 9347 N N . LYS B 1 563 ? -6.156 14.25 16.781 1 40.22 563 LYS B N 1
ATOM 9348 C CA . LYS B 1 563 ? -5.648 13.461 17.906 1 40.22 563 LYS B CA 1
ATOM 9349 C C . LYS B 1 563 ? -4.246 13.914 18.297 1 40.22 563 LYS B C 1
ATOM 9351 O O . LYS B 1 563 ? -3.393 14.133 17.438 1 40.22 563 LYS B O 1
ATOM 9356 N N . GLY B 1 564 ? -4.047 14.555 19.422 1 38.91 564 GLY B N 1
ATOM 9357 C CA . GLY B 1 564 ? -2.768 14.641 20.109 1 38.91 564 GLY B CA 1
ATOM 9358 C C . GLY B 1 564 ? -2.027 13.32 20.172 1 38.91 564 GLY B C 1
ATOM 9359 O O . GLY B 1 564 ? -2.559 12.281 19.766 1 38.91 564 GLY B O 1
ATOM 9360 N N . TRP B 1 565 ? -0.754 13.219 20.422 1 37.09 565 TRP B N 1
ATOM 9361 C CA . TRP B 1 565 ? 0.071 12.023 20.594 1 37.09 565 TRP B CA 1
ATOM 9362 C C . TRP B 1 565 ? -0.649 10.984 21.438 1 37.09 565 TRP B C 1
ATOM 9364 O O . TRP B 1 565 ? -1.266 11.32 22.453 1 37.09 565 TRP B O 1
ATOM 9374 N N . SER B 1 566 ? -0.752 9.891 20.984 1 41.16 566 SER B N 1
ATOM 9375 C CA . SER B 1 566 ? -1.344 8.805 21.766 1 41.16 566 SER B CA 1
ATOM 9376 C C . SER B 1 566 ? -0.506 8.492 23 1 41.16 566 SER B C 1
ATOM 9378 O O . SER B 1 566 ? 0.687 8.797 23.047 1 41.16 566 SER B O 1
ATOM 9380 N N . PRO B 1 567 ? -1.109 8.047 24.078 1 38.53 567 PRO B N 1
ATOM 9381 C CA . PRO B 1 567 ? -0.344 7.637 25.25 1 38.53 567 PRO B CA 1
ATOM 9382 C C . PRO B 1 567 ? 0.77 6.648 24.922 1 38.53 567 PRO B C 1
ATOM 9384 O O . PRO B 1 567 ? 1.85 6.703 25.516 1 38.53 567 PRO B O 1
ATOM 9387 N N . ALA B 1 568 ? 0.57 5.867 24 1 44.25 568 ALA B N 1
ATOM 9388 C CA . ALA B 1 568 ? 1.588 4.879 23.641 1 44.25 568 ALA B CA 1
ATOM 9389 C C . ALA B 1 568 ? 2.818 5.547 23.047 1 44.25 568 ALA B C 1
ATOM 9391 O O . ALA B 1 568 ? 3.951 5.156 23.328 1 44.25 568 ALA B O 1
ATOM 9392 N N . GLU B 1 569 ? 2.582 6.48 22.266 1 44.88 569 GLU B N 1
ATOM 9393 C CA . GLU B 1 569 ? 3.699 7.254 21.734 1 44.88 569 GLU B CA 1
ATOM 9394 C C . GLU B 1 569 ? 4.438 8 22.844 1 44.88 569 GLU B C 1
ATOM 9396 O O . GLU B 1 569 ? 5.668 8.07 22.828 1 44.88 569 GLU B O 1
ATOM 9401 N N . VAL B 1 570 ? 3.678 8.43 23.828 1 37 570 VAL B N 1
ATOM 9402 C CA . VAL B 1 570 ? 4.277 9.094 24.984 1 37 570 VAL B CA 1
ATOM 9403 C C . VAL B 1 570 ? 5.176 8.109 25.719 1 37 570 VAL B C 1
ATOM 9405 O O . VAL B 1 570 ? 6.301 8.453 26.094 1 37 570 VAL B O 1
ATOM 9408 N N . LYS B 1 571 ? 4.66 6.93 25.969 1 42.28 571 LYS B N 1
ATOM 9409 C CA . LYS B 1 571 ? 5.41 5.93 26.719 1 42.28 571 LYS B CA 1
ATOM 9410 C C . LYS B 1 571 ? 6.676 5.516 25.969 1 42.28 571 LYS B C 1
ATOM 9412 O O . LYS B 1 571 ? 7.727 5.316 26.578 1 42.28 571 LYS B O 1
ATOM 9417 N N . ARG B 1 572 ? 6.516 5.113 24.781 1 38.16 572 ARG B N 1
ATOM 9418 C CA . ARG B 1 572 ? 7.625 4.602 23.969 1 38.16 572 ARG B CA 1
ATOM 9419 C C . ARG B 1 572 ? 8.773 5.602 23.922 1 38.16 572 ARG B C 1
ATOM 9421 O O . ARG B 1 572 ? 9.945 5.215 23.953 1 38.16 572 ARG B O 1
ATOM 9428 N N . TYR B 1 573 ? 8.484 6.801 23.766 1 36.31 573 TYR B N 1
ATOM 9429 C CA . TYR B 1 573 ? 9.523 7.809 23.578 1 36.31 573 TYR B CA 1
ATOM 9430 C C . TYR B 1 573 ? 9.859 8.492 24.906 1 36.31 573 TYR B C 1
ATOM 9432 O O . TYR B 1 573 ? 10.75 9.344 24.953 1 36.31 573 TYR B O 1
ATOM 9440 N N . ALA B 1 574 ? 9.078 8.07 26.047 1 31.69 574 ALA B N 1
ATOM 9441 C CA . ALA B 1 574 ? 9.422 8.664 27.344 1 31.69 574 ALA B CA 1
ATOM 9442 C C . ALA B 1 574 ? 10.664 8.008 27.938 1 31.69 574 ALA B C 1
ATOM 9444 O O . ALA B 1 574 ? 10.758 6.777 27.969 1 31.69 574 ALA B O 1
ATOM 9445 N N . LEU B 1 575 ? 11.703 8.445 28.031 1 30.47 575 LEU B N 1
ATOM 9446 C CA . LEU B 1 575 ? 12.836 8.023 28.844 1 30.47 575 LEU B CA 1
ATOM 9447 C C . LEU B 1 575 ? 12.375 7.598 30.234 1 30.47 575 LEU B C 1
ATOM 9449 O O . LEU B 1 575 ? 11.414 8.148 30.781 1 30.47 575 LEU B O 1
ATOM 9453 N N . PRO B 1 576 ? 12.688 6.516 30.906 1 29.38 576 PRO B N 1
ATOM 9454 C CA . PRO B 1 576 ? 12.484 6.234 32.344 1 29.38 576 PRO B CA 1
ATOM 9455 C C . PRO B 1 576 ? 12.875 7.41 33.219 1 29.38 576 PRO B C 1
ATOM 9457 O O . PRO B 1 576 ? 14.062 7.668 33.438 1 29.38 576 PRO B O 1
ATOM 9460 N N . MET B 1 577 ? 12.578 8.578 33.25 1 28.42 577 MET B N 1
ATOM 9461 C CA . MET B 1 577 ? 12.883 9.406 34.406 1 28.42 577 MET B CA 1
ATOM 9462 C C . MET B 1 577 ? 12.18 8.875 35.656 1 28.42 577 MET B C 1
ATOM 9464 O O . MET B 1 577 ? 11.102 8.281 35.562 1 28.42 577 MET B O 1
ATOM 9468 N N . GLU B 1 578 ? 12.828 8.641 36.938 1 27.23 578 GLU B N 1
ATOM 9469 C CA . GLU B 1 578 ? 12.32 8.664 38.312 1 27.23 578 GLU B CA 1
ATOM 9470 C C . GLU B 1 578 ? 11.25 9.742 38.5 1 27.23 578 GLU B C 1
ATOM 9472 O O . GLU B 1 578 ? 11.562 10.906 38.75 1 27.23 578 GLU B O 1
ATOM 9477 N N . MET B 1 579 ? 10.391 10.031 37.875 1 25.42 579 MET B N 1
ATOM 9478 C CA . MET B 1 579 ? 9.312 10.984 38.125 1 25.42 579 MET B CA 1
ATOM 9479 C C . MET B 1 579 ? 8.539 10.586 39.375 1 25.42 579 MET B C 1
ATOM 9481 O O . MET B 1 579 ? 7.348 10.273 39.312 1 25.42 579 MET B O 1
ATOM 9485 N N . GLU B 1 580 ? 9.016 9.859 40.438 1 27.16 580 GLU B N 1
ATOM 9486 C CA . GLU B 1 580 ? 8.445 9.898 41.781 1 27.16 580 GLU B CA 1
ATOM 9487 C C . GLU B 1 580 ? 8.445 11.328 42.344 1 27.16 580 GLU B C 1
ATOM 9489 O O . GLU B 1 580 ? 7.48 11.742 42.969 1 27.16 580 GLU B O 1
ATOM 9494 N N . ASP B 1 581 ? 9.5 12.023 42.812 1 25.22 581 ASP B N 1
ATOM 9495 C CA . ASP B 1 581 ? 9.445 13.211 43.656 1 25.22 581 ASP B CA 1
ATOM 9496 C C . ASP B 1 581 ? 8.758 14.375 42.938 1 25.22 581 ASP B C 1
ATOM 9498 O O . ASP B 1 581 ? 8.523 15.43 43.531 1 25.22 581 ASP B O 1
ATOM 9502 N N . VAL B 1 582 ? 8.844 14.805 41.844 1 24.34 582 VAL B N 1
ATOM 9503 C CA . VAL B 1 582 ? 8.195 16.109 41.75 1 24.34 582 VAL B CA 1
ATOM 9504 C C . VAL B 1 582 ? 6.688 15.961 41.906 1 24.34 582 VAL B C 1
ATOM 9506 O O . VAL B 1 582 ? 6.012 16.891 42.375 1 24.34 582 VAL B O 1
ATOM 9509 N N . TYR B 1 583 ? 5.676 15.328 41.438 1 23.67 583 TYR B N 1
ATOM 9510 C CA . TYR B 1 583 ? 4.359 15.359 42.062 1 23.67 583 TYR B CA 1
ATOM 9511 C C . TYR B 1 583 ? 4.246 14.297 43.156 1 23.67 583 TYR B C 1
ATOM 9513 O O . TYR B 1 583 ? 4.121 13.109 42.875 1 23.67 583 TYR B O 1
ATOM 9521 N N . SER B 1 584 ? 4.848 14.523 44.469 1 22.19 584 SER B N 1
ATOM 9522 C CA . SER B 1 584 ? 4.984 13.719 45.688 1 22.19 584 SER B CA 1
ATOM 9523 C C . SER B 1 584 ? 3.684 13 46.031 1 22.19 584 SER B C 1
ATOM 9525 O O . SER B 1 584 ? 3.699 11.953 46.688 1 22.19 584 SER B O 1
ATOM 9527 N N . ASP B 1 585 ? 2.316 13.281 46.562 1 21.05 585 ASP B N 1
ATOM 9528 C CA . ASP B 1 585 ? 2.172 13.57 47.969 1 21.05 585 ASP B CA 1
ATOM 9529 C C . ASP B 1 585 ? 2.969 12.578 48.812 1 21.05 585 ASP B C 1
ATOM 9531 O O . ASP B 1 585 ? 3.287 11.477 48.344 1 21.05 585 ASP B O 1
ATOM 9535 N N . ASP B 1 586 ? 3.408 12.508 50.156 1 22.05 586 ASP B N 1
ATOM 9536 C CA . ASP B 1 586 ? 3.287 11.523 51.219 1 22.05 586 ASP B CA 1
ATOM 9537 C C . ASP B 1 586 ? 2.145 10.555 50.969 1 22.05 586 ASP B C 1
ATOM 9539 O O . ASP B 1 586 ? 2.195 9.391 51.375 1 22.05 586 ASP B O 1
ATOM 9543 N N . GLU B 1 587 ? 0.824 10.922 50.844 1 20.48 587 GLU B N 1
ATOM 9544 C CA . GLU B 1 587 ? -0.445 10.305 51.219 1 20.48 587 GLU B CA 1
ATOM 9545 C C . GLU B 1 587 ? -0.86 9.25 50.188 1 20.48 587 GLU B C 1
ATOM 9547 O O . GLU B 1 587 ? -1.958 8.695 50.281 1 20.48 587 GLU B O 1
ATOM 9552 N N . LEU B 1 588 ? -0.825 9.086 48.969 1 18.14 588 LEU B N 1
ATOM 9553 C CA . LEU B 1 588 ? -1.213 7.695 48.781 1 18.14 588 LEU B CA 1
ATOM 9554 C C . LEU B 1 588 ? -0.134 6.75 49.312 1 18.14 588 LEU B C 1
ATOM 9556 O O . LEU B 1 588 ? 1.013 6.805 48.844 1 18.14 588 LEU B O 1
ATOM 9560 N N . GLU B 1 589 ? -0.182 6.066 50.562 1 18.52 589 GLU B N 1
ATOM 9561 C CA . GLU B 1 589 ? 0.595 5.34 51.562 1 18.52 589 GLU B CA 1
ATOM 9562 C C . GLU B 1 589 ? 1.453 4.258 50.906 1 18.52 589 GLU B C 1
ATOM 9564 O O . GLU B 1 589 ? 0.977 3.148 50.656 1 18.52 589 GLU B O 1
ATOM 9569 N N . CYS B 1 590 ? 2.008 4.363 49.75 1 19.06 590 CYS B N 1
ATOM 9570 C CA . CYS B 1 590 ? 2.766 3.115 49.75 1 19.06 590 CYS B CA 1
ATOM 9571 C C . CYS B 1 590 ? 3.557 2.955 51.031 1 19.06 590 CYS B C 1
ATOM 9573 O O . CYS B 1 590 ? 4.562 3.637 51.219 1 19.06 590 CYS B O 1
ATOM 9575 N N . GLY B 1 591 ? 2.738 3.021 52.219 1 17.17 591 GLY B N 1
ATOM 9576 C CA . GLY B 1 591 ? 3.146 2.6 53.531 1 17.17 591 GLY B CA 1
ATOM 9577 C C . GLY B 1 591 ? 4.234 1.545 53.531 1 17.17 591 GLY B C 1
ATOM 9578 O O . GLY B 1 591 ? 4.402 0.829 52.531 1 17.17 591 GLY B O 1
ATOM 9579 N N . PHE B 1 592 ? 5.074 1.446 54.625 1 18.47 592 PHE B N 1
ATOM 9580 C CA . PHE B 1 592 ? 6.18 1.061 55.5 1 18.47 592 PHE B CA 1
ATOM 9581 C C . PHE B 1 592 ? 6.266 -0.456 55.625 1 18.47 592 PHE B C 1
ATOM 9583 O O . PHE B 1 592 ? 7.359 -1.019 55.688 1 18.47 592 PHE B O 1
ATOM 9590 N N . SER B 1 593 ? 5.266 -1.239 56.188 1 16.78 593 SER B N 1
ATOM 9591 C CA . SER B 1 593 ? 5.703 -2.051 57.344 1 16.78 593 SER B CA 1
ATOM 9592 C C . SER B 1 593 ? 6.574 -3.217 56.875 1 16.78 593 SER B C 1
ATOM 9594 O O . SER B 1 593 ? 6.531 -3.609 55.719 1 16.78 593 SER B O 1
ATOM 9596 N N . SER B 1 594 ? 7.176 -4.062 57.906 1 15.91 594 SER B N 1
ATOM 9597 C CA . SER B 1 594 ? 8.125 -4.969 58.562 1 15.91 594 SER B CA 1
ATOM 9598 C C . SER B 1 594 ? 8.016 -6.375 57.969 1 15.91 594 SER B C 1
ATOM 9600 O O . SER B 1 594 ? 8.648 -7.309 58.469 1 15.91 594 SER B O 1
ATOM 9602 N N . ALA B 1 595 ? 7.039 -6.656 57.156 1 16.11 595 ALA B N 1
ATOM 9603 C CA . ALA B 1 595 ? 6.777 -8.023 57.594 1 16.11 595 ALA B CA 1
ATOM 9604 C C . ALA B 1 595 ? 8.023 -8.891 57.438 1 16.11 595 ALA B C 1
ATOM 9606 O O . ALA B 1 595 ? 8.867 -8.648 56.594 1 16.11 595 ALA B O 1
ATOM 9607 N N . GLY B 1 596 ? 8.141 -10.086 58.125 1 16.19 596 GLY B N 1
ATOM 9608 C CA . GLY B 1 596 ? 8.742 -11.102 58.969 1 16.19 596 GLY B CA 1
ATOM 9609 C C . GLY B 1 596 ? 9.664 -12.039 58.219 1 16.19 596 GLY B C 1
ATOM 9610 O O . GLY B 1 596 ? 9.617 -12.117 57 1 16.19 596 GLY B O 1
ATOM 9611 N N . ASP B 1 597 ? 10.289 -13.023 58.875 1 16.08 597 ASP B N 1
ATOM 9612 C CA . ASP B 1 597 ? 11.406 -13.875 59.25 1 16.08 597 ASP B CA 1
ATOM 9613 C C . ASP B 1 597 ? 11.656 -14.969 58.219 1 16.08 597 ASP B C 1
ATOM 9615 O O . ASP B 1 597 ? 12.797 -15.195 57.812 1 16.08 597 ASP B O 1
ATOM 9619 N N . GLU B 1 598 ? 10.852 -16.125 58.125 1 16.42 598 GLU B N 1
ATOM 9620 C CA . GLU B 1 598 ? 11.359 -17.422 58.531 1 16.42 598 GLU B CA 1
ATOM 9621 C C . GLU B 1 598 ? 12.07 -18.141 57.375 1 16.42 598 GLU B C 1
ATOM 9623 O O . GLU B 1 598 ? 11.852 -17.812 56.219 1 16.42 598 GLU B O 1
ATOM 9628 N N . THR B 1 599 ? 12.406 -19.5 57.438 1 15.95 599 THR B N 1
ATOM 9629 C CA . THR B 1 599 ? 13.469 -20.484 57.594 1 15.95 599 THR B CA 1
ATOM 9630 C C . THR B 1 599 ? 13.656 -21.281 56.312 1 15.95 599 THR B C 1
ATOM 9632 O O . THR B 1 599 ? 14.719 -21.875 56.062 1 15.95 599 THR B O 1
ATOM 9635 N N . PRO B 1 600 ? 12.875 -21.328 55.062 1 17.16 600 PRO B N 1
ATOM 9636 C CA . PRO B 1 600 ? 13.055 -22.781 54.906 1 17.16 600 PRO B CA 1
ATOM 9637 C C . PRO B 1 600 ? 14.445 -23.156 54.375 1 17.16 600 PRO B C 1
ATOM 9639 O O . PRO B 1 600 ? 15.109 -22.344 53.719 1 17.16 600 PRO B O 1
ATOM 9642 N N . SER B 1 601 ? 15.055 -24.391 54.625 1 15.82 601 SER B N 1
ATOM 9643 C CA . SER B 1 601 ? 16.156 -25.328 54.812 1 15.82 601 SER B CA 1
ATOM 9644 C C . SER B 1 601 ? 16.719 -25.797 53.469 1 15.82 601 SER B C 1
ATOM 9646 O O . SER B 1 601 ? 17.938 -25.969 53.344 1 15.82 601 SER B O 1
ATOM 9648 N N . SER B 1 602 ? 15.961 -26.359 52.406 1 16.05 602 SER B N 1
ATOM 9649 C CA . SER B 1 602 ? 16.438 -27.688 52.062 1 16.05 602 SER B CA 1
ATOM 9650 C C . SER B 1 602 ? 17.641 -27.625 51.125 1 16.05 602 SER B C 1
ATOM 9652 O O . SER B 1 602 ? 17.766 -26.688 50.344 1 16.05 602 SER B O 1
ATOM 9654 N N . ASP B 1 603 ? 18.625 -28.609 51 1 15.8 603 ASP B N 1
ATOM 9655 C CA . ASP B 1 603 ? 19.922 -29.266 50.969 1 15.8 603 ASP B CA 1
ATOM 9656 C C . ASP B 1 603 ? 20.422 -29.406 49.531 1 15.8 603 ASP B C 1
ATOM 9658 O O . ASP B 1 603 ? 21.594 -29.172 49.25 1 15.8 603 ASP B O 1
ATOM 9662 N N . ASP B 1 604 ? 19.781 -30.234 48.469 1 15.81 604 ASP B N 1
ATOM 9663 C CA . ASP B 1 604 ? 20.5 -31.453 48.156 1 15.81 604 ASP B CA 1
ATOM 9664 C C . ASP B 1 604 ? 21.484 -31.219 47 1 15.81 604 ASP B C 1
ATOM 9666 O O . ASP B 1 604 ? 22.641 -31.656 47.062 1 15.81 604 ASP B O 1
ATOM 9670 N N . GLU B 1 605 ? 21.172 -31.078 45.5 1 15.98 605 GLU B N 1
ATOM 9671 C CA . GLU B 1 605 ? 21.656 -32.188 44.688 1 15.98 605 GLU B CA 1
ATOM 9672 C C . GLU B 1 605 ? 22.953 -31.828 43.969 1 15.98 605 GLU B C 1
ATOM 9674 O O . GLU B 1 605 ? 22.922 -31.219 42.906 1 15.98 605 GLU B O 1
ATOM 9679 N N . LYS B 1 606 ? 23.922 -31.156 44.281 1 16.2 606 LYS B N 1
ATOM 9680 C CA . LYS B 1 606 ? 24.969 -30.594 43.406 1 16.2 606 LYS B CA 1
ATOM 9681 C C . LYS B 1 606 ? 25.781 -31.719 42.75 1 16.2 606 LYS B C 1
ATOM 9683 O O . LYS B 1 606 ? 26.562 -31.469 41.812 1 16.2 606 LYS B O 1
ATOM 9688 N N . GLU B 1 607 ? 26.109 -32.938 43.219 1 15.34 607 GLU B N 1
ATOM 9689 C CA . GLU B 1 607 ? 27.531 -33.281 43.188 1 15.34 607 GLU B CA 1
ATOM 9690 C C . GLU B 1 607 ? 27.984 -33.719 41.812 1 15.34 607 GLU B C 1
ATOM 9692 O O . GLU B 1 607 ? 29.141 -34.062 41.625 1 15.34 607 GLU B O 1
ATOM 9697 N N . MET B 1 608 ? 27.438 -33.5 40.594 1 16.23 608 MET B N 1
ATOM 9698 C CA . MET B 1 608 ? 27.875 -34.562 39.688 1 16.23 608 MET B CA 1
ATOM 9699 C C . MET B 1 608 ? 29.344 -34.406 39.312 1 16.23 608 MET B C 1
ATOM 9701 O O . MET B 1 608 ? 29.797 -33.312 39 1 16.23 608 MET B O 1
ATOM 9705 N N . GLU B 1 609 ? 30.328 -35.5 39.406 1 15.5 609 GLU B N 1
ATOM 9706 C CA . GLU B 1 609 ? 31.688 -36 39.469 1 15.5 609 GLU B CA 1
ATOM 9707 C C . GLU B 1 609 ? 32.25 -36.188 38.062 1 15.5 609 GLU B C 1
ATOM 9709 O O . GLU B 1 609 ? 33.375 -36.688 37.875 1 15.5 609 GLU B O 1
ATOM 9714 N N . PRO B 1 610 ? 32.219 -35.531 36.969 1 17.06 610 PRO B N 1
ATOM 9715 C CA . PRO B 1 610 ? 32.812 -36.281 35.875 1 17.06 610 PRO B CA 1
ATOM 9716 C C . PRO B 1 610 ? 34.312 -36.5 36.062 1 17.06 610 PRO B C 1
ATOM 9718 O O . PRO B 1 610 ? 35.031 -35.594 36.5 1 17.06 610 PRO B O 1
ATOM 9721 N N . SER B 1 611 ? 35.094 -37.719 36.031 1 16.12 611 SER B N 1
ATOM 9722 C CA . SER B 1 611 ? 36.344 -38.469 36.344 1 16.12 611 SER B CA 1
ATOM 9723 C C . SER B 1 611 ? 37.344 -38.375 35.188 1 16.12 611 SER B C 1
ATOM 9725 O O . SER B 1 611 ? 38.5 -38.781 35.344 1 16.12 611 SER B O 1
ATOM 9727 N N . THR B 1 612 ? 37.188 -38.344 33.875 1 18.09 612 THR B N 1
ATOM 9728 C CA . THR B 1 612 ? 38.125 -39.188 33.188 1 18.09 612 THR B CA 1
ATOM 9729 C C . THR B 1 612 ? 39.531 -38.625 33.25 1 18.09 612 THR B C 1
ATOM 9731 O O . THR B 1 612 ? 39.719 -37.406 33.438 1 18.09 612 THR B O 1
ATOM 9734 N N . SER B 1 613 ? 40.656 -39.406 32.688 1 16.38 613 SER B N 1
ATOM 9735 C CA . SER B 1 613 ? 42.031 -39.906 32.812 1 16.38 613 SER B CA 1
ATOM 9736 C C . SER B 1 613 ? 43 -39.031 32.031 1 16.38 613 SER B C 1
ATOM 9738 O O . SER B 1 613 ? 42.844 -38.844 30.828 1 16.38 613 SER B O 1
ATOM 9740 N N . ALA B 1 614 ? 43.812 -38.312 32.625 1 16.72 614 ALA B N 1
ATOM 9741 C CA . ALA B 1 614 ? 45.062 -37.594 32.344 1 16.72 614 ALA B CA 1
ATOM 9742 C C . ALA B 1 614 ? 46.156 -38.562 31.891 1 16.72 614 ALA B C 1
ATOM 9744 O O . ALA B 1 614 ? 46.156 -39.75 32.219 1 16.72 614 ALA B O 1
ATOM 9745 N N . ASP B 1 615 ? 47.156 -37.938 31.422 1 16.92 615 ASP B N 1
ATOM 9746 C CA . ASP B 1 615 ? 48.5 -38.375 30.953 1 16.92 615 ASP B CA 1
ATOM 9747 C C . ASP B 1 615 ? 49.219 -39.188 32.031 1 16.92 615 ASP B C 1
ATOM 9749 O O . ASP B 1 615 ? 48.844 -39.156 33.188 1 16.92 615 ASP B O 1
ATOM 9753 N N . GLN B 1 616 ? 50.656 -39.406 31.938 1 16.22 616 GLN B N 1
ATOM 9754 C CA . GLN B 1 616 ? 52 -39.969 31.75 1 16.22 616 GLN B CA 1
ATOM 9755 C C . GLN B 1 616 ? 52.875 -39.688 32.969 1 16.22 616 GLN B C 1
ATOM 9757 O O . GLN B 1 616 ? 52.562 -38.844 33.812 1 16.22 616 GLN B O 1
ATOM 9762 N N . THR B 1 617 ? 54.375 -39.406 32.594 1 17.2 617 THR B N 1
ATOM 9763 C CA . THR B 1 617 ? 55.75 -39.812 32.594 1 17.2 617 THR B CA 1
ATOM 9764 C C . THR B 1 617 ? 56.594 -39 33.562 1 17.2 617 THR B C 1
ATOM 9766 O O . THR B 1 617 ? 56.562 -37.781 33.562 1 17.2 617 THR B O 1
ATOM 9769 N N . HIS B 1 618 ? 56.594 -39.844 34.625 1 14.59 618 HIS B N 1
ATOM 9770 C CA . HIS B 1 618 ? 57.719 -40.75 34.844 1 14.59 618 HIS B CA 1
ATOM 9771 C C . HIS B 1 618 ? 57.812 -41.75 33.688 1 14.59 618 HIS B C 1
ATOM 9773 O O . HIS B 1 618 ? 56.812 -42.25 33.188 1 14.59 618 HIS B O 1
#

Radius of gyration: 40.09 Å; Cα contacts (8 Å, |Δi|>4): 1351; chains: 2; bounding box: 116×125×123 Å

Solvent-accessible surface area (backbone atoms only — not comparable to full-atom values): 71803 Å² total; per-residue (Å²): 128,63,77,64,60,76,49,33,44,81,41,75,45,99,84,71,47,52,24,37,26,33,74,83,79,66,50,74,39,79,52,54,93,81,69,65,56,61,68,61,50,49,49,38,59,73,74,38,46,68,62,65,68,60,57,75,72,73,74,73,84,71,80,80,68,82,77,68,85,62,75,59,68,76,73,74,55,68,60,76,64,51,67,69,57,46,50,51,51,52,50,32,52,51,45,28,34,30,69,65,50,48,65,79,62,52,58,73,33,65,45,44,47,52,37,47,31,70,53,26,71,55,51,76,79,61,54,64,68,58,47,51,52,51,45,51,51,51,44,49,50,49,44,51,55,48,28,58,64,65,63,45,80,67,48,23,32,15,35,26,40,41,75,44,76,46,81,52,35,81,42,28,37,34,28,35,33,36,21,36,18,39,77,72,43,50,78,69,42,78,40,78,74,44,48,44,56,43,89,62,66,88,39,27,68,53,52,37,49,54,51,50,51,53,30,60,75,43,62,52,58,69,86,42,44,47,38,32,23,20,57,86,49,69,40,54,53,49,21,23,52,74,69,70,30,48,69,41,61,15,44,54,55,52,52,48,52,54,52,47,56,58,50,62,34,67,73,50,35,53,53,48,49,54,50,49,52,52,49,49,52,36,66,68,31,69,54,48,39,51,52,42,47,51,35,19,53,75,68,72,42,78,87,69,78,64,52,70,71,44,93,90,40,66,66,31,44,53,46,24,51,51,39,46,64,75,37,39,71,28,50,47,52,43,24,58,73,68,73,44,84,65,81,48,72,67,52,53,51,49,50,51,50,50,49,61,56,46,46,56,53,52,53,48,43,56,53,43,62,36,84,83,28,24,42,78,48,45,58,58,49,39,51,38,52,43,48,47,46,59,66,47,31,66,75,76,36,58,74,68,55,43,51,50,50,44,49,48,48,42,53,71,57,52,51,85,74,73,73,78,68,72,70,73,79,70,74,82,66,80,76,78,67,87,82,67,73,63,84,75,67,88,60,57,70,62,68,70,62,67,79,68,77,82,75,79,83,74,84,75,78,82,91,58,51,70,60,53,50,48,50,53,50,48,52,51,47,43,69,75,57,62,78,58,86,84,53,53,67,56,61,52,46,54,72,41,30,82,80,36,52,70,60,44,71,54,42,37,61,53,58,29,24,49,24,38,34,54,73,39,52,57,54,45,55,50,49,45,56,47,31,35,32,76,86,35,19,75,56,51,41,69,58,50,27,47,36,51,50,45,35,51,47,50,37,62,70,65,61,68,63,79,78,69,84,49,69,63,57,48,54,75,71,47,70,89,69,85,78,61,60,81,84,44,87,75,80,82,68,76,74,73,77,77,81,80,80,86,73,88,88,80,87,91,76,90,79,83,86,82,87,76,94,76,88,85,94,130,128,64,78,64,60,77,47,31,44,82,40,74,45,98,85,70,48,54,24,36,26,32,74,84,80,67,52,74,39,80,54,54,94,81,72,64,58,62,69,62,50,50,48,38,60,73,74,38,47,68,64,65,65,62,59,74,72,74,74,72,83,70,81,81,68,81,77,66,84,62,76,60,68,76,74,74,55,68,61,76,63,53,67,69,58,47,50,50,51,51,50,32,52,51,45,29,33,30,68,64,51,47,64,76,62,52,57,72,33,66,45,44,47,51,37,48,30,70,54,26,73,56,52,74,78,60,53,64,68,57,46,51,52,50,46,51,51,51,46,50,50,48,45,52,55,49,26,58,65,66,62,45,80,67,47,23,32,15,33,27,40,43,77,48,75,45,82,53,35,80,44,28,36,35,30,35,32,37,22,36,17,39,78,73,42,49,80,70,44,80,42,78,73,45,48,43,56,43,90,63,63,85,39,27,67,52,52,38,49,52,52,50,50,53,31,60,75,43,62,54,59,69,87,40,44,47,38,32,22,20,56,84,47,68,42,54,52,48,21,22,52,74,69,71,29,47,67,41,62,15,46,56,54,50,52,47,53,53,52,47,58,59,50,61,35,67,72,51,35,52,53,48,50,55,51,48,50,51,50,50,51,36,66,69,31,70,57,48,40,51,52,41,49,50,33,19,54,73,67,72,42,78,86,69,79,65,53,70,72,43,91,90,40,65,66,33,46,53,48,24,51,50,40,46,64,75,37,38,70,29,50,48,52,43,24,57,73,68,71,44,83,64,81,48,72,68,52,53,51,47,52,51,51,50,49,61,56,46,46,56,54,53,52,47,44,55,54,43,62,35,85,84,28,24,42,78,50,49,56,59,49,42,51,39,51,44,48,47,47,59,67,46,32,64,76,74,37,59,75,69,55,43,54,51,51,45,49,48,50,44,52,70,61,52,51,86,75,72,72,81,68,75,72,73,78,71,75,78,66,79,74,78,68,85,81,68,72,64,83,75,68,87,61,58,68,64,68,71,61,68,80,69,79,82,76,80,83,73,85,73,77,83,90,56,54,71,59,52,51,48,48,51,51,50,51,50,48,41,70,75,55,61,76,58,87,84,52,54,66,53,60,52,47,55,72,39,28,82,80,35,52,71,62,43,70,56,42,35,63,53,60,30,24,49,24,39,33,56,72,40,51,57,54,45,55,50,49,46,56,48,30,36,32,77,85,34,18,75,58,49,42,70,59,50,28,47,35,50,48,45,34,50,47,48,35,62,71,65,59,66,63,80,78,69,83,51,69,63,58,50,55,72,72,46,70,88,66,88,74,57,69,79,85,51,74,85,70,79,62,83,71,81,86,76,85,86,84,88,73,94,76,93,83,80,90,69,77,86,70,94,74,91,86,78,91,90,77,129

pLDDT: mean 70.17, std 24.13, range [14.59, 96.0]

Organism: Heligmosomoides polygyrus (NCBI:txid6339)

InterPro domains:
  IPR003656 Zinc finger, BED-type [PF02892] (2-49)
  IPR003656 Zinc finger, BED-type [PS50808] (1-55)
  IPR008906 HAT, C-terminal dimerisation domain [PF05699] (471-551)
  IPR012337 Ribonuclease H-like superfamily [SSF53098] (157-554)
  IPR036236 Zinc finger C2H2 superfamily [SSF57667] (2-54)
  IPR052035 Zinc finger BED domain-containing [PTHR46481] (2-551)

Sequence (1236 aa):
MSLVWSLFKKRKGEGGEELAVCSICDKSFRVPKSRTTTNLLAHLRMFHKEQLEKTPTSSKPVLEEPMDAQPKLDDMFKRKLSAPVKDNIHKKVVHFIASGSLPLSIVSLDSFRDLVQTLNPSYTPPGRKKLLSMMRSEVNDYDDSLKDILSRSEISIAITCDAWSSYNANCSLLAITAHVSGRTLQERTNLILDCVPLNESHTAAYVEEKIRGSFDRLGIDMSTVTYFVADGASVMRAAAANLNLKYVQCSAHVINLAARAALELDDVKLVLQKVKKIVTRLNRSGKVKIAYKRFLQEANLPISLPSTDCPTRWGSTFAMICDVLNSLPAVESLLCFLKMTPFEREEVKLLEAVRIFLEPLNTMTKQVCFQSSCVSMYIPVGKILIASVRQYVHFFISRKDRRNIVMHLETVWLPKERLVVSSPELDFERPPSPDTFTSRKDTPVWNFLTETKDADTTELGTKEDEIEVEIKQYMIALKRARPQFETDPLEWWRVHQTQFPRISNSVSQYLVCPATSVDCERLFSLAGAIYGNKRRGSLKGETARLLLMLKAKRNADVGRVSKGWSPAEVKRYALPMEMEDVYSDDELECGFSSAGDETPSSDDEKEMEPSTSADQTHMSLVWSLFKKRKGEGGEELAVCSICDKSFRVPKSRTTTNLLAHLRMFHKEQLEKTPTSSKPVLEEPMDAQPKLDDMFKRKLSAPVKDNIHKKVVHFIASGSLPLSIVSLDSFRDLVQTLNPSYTPPGRKKLLSMMRSEVNDYDDSLKDILSRSEISIAITCDAWSSYNANCSLLAITAHVSGRTLQERTNLILDCVPLNESHTAAYVEEKIRGSFDRLGIDMSTVTYFVADGASVMRAAAANLNLKYVQCSAHVINLAARAALELDDVKLVLQKVKKIVTRLNRSGKVKIAYKRFLQEANLPISLPSTDCPTRWGSTFAMICDVLNSLPAVESLLCFLKMTPFEREEVKLLEAVRIFLEPLNTMTKQVCFQSSCVSMYIPVGKILIASVRQYVHFFISRKDRRNIVMHLETVWLPKERLVVSSPELDFERPPSPDTFTSRKDTPVWNFLTETKDADTTELGTKEDEIEVEIKQYMIALKRARPQFETDPLEWWRVHQTQFPRISNSVSQYLVCPATSVDCERLFSLAGAIYGNKRRGSLKGETARLLLMLKAKRNADVGRVSKGWSPAEVKRYALPMEMEDVYSDDELECGFSSAGDETPSSDDEKEMEPSTSADQTH

Foldseek 3Di:
DPLLLVQWDWDQDPVRFTWTAGVPPRDIDTQPPVNDCVVSVVVCVVPVVPVSVPPPPVDDPPDCPVPPPPPPPVVPPLPADDPVRLVVVQVVVLLVCLQVLHDLCCLVDPVNQVVVCVVRVNHRHDDSVVSLVSLVVVLVVVLQVLLVVQVDPAKAKEKEWDKDDDPLAPWIKIWIWIWIAHLLLPAIDIATQFIFTDPDPLALVSVLVVVVVSCVSSVHDLVRYAEYEYAPDPSSVSNCVVSVHHYAHFLLNLLQVLLVVLCPFPLNVVLLVVLLVLLVVCVVDPVLVVLLQVLCVVVVHDNDRAAHDDPVGCVSVLSNLVVCLSSVRSSQVSCVVVVHDRDDPVSSVVSVLSNVLCVLSVVLSLVLLAPQAFQVCLVLSLLLSLLSLVVRVVPPDDPVVSVVSNVVSCCNRVPPPCPVQPDPPPPPPDDPDPPPPPPPPPPPSCVSVPPRPDPDPPDDDDPQDPLNVLVVVVVVVCVVPPDDPPDRPSVVCSVCCVVRVVVSSCVSNRSSHGSRSCVVVVLVVSVCVSSVPSVRSHPDSVVSRSSSSSNSSVCVVVVPRDDRDDVVNCVVPPDPDPPPPVPPPDDPVPPPDDPDDDDDDDDDDPDDDPDDDDDDDD/DPLLLVQWDWDQDPVRFTWTAGVPPRDIDGQPPVNDCVVSVVVCVVPVVPVSVPPDPVDDPPDCPVPPPPPPPVVPPLPADDPVRLVVVQVVVLLVCLQVLHDLCLLVDPVNQVVVCVVRVNHRHDDSVVSVVSLVVVLVVVLQVLLVVQVDPAKAKEKEWDKDDDPLAPWIKIWIWIWIAHLLLPAIDIATQFIFTDPDPLALVSVLVVVVVSCVSSVHDLVRYAEYEYAPDPSSVSNCVVSVHHYAHFLLNLLQVLLVVLCPFDLNVVLLVVLLVLLVVCVVDPVLVVLLQVLCVVVVHDNDRAAHDDPVGCVSVLSNLVVCLRSVRSSQVSCVVVVHDHDDPVSSVVSVLSNVLCVLSVVLSLVLLAPQAFQVCLVLSLLLSLLSLVVRVVPPPDPVVSVVSNVVSCCSRVPPPCPVQPDPPPPPPDDPDPPPPPPPPPPPSCVSVPPRDDPDPPDDDDPQDPLNVLVSVVVVVCVVPPDDPPDRPSVVCSVCCVVRVVVSSCVSNRSSHGSRSCVVVVLVVSVCVSSVPSVRSHPDSVVSRSSSSSNSSVCVVVVPRDDRDDVVNCVVPPDPDPPDPPVDDCPVPPDDDDDDDDDDDDDDDPDDDDDDDDDDDD